Protein 8I90 (pdb70)

Solvent-accessible surface area: 38843 Å² total; per-residue (Å²): 117,47,6,0,0,0,3,0,2,39,21,87,39,17,9,24,0,0,39,17,0,0,77,3,0,0,52,86,17,4,9,0,0,0,0,0,2,39,50,57,0,111,93,25,73,148,98,74,130,80,4,40,118,121,66,51,145,35,72,166,11,20,3,64,27,40,34,2,55,2,99,170,107,87,57,42,73,28,8,30,116,15,0,77,116,18,0,24,112,7,11,127,146,13,103,145,121,69,140,70,16,26,0,1,0,1,0,0,51,4,6,8,0,0,46,12,0,99,95,78,64,24,47,4,0,0,0,1,8,19,4,0,0,0,0,0,0,2,30,3,50,77,60,122,96,37,71,14,5,57,140,110,71,59,138,57,65,1,85,8,40,38,25,44,99,0,96,49,6,8,0,0,18,13,3,10,39,96,26,78,163,90,49,86,22,71,39,74,16,1,31,76,0,8,101,0,21,96,57,22,79,4,10,0,0,3,0,0,35,64,11,14,62,118,6,6,106,87,0,56,194,65,15,84,14,33,3,0,0,0,0,26,79,32,50,62,6,45,85,44,0,92,84,32,71,94,59,24,0,0,1,1,6,14,20,38,122,14,54,13,120,71,111,11,4,37,24,4,0,75,0,1,33,84,50,111,49,8,0,0,1,8,22,79,36,37,143,210,131,66,214,87,142,100,28,104,51,20,158,14,2,98,148,137,12,36,140,85,9,32,44,12,145,112,13,58,35,80,104,0,3,72,33,153,2,15,4,0,1,6,0,20,0,12,10,29,14,1,3,10,1,1,0,16,1,11,15,0,0,0,2,2,31,95,5,13,7,5,0,2,3,26,16,0,26,79,67,7,18,0,7,16,74,10,8,64,8,79,59,48,115,109,45,1,30,77,103,29,4,31,90,49,3,85,61,0,42,80,30,168,120,3,96,77,21,69,93,34,0,71,131,52,66,116,12,0,64,89,0,28,53,190,116,17,27,0,13,99,34,2,64,91,0,8,84,71,1,83,129,112,134,4,0,0,0,6,0,3,37,20,79,40,17,9,32,0,0,30,13,0,0,61,1,0,0,36,95,32,15,34,0,0,0,0,0,4,45,28,74,0,89,101,47,108,128,119,170,87,102,105,48,72,148,9,18,3,64,79,32,46,4,53,1,143,105,147,188,114,88,44,46,81,37,8,27,143,20,0,101,90,27,0,34,160,31,10,119,130,13,93,126,119,54,103,58,14,19,0,1,0,1,0,0,46,8,8,12,1,0,51,19,3,95,98,85,66,32,68,3,0,0,0,1,9,17,4,0,0,0,0,0,0,1,39,3,50,75,58,127,94,38,68,13,6,59,140,113,70,58,137,51,68,0,81,9,45,38,24,42,86,0,100,47,8,10,0,0,16,13,6,18,38,106,25,86,165,99,56,64,22,73,46,84,16,1,36,72,1,7,130,4,19,100,64,19,84,10,6,0,0,2,0,0,35,67,10,10,63,120,6,5,107,74,0,52,190,78,13,81,12,55,3,0,0,0,0,10,49,37,18,63,134,54,133,79,0,46,122,37,0,94,84,42,68,95,59,25,0,0,1,1,4,15,19,46,122,21,50,8,113,61,113,10,5,37,21,3,0,70,0,2,41,86,38,96,33,9,0,0,1,8,32,83,29,24,119,189,101,84,204,65,124,127,32,102,51,18,153,35,5,98,162,125,16,29,138,92,10,37,46,15,139,97,9,38,32,62,101,0,0,73,33,152,4,10,4,0,0,4,0,16,0,13,8,25,13,0,2,10,0,1,0,14,9,19,7,0,0,0,2,2,30,83,6,16,6,6,0,1,6,30,16,0,25,78,69,6,18,0,5,11,74,6,8,62,9,74,53,51,116,108,46,1,33,77,102,39,2,35,87,50,2,87,61,0,38,89,25,170,131,2,84,106,11,61,96,36,0,90,127,51,64,108,10,0,66,90,1,26,55,191,105,13,37,0,19,119,26,2,79,78,0,6,54,69,23,105,150

B-factor: mean 41.45, std 15.18, range [15.25, 87.13]

Secondary structure (DSSP, 8-state):
--EEEEE--SSHHHHHHHHHHHHHHHHTT-EEEEE-BHHHHHHHHHS-SS--SS-EEETTEEEEE--B-----HHHHHHHHHHHHHHHHHHHHHHTTT--EEEEEE-TTSTTHHHHHHHTT--EEEEE-S-HHHHHHHHHHHHT-S---BTTBTT--B--TTS--B-GGGS-GGGSSS--TTHHHHHHHHHHHHHGGGG-SEEEES--TTTTHHHHHHHHTTS--EE---HHHH--HHHHHHTSPSS-EEEEE-TTT----HHHHHHHHHHHHHHT-EEEEE-----TT-SSPPP-PPTTHHHHHGGGEEEES---HHHHHT-TTEEEEEE---HHHHHHHHHHT--EEE---STTHHHHHHIIIIIS--EEE----TTT--PPPHHHHHHHHHHHHHSTTHHHHHHHHHHHHHHHHHHHSTTSHHHHHHHHHHHHHHH-/-EEEEE--SSHHHHHHHHHHHHHHHHTT-EEEEE-BHHHHHHHHTT--EEETTEEEEE--B-------HHHHHHHHHHHHHHHHHHHHHHHHT---SEEEE-TTSTTHHHHHHHTT--EEEEE-S-HHHHHHHHHHHTT-S---BTTBTT--B--TTS--B-TTSS-TTSSSS--TTHHHHHHHHHHHHHTTTTEEEEEES--TTTTHHHHHHHHHHS-EEE---HHHHHH--HHHHHHHHTSPTT-EEEEE-TTT----HHHHHHHHHHHHHHT-EEEEE-PPP-TT--S----PPTTHHHHHGGGEEEES---HHHHHT-TTEEEEEE---HHHHHHHHHTT--EEE---STTHHHHHHHIIIII--EEE----TTT-----HHHHHHHHHHHHTSTHHHHHHHHHHHHHHHHHHHHSTTSHHHHHHHHHHHHHH-

Structure (mmCIF, N/CA/C/O backbone):
data_8I90
#
_entry.id   8I90
#
_cell.length_a   55.654
_cell.length_b   74.928
_cell.length_c   112.404
_cell.angle_alpha   90.000
_cell.angle_beta   92.943
_cell.angle_gamma   90.000
#
_symmetry.space_group_name_H-M   'P 1 21 1'
#
loop_
_entity.id
_entity.type
_entity.pdbx_description
1 polymer Glycosyltransferase
2 non-polymer "URIDINE-5'-DIPHOSPHATE-GLUCOSE"
3 water water
#
loop_
_atom_site.group_PDB
_atom_site.id
_atom_site.type_symbol
_atom_site.label_atom_id
_atom_site.label_alt_id
_atom_site.label_comp_id
_atom_site.label_asym_id
_atom_site.label_entity_id
_atom_site.label_seq_id
_atom_site.pdbx_PDB_ins_code
_atom_site.Cartn_x
_atom_site.Cartn_y
_atom_site.Cartn_z
_atom_site.occupancy
_atom_site.B_iso_or_equiv
_atom_site.auth_seq_id
_atom_site.auth_comp_id
_atom_site.auth_asym_id
_atom_site.auth_atom_id
_atom_site.pdbx_PDB_model_num
ATOM 1 N N . SER A 1 14 ? -14.98524 7.94670 31.28417 1.000 61.64294 8 SER A N 1
ATOM 2 C CA . SER A 1 14 ? -15.91462 6.94365 31.79079 1.000 63.78299 8 SER A CA 1
ATOM 3 C C . SER A 1 14 ? -15.25038 5.57182 31.89337 1.000 59.58504 8 SER A C 1
ATOM 4 O O . SER A 1 14 ? -15.06352 5.03593 32.98627 1.000 56.38316 8 SER A O 1
ATOM 7 N N . LEU A 1 15 ? -14.89650 5.02001 30.73669 1.000 60.19145 9 LEU A N 1
ATOM 8 C CA . LEU A 1 15 ? -14.33334 3.68216 30.64124 1.000 57.73762 9 LEU A CA 1
ATOM 9 C C . LEU A 1 15 ? -12.85217 3.71045 30.99675 1.000 55.58802 9 LEU A C 1
ATOM 10 O O . LEU A 1 15 ? -12.09311 4.51750 30.45501 1.000 57.00097 9 LEU A O 1
ATOM 15 N N . HIS A 1 16 ? -12.43824 2.84552 31.92010 1.000 54.26776 10 HIS A N 1
ATOM 16 C CA . HIS A 1 16 ? -11.02199 2.73393 32.25291 1.000 57.31103 10 HIS A CA 1
ATOM 17 C C . HIS A 1 16 ? -10.37000 1.79716 31.24486 1.000 57.91802 10 HIS A C 1
ATOM 18 O O . HIS A 1 16 ? -10.66016 0.59537 31.21286 1.000 56.97880 10 HIS A O 1
ATOM 25 N N . VAL A 1 17 ? -9.51029 2.35599 30.40328 1.000 53.81973 11 VAL A N 1
ATOM 26 C CA . VAL A 1 17 ? -8.76683 1.60196 29.40845 1.000 52.04088 11 VAL A CA 1
ATOM 27 C C . VAL A 1 17 ? -7.28889 1.73596 29.75573 1.000 52.90618 11 VAL A C 1
ATOM 28 O O . VAL A 1 17 ? -6.75227 2.84907 29.82316 1.000 52.54982 11 VAL A O 1
ATOM 32 N N . PHE A 1 18 ? -6.65335 0.60149 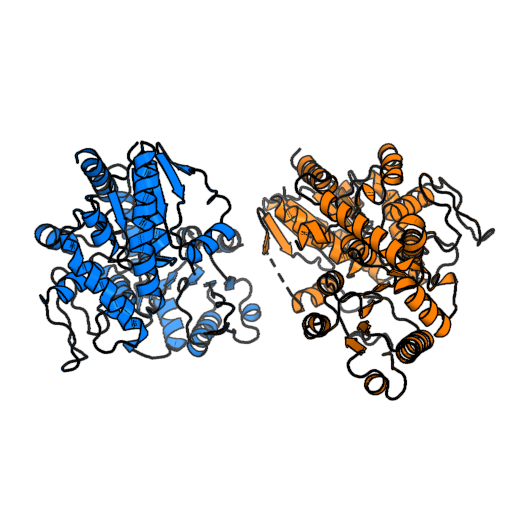30.02394 1.000 52.17673 12 PHE A N 1
ATOM 33 C CA . PHE A 1 18 ? -5.26320 0.52797 30.44492 1.000 51.72993 12 PHE A CA 1
ATOM 34 C C . PHE A 1 18 ? -4.38623 0.26192 29.23154 1.000 51.63818 12 PHE A C 1
ATOM 35 O O . PHE A 1 18 ? -4.60752 -0.70461 28.49024 1.000 45.27626 12 PHE A O 1
ATOM 43 N N . LEU A 1 19 ? -3.40837 1.13585 29.02569 1.000 49.75338 13 LEU A N 1
ATOM 44 C CA . LEU A 1 19 ? -2.43791 1.00778 27.95548 1.000 46.67228 13 LEU A CA 1
ATOM 45 C C . LEU A 1 19 ? -1.07877 0.71618 28.57130 1.000 45.55723 13 LEU A C 1
ATOM 46 O O . LEU A 1 19 ? -0.73216 1.26433 29.62064 1.000 48.09952 13 LE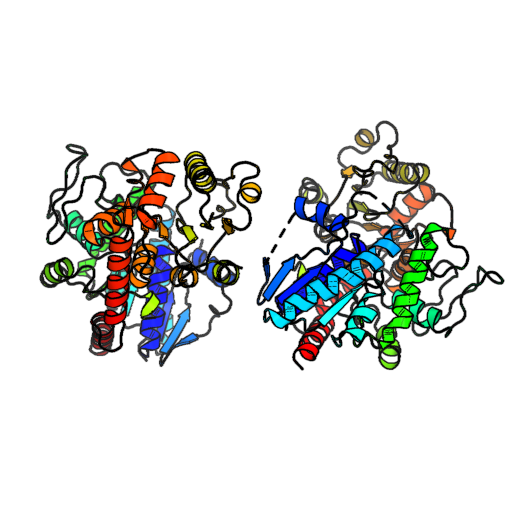U A O 1
ATOM 51 N N . VAL A 1 20 ? -0.31919 -0.16275 27.93589 1.000 39.61134 14 VAL A N 1
ATOM 52 C CA . VAL A 1 20 ? 0.97099 -0.57362 28.46945 1.000 40.95849 14 VAL A CA 1
ATOM 53 C C . VAL A 1 20 ? 1.92668 -0.73936 27.30085 1.000 42.36867 14 VAL A C 1
ATOM 54 O O . VAL A 1 20 ? 1.61902 -1.44122 26.33203 1.000 38.31534 14 VAL A O 1
ATOM 58 N N . SER A 1 21 ? 3.05782 -0.04538 27.36368 1.000 41.32722 15 SER A N 1
ATOM 59 C CA . SER A 1 21 ? 4.02573 -0.04748 26.28490 1.000 37.12343 15 SER A CA 1
ATOM 60 C C . SER A 1 21 ? 5.30906 -0.72157 26.73116 1.000 37.26979 15 SER A C 1
ATOM 61 O O . SER A 1 21 ? 5.68365 -0.67427 27.90432 1.000 38.44184 15 SER A O 1
ATOM 64 N N . ALA A 1 22 ? 5.97549 -1.35017 25.77351 1.000 39.65645 16 ALA A N 1
ATOM 65 C CA . ALA A 1 22 ? 7.34964 -1.75217 25.95720 1.000 38.53471 16 ALA A CA 1
ATOM 66 C C . ALA A 1 22 ? 8.20371 -0.50072 26.15293 1.000 41.98492 16 ALA A C 1
ATOM 67 O O . ALA A 1 22 ? 7.80007 0.59358 25.75652 1.000 44.11763 16 ALA A O 1
ATOM 69 N N . PRO A 1 23 ? 9.38613 -0.61738 26.75854 1.000 40.80479 17 PRO A N 1
ATOM 70 C CA . PRO A 1 23 ? 10.23399 0.57283 26.88377 1.000 46.34398 17 PRO A CA 1
ATOM 71 C C . PRO A 1 23 ? 10.76567 0.99579 25.52001 1.000 43.03735 17 PRO A C 1
ATOM 72 O O . PRO A 1 23 ? 10.90295 0.19391 24.59489 1.000 42.56075 17 PRO A O 1
ATOM 76 N N . GLY A 1 24 ? 11.02211 2.28377 25.37736 1.000 43.91912 18 GLY A N 1
ATOM 77 C CA . GLY A 1 24 ? 11.56422 2.72146 24.11142 1.000 42.85881 18 GLY A CA 1
ATOM 78 C C . GLY A 1 24 ? 10.68872 3.68224 23.33642 1.000 46.65154 18 GLY A C 1
ATOM 79 O O . GLY A 1 24 ? 9.45791 3.55586 23.29742 1.000 42.22085 18 GLY A O 1
ATOM 80 N N . GLN A 1 25 ? 11.35414 4.65605 22.71102 1.000 43.84751 19 GLN A N 1
ATOM 81 C CA . GLN A 1 25 ? 10.67927 5.65774 21.89519 1.000 45.25450 19 GLN A CA 1
ATOM 82 C C . GLN A 1 25 ? 9.76691 5.00641 20.85680 1.000 46.49262 19 GLN A C 1
ATOM 83 O O . GLN A 1 25 ? 8.58718 5.34944 20.74315 1.000 44.58291 19 GLN A O 1
ATOM 89 N N . GLY A 1 26 ? 10.29871 4.04011 20.10493 1.000 46.36367 20 GLY A N 1
ATOM 90 C CA . GLY A 1 26 ? 9.53229 3.42621 19.03299 1.000 43.87425 20 GLY A CA 1
ATOM 91 C C . GLY A 1 26 ? 8.19965 2.84630 19.46575 1.000 43.01408 20 GLY A C 1
ATOM 92 O O . GLY A 1 26 ? 7.26244 2.79972 18.67147 1.000 42.45675 20 GLY A O 1
ATOM 93 N N . ASN A 1 27 ? 8.09553 2.39600 20.71731 1.000 43.84104 21 ASN A N 1
ATOM 94 C CA . ASN A 1 27 ? 6.86205 1.81559 21.24357 1.000 42.82605 21 ASN A CA 1
ATOM 95 C C . ASN A 1 27 ? 6.04435 2.78585 22.08295 1.000 40.73786 21 ASN A C 1
ATOM 96 O O . ASN A 1 27 ? 4.81349 2.72497 22.05505 1.000 41.27709 21 ASN A O 1
ATOM 101 N N . VAL A 1 28 ? 6.69520 3.67717 22.82492 1.000 44.84752 22 VAL A N 1
ATOM 102 C CA . VAL A 1 28 ? 5.97425 4.59448 23.70139 1.000 46.14193 22 VAL A CA 1
ATOM 103 C C . VAL A 1 28 ? 5.26163 5.68100 22.90251 1.000 42.16043 22 VAL A C 1
ATOM 104 O O . VAL A 1 28 ? 4.11372 6.03656 23.20306 1.000 41.99647 22 VAL A O 1
ATOM 108 N N . THR A 1 29 ? 5.93390 6.23984 21.89651 1.000 39.97525 23 THR A N 1
ATOM 109 C CA . THR A 1 29 ? 5.32793 7.27980 21.06811 1.000 36.80590 23 THR A CA 1
ATOM 110 C C . THR A 1 29 ? 3.97357 6.86876 20.50327 1.000 37.43833 23 THR A C 1
ATOM 111 O O . THR A 1 29 ? 3.01987 7.64847 20.63813 1.000 37.51962 23 THR A O 1
ATOM 115 N N . PRO A 1 30 ? 3.79558 5.68210 19.90545 1.000 36.82254 24 PRO A N 1
ATOM 116 C CA . PRO A 1 30 ? 2.44550 5.34065 19.41516 1.000 42.55790 24 PRO A CA 1
ATOM 117 C C . PRO A 1 30 ? 1.45042 5.05949 20.53105 1.000 38.71004 24 PRO A C 1
ATOM 118 O O . PRO A 1 30 ? 0.29672 5.49648 20.44788 1.000 36.35486 24 PRO A O 1
ATOM 122 N N . MET A 1 31 ? 1.86082 4.34291 21.57786 1.000 39.23019 25 MET A N 1
ATOM 123 C CA . MET A 1 31 ? 0.94533 4.06344 22.67850 1.000 40.00461 25 MET A CA 1
ATOM 124 C C . MET A 1 31 ? 0.44626 5.35392 23.31031 1.000 38.41571 25 MET A C 1
ATOM 125 O O . MET A 1 31 ? -0.75022 5.50743 23.56848 1.000 36.76185 25 MET A O 1
ATOM 130 N N . LEU A 1 32 ? 1.35743 6.30768 23.54458 1.000 41.95390 26 LEU A N 1
ATOM 131 C CA . LEU A 1 32 ? 0.97328 7.60166 24.10227 1.000 40.34208 26 LEU A CA 1
ATOM 132 C C . LEU A 1 32 ? 0.11444 8.38738 23.11824 1.000 41.86573 26 LEU A C 1
ATOM 133 O O . LEU A 1 32 ? -0.86034 9.04083 23.51096 1.000 42.34572 26 LEU A O 1
ATOM 138 N N . ARG A 1 33 ? 0.48140 8.36075 21.83856 1.000 40.07045 27 ARG A N 1
ATOM 139 C CA . ARG A 1 33 ? -0.34598 9.00673 20.83473 1.000 42.61231 27 ARG A CA 1
ATOM 140 C C . ARG A 1 33 ? -1.74691 8.40188 20.82829 1.000 42.45325 27 ARG A C 1
ATOM 141 O O . ARG A 1 33 ? -2.74452 9.13051 20.78540 1.000 39.77681 27 ARG A O 1
ATOM 149 N N . LEU A 1 34 ? -1.83910 7.07138 20.90662 1.000 37.59953 28 LEU A N 1
ATOM 150 C CA . LEU A 1 34 ? -3.14384 6.41634 20.97363 1.000 39.10196 28 LEU A CA 1
ATOM 151 C C . LEU A 1 34 ? -3.85201 6.74264 22.27524 1.000 38.90996 28 LEU A C 1
ATOM 152 O O . LEU A 1 34 ? -5.07087 6.94039 22.28677 1.000 42.22851 28 LEU A O 1
ATOM 157 N N . ALA A 1 35 ? -3.10386 6.81405 23.38040 1.000 38.75809 29 ALA A N 1
ATOM 158 C CA . ALA A 1 35 ? -3.70106 7.21871 24.65106 1.000 43.78800 29 ALA A CA 1
ATOM 159 C C . ALA A 1 35 ? -4.38624 8.57163 24.53230 1.000 45.40762 29 ALA A C 1
ATOM 160 O O . ALA A 1 35 ? -5.50689 8.75472 25.02143 1.000 48.05853 29 ALA A O 1
ATOM 162 N N . LYS A 1 36 ? -3.73129 9.52950 23.87663 1.000 43.68263 30 LYS A N 1
ATOM 163 C CA . LYS A 1 36 ? -4.32080 10.85514 23.72778 1.000 46.64154 30 LYS A CA 1
ATOM 164 C C . LYS A 1 36 ? -5.54900 10.81274 22.82315 1.000 47.44721 30 LYS A C 1
ATOM 165 O O . LYS A 1 36 ? -6.53743 11.51240 23.07791 1.000 45.71650 30 LYS A O 1
ATOM 171 N N . SER A 1 37 ? -5.50683 9.98657 21.77148 1.000 47.34553 31 SER A N 1
ATOM 172 C CA . SER A 1 37 ? -6.68845 9.75137 20.94628 1.000 47.51926 31 SER A CA 1
ATOM 173 C C . SER A 1 37 ? -7.85816 9.26288 21.78851 1.000 47.10859 31 SER A C 1
ATOM 174 O O . SER A 1 37 ? -8.96361 9.80895 21.71371 1.000 52.64678 31 SER A O 1
ATOM 177 N N . LEU A 1 38 ? -7.63518 8.22258 22.59219 1.000 45.37176 32 LEU A N 1
ATOM 178 C CA . LEU A 1 38 ? -8.73561 7.63656 23.34934 1.000 50.25708 32 LEU A CA 1
ATOM 179 C C . LEU A 1 38 ? -9.27015 8.61791 24.38420 1.000 50.12522 32 LEU A C 1
ATOM 180 O O . LEU A 1 38 ? -10.48588 8.79448 24.51356 1.000 53.12257 32 LEU A O 1
ATOM 185 N N . ALA A 1 39 ? -8.37421 9.28251 25.11599 1.000 51.99540 33 ALA A N 1
ATOM 186 C CA . ALA A 1 39 ? -8.80810 10.28147 26.08745 1.000 53.20287 33 ALA A CA 1
ATOM 187 C C . ALA A 1 39 ? -9.63790 11.36912 25.41957 1.000 53.90812 33 ALA A C 1
ATOM 188 O O . ALA A 1 39 ? -10.69798 11.75707 25.92279 1.000 56.66252 33 ALA A O 1
ATOM 190 N N . SER A 1 40 ? -9.17361 11.86617 24.27400 1.000 53.76282 34 SER A N 1
ATOM 191 C CA . SER A 1 40 ? -9.96480 12.82519 23.51644 1.000 54.22580 34 SER A CA 1
ATOM 192 C C . SER A 1 40 ? -11.34872 12.27039 23.20904 1.000 57.20382 34 SER A C 1
ATOM 193 O O . SER A 1 40 ? -12.33515 13.01379 23.21618 1.000 61.07684 34 SER A O 1
ATOM 196 N N . LYS A 1 41 ? -11.44912 10.95418 22.96142 1.000 50.60875 35 LYS A N 1
ATOM 197 C CA . LYS A 1 41 ? -12.76668 10.37551 22.70848 1.000 55.39999 35 LYS A CA 1
ATOM 198 C C . LYS A 1 41 ? -13.60809 10.23447 23.98348 1.000 58.22830 35 LYS A C 1
ATOM 199 O O . LYS A 1 41 ? -14.68563 9.61600 23.95202 1.000 53.08208 35 LYS A O 1
ATOM 205 N N . GLY A 1 42 ? -13.13598 10.79469 25.09419 1.000 56.80710 36 GLY A N 1
ATOM 206 C CA . GLY A 1 42 ? -13.83969 10.70274 26.35762 1.000 58.39958 36 GLY A CA 1
ATOM 207 C C . GLY A 1 42 ? -13.72245 9.35335 27.04226 1.000 60.17801 36 GLY A C 1
ATOM 208 O O . GLY A 1 42 ? -14.72506 8.64900 27.21021 1.000 63.83985 36 GLY A O 1
ATOM 209 N N . LEU A 1 43 ? -12.50664 8.97770 27.44085 1.000 56.27053 37 LEU A N 1
ATOM 210 C CA . LEU A 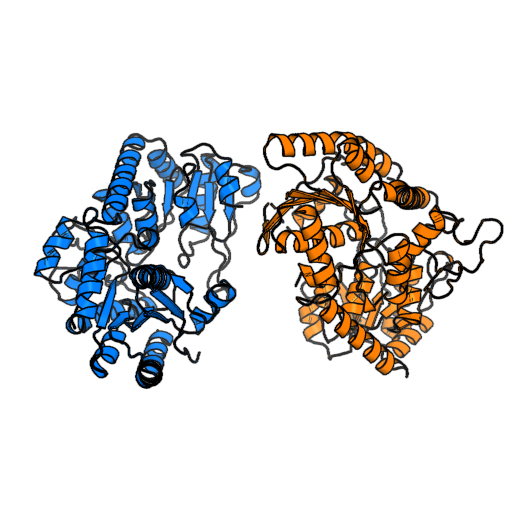1 43 ? -12.27902 7.74657 28.18514 1.000 54.10917 37 LEU A CA 1
ATOM 211 C C . LEU A 1 43 ? -11.22012 7.99077 29.24949 1.000 52.58429 37 LEU A C 1
ATOM 212 O O . LEU A 1 43 ? -10.38531 8.89030 29.12286 1.000 52.67021 37 LEU A O 1
ATOM 217 N N . LEU A 1 44 ? -11.26676 7.19104 30.30868 1.000 54.40606 38 LEU A N 1
ATOM 218 C CA . LEU A 1 44 ? -10.18563 7.17466 31.28524 1.000 53.63832 38 LEU A CA 1
ATOM 219 C C . LEU A 1 44 ? -9.10361 6.24492 30.75328 1.000 58.89245 38 LEU A C 1
ATOM 220 O O . LEU A 1 44 ? -9.32089 5.03602 30.61670 1.000 55.89748 38 LEU A O 1
ATOM 225 N N . VAL A 1 45 ? -7.94491 6.80982 30.43254 1.000 56.61098 39 VAL A N 1
ATOM 226 C CA . VAL A 1 45 ? -6.83930 6.06149 29.85671 1.000 55.94226 39 VAL A CA 1
ATOM 227 C C . VAL A 1 45 ? -5.68912 6.07925 30.84670 1.000 55.27152 39 VAL A C 1
ATOM 228 O O . VAL A 1 45 ? -5.20423 7.15081 31.22800 1.000 57.81876 39 VAL A O 1
ATOM 232 N N . THR A 1 46 ? -5.25255 4.90156 31.25944 1.000 57.65753 40 THR A N 1
ATOM 233 C CA . THR A 1 46 ? -4.05917 4.76008 32.08154 1.000 56.41682 40 THR A CA 1
ATOM 234 C C . THR A 1 46 ? -2.92032 4.27577 31.19090 1.000 51.81883 40 THR A C 1
ATOM 235 O O . THR A 1 46 ? -2.93167 3.13468 30.71915 1.000 51.72717 40 THR A O 1
ATOM 239 N N . PHE A 1 47 ? -1.95410 5.15016 30.93874 1.000 53.06355 41 PHE A N 1
ATOM 240 C CA . PHE A 1 47 ? -0.74667 4.73902 30.24651 1.000 49.72372 41 PHE A CA 1
ATOM 241 C C . PHE A 1 47 ? 0.21244 4.15158 31.26626 1.000 52.57919 41 PHE A C 1
ATOM 242 O O . PHE A 1 47 ? 0.27936 4.61463 32.40915 1.000 54.80926 41 PHE A O 1
ATOM 250 N N . SER A 1 48 ? 0.93915 3.11568 30.85270 1.000 49.85983 42 SER A N 1
ATOM 251 C CA . SER A 1 48 ? 1.84974 2.41380 31.73864 1.000 52.60046 42 SER A CA 1
ATOM 252 C C . SER A 1 48 ? 3.07888 1.98684 30.95511 1.000 49.75474 42 SER A C 1
ATOM 253 O O . SER A 1 48 ? 2.97029 1.52542 29.81706 1.000 51.31774 42 SER A O 1
ATOM 256 N N . THR A 1 49 ? 4.24397 2.15078 31.56425 1.000 49.66545 43 THR A N 1
ATOM 257 C CA . THR A 1 49 ? 5.49842 1.70741 30.97540 1.000 51.37793 43 THR A CA 1
ATOM 258 C C . THR A 1 49 ? 6.42317 1.31984 32.11861 1.000 52.15832 43 THR A C 1
ATOM 259 O O . THR A 1 49 ? 6.19371 1.72289 33.26600 1.000 54.24301 43 THR A O 1
ATOM 263 N N . PRO A 1 50 ? 7.44461 0.50590 31.85626 1.000 48.63562 44 PRO A N 1
ATOM 264 C CA . PRO A 1 50 ? 8.35512 0.11696 32.93868 1.000 49.91790 44 PRO A CA 1
ATOM 265 C C . PRO A 1 50 ? 9.02365 1.33180 33.56351 1.000 57.17793 44 PRO A C 1
ATOM 266 O O . PRO A 1 50 ? 9.39552 2.28969 32.87608 1.000 56.92471 44 PRO A O 1
ATOM 270 N N . GLU A 1 51 ? 9.16377 1.28234 34.89040 1.000 57.49249 45 GLU A N 1
ATOM 271 C CA . GLU A 1 51 ? 9.59739 2.45716 35.63929 1.000 56.41300 45 GLU A CA 1
ATOM 272 C C . GLU A 1 51 ? 10.97264 2.92854 35.18650 1.000 62.02755 45 GLU A C 1
ATOM 273 O O . GLU A 1 51 ? 11.17664 4.12234 34.93565 1.000 59.58655 45 GLU A O 1
ATOM 279 N N . SER A 1 52 ? 11.92493 1.99426 35.05626 1.000 58.04192 46 SER A N 1
ATOM 280 C CA . SER A 1 52 ? 13.26752 2.33854 34.60132 1.000 60.23714 46 SER A CA 1
ATOM 281 C C . SER A 1 52 ? 13.22831 3.20357 33.35498 1.000 61.72084 46 SER A C 1
ATOM 282 O O . SER A 1 52 ? 14.10785 4.05087 33.16010 1.000 61.54024 46 SER A O 1
ATOM 285 N N . TYR A 1 53 ? 12.21117 3.01976 32.50929 1.000 59.26206 47 TYR A N 1
ATOM 286 C CA . TYR A 1 53 ? 12.02663 3.91239 31.37488 1.000 57.04374 47 TYR A CA 1
ATOM 287 C C . TYR A 1 53 ? 11.12963 5.09737 31.71170 1.000 59.65255 47 TYR A C 1
ATOM 288 O O . TYR A 1 53 ? 11.40232 6.21817 31.26750 1.000 60.20209 47 TYR A O 1
ATOM 297 N N . GLY A 1 54 ? 10.05835 4.88185 32.48128 1.000 59.74670 48 GLY A N 1
ATOM 298 C CA . GLY A 1 54 ? 9.25362 6.00935 32.92801 1.000 61.38397 48 GLY A CA 1
ATOM 299 C C . GLY A 1 54 ? 10.06609 7.05171 33.67495 1.000 66.21387 48 GLY A C 1
ATOM 300 O O . GLY A 1 54 ? 9.74226 8.24481 33.63799 1.000 63.56830 48 GLY A O 1
ATOM 301 N N . LYS A 1 55 ? 11.13542 6.61900 34.35292 1.000 62.33516 49 LYS A N 1
ATOM 302 C CA . LYS A 1 55 ? 12.00531 7.55556 35.05388 1.000 63.28969 49 LYS A CA 1
ATOM 303 C C . LYS A 1 55 ? 12.59631 8.57786 34.09293 1.000 68.06779 49 LYS A C 1
ATOM 304 O O . LYS A 1 55 ? 12.71122 9.76387 34.42690 1.000 67.98937 49 LYS A O 1
ATOM 310 N N . GLU A 1 56 ? 12.95657 8.13964 32.88418 1.000 68.17004 50 GLU A N 1
ATOM 311 C CA . GLU A 1 56 ? 13.66447 8.99513 31.94169 1.000 64.38228 50 GLU A CA 1
ATOM 312 C C . GLU A 1 56 ? 12.74537 9.94727 31.18571 1.000 67.60968 50 GLU A C 1
ATOM 313 O O . GLU A 1 56 ? 13.22051 10.98476 30.71217 1.000 64.35003 50 GLU A O 1
ATOM 319 N N . MET A 1 57 ? 11.44912 9.63368 31.06691 1.000 68.08320 51 MET A N 1
ATOM 320 C CA . MET A 1 57 ? 10.49416 10.56717 30.48004 1.000 65.55496 51 MET A CA 1
ATOM 321 C C . MET A 1 57 ? 9.78913 11.43209 31.51918 1.000 67.10204 51 MET A C 1
ATOM 322 O O . MET A 1 57 ? 9.16827 12.43280 31.14807 1.000 66.74556 51 MET A O 1
ATOM 327 N N . ARG A 1 58 ? 9.87219 11.08364 32.80515 1.000 69.35668 52 ARG A N 1
ATOM 328 C CA . ARG A 1 58 ? 9.34393 11.96790 33.83919 1.000 68.48074 52 ARG A CA 1
ATOM 329 C C . ARG A 1 58 ? 10.33339 13.06154 34.21270 1.000 70.53264 52 ARG A C 1
ATOM 330 O O . ARG A 1 58 ? 9.91887 14.15503 34.61122 1.000 72.86684 52 ARG A O 1
ATOM 338 N N . LYS A 1 59 ? 11.63478 12.79219 34.09218 1.000 69.98005 53 LYS A N 1
ATOM 339 C CA . LYS A 1 59 ? 12.61769 13.84541 34.30754 1.000 70.15309 53 LYS A CA 1
ATOM 340 C C . LYS A 1 59 ? 12.54935 14.88404 33.19266 1.000 74.31355 53 LYS A C 1
ATOM 341 O O . LYS A 1 59 ? 12.58699 16.09187 33.45877 1.000 78.85391 53 LYS A O 1
ATOM 347 N N . THR A 1 60 ? 12.40524 14.43828 31.94425 1.000 72.31030 54 THR A N 1
ATOM 348 C CA . THR A 1 60 ? 12.35904 15.34545 30.80569 1.000 71.08153 54 THR A CA 1
ATOM 349 C C . THR A 1 60 ? 10.98556 15.95583 30.58202 1.000 71.16028 54 THR A C 1
ATOM 350 O O . THR A 1 60 ? 10.84594 16.79877 29.69120 1.000 74.62523 54 THR A O 1
ATOM 354 N N . ASN A 1 61 ? 9.97030 15.56233 31.34574 1.000 70.68118 55 ASN A N 1
ATOM 355 C CA . ASN A 1 61 ? 8.62811 16.10334 31.16634 1.000 72.79103 55 ASN A CA 1
ATOM 356 C C . ASN A 1 61 ? 8.04454 16.53370 32.50295 1.000 71.66377 55 ASN A C 1
ATOM 357 O O . ASN A 1 61 ? 8.04284 15.75843 33.46433 1.000 70.42176 55 ASN A O 1
ATOM 362 N N . ASP A 1 62 ? 7.53964 17.76827 32.55409 1.000 71.80268 56 ASP A N 1
ATOM 363 C CA . ASP A 1 62 ? 6.86340 18.28028 33.74269 1.000 72.04323 56 ASP A CA 1
ATOM 364 C C . ASP A 1 62 ? 5.36470 18.05015 33.71945 1.000 71.20489 56 ASP A C 1
ATOM 365 O O . ASP A 1 62 ? 4.72438 18.13393 34.78100 1.000 74.76417 56 ASP A O 1
ATOM 370 N N . ASP A 1 63 ? 4.77942 17.81593 32.53115 1.000 70.31602 57 ASP A N 1
ATOM 371 C CA . ASP A 1 63 ? 3.36595 17.46603 32.42888 1.000 68.98790 57 ASP A CA 1
ATOM 372 C C . ASP A 1 63 ? 3.13789 15.96147 32.33791 1.000 68.71480 57 ASP A C 1
ATOM 373 O O . ASP A 1 63 ? 2.12029 15.51563 31.79639 1.000 70.53027 57 ASP A O 1
ATOM 378 N N . ILE A 1 64 ? 4.06949 15.17756 32.85284 1.000 70.58841 58 ILE A N 1
ATOM 379 C CA . ILE A 1 64 ? 3.86206 13.76754 33.10346 1.000 64.87453 58 ILE A CA 1
ATOM 380 C C . ILE A 1 64 ? 3.77938 13.68165 34.62824 1.000 67.30825 58 ILE A C 1
ATOM 381 O O . ILE A 1 64 ? 4.57174 13.00714 35.30081 1.000 65.20121 58 ILE A O 1
ATOM 386 N N . SER A 1 65 ? 2.78966 14.39612 35.17366 1.000 70.95316 59 SER A N 1
ATOM 387 C CA . SER A 1 65 ? 2.81911 14.96514 36.51589 1.000 70.48361 59 SER A CA 1
ATOM 388 C C . SER A 1 65 ? 1.74878 14.38374 37.43768 1.000 68.37632 59 SER A C 1
ATOM 389 O O . SER A 1 65 ? 1.04854 15.11999 38.13658 1.000 66.28266 59 SER A O 1
ATOM 392 N N . ASP A 1 66 ? 1.61779 13.05354 37.45244 1.000 71.31660 60 ASP A N 1
ATOM 393 C CA . ASP A 1 66 ? 0.87569 12.31127 38.48423 1.000 69.97791 60 ASP A CA 1
ATOM 394 C C . ASP A 1 66 ? -0.49332 12.91828 38.79203 1.000 69.45471 60 ASP A C 1
ATOM 395 O O . ASP A 1 66 ? -1.02616 12.77178 39.89487 1.000 69.50072 60 ASP A O 1
ATOM 400 N N . GLN A 1 67 ? -1.05391 13.61952 37.82074 1.000 70.85037 61 GLN A N 1
ATOM 401 C CA . GLN A 1 67 ? -2.46742 13.93854 37.73156 1.000 66.49453 61 GLN A CA 1
ATOM 402 C C . GLN A 1 67 ? -2.89036 13.58895 36.31892 1.000 67.15103 61 GLN A C 1
ATOM 403 O O . GLN A 1 67 ? -2.05451 13.54134 35.40984 1.000 67.37313 61 GLN A O 1
ATOM 409 N N . PRO A 1 68 ? -4.17212 13.33191 36.09522 1.000 63.29253 62 PRO A N 1
ATOM 410 C CA . PRO A 1 68 ? -4.64837 13.24057 34.71505 1.000 62.96172 62 PRO A CA 1
ATOM 411 C C . PRO A 1 68 ? -4.46669 14.57139 33.99580 1.000 65.34642 62 PRO A C 1
ATOM 412 O O . PRO A 1 68 ? -4.73116 15.64407 34.54500 1.000 66.94460 62 PRO A O 1
ATOM 416 N N . ILE A 1 69 ? -3.96953 14.49228 32.76854 1.000 61.89430 63 ILE A N 1
ATOM 417 C CA . ILE A 1 69 ? -4.03136 15.60304 31.83123 1.000 63.54495 63 ILE A CA 1
ATOM 418 C C . ILE A 1 69 ? -5.37902 15.48547 31.14149 1.000 63.07967 63 ILE A C 1
ATOM 419 O O . ILE A 1 69 ? -5.61813 14.52997 30.39773 1.000 59.83655 63 ILE A O 1
ATOM 424 N N . LEU A 1 70 ? -6.26863 16.43667 31.41281 1.000 65.86023 64 LEU A N 1
ATOM 425 C CA . LEU A 1 70 ? -7.59438 16.42529 30.80872 1.000 57.66671 64 LEU A CA 1
ATOM 426 C C . LEU A 1 70 ? -7.45788 16.63458 29.30956 1.000 60.03611 64 LEU A C 1
ATOM 427 O O . LEU A 1 70 ? -6.99010 17.68820 28.86552 1.000 60.06347 64 LEU A O 1
ATOM 432 N N . ILE A 1 71 ? -7.85029 15.63409 28.52957 1.000 59.79211 65 ILE A N 1
ATOM 433 C CA . ILE A 1 71 ? -7.86833 15.73116 27.07624 1.000 59.50990 65 ILE A CA 1
ATOM 434 C C . ILE A 1 71 ? -9.31153 15.56370 26.62692 1.000 60.19909 65 ILE A C 1
ATOM 435 O O . ILE A 1 71 ? -10.00486 14.65075 27.09344 1.000 56.62507 65 ILE A O 1
ATOM 440 N N . GLY A 1 72 ? -9.76385 16.45709 25.74332 1.000 62.39235 66 GLY A N 1
ATOM 441 C CA . GLY A 1 72 ? -11.11772 16.42556 25.22286 1.000 59.17929 66 GLY A CA 1
ATOM 442 C C . GLY A 1 72 ? -12.15405 16.24399 26.30953 1.000 61.08097 66 GLY A C 1
ATOM 443 O O . GLY A 1 72 ? -12.30192 17.09611 27.18902 1.000 62.08306 66 GLY A O 1
ATOM 444 N N . GLU A 1 73 ? -12.86487 15.12146 26.26751 1.000 63.36877 67 GLU A N 1
ATOM 445 C CA . GLU A 1 73 ? -13.79424 14.74934 27.32076 1.000 58.66792 67 GLU A CA 1
ATOM 446 C C . GLU A 1 73 ? -13.21983 13.70647 28.27140 1.000 61.09182 67 GLU A C 1
ATOM 447 O O . GLU A 1 73 ? -13.91789 13.28759 29.20169 1.000 57.88420 67 GLU A O 1
ATOM 453 N N . GLY A 1 74 ? -11.96591 13.28906 28.06790 1.000 57.86690 68 GLY A N 1
ATOM 454 C CA . GLY A 1 74 ? -11.34614 12.25554 28.88205 1.000 57.42746 68 GLY A CA 1
ATOM 455 C C . GLY A 1 74 ? -10.07745 12.68128 29.59825 1.000 57.28281 68 GLY A C 1
ATOM 456 O O . GLY A 1 74 ? -9.82896 13.87928 29.77826 1.000 56.74230 68 GLY A O 1
ATOM 457 N N . SER A 1 75 ? -9.25706 11.70942 30.00282 1.000 55.27572 69 SER A N 1
ATOM 458 C CA . SER A 1 75 ? -8.10338 12.00681 30.84397 1.000 58.25728 69 SER A CA 1
ATOM 459 C C . SER A 1 75 ? -7.07201 10.88720 30.74456 1.000 54.94859 69 SER A C 1
ATOM 460 O O . SER A 1 75 ? -7.36977 9.77382 30.30739 1.000 52.61875 69 SER A O 1
ATOM 463 N N . ILE A 1 76 ? -5.85011 11.20200 31.16833 1.000 54.89553 70 ILE A N 1
ATOM 464 C CA . ILE A 1 76 ? -4.70708 10.30506 31.03878 1.000 58.17359 70 ILE A CA 1
ATOM 465 C C . ILE A 1 76 ? -3.94011 10.30137 32.35327 1.000 59.67424 70 ILE A C 1
ATOM 466 O O . ILE A 1 76 ? -3.25953 11.28239 32.67656 1.000 59.05640 70 ILE A O 1
ATOM 471 N N . ARG A 1 77 ? -4.02657 9.19603 33.09630 1.000 59.77499 71 ARG A N 1
ATOM 472 C CA . ARG A 1 77 ? -3.20310 8.95950 34.27556 1.000 57.73287 71 ARG A CA 1
ATOM 473 C C . ARG A 1 77 ? -2.00647 8.08101 33.91642 1.000 58.85899 71 ARG A C 1
ATOM 474 O O . ARG A 1 77 ? -2.08327 7.22580 33.02856 1.000 54.11638 71 ARG A O 1
ATOM 482 N N . PHE A 1 78 ? -0.89243 8.30305 34.62333 1.000 60.28985 72 PHE A N 1
ATOM 483 C CA . PHE A 1 78 ? 0.37726 7.62616 34.36785 1.000 59.22166 72 PHE A CA 1
ATOM 484 C C . PHE A 1 78 ? 0.69456 6.69002 35.52569 1.000 60.27077 72 PHE A C 1
ATOM 485 O O . PHE A 1 78 ? 1.11699 7.14031 36.59691 1.000 61.53649 72 PHE A O 1
ATOM 493 N N . GLU A 1 79 ? 0.52101 5.38964 35.30015 1.000 61.79059 73 GLU A N 1
ATOM 494 C CA . GLU A 1 79 ? 0.75478 4.36387 36.31855 1.000 61.49405 73 GLU A CA 1
ATOM 495 C C . GLU A 1 79 ? 1.85405 3.43225 35.81295 1.000 61.81556 73 GLU A C 1
ATOM 496 O O . GLU A 1 79 ? 1.58506 2.35128 35.27852 1.000 58.49429 73 GLU A O 1
ATOM 502 N N . PHE A 1 80 ? 3.10249 3.85645 35.99908 1.000 58.10853 74 PHE A N 1
ATOM 503 C CA . PHE A 1 80 ? 4.23739 3.08022 35.51587 1.000 60.52261 74 PHE A CA 1
ATOM 504 C C . PHE A 1 80 ? 4.32884 1.74049 36.23848 1.000 57.14211 74 PHE A C 1
ATOM 505 O O . PHE A 1 80 ? 4.26775 1.67665 37.46888 1.000 56.91015 74 PHE A O 1
ATOM 513 N N . LEU A 1 81 ? 4.47975 0.66995 35.46552 1.000 55.27591 75 LEU A N 1
ATOM 514 C CA . LEU A 1 81 ? 4.72637 -0.64368 36.04395 1.000 57.94731 75 LEU A CA 1
ATOM 515 C C . LEU A 1 81 ? 6.05876 -0.65134 36.78891 1.000 63.75191 75 LEU A C 1
ATOM 516 O O . LEU A 1 81 ? 7.03824 -0.03494 36.35462 1.000 62.93539 75 LEU A O 1
ATOM 521 N N . ASP A 1 82 ? 6.09461 -1.34130 37.92752 1.000 62.11419 76 ASP A N 1
ATOM 522 C CA . ASP A 1 82 ? 7.29305 -1.34630 38.75803 1.000 59.01170 76 ASP A CA 1
ATOM 523 C C . ASP A 1 82 ? 8.32541 -2.27268 38.12950 1.000 64.20340 76 ASP A C 1
ATOM 524 O O . ASP A 1 82 ? 8.13753 -3.49390 38.08760 1.000 64.76351 76 ASP A O 1
ATOM 529 N N . ASP A 1 83 ? 9.42004 -1.68796 37.64215 1.000 65.45711 77 ASP A N 1
ATOM 530 C CA . ASP A 1 83 ? 10.45781 -2.44889 36.96164 1.000 65.13454 77 ASP A CA 1
ATOM 531 C C . ASP A 1 83 ? 11.34568 -3.22874 37.92551 1.000 67.34526 77 ASP A C 1
ATOM 532 O O . ASP A 1 83 ? 11.95865 -4.22263 37.51191 1.000 63.72717 77 ASP A O 1
ATOM 537 N N . GLU A 1 84 ? 11.41031 -2.81063 39.19242 1.000 68.25380 78 GLU A N 1
ATOM 538 C CA . GLU A 1 84 ? 12.21051 -3.47122 40.22489 1.000 62.64667 78 GLU A CA 1
ATOM 539 C C . GLU A 1 84 ? 13.60720 -3.78003 39.68959 1.000 64.78015 78 GLU A C 1
ATOM 540 O O . GLU A 1 84 ? 14.03941 -4.92979 39.59107 1.000 63.97011 78 GLU A O 1
ATOM 546 N N . TRP A 1 85 ? 14.29925 -2.70413 39.33103 1.000 62.22567 79 TRP A N 1
ATOM 547 C CA . TRP A 1 85 ? 15.45284 -2.75965 38.44677 1.000 61.86488 79 TRP A CA 1
ATOM 548 C C . TRP A 1 85 ? 16.48507 -1.70350 38.84718 1.000 60.08077 79 TRP A C 1
ATOM 549 O O . TRP A 1 85 ? 17.64318 -1.76405 38.43472 1.000 62.01157 79 TRP A O 1
ATOM 560 N N . ASP A 1 96 ? 18.02086 -9.45478 26.78479 1.000 59.77927 90 ASP A N 1
ATOM 561 C CA . ASP A 1 96 ? 17.04448 -10.53086 26.90529 1.000 60.32881 90 ASP A CA 1
ATOM 562 C C . ASP A 1 96 ? 17.02293 -11.05444 28.34440 1.000 59.83921 90 ASP A C 1
ATOM 563 O O . ASP A 1 96 ? 16.01069 -11.59438 28.80153 1.000 59.87538 90 ASP A O 1
ATOM 568 N N . ALA A 1 97 ? 18.13353 -10.88411 29.06691 1.000 58.55928 91 ALA A N 1
ATOM 569 C CA . ALA A 1 97 ? 18.07997 -11.06398 30.51297 1.000 59.48629 91 ALA A CA 1
ATOM 570 C C . ALA A 1 97 ? 16.97823 -10.19731 31.10536 1.000 62.35313 91 ALA A C 1
ATOM 571 O O . ALA A 1 97 ? 16.24262 -10.62688 32.00269 1.000 62.25590 91 ALA A O 1
ATOM 573 N N . TYR A 1 98 ? 16.81786 -8.98612 30.56546 1.000 61.97589 92 TYR A N 1
ATOM 574 C CA . TYR A 1 98 ? 15.77800 -8.07821 31.02953 1.000 61.76762 92 TYR A CA 1
ATOM 575 C C . TYR A 1 98 ? 14.39499 -8.50830 30.54578 1.000 60.26466 92 TYR A C 1
ATOM 576 O O . TYR A 1 98 ? 13.39589 -8.29634 31.24341 1.000 55.93805 92 TYR A O 1
ATOM 585 N N . ALA A 1 99 ? 14.31380 -9.10178 29.35198 1.000 58.93806 93 ALA A N 1
ATOM 586 C CA . ALA A 1 99 ? 13.00995 -9.41949 28.77893 1.000 59.30484 93 ALA A CA 1
ATOM 587 C C . ALA A 1 99 ? 12.24277 -10.37516 29.67597 1.000 56.57114 93 ALA A C 1
ATOM 588 O O . ALA A 1 99 ? 11.06599 -10.15211 29.97751 1.000 55.60591 93 ALA A O 1
ATOM 590 N N . THR A 1 100 ? 12.90322 -11.44138 30.12626 1.000 56.14554 94 THR A N 1
ATOM 591 C CA . THR A 1 100 ? 12.25661 -12.38883 31.02858 1.000 55.14224 94 THR A CA 1
ATOM 592 C C . THR A 1 100 ? 12.03065 -11.77802 32.40941 1.000 52.87472 94 THR A C 1
ATOM 593 O O . THR A 1 100 ? 11.03362 -12.09254 33.06784 1.000 57.31950 94 THR A O 1
ATOM 597 N N . HIS A 1 101 ? 12.92411 -10.88885 32.85445 1.000 58.25554 95 HIS A N 1
ATOM 598 C CA . HIS A 1 101 ? 12.70137 -10.17224 34.11007 1.000 59.67416 95 HIS A CA 1
ATOM 599 C C . HIS A 1 101 ? 11.45361 -9.30038 34.02778 1.000 59.46529 95 HIS A C 1
ATOM 600 O O . HIS A 1 101 ? 10.61444 -9.31087 34.93562 1.000 59.36565 95 HIS A O 1
ATOM 607 N N . LEU A 1 102 ? 11.32515 -8.51597 32.95378 1.000 55.29324 96 LEU A N 1
ATOM 608 C CA . LEU A 1 102 ? 10.13746 -7.68229 32.80657 1.000 56.75868 96 LEU A CA 1
ATOM 609 C C . LEU A 1 102 ? 8.88184 -8.53520 32.70121 1.000 55.22616 96 LEU A C 1
ATOM 610 O O . LEU A 1 102 ? 7.82298 -8.17031 33.23009 1.000 57.55785 96 LEU A O 1
ATOM 615 N N . GLU A 1 103 ? 8.97343 -9.67542 32.02106 1.000 56.27808 97 GLU A N 1
ATOM 616 C CA . GLU A 1 103 ? 7.82553 -10.56926 31.97197 1.000 53.72698 97 GLU A CA 1
ATOM 617 C C . GLU A 1 103 ? 7.49226 -11.08454 33.36554 1.000 56.20436 97 GLU A C 1
ATOM 618 O O . GLU A 1 103 ? 6.36011 -10.93745 33.84134 1.000 55.01417 97 GLU A O 1
ATOM 624 N N . ARG A 1 104 ? 8.48818 -11.65532 34.05099 1.000 60.57183 98 ARG A N 1
ATOM 625 C CA . ARG A 1 104 ? 8.26466 -12.23494 35.37231 1.000 61.11140 98 ARG A CA 1
ATOM 626 C C . ARG A 1 104 ? 7.68633 -11.20416 36.33219 1.000 56.75672 98 ARG A C 1
ATOM 627 O O . ARG A 1 104 ? 6.57500 -11.37284 36.85038 1.000 58.58094 98 ARG A O 1
ATOM 635 N N . VAL A 1 105 ? 8.43648 -10.12333 36.57765 1.000 56.11632 99 VAL A N 1
ATOM 636 C CA . VAL A 1 105 ? 7.94881 -9.05376 37.44245 1.000 56.03414 99 VAL A CA 1
ATOM 637 C C . VAL A 1 105 ? 6.56316 -8.59954 37.00207 1.000 54.84202 99 VAL A C 1
ATOM 638 O O . VAL A 1 105 ? 5.66224 -8.41238 37.82737 1.000 55.17896 99 VAL A O 1
ATOM 642 N N . GLY A 1 106 ? 6.36307 -8.46849 35.68864 1.000 55.96608 100 GLY A N 1
ATOM 643 C CA . GLY A 1 106 ? 5.14188 -7.86639 35.17917 1.000 60.13549 100 GLY A CA 1
ATOM 644 C C . GLY A 1 106 ? 3.92033 -8.75394 35.32653 1.000 57.14423 100 GLY A C 1
ATOM 645 O O . GLY A 1 106 ? 2.82623 -8.26461 35.61538 1.000 54.20951 100 GLY A O 1
ATOM 646 N N . LYS A 1 107 ? 4.08371 -10.06787 35.12964 1.000 54.43972 101 LYS A N 1
ATOM 647 C CA . LYS A 1 107 ? 2.95382 -10.98660 35.26216 1.000 55.06301 101 LYS A CA 1
ATOM 648 C C . LYS A 1 107 ? 2.43574 -11.06704 36.69162 1.000 55.21972 101 LYS A C 1
ATOM 649 O O . LYS A 1 107 ? 1.32716 -11.56343 36.91105 1.000 57.72328 101 LYS A O 1
ATOM 655 N N . GLN A 1 108 ? 3.21966 -10.60958 37.66282 1.000 59.97308 102 GLN A N 1
ATOM 656 C CA . GLN A 1 108 ? 2.79462 -10.52417 39.05102 1.000 60.53482 102 GLN A CA 1
ATOM 657 C C . GLN A 1 108 ? 2.31682 -9.13222 39.43239 1.000 60.64199 102 GLN A C 1
ATOM 658 O O . GLN A 1 108 ? 1.26654 -8.99671 40.07227 1.000 61.08372 102 GLN A O 1
ATOM 664 N N . ASN A 1 109 ? 3.05777 -8.09428 39.03187 1.000 56.25182 103 ASN A N 1
ATOM 665 C CA . ASN A 1 109 ? 2.73304 -6.72387 39.40597 1.000 57.09479 103 ASN A CA 1
ATOM 666 C C . ASN A 1 109 ? 1.61431 -6.11541 38.56975 1.000 59.39837 103 ASN A C 1
ATOM 667 O O . ASN A 1 109 ? 1.00289 -5.13896 39.01072 1.000 60.89848 103 ASN A O 1
ATOM 672 N N . LEU A 1 110 ? 1.34283 -6.65109 37.37807 1.000 60.37365 104 LEU A N 1
ATOM 673 C CA . LEU A 1 110 ? 0.21311 -6.15928 36.58994 1.000 59.58026 104 LEU A CA 1
ATOM 674 C C . LEU A 1 110 ? -1.12749 -6.45021 37.25639 1.000 58.67769 104 LEU A C 1
ATOM 675 O O . LEU A 1 110 ? -1.92885 -5.51062 37.40819 1.000 58.93352 104 LEU A O 1
ATOM 680 N N . PRO A 1 111 ? -1.44558 -7.68416 37.67619 1.000 60.79126 105 PRO A N 1
ATOM 681 C CA . PRO A 1 111 ? -2.70282 -7.87645 38.41827 1.000 57.64157 105 PRO A CA 1
ATOM 682 C C . PRO A 1 111 ? -2.74428 -7.10748 39.73261 1.000 61.40037 105 PRO A C 1
ATOM 683 O O . PRO A 1 111 ? -3.82845 -6.68487 40.15177 1.000 59.67798 105 PRO A O 1
ATOM 687 N N . ARG A 1 112 ? -1.59289 -6.92746 40.39926 1.000 58.12464 106 ARG A N 1
ATOM 688 C CA . ARG A 1 112 ? -1.51820 -6.05008 41.56663 1.000 58.19393 106 ARG A CA 1
ATOM 689 C C . ARG A 1 112 ? -2.18404 -4.71555 41.27115 1.000 62.67330 106 ARG A C 1
ATOM 690 O O . ARG A 1 112 ? -2.89524 -4.16262 42.11855 1.000 63.05118 106 ARG A O 1
ATOM 698 N N . MET A 1 113 ? -2.00933 -4.21647 40.04422 1.000 62.35235 107 MET A N 1
ATOM 699 C CA . MET A 1 113 ? -2.58635 -2.94447 39.64400 1.000 60.97108 107 MET A CA 1
ATOM 700 C C . MET A 1 113 ? -4.04561 -3.07897 39.23599 1.000 62.14083 107 MET A C 1
ATOM 701 O O . MET A 1 113 ? -4.78964 -2.09690 39.31572 1.000 62.49068 107 MET A O 1
ATOM 706 N N . PHE A 1 114 ? -4.47892 -4.27155 38.81563 1.000 63.60280 108 PHE A N 1
ATOM 707 C CA . PHE A 1 114 ? -5.87074 -4.49951 38.43540 1.000 63.52003 108 PHE A CA 1
ATOM 708 C C . PHE A 1 114 ? -6.76418 -4.83976 39.61842 1.000 63.64832 108 PHE A C 1
ATOM 709 O O . PHE A 1 114 ? -7.98809 -4.89683 39.45528 1.000 63.19146 108 PHE A O 1
ATOM 717 N N . LYS A 1 115 ? -6.18269 -5.10144 40.78654 1.000 64.55987 109 LYS A N 1
ATOM 718 C CA . LYS A 1 115 ? -6.94940 -5.22982 42.01699 1.000 64.98401 109 LYS A CA 1
ATOM 719 C C . LYS A 1 115 ? -7.13568 -3.86784 42.67315 1.000 67.03395 109 LYS A C 1
ATOM 720 O O . LYS A 1 115 ? -8.26096 -3.48596 43.00475 1.000 70.26308 109 LYS A O 1
ATOM 726 N N . LYS A 1 116 ? -6.04128 -3.11856 42.84465 1.000 66.26308 110 LYS A N 1
ATOM 727 C CA . LYS A 1 116 ? -6.14145 -1.74880 43.34375 1.000 65.29663 110 LYS A CA 1
ATOM 728 C C . LYS A 1 116 ? -7.12873 -0.93570 42.51653 1.000 67.58148 110 LYS A C 1
ATOM 729 O O . LYS A 1 116 ? -7.91912 -0.15920 43.06201 1.000 67.20631 110 LYS A O 1
ATOM 735 N N . HIS A 1 117 ? -7.10477 -1.11525 41.19418 1.000 68.38126 111 HIS A N 1
ATOM 736 C CA . HIS A 1 117 ? -7.99345 -0.36027 40.31811 1.000 68.77747 111 HIS A CA 1
ATOM 737 C C . HIS A 1 117 ? -9.43278 -0.82546 40.45233 1.000 70.91973 111 HIS A C 1
ATOM 738 O O . HIS A 1 117 ? -10.34381 -0.00577 40.61312 1.000 73.05583 111 HIS A O 1
ATOM 745 N N . GLU A 1 118 ? -9.66138 -2.13934 40.36263 1.000 69.22111 112 GLU A N 1
ATOM 746 C CA . GLU A 1 118 ? -11.02413 -2.65151 40.45705 1.000 72.67225 112 GLU A CA 1
ATOM 747 C C . GLU A 1 118 ? -11.64720 -2.29832 41.79634 1.000 72.54568 112 GLU A C 1
ATOM 748 O O . GLU A 1 118 ? -12.81443 -1.89313 41.86281 1.000 71.15136 112 GLU A O 1
ATOM 754 N N . GLU A 1 119 ? -10.87798 -2.43121 42.87403 1.000 70.47900 113 GLU A N 1
ATOM 755 C CA . GLU A 1 119 ? -11.42294 -2.23054 44.20503 1.000 73.45482 113 GLU A CA 1
ATOM 756 C C . GLU A 1 119 ? -11.42061 -0.74522 44.54526 1.000 69.22069 113 GLU A C 1
ATOM 757 O O . GLU A 1 119 ? -11.34035 -0.35761 45.71679 1.000 65.18445 113 GLU A O 1
ATOM 763 N N . GLU A 1 120 ? -11.51226 0.08748 43.51210 1.000 68.45994 114 GLU A N 1
ATOM 764 C CA . GLU A 1 120 ? -11.78701 1.50901 43.65193 1.000 70.08442 114 GLU A CA 1
ATOM 765 C C . GLU A 1 120 ? -12.89879 1.93422 42.70138 1.000 67.81092 114 GLU A C 1
ATOM 766 O O . GLU A 1 120 ? -12.94771 3.08971 42.27206 1.000 61.82763 114 GLU A O 1
ATOM 772 N N . GLY A 1 121 ? -13.78219 1.00020 42.34004 1.000 65.84276 115 GLY A N 1
ATOM 773 C CA . GLY A 1 121 ? -14.93457 1.29769 41.51377 1.000 64.58099 115 GLY A CA 1
ATOM 774 C C . GLY A 1 121 ? -14.65016 1.58374 40.05632 1.000 69.24275 115 GLY A C 1
ATOM 775 O O . GLY A 1 121 ? -15.60219 1.67124 39.26804 1.000 71.28113 115 GLY A O 1
ATOM 776 N N . ARG A 1 122 ? -13.38148 1.73702 39.66394 1.000 70.54375 116 ARG A N 1
ATOM 777 C CA . ARG A 1 122 ? -12.98681 1.96933 38.27366 1.000 67.78876 116 ARG A CA 1
ATOM 778 C C . ARG A 1 122 ? -12.15433 0.78590 37.79254 1.000 68.20400 116 ARG A C 1
ATOM 779 O O . ARG A 1 122 ? -10.91324 0.81018 37.86335 1.000 67.93152 116 ARG A O 1
ATOM 787 N N . PRO A 1 123 ? -12.78946 -0.27004 37.29364 1.000 64.12909 117 PRO A N 1
ATOM 788 C CA . PRO A 1 123 ? -12.03714 -1.41457 36.78034 1.000 67.05150 117 PRO A CA 1
ATOM 789 C C . PRO A 1 123 ? -11.74588 -1.31964 35.29061 1.000 63.30922 117 PRO A C 1
ATOM 790 O O . PRO A 1 123 ? -12.50898 -0.76071 34.50031 1.000 61.68115 117 PRO A O 1
ATOM 794 N N . ILE A 1 124 ? -10.60726 -1.90031 34.91665 1.000 63.46941 118 ILE A N 1
ATOM 795 C CA . ILE A 1 124 ? -10.17805 -1.90282 33.52581 1.000 59.71114 118 ILE A CA 1
ATOM 796 C C . ILE A 1 124 ? -11.12190 -2.75624 32.69109 1.000 60.82010 118 ILE A C 1
ATOM 797 O O . ILE A 1 124 ? -11.57076 -3.82966 33.12109 1.000 64.07528 118 ILE A O 1
ATOM 802 N N . SER A 1 125 ? -11.42011 -2.28866 31.48158 1.000 55.59752 119 SER A N 1
ATOM 803 C CA . SER A 1 125 ? -12.23627 -3.04680 30.54597 1.000 55.80497 119 SER A CA 1
ATOM 804 C C . SER A 1 125 ? -11.47833 -3.42761 29.28544 1.000 54.71117 119 SER A C 1
ATOM 805 O O . SER A 1 125 ? -12.03079 -4.14913 28.44379 1.000 55.30377 119 SER A O 1
ATOM 808 N N . CYS A 1 126 ? -10.23432 -2.97016 29.13286 1.000 54.13852 120 CYS A N 1
ATOM 809 C CA . CYS A 1 126 ? -9.41414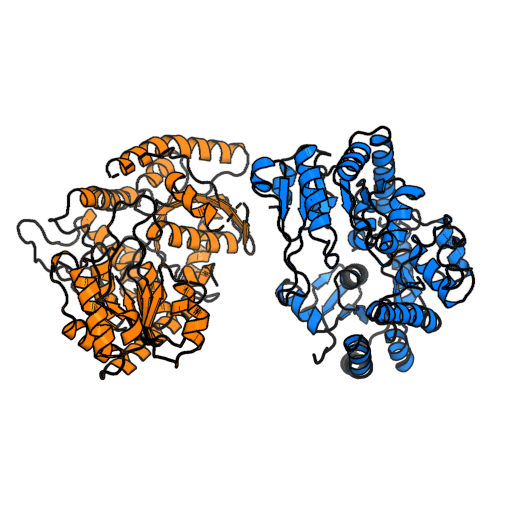 -3.34581 27.99141 1.000 52.02519 120 CYS A CA 1
ATOM 810 C C . CYS A 1 126 ? -7.95005 -3.04004 28.28969 1.000 52.41623 120 CYS A C 1
ATOM 811 O O . CYS A 1 126 ? -7.61738 -1.97944 28.83017 1.000 50.58962 120 CYS A O 1
ATOM 814 N N . ILE A 1 127 ? -7.08472 -3.97985 27.92920 1.000 51.96821 121 ILE A N 1
ATOM 815 C CA . ILE A 1 127 ? -5.64072 -3.80615 27.99146 1.000 45.76656 121 ILE A CA 1
ATOM 816 C C . ILE A 1 127 ? -5.13111 -3.73887 26.56551 1.000 46.53162 121 ILE A C 1
ATOM 817 O O . ILE A 1 127 ? -5.41892 -4.63430 25.76076 1.000 49.78106 121 ILE A O 1
ATOM 822 N N . ILE A 1 128 ? -4.38671 -2.68280 26.24630 1.000 45.41565 122 ILE A N 1
ATOM 823 C CA . ILE A 1 128 ? -3.72836 -2.55105 24.95141 1.000 40.69427 122 ILE A CA 1
ATOM 824 C C . ILE A 1 128 ? -2.22590 -2.61097 25.18037 1.000 42.81278 122 ILE A C 1
ATOM 825 O O . ILE A 1 128 ? -1.69420 -1.87532 26.01843 1.000 42.81612 122 ILE A O 1
ATOM 830 N N . ASN A 1 129 ? -1.55154 -3.51685 24.47305 1.000 37.89831 123 ASN A N 1
ATOM 831 C CA . ASN A 1 129 ? -0.10135 -3.62353 24.50569 1.000 39.37470 123 ASN A CA 1
ATOM 832 C C . ASN A 1 129 ? 0.44005 -3.51290 23.08662 1.000 37.76279 123 ASN A C 1
ATOM 833 O O . ASN A 1 129 ? -0.30751 -3.58432 22.10878 1.000 36.72229 123 ASN A O 1
ATOM 838 N N . ASN A 1 130 ? 1.75118 -3.31010 22.98257 1.000 36.84080 124 ASN A N 1
ATOM 839 C CA . ASN A 1 130 ? 2.48794 -3.39378 21.73173 1.000 35.47284 124 ASN A CA 1
ATOM 840 C C . ASN A 1 130 ? 3.29239 -4.69105 21.69245 1.000 38.37202 124 ASN A C 1
ATOM 841 O O . ASN A 1 130 ? 3.56658 -5.28375 22.74159 1.000 35.78557 124 ASN A O 1
ATOM 846 N N . PRO A 1 131 ? 3.70583 -5.15277 20.49890 1.000 38.82467 125 PRO A N 1
ATOM 847 C CA . PRO A 1 131 ? 4.25514 -6.52075 20.36750 1.000 38.15181 125 PRO A CA 1
ATOM 848 C C . PRO A 1 131 ? 5.40965 -6.87233 21.29449 1.000 35.23554 125 PRO A C 1
ATOM 849 O O . PRO A 1 131 ? 5.51034 -8.02363 21.72747 1.000 36.49848 125 PRO A O 1
ATOM 853 N N . PHE A 1 132 ? 6.28733 -5.93505 21.61934 1.000 40.78581 126 PHE A N 1
ATOM 854 C CA . PHE A 1 132 ? 7.49721 -6.28922 22.35564 1.000 34.91238 126 PHE A CA 1
ATOM 855 C C . PHE A 1 132 ? 7.25720 -6.54016 23.83119 1.000 42.28946 126 PHE A C 1
ATOM 856 O O . PHE A 1 132 ? 8.23099 -6.62468 24.58507 1.000 41.85997 126 PHE A O 1
ATOM 864 N N . ILE A 1 133 ? 6.00117 -6.66984 24.25407 1.000 40.73576 127 ILE A N 1
ATOM 865 C CA . ILE A 1 133 ? 5.65960 -7.29213 25.53109 1.000 37.30499 127 ILE A CA 1
ATOM 866 C C . ILE A 1 133 ? 4.54725 -8.28906 25.23257 1.000 38.17558 127 ILE A C 1
ATOM 867 O O . ILE A 1 133 ? 3.41673 -8.14222 25.72779 1.000 38.11566 127 ILE A O 1
ATOM 872 N N . PRO A 1 134 ? 4.83204 -9.32463 24.43644 1.000 38.13598 128 PRO A N 1
ATOM 873 C CA . PRO A 1 134 ? 3.75019 -10.14980 23.86508 1.000 39.77566 128 PRO A CA 1
ATOM 874 C C . PRO A 1 134 ? 3.04948 -11.03670 24.87573 1.000 40.52071 128 PRO A C 1
ATOM 875 O O . PRO A 1 134 ? 2.01931 -11.63955 24.54382 1.000 40.35965 128 PRO A O 1
ATOM 879 N N . TRP A 1 135 ? 3.56123 -11.12453 26.09476 1.000 40.80344 129 TRP A N 1
ATOM 880 C CA . TRP A 1 135 ? 2.88481 -11.87977 27.13378 1.000 43.49654 129 TRP A CA 1
ATOM 881 C C . TRP A 1 135 ? 1.68777 -11.14245 27.72366 1.000 42.88956 129 TRP A C 1
ATOM 882 O O . TRP A 1 135 ? 0.87915 -11.76904 28.41659 1.000 48.03880 129 TRP A O 1
ATOM 893 N N . VAL A 1 136 ? 1.55669 -9.83393 27.48365 1.000 41.29403 130 VAL A N 1
ATOM 894 C CA . VAL A 1 136 ? 0.47707 -9.07452 28.11878 1.000 40.60043 130 VAL A CA 1
ATOM 895 C C . VAL A 1 136 ? -0.88760 -9.67331 27.81685 1.000 45.53071 130 VAL A C 1
ATOM 896 O O . VAL A 1 136 ? -1.69809 -9.81119 28.75329 1.000 48.29548 130 VAL A O 1
ATOM 900 N N . PRO A 1 137 ? -1.23386 -10.03194 26.56723 1.000 45.22772 131 PRO A N 1
ATOM 901 C CA . PRO A 1 137 ? -2.54250 -10.66747 26.33031 1.000 42.38002 131 PRO A CA 1
ATOM 902 C C . PRO A 1 137 ? -2.80961 -11.88839 27.20342 1.000 44.78263 131 PRO A C 1
ATOM 903 O O . PRO A 1 137 ? -3.94686 -12.09142 27.63994 1.000 51.07174 131 PRO A O 1
ATOM 907 N N . GLU A 1 138 ? -1.79143 -12.70721 27.47273 1.000 49.49670 132 GLU A N 1
ATOM 908 C CA . GLU A 1 138 ? -1.96839 -13.85572 28.35710 1.000 49.56047 132 GLU A CA 1
ATOM 909 C C . GLU A 1 138 ? -2.47757 -13.41762 29.72701 1.000 49.13743 132 GLU A C 1
ATOM 910 O O . GLU A 1 138 ? -3.53727 -13.86603 30.18092 1.000 53.98751 132 GLU A O 1
ATOM 916 N N . VAL A 1 139 ? -1.74216 -12.51484 30.38919 1.000 51.97920 133 VAL A N 1
ATOM 917 C CA . VAL A 1 139 ? -2.17446 -11.97662 31.68177 1.000 53.07181 133 VAL A CA 1
ATOM 918 C C . VAL A 1 139 ? -3.58798 -11.41699 31.58972 1.000 52.05419 133 VAL A C 1
ATOM 919 O O . VAL A 1 139 ? -4.41962 -11.64952 32.47564 1.000 52.60121 133 VAL A O 1
ATOM 923 N N . ALA A 1 140 ? -3.88235 -10.67126 30.52117 1.000 47.06251 134 ALA A N 1
ATOM 924 C CA . ALA A 1 140 ? -5.22673 -10.13559 30.34415 1.000 50.56634 134 ALA A CA 1
ATOM 925 C C . ALA A 1 140 ? -6.26255 -11.25271 30.36266 1.000 50.56780 134 ALA A C 1
ATOM 926 O O . ALA A 1 140 ? -7.20611 -11.22965 31.16153 1.000 49.00556 134 ALA A O 1
ATOM 928 N N . GLU A 1 141 ? -6.09115 -12.25148 29.49703 1.000 49.60372 135 GLU A N 1
ATOM 929 C CA . GLU A 1 141 ? -7.04351 -13.35130 29.44956 1.000 49.77223 135 GLU A CA 1
ATOM 930 C C . GLU A 1 141 ? -7.04341 -14.17460 30.72892 1.000 49.60064 135 GLU A C 1
ATOM 931 O O . GLU A 1 141 ? -8.04094 -14.84083 31.02193 1.000 53.29567 135 GLU A O 1
ATOM 937 N N . SER A 1 142 ? -5.95177 -14.15213 31.49406 1.000 52.19600 136 SER A N 1
ATOM 938 C CA . SER A 1 142 ? -5.95686 -14.84186 32.77744 1.000 53.54183 136 SER A CA 1
ATOM 939 C C . SER A 1 142 ? -6.92567 -14.19070 33.75312 1.000 53.36358 136 SER A C 1
ATOM 940 O O . SER A 1 142 ? -7.54918 -14.88703 34.56311 1.000 56.22656 136 SER A O 1
ATOM 943 N N . LEU A 1 143 ? -7.08468 -12.87058 33.68025 1.000 55.20353 137 LEU A N 1
ATOM 944 C CA . LEU A 1 143 ? -8.02224 -12.14496 34.52751 1.000 49.73301 137 LEU A CA 1
ATOM 945 C C . LEU A 1 143 ? -9.35239 -11.87178 33.83361 1.000 50.39911 137 LEU A C 1
ATOM 946 O O . LEU A 1 143 ? -10.18489 -11.13762 34.37474 1.000 48.96817 137 LEU A O 1
ATOM 951 N N . GLY A 1 144 ? -9.57345 -12.43332 32.65119 1.000 48.20085 138 GLY A N 1
ATOM 952 C CA . GLY A 1 144 ? -10.80819 -12.16324 31.94019 1.000 48.23666 138 GLY A CA 1
ATOM 953 C C . GLY A 1 144 ? -10.99782 -10.72586 31.50282 1.000 50.89413 138 GLY A C 1
ATOM 954 O O . GLY A 1 144 ? -12.13713 -10.26640 31.39748 1.000 50.72502 138 GLY A O 1
ATOM 955 N N . ILE A 1 145 ? -9.91378 -9.99675 31.25017 1.000 50.94959 139 ILE A N 1
ATOM 956 C CA . ILE A 1 145 ? -10.01199 -8.65273 30.67941 1.000 52.88929 139 ILE A CA 1
ATOM 957 C C . ILE A 1 145 ? -9.77022 -8.75588 29.17613 1.000 49.70104 139 ILE A C 1
ATOM 958 O O . ILE A 1 145 ? -8.85996 -9.47918 28.74337 1.000 53.53722 139 ILE A O 1
ATOM 963 N N . PRO A 1 146 ? -10.56534 -8.08367 28.34785 1.000 50.16293 140 PRO A N 1
ATOM 964 C CA . PRO A 1 146 ? -10.30056 -8.09446 26.90123 1.000 52.32008 140 PRO A CA 1
ATOM 965 C C . PRO A 1 146 ? -8.97196 -7.42438 26.54566 1.000 52.46161 140 PRO A C 1
ATOM 966 O O . PRO A 1 146 ? -8.62803 -6.34950 27.05271 1.000 49.00913 140 PRO A O 1
ATOM 970 N N . SER A 1 147 ? -8.23475 -8.07228 25.64663 1.000 46.60531 141 SER A N 1
ATOM 971 C CA . SER A 1 147 ? -6.88860 -7.67024 25.27077 1.000 45.47036 141 SER A CA 1
ATOM 972 C C . SER A 1 147 ? -6.89963 -7.11521 23.85449 1.000 43.18322 141 SER A C 1
ATOM 973 O O . SER A 1 147 ? -7.49181 -7.72048 22.95663 1.000 47.47506 141 SER A O 1
ATOM 976 N N . ALA A 1 148 ? -6.24227 -5.97356 23.65504 1.000 46.36220 142 ALA A N 1
ATOM 977 C CA . ALA A 1 148 ? -6.10399 -5.36303 22.33626 1.000 44.58936 142 ALA A CA 1
ATOM 978 C C . ALA A 1 148 ? -4.63306 -5.11129 22.03362 1.000 38.74344 142 ALA A C 1
ATOM 979 O O . ALA A 1 148 ? -3.82632 -4.87752 22.93490 1.000 38.85091 142 ALA A O 1
ATOM 981 N N . LEU A 1 149 ? -4.29373 -5.15876 20.74854 1.000 41.85055 143 LEU A N 1
ATOM 982 C CA . LEU A 1 149 ? -2.91795 -5.04882 20.27956 1.000 31.38447 143 LEU A CA 1
ATOM 983 C C . LEU A 1 149 ? -2.76632 -3.79447 19.43292 1.000 35.33767 143 LEU A C 1
ATOM 984 O O . LEU A 1 149 ? -3.46515 -3.63548 18.42538 1.000 36.84911 143 LEU A O 1
ATOM 989 N N . LEU A 1 150 ? -1.86228 -2.90168 19.84127 1.000 35.33230 144 LEU A N 1
ATOM 990 C CA . LEU A 1 150 ? -1.43734 -1.78497 19.00375 1.000 28.91656 144 LEU A CA 1
ATOM 991 C C . LEU A 1 150 ? -0.16513 -2.21906 18.29353 1.000 32.43287 144 LEU A C 1
ATOM 992 O O . LEU A 1 150 ? 0.88091 -2.39636 18.92673 1.000 31.07656 144 LEU A O 1
ATOM 997 N N . TRP A 1 151 ? -0.27762 -2.43180 16.99039 1.000 33.51771 145 TRP A N 1
ATOM 998 C CA . TRP A 1 151 ? 0.86790 -2.71119 16.14573 1.000 31.37071 145 TRP A CA 1
ATOM 999 C C . TRP A 1 151 ? 1.54517 -1.39194 15.80438 1.000 31.44622 145 TRP A C 1
ATOM 1000 O O . TRP A 1 151 ? 0.87625 -0.42382 15.42289 1.000 30.09803 145 TRP A O 1
ATOM 1011 N N . VAL A 1 152 ? 2.86285 -1.33872 15.98842 1.000 28.86672 146 VAL A N 1
ATOM 1012 C CA . VAL A 1 152 ? 3.61720 -0.09175 15.90028 1.000 29.63520 146 VAL A CA 1
ATOM 1013 C C . VAL A 1 152 ? 4.49611 -0.05559 14.65019 1.000 30.58228 146 VAL A C 1
ATOM 1014 O O . VAL A 1 152 ? 5.43894 0.73001 14.57924 1.000 26.85385 146 VAL A O 1
ATOM 1018 N N . GLN A 1 153 ? 4.19345 -0.89736 13.65737 1.000 28.41632 147 GLN A N 1
ATOM 1019 C CA . GLN A 1 153 ? 4.91909 -0.89394 12.39285 1.000 23.21477 147 GLN A CA 1
ATOM 1020 C C . GLN A 1 153 ? 3.90997 -0.86100 11.26555 1.000 22.90613 147 GLN A C 1
ATOM 1021 O O . GLN A 1 153 ? 2.75052 -0.54876 11.51409 1.000 23.92109 147 GLN A O 1
ATOM 1027 N N . SER A 1 154 ? 4.30997 -1.14892 10.03868 1.000 27.36197 148 SER A N 1
ATOM 1028 C CA . SER A 1 154 ? 3.34690 -1.03638 8.95449 1.000 23.76346 148 SER A CA 1
ATOM 1029 C C . SER A 1 154 ? 2.43627 -2.26314 8.88449 1.000 25.34771 148 SER A C 1
ATOM 1030 O O . SER A 1 154 ? 2.66261 -3.28545 9.53963 1.000 22.61888 148 SER A O 1
ATOM 1033 N N . CYS A 1 155 ? 1.39766 -2.15639 8.04425 1.000 23.24418 149 CYS A N 1
ATOM 1034 C CA . CYS A 1 155 ? 0.55587 -3.31470 7.76777 1.000 23.58870 149 CYS A CA 1
ATOM 1035 C C . CYS A 1 155 ? 1.31864 -4.38950 6.99248 1.000 28.53642 149 CYS A C 1
ATOM 1036 O O . CYS A 1 155 ? 1.04136 -5.58617 7.15912 1.000 29.59132 149 CYS A O 1
ATOM 1039 N N . ALA A 1 156 ? 2.26272 -3.98685 6.13145 1.000 26.10818 150 ALA A N 1
ATOM 1040 C CA . ALA A 1 156 ? 3.14354 -4.94094 5.44824 1.000 29.44314 150 ALA A CA 1
ATOM 1041 C C . ALA A 1 156 ? 4.13508 -5.58671 6.40303 1.000 24.97671 150 ALA A C 1
ATOM 1042 O O . ALA A 1 156 ? 4.54602 -6.73280 6.19274 1.000 25.77690 150 ALA A O 1
ATOM 1044 N N . SER A 1 157 ? 4.53503 -4.87808 7.45256 1.000 24.35866 151 SER A N 1
ATOM 1045 C CA . SER A 1 157 ? 5.33780 -5.52575 8.47193 1.000 26.17240 151 SER A CA 1
ATOM 1046 C C . SER A 1 157 ? 4.50923 -6.53778 9.24084 1.000 24.53066 151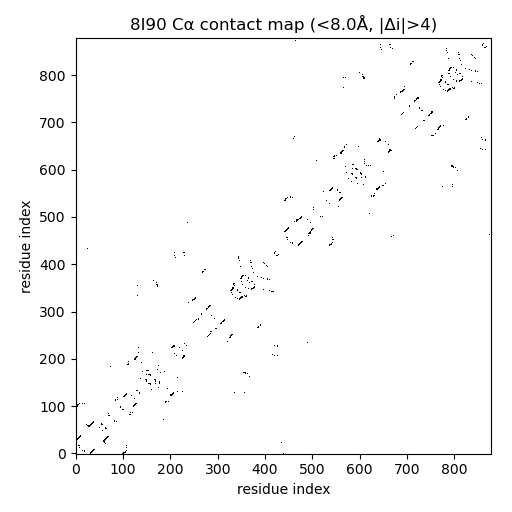 SER A C 1
ATOM 1047 O O . SER A 1 157 ? 4.95669 -7.66988 9.46329 1.000 25.08203 151 SER A O 1
ATOM 1050 N N . PHE A 1 158 ? 3.30197 -6.14731 9.67210 1.000 24.82294 152 PHE A N 1
ATOM 1051 C CA . PHE A 1 158 ? 2.37193 -7.13079 10.22751 1.000 24.61614 152 PHE A CA 1
ATOM 1052 C C . PHE A 1 158 ? 2.21947 -8.32368 9.30093 1.000 22.50449 152 PHE A C 1
ATOM 1053 O O . PHE A 1 158 ? 2.29663 -9.47648 9.74225 1.000 24.95347 152 PHE A O 1
ATOM 1061 N N . SER A 1 159 ? 1.97602 -8.07537 8.01108 1.000 23.48191 153 SER A N 1
ATOM 1062 C CA . SER A 1 159 ? 1.68411 -9.20532 7.12951 1.000 24.11909 153 SER A CA 1
ATOM 1063 C C . SER A 1 159 ? 2.88828 -10.12598 6.99756 1.000 28.02971 153 SER A C 1
ATOM 1064 O O . SER A 1 159 ? 2.72455 -11.34976 6.89916 1.000 23.15504 153 SER A O 1
ATOM 1067 N N . SER A 1 160 ? 4.10308 -9.55116 6.98503 1.000 22.93357 154 SER A N 1
ATOM 1068 C CA . SER A 1 160 ? 5.32026 -10.35422 6.99135 1.000 22.88033 154 SER A CA 1
ATOM 1069 C C . SER A 1 160 ? 5.34212 -11.29780 8.18656 1.000 23.22072 154 SER A C 1
ATOM 1070 O O . SER A 1 160 ? 5.56119 -12.50063 8.03710 1.000 27.35949 154 SER A O 1
ATOM 1073 N N . TYR A 1 161 ? 5.10477 -10.76413 9.38547 1.000 24.19976 155 TYR A N 1
ATOM 1074 C CA . TYR A 1 161 ? 5.17861 -11.57526 10.59196 1.000 23.44054 155 TYR A CA 1
ATOM 1075 C C . TYR A 1 161 ? 4.07131 -12.62542 10.62395 1.000 31.00332 155 TYR A C 1
ATOM 1076 O O . TYR A 1 161 ? 4.32699 -13.79555 10.94370 1.000 23.93665 155 TYR A O 1
ATOM 1085 N N . TYR A 1 162 ? 2.83706 -12.22396 10.29253 1.000 24.67890 156 TYR A N 1
ATOM 1086 C CA . TYR A 1 162 ? 1.70944 -13.16897 10.27151 1.000 27.39069 156 TYR A CA 1
ATOM 1087 C C . TYR A 1 162 ? 2.00357 -14.36186 9.36621 1.000 24.91550 156 TYR A C 1
ATOM 1088 O O . TYR A 1 162 ? 1.82893 -15.52343 9.76023 1.000 23.95975 156 TYR A O 1
ATOM 1097 N N . HIS A 1 163 ? 2.45554 -14.09557 8.14243 1.000 23.23797 157 HIS A N 1
ATOM 1098 C CA . HIS A 1 163 ? 2.73797 -15.18998 7.22881 1.000 24.11532 157 HIS A CA 1
ATOM 1099 C C . HIS A 1 163 ? 3.97599 -15.98034 7.63909 1.000 27.20303 157 HIS A C 1
ATOM 1100 O O . HIS A 1 163 ? 4.00868 -17.19793 7.41833 1.000 24.75421 157 HIS A O 1
ATOM 1107 N N . PHE A 1 164 ? 4.99120 -15.33008 8.24148 1.000 25.78250 158 PHE A N 1
ATOM 1108 C CA . PHE A 1 164 ? 6.14364 -16.07985 8.73832 1.000 26.44435 158 PHE A CA 1
ATOM 1109 C C . PHE A 1 164 ? 5.71922 -17.05499 9.82816 1.000 31.48453 158 PHE A C 1
ATOM 1110 O O . PHE A 1 164 ? 5.94098 -18.27079 9.72018 1.000 27.53945 158 PHE A O 1
ATOM 1118 N N . PHE A 1 165 ? 5.09706 -16.53070 10.88873 1.000 26.19193 159 PHE A N 1
ATOM 1119 C CA . PHE A 1 165 ? 4.70921 -17.36043 12.02384 1.000 31.44138 159 PHE A CA 1
ATOM 1120 C C . PHE A 1 165 ? 3.84332 -18.54426 11.59444 1.000 30.51229 159 PHE A C 1
ATOM 1121 O O . PHE A 1 165 ? 4.03536 -19.67346 12.05606 1.000 31.08133 159 PHE A O 1
ATOM 1129 N N . ASN A 1 166 ? 2.87144 -18.29585 10.73017 1.000 28.92710 160 ASN A N 1
ATOM 1130 C CA . ASN A 1 166 ? 1.90181 -19.30465 10.33374 1.000 26.83878 160 ASN A CA 1
ATOM 1131 C C . ASN A 1 166 ? 2.40700 -20.17488 9.19402 1.000 27.77165 160 ASN A C 1
ATOM 1132 O O . ASN A 1 166 ? 1.71755 -21.12897 8.80073 1.000 26.47645 160 ASN A O 1
ATOM 1137 N N . ASP A 1 167 ? 3.60349 -19.88147 8.68046 1.000 27.56772 161 ASP A N 1
ATOM 1138 C CA . ASP A 1 167 ? 4.28137 -20.74046 7.71442 1.000 28.23407 161 ASP A CA 1
ATOM 1139 C C . ASP A 1 167 ? 3.43702 -20.85618 6.44816 1.000 34.71064 161 ASP A C 1
ATOM 1140 O O . ASP A 1 167 ? 3.13066 -21.95544 5.96623 1.000 37.21063 161 ASP A O 1
ATOM 1145 N N . LEU A 1 168 ? 3.03724 -19.69608 5.92292 1.000 23.16095 162 LEU A N 1
ATOM 1146 C CA . LEU A 1 168 ? 2.10060 -19.61513 4.81251 1.000 22.62021 162 LEU A CA 1
ATOM 1147 C C . LEU A 1 168 ? 2.76778 -19.30767 3.49208 1.000 24.04856 162 LEU A C 1
ATOM 1148 O O . LEU A 1 168 ? 2.20193 -19.60698 2.43662 1.000 27.62687 162 LEU A O 1
ATOM 1153 N N . VAL A 1 169 ? 3.92296 -18.65449 3.53011 1.000 19.72567 163 VAL A N 1
ATOM 1154 C CA . VAL A 1 169 ? 4.67119 -18.29238 2.33759 1.000 26.11186 163 VAL A CA 1
ATOM 1155 C C . VAL A 1 169 ? 6.13456 -18.65684 2.60007 1.000 23.47568 163 VAL A C 1
ATOM 1156 O O . VAL A 1 169 ? 6.55016 -18.84170 3.74594 1.000 23.44879 163 VAL A O 1
ATOM 1160 N N . SER A 1 170 ? 6.91137 -18.78676 1.52557 1.000 22.59536 164 SER A N 1
ATOM 1161 C CA . SER A 1 170 ? 8.30845 -19.19334 1.64826 1.000 26.67158 164 SER A CA 1
ATOM 1162 C C . SER A 1 170 ? 9.21863 -17.99593 1.91184 1.000 26.95578 164 SER A C 1
ATOM 1163 O O . SER A 1 170 ? 9.08940 -16.94999 1.27366 1.000 26.22201 164 SER A O 1
ATOM 1166 N N . PHE A 1 171 ? 10.15231 -18.17786 2.84353 1.000 26.43297 165 PHE A N 1
ATOM 1167 C CA . PHE A 1 171 ? 11.09308 -17.19542 3.35548 1.000 25.76088 165 PHE A CA 1
ATOM 1168 C C . PHE A 1 171 ? 12.52639 -17.68639 3.20821 1.000 28.59025 165 PHE A C 1
ATOM 1169 O O . PHE A 1 171 ? 12.77122 -18.89539 3.09159 1.000 29.57472 165 PHE A O 1
ATOM 1177 N N . PRO A 1 172 ? 13.50588 -16.77963 3.21457 1.000 30.11751 166 PRO A N 1
ATOM 1178 C CA . PRO A 1 172 ? 14.90334 -17.22565 3.23220 1.000 27.92689 166 PRO A CA 1
ATOM 1179 C C . PRO A 1 172 ? 15.14307 -18.21596 4.36157 1.000 27.13868 166 PRO A C 1
ATOM 1180 O O . PRO A 1 172 ? 14.55204 -18.12063 5.43736 1.000 28.18769 166 PRO A O 1
ATOM 1184 N N . THR A 1 173 ? 16.00422 -19.18479 4.08675 1.000 31.06975 167 THR A N 1
ATOM 1185 C CA . THR A 1 173 ? 16.42641 -20.20832 5.02995 1.000 31.43453 167 THR A CA 1
ATOM 1186 C C . THR A 1 173 ? 17.94100 -20.30117 4.96835 1.000 30.43114 167 THR A C 1
ATOM 1187 O O . THR A 1 173 ? 18.56210 -19.84520 4.00626 1.000 31.56375 167 THR A O 1
ATOM 1191 N N . GLU A 1 174 ? 18.53927 -20.93822 5.97554 1.000 31.36296 168 GLU A N 1
ATOM 1192 C CA . GLU A 1 174 ? 19.96884 -21.21365 5.87332 1.000 33.11389 168 GLU A CA 1
ATOM 1193 C C . GLU A 1 174 ? 20.28399 -21.97746 4.60282 1.000 29.67801 168 GLU A C 1
ATOM 1194 O O . GLU A 1 174 ? 21.36355 -21.81312 4.04022 1.000 34.12092 168 GLU A O 1
ATOM 1200 N N . SER A 1 175 ? 19.33745 -22.77363 4.10081 1.000 29.75557 169 SER A N 1
ATOM 1201 C CA . SER A 1 175 ? 19.57432 -23.46248 2.84116 1.000 28.61557 169 SER A CA 1
ATOM 1202 C C . SER A 1 175 ? 19.55713 -22.50636 1.65502 1.000 29.41361 169 SER A C 1
ATOM 1203 O O . SER A 1 175 ? 20.23687 -22.75380 0.65496 1.000 32.17574 169 SER A O 1
ATOM 1206 N N . ASN A 1 176 ? 18.79236 -21.40279 1.73027 1.000 32.35560 170 ASN A N 1
ATOM 1207 C CA . ASN A 1 176 ? 18.67561 -20.49000 0.59668 1.000 27.03309 170 ASN A CA 1
ATOM 1208 C C . ASN A 1 176 ? 18.60646 -19.06853 1.17140 1.000 29.56872 170 ASN A C 1
ATOM 1209 O O . ASN A 1 176 ? 17.53331 -18.49482 1.32855 1.000 24.61301 170 ASN A O 1
ATOM 1214 N N . LEU A 1 177 ? 19.77177 -18.49041 1.49737 1.000 30.45774 171 LEU A N 1
ATOM 1215 C CA . LEU A 1 177 ? 19.75088 -17.22476 2.22545 1.000 28.53917 171 LEU A CA 1
ATOM 1216 C C . LEU A 1 177 ? 19.29179 -16.05034 1.36585 1.000 26.05605 171 LEU A C 1
ATOM 1217 O O . LEU A 1 177 ? 18.86738 -15.03553 1.91978 1.000 27.92189 171 LEU A O 1
ATOM 1222 N N . LYS A 1 178 ? 19.31021 -16.16875 0.03874 1.000 25.97419 172 LYS A N 1
ATOM 1223 C CA . LYS A 1 178 ? 18.97091 -15.05092 -0.83438 1.000 28.07389 172 LYS A CA 1
ATOM 1224 C C . LYS A 1 178 ? 17.56991 -15.15295 -1.46707 1.000 25.63037 172 LYS A C 1
ATOM 1225 O O . LYS A 1 178 ? 17.31855 -14.50306 -2.48319 1.000 22.26987 172 LYS A O 1
ATOM 1231 N N . LYS A 1 179 ? 16.67074 -15.97671 -0.92589 1.000 25.57725 173 LYS A N 1
ATOM 1232 C CA . LYS A 1 179 ? 15.38130 -16.18333 -1.58478 1.000 25.96145 173 LYS A CA 1
ATOM 1233 C C . LYS A 1 179 ? 14.55911 -14.88738 -1.61778 1.000 23.42007 173 LYS A C 1
ATOM 1234 O O . LYS A 1 179 ? 14.46503 -14.16680 -0.61883 1.000 24.28924 173 LYS A O 1
ATOM 1240 N N . ASP A 1 180 ? 13.99275 -14.57675 -2.78105 1.000 24.08666 174 ASP A N 1
ATOM 1241 C CA . ASP A 1 180 ? 12.89862 -13.60545 -2.83446 1.000 23.48698 174 ASP A CA 1
ATOM 1242 C C . ASP A 1 180 ? 11.70449 -14.07595 -2.00244 1.000 31.75747 174 ASP A C 1
ATOM 1243 O O . ASP A 1 180 ? 11.55955 -15.26679 -1.68981 1.000 33.14349 174 ASP A O 1
ATOM 1248 N N . VAL A 1 181 ? 10.78788 -13.14972 -1.69775 1.000 27.24912 175 VAL A N 1
ATOM 1249 C CA . VAL A 1 181 ? 9.59422 -13.52301 -0.94874 1.000 25.36349 175 VAL A CA 1
ATOM 1250 C C . VAL A 1 181 ? 8.37202 -12.84387 -1.55770 1.000 33.44974 175 VAL A C 1
ATOM 1251 O O . VAL A 1 181 ? 8.34591 -11.61625 -1.71824 1.000 27.39612 175 VAL A O 1
ATOM 1255 N N . CYS A 1 182 ? 7.34309 -13.64256 -1.86737 1.000 36.20773 176 CYS A N 1
ATOM 1256 C CA . CYS A 1 182 ? 6.12033 -13.15341 -2.50471 1.000 31.86431 176 CYS A CA 1
ATOM 1257 C C . CYS A 1 182 ? 4.96171 -13.26029 -1.51839 1.000 34.80838 176 CYS A C 1
ATOM 1258 O O . CYS A 1 182 ? 4.36431 -14.32392 -1.35903 1.000 29.23811 176 CYS A O 1
ATOM 1261 N N . LEU A 1 183 ? 4.64063 -12.15659 -0.87894 1.000 36.73393 177 LEU A N 1
ATOM 1262 C CA . LEU A 1 183 ? 3.51743 -12.02254 0.02607 1.000 29.91989 177 LEU A CA 1
ATOM 1263 C C . LEU A 1 183 ? 2.29424 -11.49763 -0.72357 1.000 28.91117 177 LEU A C 1
ATOM 1264 O O . LEU A 1 183 ? 2.43015 -10.85001 -1.75903 1.000 24.95066 177 LEU A O 1
ATOM 1269 N N . PRO A 1 184 ? 1.08462 -11.83372 -0.28104 1.000 29.06485 178 PRO A N 1
ATOM 1270 C CA . PRO A 1 184 ? -0.10978 -11.36447 -1.00183 1.000 27.89041 178 PRO A CA 1
ATOM 1271 C C . PRO A 1 184 ? -0.32330 -9.86421 -0.85289 1.000 24.30523 178 PRO A C 1
ATOM 1272 O O . PRO A 1 184 ? -0.12581 -9.29502 0.22255 1.000 27.85429 178 PRO A O 1
ATOM 1276 N N . SER A 1 185 ? -0.73162 -9.23046 -1.95337 1.000 27.75657 179 SER A N 1
ATOM 1277 C CA . SER A 1 185 ? -1.08465 -7.79739 -1.98952 1.000 28.39946 179 SER A CA 1
ATOM 1278 C C . SER A 1 185 ? 0.09462 -6.90564 -1.58509 1.000 30.90286 179 SER A C 1
ATOM 1279 O O . SER A 1 185 ? -0.10052 -5.80165 -1.04743 1.000 28.73411 179 SER A O 1
ATOM 1282 N N . MET A 1 186 ? 1.31192 -7.37213 -1.86308 1.000 23.15472 180 MET A N 1
ATOM 1283 C CA . MET A 1 186 ? 2.56275 -6.66682 -1.60105 1.000 24.38361 180 MET A CA 1
ATOM 1284 C C . MET A 1 186 ? 3.49285 -6.78675 -2.80411 1.000 24.77049 180 MET A C 1
ATOM 1285 O O . MET A 1 186 ? 3.37152 -7.73553 -3.58469 1.000 25.08892 180 MET A O 1
ATOM 1290 N N . PRO A 1 187 ? 4.41427 -5.83213 -2.99974 1.000 25.14170 181 PRO A N 1
ATOM 1291 C CA . PRO A 1 187 ? 5.46507 -6.05095 -3.99537 1.000 28.30618 181 PRO A CA 1
ATOM 1292 C C . PRO A 1 187 ? 6.32091 -7.22542 -3.55175 1.000 25.40775 181 PRO A C 1
ATOM 1293 O O . PRO A 1 187 ? 6.40894 -7.52654 -2.35702 1.000 22.93622 181 PRO A O 1
ATOM 1297 N N . MET A 1 188 ? 6.93895 -7.89468 -4.52460 1.000 30.16790 182 MET A N 1
ATOM 1298 C CA . MET A 1 188 ? 7.96019 -8.89827 -4.20933 1.000 25.77111 182 MET A CA 1
ATOM 1299 C C . MET A 1 188 ? 9.10668 -8.25959 -3.45419 1.000 25.80456 182 MET A C 1
ATOM 1300 O O . MET A 1 188 ? 9.62835 -7.22837 -3.86719 1.000 26.47324 182 MET A O 1
ATOM 1305 N N . LEU A 1 189 ? 9.51597 -8.87378 -2.35266 1.000 28.10680 183 LEU A N 1
ATOM 1306 C CA . LEU A 1 189 ? 10.60884 -8.34441 -1.55303 1.000 22.83737 183 LEU A CA 1
ATOM 1307 C C . LEU A 1 189 ? 11.87461 -9.17887 -1.76442 1.000 26.36478 183 LEU A C 1
ATOM 1308 O O . LEU A 1 189 ? 11.82135 -10.41029 -1.87964 1.000 21.69907 183 LEU A O 1
ATOM 1313 N N . LYS A 1 190 ? 13.02167 -8.51627 -1.79419 1.000 24.88273 184 LYS A N 1
ATOM 1314 C CA . LYS A 1 190 ? 14.21979 -9.34464 -1.83009 1.000 23.95485 184 LYS A CA 1
ATOM 1315 C C . LYS A 1 190 ? 14.51637 -9.87823 -0.44113 1.000 19.83493 184 LYS A C 1
ATOM 1316 O O . LYS A 1 190 ? 13.98819 -9.39018 0.55384 1.000 21.23708 184 LYS A O 1
ATOM 1322 N N . TYR A 1 191 ? 15.39479 -10.88711 -0.37578 1.000 23.89659 185 TYR A N 1
ATOM 1323 C CA . TYR A 1 191 ? 15.75673 -11.50201 0.89261 1.000 19.42494 185 TYR A CA 1
ATOM 1324 C C . TYR A 1 191 ? 16.00617 -10.46949 1.97680 1.000 22.91546 185 TYR A C 1
ATOM 1325 O O . TYR A 1 191 ? 15.66025 -10.69981 3.14309 1.000 19.83909 185 TYR A O 1
ATOM 1334 N N . ASP A 1 192 ? 16.62171 -9.33861 1.59586 1.000 22.51495 186 ASP A N 1
ATOM 1335 C CA . ASP A 1 192 ? 16.99124 -8.26764 2.51450 1.000 25.76904 186 ASP A CA 1
ATOM 1336 C C . ASP A 1 192 ? 15.97452 -7.11398 2.53810 1.000 25.28313 186 ASP A C 1
ATOM 1337 O O . ASP A 1 192 ? 16.31306 -5.99695 2.96162 1.000 21.02848 186 ASP A O 1
ATOM 1342 N N . GLU A 1 193 ? 14.73538 -7.37103 2.12735 1.000 24.34053 187 GLU A N 1
ATOM 1343 C CA . GLU A 1 193 ? 13.65038 -6.39492 2.24922 1.000 24.54967 187 GLU A CA 1
ATOM 1344 C C . GLU A 1 193 ? 12.53138 -6.83029 3.18057 1.000 23.65244 187 GLU A C 1
ATOM 1345 O O . GLU A 1 193 ? 11.59199 -6.05355 3.40609 1.000 22.52564 187 GLU A O 1
ATOM 1351 N N . VAL A 1 194 ? 12.58761 -8.05436 3.70567 1.000 26.45294 188 VAL A N 1
ATOM 1352 C CA . VAL A 1 194 ? 11.62764 -8.51635 4.70239 1.000 22.06867 188 VAL A CA 1
ATOM 1353 C C . VAL A 1 194 ? 12.19471 -8.11210 6.05400 1.000 20.93922 188 VAL A C 1
ATOM 1354 O O . VAL A 1 194 ? 13.43018 -8.05032 6.19802 1.000 24.67334 188 VAL A O 1
ATOM 1358 N N . PRO A 1 195 ? 11.35270 -7.75224 7.04448 1.000 22.42300 189 PRO A N 1
ATOM 1359 C CA . PRO A 1 195 ? 11.88661 -7.32865 8.34525 1.000 22.08279 189 PRO A CA 1
ATOM 1360 C C . PRO A 1 195 ? 13.01840 -8.22532 8.82496 1.000 27.14406 189 PRO A C 1
ATOM 1361 O O . PRO A 1 195 ? 12.86266 -9.44357 8.93211 1.000 26.03996 189 PRO A O 1
ATOM 1365 N N . LEU A 1 196 ? 14.17449 -7.62409 9.11380 1.000 26.40061 190 LEU A N 1
ATOM 1366 C CA . LEU A 1 196 ? 15.37161 -8.42916 9.35713 1.000 27.40020 190 LEU A CA 1
ATOM 1367 C C . LEU A 1 196 ? 15.24308 -9.31078 10.59880 1.000 29.80907 190 LEU A C 1
ATOM 1368 O O . LEU A 1 196 ? 16.01039 -10.26240 10.75224 1.000 25.00753 190 LEU A O 1
ATOM 1373 N N . LEU A 1 197 ? 14.27179 -9.06163 11.47867 1.000 29.76640 191 LEU A N 1
ATOM 1374 C CA . LEU A 1 197 ? 14.13316 -9.97992 12.60208 1.000 28.26390 191 LEU A CA 1
ATOM 1375 C C . LEU A 1 197 ? 13.70065 -11.37901 12.16107 1.000 31.15937 191 LEU A C 1
ATOM 1376 O O . LEU A 1 197 ? 13.83453 -12.33156 12.93452 1.000 33.87793 191 LEU A O 1
ATOM 1381 N N . LEU A 1 198 ? 13.21054 -11.52596 10.93385 1.000 30.63696 192 LEU A N 1
ATOM 1382 C CA . LEU A 1 198 ? 12.80780 -12.81124 10.38284 1.000 33.41627 192 LEU A CA 1
ATOM 1383 C C . LEU A 1 198 ? 13.92240 -13.47722 9.58589 1.000 34.91042 192 LEU A C 1
ATOM 1384 O O . LEU A 1 198 ? 13.71599 -14.57257 9.06397 1.000 38.06267 192 LEU A O 1
ATOM 1389 N N . TYR A 1 199 ? 15.08237 -12.83011 9.46103 1.000 37.23273 193 TYR A N 1
ATOM 1390 C CA . TYR A 1 199 ? 16.17338 -13.38432 8.67028 1.000 36.04484 193 TYR A CA 1
ATOM 1391 C C . TYR A 1 199 ? 16.80412 -14.55797 9.41651 1.000 37.47839 193 TYR A C 1
ATOM 1392 O O . TYR A 1 199 ? 16.89801 -14.52611 10.64695 1.000 36.65345 193 TYR A O 1
ATOM 1401 N N . PRO A 1 200 ? 17.20077 -15.62255 8.70734 1.000 34.12244 194 PRO A N 1
ATOM 1402 C CA . PRO A 1 200 ? 17.90918 -16.73238 9.37909 1.000 34.11619 194 PRO A CA 1
ATOM 1403 C C . PRO A 1 200 ? 19.11867 -16.27876 10.17223 1.000 36.09931 194 PRO A C 1
ATOM 1404 O O . PRO A 1 200 ? 19.23308 -16.59401 11.36242 1.000 36.42286 194 PRO A O 1
ATOM 1408 N N . ILE A 1 201 ? 20.01491 -15.51904 9.54131 1.000 35.75609 195 ILE A N 1
ATOM 1409 C CA . ILE A 1 201 ? 21.23549 -15.02100 10.17351 1.000 42.10276 195 ILE A CA 1
ATOM 1410 C C . ILE A 1 201 ? 20.88935 -13.88121 11.12087 1.000 41.35970 195 ILE A C 1
ATOM 1411 O O . ILE A 1 201 ? 20.79957 -12.71560 10.71146 1.000 40.75944 195 ILE A O 1
ATOM 1416 N N . VAL A 1 202 ? 20.71668 -14.21323 12.39585 1.000 40.99717 196 VAL A N 1
ATOM 1417 C CA . VAL A 1 202 ? 20.27288 -13.27532 13.41561 1.000 44.97295 196 VAL A CA 1
ATOM 1418 C C . VAL A 1 202 ? 21.30308 -13.28935 14.54179 1.000 51.70730 196 VAL A C 1
ATOM 1419 O O . VAL A 1 202 ? 21.62847 -14.36297 15.04937 1.000 52.16573 196 VAL A O 1
ATOM 1423 N N . PRO A 1 203 ? 21.85191 -12.13928 14.93791 1.000 53.96508 197 PRO A N 1
ATOM 1424 C CA . PRO A 1 203 ? 22.80065 -12.10604 16.05897 1.000 54.58831 197 PRO A CA 1
ATOM 1425 C C . PRO A 1 203 ? 22.16571 -12.60076 17.34906 1.000 53.63764 197 PRO A C 1
ATOM 1426 O O . PRO A 1 203 ? 20.95714 -12.81539 17.44269 1.000 55.41116 197 PRO A O 1
ATOM 1430 N N . LEU A 1 204 ? 23.01073 -12.75115 18.37267 1.000 54.82799 198 LEU A N 1
ATOM 1431 C CA . LEU A 1 204 ? 22.55571 -13.29027 19.65488 1.000 58.95636 198 LEU A CA 1
ATOM 1432 C C . LEU A 1 204 ? 21.40070 -12.49915 20.26978 1.000 57.66151 198 LEU A C 1
ATOM 1433 O O . LEU A 1 204 ? 20.31992 -13.07969 20.47773 1.000 58.95393 198 LEU A O 1
ATOM 1438 N N . PRO A 1 205 ? 21.53397 -11.20150 20.57197 1.000 57.15476 199 PRO A N 1
ATOM 1439 C CA . PRO A 1 205 ? 20.40593 -10.50754 21.22003 1.000 56.22708 199 PRO A CA 1
ATOM 1440 C C . PRO A 1 205 ? 19.19380 -10.36461 20.32000 1.000 56.29728 199 PRO A C 1
ATOM 1441 O O . PRO A 1 205 ? 18.05605 -10.37206 20.80977 1.000 59.84842 199 PRO A O 1
ATOM 1445 N N . ILE A 1 206 ? 19.40723 -10.26056 19.01053 1.000 52.76812 200 ILE A N 1
ATOM 1446 C CA . ILE A 1 206 ? 18.33280 -10.09981 18.04754 1.000 52.99829 200 ILE A CA 1
ATOM 1447 C C . ILE A 1 206 ? 17.36559 -11.28123 18.05174 1.000 53.38868 200 ILE A C 1
ATOM 1448 O O . ILE A 1 206 ? 16.23989 -11.16330 17.55264 1.000 51.17830 200 ILE A O 1
ATOM 1453 N N . ILE A 1 207 ? 17.75543 -12.40626 18.65252 1.000 51.85958 201 ILE A N 1
ATOM 1454 C CA . ILE A 1 207 ? 16.82946 -13.52516 18.78725 1.000 50.56774 201 ILE A CA 1
ATOM 1455 C C . ILE A 1 207 ? 15.73363 -13.20791 19.79226 1.000 45.00671 201 ILE A C 1
ATOM 1456 O O . ILE A 1 207 ? 14.60746 -13.69904 19.66336 1.000 45.12686 201 ILE A O 1
ATOM 1461 N N . SER A 1 208 ? 16.04567 -12.42389 20.82215 1.000 48.06995 202 SER A N 1
ATOM 1462 C CA . SER A 1 208 ? 15.04572 -12.07269 21.82709 1.000 49.97271 202 SER A CA 1
ATOM 1463 C C . SER A 1 208 ? 13.83574 -11.40240 21.18461 1.000 44.76823 202 SER A C 1
ATOM 1464 O O . SER A 1 208 ? 12.69801 -11.86300 21.33453 1.000 45.65676 202 SER A O 1
ATOM 1467 N N . LEU A 1 209 ? 14.06880 -10.31770 20.44276 1.000 43.47188 203 LEU A N 1
ATOM 1468 C CA . LEU A 1 209 ? 12.96480 -9.60394 19.81571 1.000 43.87258 203 LEU A CA 1
ATOM 1469 C C . LEU A 1 209 ? 12.27946 -10.45762 18.75831 1.000 42.18393 203 LEU A C 1
ATOM 1470 O O . LEU A 1 209 ? 11.06977 -10.32139 18.54670 1.000 33.85528 203 LEU A O 1
ATOM 1475 N N . LYS A 1 210 ? 13.03880 -11.33041 18.08612 1.000 40.46260 204 LYS A N 1
ATOM 1476 C CA . LYS A 1 210 ? 12.46250 -12.25124 17.11506 1.000 35.29054 204 LYS A CA 1
ATOM 1477 C C . LYS A 1 210 ? 11.34042 -13.06837 17.74281 1.000 40.98612 204 LYS A C 1
ATOM 1478 O O . LYS A 1 210 ? 10.22637 -13.13404 17.21025 1.000 40.15696 204 LYS A O 1
ATOM 1484 N N . ASN A 1 211 ? 11.61085 -13.68094 18.89635 1.000 43.95144 205 ASN A N 1
ATOM 1485 C CA . ASN A 1 211 ? 10.60873 -14.52921 19.53058 1.000 39.39816 205 ASN A CA 1
ATOM 1486 C C . ASN A 1 211 ? 9.42392 -13.71176 20.02488 1.000 41.63046 205 ASN A C 1
ATOM 1487 O O . ASN A 1 211 ? 8.27188 -14.15028 19.90452 1.000 45.67582 205 ASN A O 1
ATOM 1492 N N . ALA A 1 212 ? 9.68153 -12.51791 20.57214 1.000 42.22301 206 ALA A N 1
ATOM 1493 C CA . ALA A 1 212 ? 8.59291 -11.67393 21.06034 1.000 37.78850 206 ALA A CA 1
ATOM 1494 C C . ALA A 1 212 ? 7.61083 -11.34811 19.94573 1.000 37.57283 206 ALA A C 1
ATOM 1495 O O . ALA A 1 212 ? 6.38809 -11.40362 20.14266 1.000 38.24197 206 ALA A O 1
ATOM 1497 N N . MET A 1 213 ? 8.12763 -11.00730 18.76648 1.000 34.34147 207 MET A N 1
ATOM 1498 C CA . MET A 1 213 ? 7.26875 -10.84483 17.60043 1.000 31.89463 207 MET A CA 1
ATOM 1499 C C . MET A 1 213 ? 6.52408 -12.13751 17.28756 1.000 38.21935 207 MET A C 1
ATOM 1500 O O . MET A 1 213 ? 5.31271 -12.12404 17.04595 1.000 36.11750 207 MET A O 1
ATOM 1505 N N . LEU A 1 214 ? 7.22839 -13.27431 17.29719 1.000 35.61249 208 LEU A N 1
ATOM 1506 C CA . LEU A 1 214 ? 6.53835 -14.53046 17.01743 1.000 39.45121 208 LEU A CA 1
ATOM 1507 C C . LEU A 1 214 ? 5.63096 -14.93059 18.16508 1.000 33.24036 208 LEU A C 1
ATOM 1508 O O . LEU A 1 214 ? 4.59953 -15.56465 17.94333 1.000 35.97152 208 LEU A O 1
ATOM 1513 N N . ARG A 1 215 ? 6.00600 -14.58992 19.39395 1.000 36.15876 209 ARG A N 1
ATOM 1514 C CA . ARG A 1 215 ? 5.11135 -14.82028 20.51758 1.000 35.43006 209 ARG A CA 1
ATOM 1515 C C . ARG A 1 215 ? 3.86666 -13.94787 20.40507 1.000 35.40430 209 ARG A C 1
ATOM 1516 O O . ARG A 1 215 ? 2.76896 -14.36956 20.78046 1.000 33.71302 209 ARG A O 1
ATOM 1524 N N . GLN A 1 216 ? 4.01752 -12.72979 19.87567 1.000 34.87225 210 GLN A N 1
ATOM 1525 C CA . GLN A 1 216 ? 2.85671 -11.87917 19.63154 1.000 36.33763 210 GLN A CA 1
ATOM 1526 C C . GLN A 1 216 ? 1.95366 -12.47960 18.56644 1.000 37.39207 210 GLN A C 1
ATOM 1527 O O . GLN A 1 216 ? 0.72676 -12.36873 18.64919 1.000 35.26081 210 GLN A O 1
ATOM 1533 N N . GLN A 1 217 ? 2.54297 -13.10591 17.54690 1.000 36.79192 211 GLN A N 1
ATOM 1534 C CA . GLN A 1 217 ? 1.72145 -13.74631 16.52935 1.000 35.97493 211 GLN A CA 1
ATOM 1535 C C . GLN A 1 217 ? 0.94246 -14.91653 17.11461 1.000 35.05771 211 GLN A C 1
ATOM 1536 O O . GLN A 1 217 ? -0.19422 -15.16835 16.71061 1.000 37.94717 211 GLN A O 1
ATOM 1542 N N . LYS A 1 218 ? 1.53293 -15.61939 18.08008 1.000 39.89533 212 LYS A N 1
ATOM 1543 C CA . LYS A 1 218 ? 0.85118 -16.72535 18.74778 1.000 40.59201 212 LYS A CA 1
ATOM 1544 C C . LYS A 1 218 ? -0.38424 -16.22843 19.49350 1.000 41.35873 212 LYS A C 1
ATOM 1545 O O . LYS A 1 218 ? -1.50366 -16.68693 19.24397 1.000 40.43228 212 LYS A O 1
ATOM 1551 N N . ASN A 1 219 ? -0.20430 -15.24731 20.38080 1.000 40.38678 213 ASN A N 1
ATOM 1552 C CA . ASN A 1 219 ? -1.29303 -14.73910 21.20698 1.000 37.39195 213 ASN A CA 1
ATOM 1553 C C . ASN A 1 219 ? -2.30846 -13.90402 20.43173 1.000 42.40494 213 ASN A C 1
ATOM 1554 O O . ASN A 1 219 ? -3.24947 -13.39381 21.04927 1.000 40.87630 213 ASN A O 1
ATOM 1559 N N . LEU A 1 220 ? -2.14610 -13.71286 19.12043 1.000 42.00880 214 LEU A N 1
ATOM 1560 C CA . LEU A 1 220 ? -3.17932 -13.01445 18.36677 1.000 37.23148 214 LEU A CA 1
ATOM 1561 C C . LEU A 1 220 ? -4.53330 -13.67648 18.55816 1.000 42.76729 214 LEU A C 1
ATOM 1562 O O . LEU A 1 220 ? -5.57264 -13.00600 18.50993 1.000 43.62439 214 LEU A O 1
ATOM 1567 N N . SER A 1 221 ? -4.53776 -14.99292 18.78203 1.000 42.92797 215 SER A N 1
ATOM 1568 C CA . SER A 1 221 ? -5.77494 -15.69901 19.08819 1.000 41.77486 215 SER A CA 1
ATOM 1569 C C . SER A 1 221 ? -6.48471 -15.07005 20.27177 1.000 43.00582 215 SER A C 1
ATOM 1570 O O . SER A 1 221 ? -7.71780 -15.05005 20.32776 1.000 47.95485 215 SER A O 1
ATOM 1573 N N . LYS A 1 222 ? -5.72664 -14.55657 21.22863 1.000 36.32198 216 LYS A N 1
ATOM 1574 C CA . LYS A 1 222 ? -6.29604 -14.03354 22.45415 1.000 38.19755 216 LYS A CA 1
ATOM 1575 C C . LYS A 1 222 ? -6.67565 -12.56231 22.34755 1.000 44.18915 216 LYS A C 1
ATOM 1576 O O . LYS A 1 222 ? -6.95813 -11.93429 23.37299 1.000 40.23550 216 LYS A O 1
ATOM 1582 N N . THR A 1 223 ? -6.69244 -12.00397 21.13700 1.000 43.95419 217 THR A N 1
ATOM 1583 C CA . THR A 1 223 ? -6.92651 -10.58318 20.91986 1.000 41.40370 217 THR A CA 1
ATOM 1584 C C . THR A 1 223 ? -8.13639 -10.39266 20.01841 1.000 41.81632 217 THR A C 1
ATOM 1585 O O . THR A 1 223 ? -8.29312 -11.09420 19.01455 1.000 40.33004 217 THR A O 1
ATOM 1589 N N . PHE A 1 224 ? -8.98586 -9.43177 20.37508 1.000 42.25184 218 PHE A N 1
ATOM 1590 C CA . PHE A 1 224 ? -10.15849 -9.13626 19.56797 1.000 38.60662 218 PHE A CA 1
ATOM 1591 C C . PHE A 1 224 ? -9.91137 -8.05360 18.53311 1.000 40.26416 218 PHE A C 1
ATOM 1592 O O . PHE A 1 224 ? -10.62113 -8.00812 17.52407 1.000 37.45246 218 PHE A O 1
ATOM 1600 N N . CYS A 1 225 ? -8.92501 -7.18408 18.74723 1.000 43.32462 219 CYS A N 1
ATOM 1601 C CA . CYS A 1 225 ? -8.65818 -6.11629 17.79703 1.000 41.10330 219 CYS A CA 1
ATOM 1602 C C . CYS A 1 225 ? -7.17129 -5.85425 17.64998 1.000 39.33170 219 CYS A C 1
ATOM 1603 O O . CYS A 1 225 ? -6.45195 -5.72599 18.64587 1.000 40.17629 219 CYS A O 1
ATOM 1606 N N . VAL A 1 226 ? -6.73896 -5.71833 16.39901 1.000 40.20301 220 VAL A N 1
ATOM 1607 C CA . VAL A 1 226 ? -5.38506 -5.30789 16.05103 1.000 37.82791 220 VAL A CA 1
ATOM 1608 C C . VAL A 1 226 ? -5.46899 -3.92262 15.42785 1.000 36.46805 220 VAL A C 1
ATOM 1609 O O . VAL A 1 226 ? -6.06139 -3.75394 14.35260 1.000 33.09836 220 VAL A O 1
ATOM 1613 N N . LEU A 1 227 ? -4.87695 -2.93697 16.10175 1.000 36.57021 221 LEU A N 1
ATOM 1614 C CA . LEU A 1 227 ? -4.83012 -1.55990 15.62644 1.000 33.64285 221 LEU A CA 1
ATOM 1615 C C . LEU A 1 227 ? -3.45628 -1.29959 15.03295 1.000 33.66577 221 LEU A C 1
ATOM 1616 O O . LEU A 1 227 ? -2.44717 -1.77165 15.57053 1.000 32.33402 221 LEU A O 1
ATOM 1621 N N . VAL A 1 228 ? -3.41685 -0.53804 13.93529 1.000 33.03073 222 VAL A N 1
ATOM 1622 C CA . VAL A 1 228 ? -2.17874 -0.24593 13.20635 1.000 30.02071 222 VAL A CA 1
ATOM 1623 C C . VAL A 1 228 ? -2.14003 1.24029 12.86879 1.000 28.59345 222 VAL A C 1
ATOM 1624 O O . VAL A 1 228 ? -3.13780 1.79881 12.38805 1.000 30.24758 222 VAL A O 1
ATOM 1628 N N . ASP A 1 229 ? -0.99514 1.87847 13.12118 1.000 24.81131 223 ASP A N 1
ATOM 1629 C CA . ASP A 1 229 ? -0.79050 3.29287 12.78523 1.000 28.65588 223 ASP A CA 1
ATOM 1630 C C . ASP A 1 229 ? -0.47841 3.40378 11.29287 1.000 27.49557 223 ASP A C 1
ATOM 1631 O O . ASP A 1 229 ? 0.63576 3.74178 10.87310 1.000 26.82794 223 ASP A O 1
ATOM 1636 N N . THR A 1 230 ? -1.48787 3.08042 10.48213 1.000 23.88585 224 THR A N 1
ATOM 1637 C CA . THR A 1 230 ? -1.44870 3.31789 9.04370 1.000 23.04268 224 THR A CA 1
ATOM 1638 C C . THR A 1 230 ? -2.80042 3.85404 8.62556 1.000 26.36924 224 THR A C 1
ATOM 1639 O O . THR A 1 230 ? -3.74269 3.86454 9.41592 1.000 28.34487 224 THR A O 1
ATOM 1643 N N . PHE A 1 231 ? -2.89246 4.32802 7.38295 1.000 27.57033 225 PHE A N 1
ATOM 1644 C CA . PHE A 1 231 ? -4.16431 4.78888 6.84099 1.000 30.68052 225 PHE A CA 1
ATOM 1645 C C . PHE A 1 231 ? -4.51234 3.98226 5.59335 1.000 32.57496 225 PHE A C 1
ATOM 1646 O O . PHE A 1 231 ? -3.62148 3.50319 4.87536 1.000 30.84715 225 PHE A O 1
ATOM 1654 N N . GLN A 1 232 ? -5.82904 3.82007 5.37024 1.000 28.73398 226 GLN A N 1
ATOM 1655 C CA . GLN A 1 232 ? -6.34232 2.87184 4.37952 1.000 27.82998 226 GLN A CA 1
ATOM 1656 C C . GLN A 1 232 ? -5.78299 3.14752 2.98780 1.000 27.97258 226 GLN A C 1
ATOM 1657 O O . GLN A 1 232 ? -5.45641 2.21426 2.25306 1.000 29.51111 226 GLN A O 1
ATOM 1663 N N . GLN A 1 233 ? -5.65378 4.41756 2.60537 1.000 26.94878 227 GLN A N 1
ATOM 1664 C CA . GLN A 1 233 ? -5.13898 4.73599 1.27261 1.000 27.21539 227 GLN A CA 1
ATOM 1665 C C . GLN A 1 233 ? -3.67028 4.32669 1.10583 1.000 26.68637 227 GLN A C 1
ATOM 1666 O O . GLN A 1 233 ? -3.24793 3.97983 -0.00175 1.000 25.90892 227 GLN A O 1
ATOM 1672 N N . LEU A 1 234 ? -2.88797 4.34188 2.18444 1.000 26.61254 228 LEU A N 1
ATOM 1673 C CA . LEU A 1 234 ? -1.46042 4.00637 2.07795 1.000 27.00604 228 LEU A CA 1
ATOM 1674 C C . LEU A 1 234 ? -1.25016 2.52486 1.75910 1.000 26.60738 228 LEU A C 1
ATOM 1675 O O . LEU A 1 234 ? -0.45052 2.17724 0.88079 1.000 29.64653 228 LEU A O 1
ATOM 1680 N N . GLU A 1 235 ? -1.93930 1.63599 2.47447 1.000 26.20377 229 GLU A N 1
ATOM 1681 C CA . GLU A 1 235 ? -1.80312 0.18852 2.25202 1.000 24.31005 229 GLU A CA 1
ATOM 1682 C C . GLU A 1 235 ? -3.13628 -0.48921 1.91474 1.000 23.46004 229 GLU A C 1
ATOM 1683 O O . GLU A 1 235 ? -3.44076 -1.57601 2.42873 1.000 25.41717 229 GLU A O 1
ATOM 1689 N N . ASP A 1 236 ? -3.89430 0.12139 0.99705 1.000 21.96453 230 ASP A N 1
ATOM 1690 C CA . ASP A 1 236 ? -5.28976 -0.23403 0.74159 1.000 27.62520 230 ASP A CA 1
ATOM 1691 C C . ASP A 1 236 ? -5.47782 -1.71668 0.45455 1.000 25.91109 230 ASP A C 1
ATOM 1692 O O . ASP A 1 236 ? -6.19579 -2.39859 1.18408 1.000 25.26478 230 ASP A O 1
ATOM 1697 N N . GLU A 1 237 ? -4.81424 -2.23590 -0.59267 1.000 25.03121 231 GLU A N 1
ATOM 1698 C CA . GLU A 1 237 ? -5.06936 -3.60640 -1.04209 1.000 29.74281 231 GLU A CA 1
ATOM 1699 C C . GLU A 1 237 ? -4.62691 -4.64050 -0.00781 1.000 25.96004 231 GLU A C 1
ATOM 1700 O O . GLU A 1 237 ? -5.25019 -5.69658 0.12659 1.000 25.66533 231 GLU A O 1
ATOM 1706 N N . LEU A 1 238 ? -3.53392 -4.38700 0.70668 1.000 23.35823 232 LEU A N 1
ATOM 1707 C CA . LEU A 1 238 ? -3.13475 -5.32859 1.74557 1.000 28.96176 232 LEU A CA 1
ATOM 1708 C C . LEU A 1 238 ? -4.15501 -5.35997 2.88713 1.000 31.26353 232 LEU A C 1
ATOM 1709 O O . LEU A 1 238 ? -4.43872 -6.42930 3.44639 1.000 25.68310 232 LEU A O 1
ATOM 1714 N N . ILE A 1 239 ? -4.72300 -4.20526 3.23891 1.000 24.26395 233 ILE A N 1
ATOM 1715 C CA . ILE A 1 239 ? -5.63392 -4.15248 4.37642 1.000 24.83464 233 ILE A CA 1
ATOM 1716 C C . ILE A 1 239 ? -6.88816 -4.96587 4.08067 1.000 27.80882 233 ILE A C 1
ATOM 1717 O O . ILE A 1 239 ? -7.40962 -5.67406 4.95374 1.000 28.72496 233 ILE A O 1
ATOM 1722 N N . HIS A 1 240 ? -7.37579 -4.89379 2.83834 1.000 26.69407 234 HIS A N 1
ATOM 1723 C CA . HIS A 1 240 ? -8.54713 -5.67509 2.44721 1.000 31.65944 234 HIS A CA 1
ATOM 1724 C C . HIS A 1 240 ? -8.22939 -7.16648 2.43928 1.000 30.41260 234 HIS A C 1
ATOM 1725 O O . HIS A 1 240 ? -9.01308 -7.97725 2.94509 1.000 33.11804 234 HIS A O 1
ATOM 1732 N N . TYR A 1 241 ? -7.08829 -7.54892 1.86372 1.000 27.10698 235 TYR A N 1
ATOM 1733 C CA . TYR A 1 241 ? -6.68429 -8.95455 1.89139 1.000 28.95799 235 TYR A CA 1
ATOM 1734 C C . TYR A 1 241 ? -6.69154 -9.49042 3.31869 1.000 29.66812 235 TYR A C 1
ATOM 1735 O O . TYR A 1 241 ? -7.29776 -10.52735 3.60544 1.000 30.66553 235 TYR A O 1
ATOM 1744 N N . LEU A 1 242 ? -6.05355 -8.77233 4.23758 1.000 25.04929 236 LEU A N 1
ATOM 1745 C CA . LEU A 1 242 ? -6.05231 -9.18743 5.63517 1.000 29.95903 236 LEU A CA 1
ATOM 1746 C C . LEU A 1 242 ? -7.41525 -9.06947 6.30136 1.000 35.42514 236 LEU A C 1
ATOM 1747 O O . LEU A 1 242 ? -7.61254 -9.67814 7.35497 1.000 40.87441 236 LEU A O 1
ATOM 1752 N N . SER A 1 243 ? -8.35182 -8.29073 5.74515 1.000 30.20500 237 SER A N 1
ATOM 1753 C CA . SER A 1 243 ? -9.64456 -8.13707 6.41093 1.000 36.71843 237 SER A CA 1
ATOM 1754 C C . SER A 1 243 ? -10.42204 -9.45956 6.47901 1.000 39.08707 237 SER A C 1
ATOM 1755 O O . SER A 1 243 ? -11.30347 -9.60982 7.33323 1.000 34.80601 237 SER A O 1
ATOM 1758 N N . LYS A 1 244 ? -10.09363 -10.42736 5.62208 1.000 34.61358 238 LYS A N 1
ATOM 1759 C CA . LYS A 1 244 ? -10.70126 -11.75019 5.65021 1.000 34.95845 238 LYS A CA 1
ATOM 1760 C C . LYS A 1 244 ? -9.69709 -12.83304 6.01592 1.000 37.92667 238 LYS A C 1
ATOM 1761 O O . LYS A 1 244 ? -9.90564 -14.00884 5.69713 1.000 42.13215 238 LYS A O 1
ATOM 1767 N N . LEU A 1 245 ? -8.60649 -12.45582 6.67378 1.000 36.77937 239 LEU A N 1
ATOM 1768 C CA . LEU A 1 245 ? -7.61401 -13.41315 7.13941 1.000 37.28296 239 LEU A CA 1
ATOM 1769 C C . LEU A 1 245 ? -7.25644 -13.08745 8.58070 1.000 37.25993 239 LEU A C 1
ATOM 1770 O O . LEU A 1 245 ? -7.42187 -13.91170 9.48255 1.000 37.72642 239 LEU A O 1
ATOM 1775 N N . CYS A 1 246 ? -6.77864 -11.86896 8.80369 1.000 38.60775 240 CYS A N 1
ATOM 1776 C CA . CYS A 1 246 ? -6.41828 -11.40152 10.14066 1.000 36.85529 240 CYS A CA 1
ATOM 1777 C C . CYS A 1 246 ? -6.71280 -9.91572 10.18932 1.000 39.86838 240 CYS A C 1
ATOM 1778 O O . CYS A 1 246 ? -5.80620 -9.07826 10.09780 1.000 34.81822 240 CYS A O 1
ATOM 1781 N N . PRO A 1 247 ? -7.98663 -9.54848 10.31815 1.000 39.47505 241 PRO A N 1
ATOM 1782 C CA . PRO A 1 247 ? -8.39078 -8.15489 10.10280 1.000 38.59800 241 PRO A CA 1
ATOM 1783 C C . PRO A 1 247 ? -7.57417 -7.16782 10.92131 1.000 38.52632 241 PRO A C 1
ATOM 1784 O O . PRO A 1 247 ? -7.17564 -7.43905 12.05712 1.000 36.60884 241 PRO A O 1
ATOM 1788 N N . ILE A 1 248 ? -7.32018 -6.02116 10.29913 1.000 41.07851 242 ILE A N 1
ATOM 1789 C CA . ILE A 1 248 ? -6.52293 -4.91251 10.80567 1.000 35.72474 242 ILE A CA 1
ATOM 1790 C C . ILE A 1 248 ? -7.45903 -3.71294 10.93144 1.000 37.55764 242 ILE A C 1
ATOM 1791 O O . ILE A 1 248 ? -8.47027 -3.63520 10.22836 1.000 35.60663 242 ILE A O 1
ATOM 1796 N N . ARG A 1 249 ? -7.13228 -2.78266 11.83504 1.000 35.63728 243 ARG A N 1
ATOM 1797 C CA . ARG A 1 249 ? -7.84771 -1.51281 11.97445 1.000 32.65896 243 ARG A CA 1
ATOM 1798 C C . ARG A 1 249 ? -6.87958 -0.34803 11.81952 1.000 27.89894 243 ARG A C 1
ATOM 1799 O O . ARG A 1 249 ? -6.29238 0.11090 12.80657 1.000 26.75131 243 ARG A O 1
ATOM 1807 N N . PRO A 1 250 ? -6.71951 0.19160 10.61282 1.000 29.66282 244 PRO A N 1
ATOM 1808 C CA . PRO A 1 250 ? -5.88541 1.38679 10.42725 1.000 25.17186 244 PRO A CA 1
ATOM 1809 C C . PRO A 1 250 ? -6.49494 2.59164 11.13070 1.000 31.49703 244 PRO A C 1
ATOM 1810 O O . PRO A 1 250 ? -7.64395 2.95176 10.87313 1.000 29.25105 244 PRO A O 1
ATOM 1814 N N . ILE A 1 251 ? -5.71957 3.22825 12.01465 1.000 27.36623 245 ILE A N 1
ATOM 1815 C CA . ILE A 1 251 ? -6.23005 4.37837 12.76528 1.000 27.99950 245 ILE A CA 1
ATOM 1816 C C . ILE A 1 251 ? -5.24215 5.54086 12.71967 1.000 31.11195 245 ILE A C 1
ATOM 1817 O O . ILE A 1 251 ? -5.35293 6.49112 13.51060 1.000 30.56179 245 ILE A O 1
ATOM 1822 N N . GLY A 1 252 ? -4.28436 5.48056 11.78683 1.000 28.58310 246 GLY A N 1
ATOM 1823 C CA . GLY A 1 252 ? -3.25061 6.48100 11.67380 1.000 30.41084 246 GLY A CA 1
ATOM 1824 C C . GLY A 1 252 ? -3.51925 7.53482 10.61811 1.000 27.66883 246 GLY A C 1
ATOM 1825 O O . GLY A 1 252 ? -4.51590 7.47711 9.89219 1.000 25.18673 246 GLY A O 1
ATOM 1826 N N . PRO A 1 253 ? -2.61854 8.52393 10.49807 1.000 26.46677 247 PRO A N 1
ATOM 1827 C CA . PRO A 1 253 ? -1.41260 8.69309 11.31645 1.000 32.36554 247 PRO A CA 1
ATOM 1828 C C . PRO A 1 253 ? -1.76403 9.12954 12.73540 1.000 34.79541 247 PRO A C 1
ATOM 1829 O O . PRO A 1 253 ? -2.49005 10.11880 12.90870 1.000 32.56971 247 PRO A O 1
ATOM 1833 N N . LEU A 1 254 ? -1.25655 8.37716 13.71904 1.000 30.13529 248 LEU A N 1
ATOM 1834 C CA . LEU A 1 254 ? -1.61062 8.63183 15.11115 1.000 31.84385 248 LEU A CA 1
ATOM 1835 C C . LEU A 1 254 ? -1.19085 10.02611 15.55572 1.000 37.38922 248 LEU A C 1
ATOM 1836 O O . LEU A 1 254 ? -1.92913 10.69119 16.29963 1.000 37.37515 248 LEU A O 1
ATOM 1841 N N . PHE A 1 255 ? -0.01763 10.49006 15.11629 1.000 31.94380 249 PHE A N 1
ATOM 1842 C CA . PHE A 1 255 ? 0.46756 11.78112 15.58370 1.000 33.87039 249 PHE A CA 1
ATOM 1843 C C . PHE A 1 255 ? -0.43529 12.91710 15.11258 1.000 38.72708 249 PHE A C 1
ATOM 1844 O O . PHE A 1 255 ? -0.51625 13.95612 15.77501 1.000 37.25270 249 PHE A O 1
ATOM 1852 N N . LYS A 1 256 ? -1.15557 12.72271 14.01246 1.000 36.79737 250 LYS A N 1
ATOM 1853 C CA . LYS A 1 256 ? -2.12375 13.72704 13.61475 1.000 41.43483 250 LYS A CA 1
ATOM 1854 C C . LYS A 1 256 ? -3.45366 13.52497 14.34577 1.000 42.12957 250 LYS A C 1
ATOM 1855 O O . LYS A 1 256 ? -4.03785 14.49098 14.84682 1.000 46.09833 250 LYS A O 1
ATOM 1861 N N . ILE A 1 257 ? -3.92907 12.27677 14.45523 1.000 42.57974 251 ILE A N 1
ATOM 1862 C CA . ILE A 1 257 ? -5.22266 12.00772 15.08876 1.000 41.71782 251 ILE A CA 1
ATOM 1863 C C . ILE A 1 257 ? -5.23248 12.40051 16.55856 1.000 45.15401 251 ILE A C 1
ATOM 1864 O O . ILE A 1 257 ? -6.30887 12.62943 17.12537 1.000 49.28536 251 ILE A O 1
ATOM 1869 N N . SER A 1 258 ? -4.06756 12.47201 17.19833 1.000 43.56890 252 SER A N 1
ATOM 1870 C CA . SER A 1 258 ? -3.99905 12.61362 18.63721 1.000 43.28200 252 SER A CA 1
ATOM 1871 C C . SER A 1 258 ? -3.83752 14.07046 19.03906 1.000 49.74814 252 SER A C 1
ATOM 1872 O O . SER A 1 258 ? -3.58540 14.92953 18.19474 1.000 47.42755 252 SER A O 1
ATOM 1875 N N . ASP A 1 274 ? 16.00712 26.62457 19.09427 1.000 55.61692 268 ASP A N 1
ATOM 1876 C CA . ASP A 1 274 ? 16.84526 27.10604 18.00274 1.000 49.67653 268 ASP A CA 1
ATOM 1877 C C . ASP A 1 274 ? 16.42220 26.54273 16.64688 1.000 51.85301 268 ASP A C 1
ATOM 1878 O O . ASP A 1 274 ? 16.66778 27.16207 15.61133 1.000 48.53251 268 ASP A O 1
ATOM 1883 N N . CYS A 1 275 ? 15.80033 25.35449 16.67787 1.000 54.00461 269 CYS A N 1
ATOM 1884 C CA . CYS A 1 275 ? 15.48916 24.62383 15.45130 1.000 46.38151 269 CYS A CA 1
ATOM 1885 C C . CYS A 1 275 ? 14.58175 25.41762 14.52142 1.000 46.30331 269 CYS A C 1
ATOM 1886 O O . CYS A 1 275 ? 14.89812 25.59675 13.33979 1.000 50.21360 269 CYS A O 1
ATOM 1889 N N . ILE A 1 276 ? 13.42842 25.86872 15.02226 1.000 46.59228 270 ILE A N 1
ATOM 1890 C CA . ILE A 1 276 ? 12.41501 26.42418 14.13221 1.000 43.13681 270 ILE A CA 1
ATOM 1891 C C . ILE A 1 276 ? 12.85214 27.77798 13.59449 1.000 43.43418 270 ILE A C 1
ATOM 1892 O O . ILE A 1 276 ? 12.73889 28.04764 12.39235 1.000 42.46331 270 ILE A O 1
ATOM 1897 N N . GLU A 1 277 ? 13.36686 28.64847 14.46881 1.000 48.01476 271 GLU A N 1
ATOM 1898 C CA . GLU A 1 277 ? 13.77233 29.98030 14.02524 1.000 44.80740 271 GLU A CA 1
ATOM 1899 C C . GLU A 1 277 ? 14.86965 29.89802 12.97371 1.000 40.52015 271 GLU A C 1
ATOM 1900 O O . GLU A 1 277 ? 14.78552 30.54156 11.92224 1.000 41.99423 271 GLU A O 1
ATOM 1906 N N . TRP A 1 278 ? 15.90975 29.10123 13.24186 1.000 45.16549 272 TRP A N 1
ATOM 1907 C CA . TRP A 1 278 ? 16.91610 28.80444 12.22567 1.000 39.96792 272 TRP A CA 1
ATOM 1908 C C . TRP A 1 278 ? 16.26816 28.33006 10.92841 1.000 41.44065 272 TRP A C 1
ATOM 1909 O O . TRP A 1 278 ? 16.60983 28.80881 9.84040 1.000 40.08397 272 TRP A O 1
ATOM 1920 N N . LEU A 1 279 ? 15.32918 27.37778 11.02516 1.000 35.15388 273 LEU A N 1
ATOM 1921 C CA . LEU A 1 279 ? 14.61927 26.93834 9.83152 1.000 35.76404 273 LEU A CA 1
ATOM 1922 C C . LEU A 1 279 ? 13.76736 28.07197 9.26505 1.000 34.58345 273 LEU A C 1
ATOM 1923 O O . LEU A 1 279 ? 13.69975 28.26086 8.04544 1.000 29.57287 273 LEU A O 1
ATOM 1928 N N . ASP A 1 280 ? 13.14288 28.86467 10.14014 1.000 36.72063 274 ASP A N 1
ATOM 1929 C CA . ASP A 1 280 ? 12.37671 30.02461 9.68407 1.000 40.25571 274 ASP A CA 1
ATOM 1930 C C . ASP A 1 280 ? 13.21651 31.01351 8.89292 1.000 37.83371 274 ASP A C 1
ATOM 1931 O O . ASP A 1 280 ? 12.64942 31.86869 8.20673 1.000 36.37537 274 ASP A O 1
ATOM 1936 N N . SER A 1 281 ? 14.54840 30.92983 8.97090 1.000 34.55758 275 SER A N 1
ATOM 1937 C CA . SER A 1 281 ? 15.39784 31.85140 8.23254 1.000 35.32224 275 SER A CA 1
ATOM 1938 C C . SER A 1 281 ? 15.92520 31.27118 6.92867 1.000 37.28783 275 SER A C 1
ATOM 1939 O O . SER A 1 281 ? 16.72949 31.93102 6.26375 1.000 34.77601 275 SER A O 1
ATOM 1942 N N . LYS A 1 282 ? 15.50810 30.06219 6.54328 1.000 33.35345 276 LYS A N 1
ATOM 1943 C CA . LYS A 1 282 ? 15.89261 29.51937 5.24793 1.000 29.06660 276 LYS A CA 1
ATOM 1944 C C . LYS A 1 282 ? 14.74259 29.66324 4.26042 1.000 28.08131 276 LYS A C 1
ATOM 1945 O O . LYS A 1 282 ? 13.59097 29.85005 4.64591 1.000 31.54003 276 LYS A O 1
ATOM 1951 N N . SER A 1 283 ? 15.07750 29.58402 2.96843 1.000 26.31601 277 SER A N 1
ATOM 1952 C CA . SER A 1 283 ? 14.14023 29.59410 1.85802 1.000 28.87612 277 SER A CA 1
ATOM 1953 C C . SER A 1 283 ? 13.42787 28.24442 1.73559 1.000 32.43545 277 SER A C 1
ATOM 1954 O O . SER A 1 283 ? 14.02695 27.20343 2.00430 1.000 29.17153 277 SER A O 1
ATOM 1957 N N . PRO A 1 284 ? 12.16879 28.23078 1.27626 1.000 32.51240 278 PRO A N 1
ATOM 1958 C CA . PRO A 1 284 ? 11.40082 26.97572 1.27103 1.000 28.85669 278 PRO A CA 1
ATOM 1959 C C . PRO A 1 284 ? 12.05066 25.89476 0.41933 1.000 33.05485 278 PRO A C 1
ATOM 1960 O O . PRO A 1 284 ? 12.66388 26.16365 -0.61677 1.000 33.44318 278 PRO A O 1
ATOM 1964 N N . SER A 1 285 ? 11.88740 24.65025 0.87158 1.000 32.46322 279 SER A N 1
ATOM 1965 C CA . SER A 1 285 ? 12.32554 23.47957 0.12144 1.000 36.51471 279 SER A CA 1
ATOM 1966 C C . SER A 1 285 ? 13.82089 23.58643 -0.17158 1.000 31.80121 279 SER A C 1
ATOM 1967 O O . SER A 1 285 ? 14.27039 23.45766 -1.30978 1.000 32.57264 279 SER A O 1
ATOM 1970 N N . SER A 1 286 ? 14.59370 23.85004 0.88373 1.000 30.57313 280 SER A N 1
ATOM 1971 C CA . SER A 1 286 ? 16.02728 24.03839 0.73362 1.000 31.45813 280 SER A CA 1
ATOM 1972 C C . SER A 1 286 ? 16.89953 23.33614 1.76995 1.000 23.98417 280 SER A C 1
ATOM 1973 O O . SER A 1 286 ? 18.11846 23.28786 1.57588 1.000 28.49557 280 SER A O 1
ATOM 1976 N N . VAL A 1 287 ? 16.35387 22.83563 2.86559 1.000 25.53418 281 VAL A N 1
ATOM 1977 C CA . VAL A 1 287 ? 17.16073 22.22180 3.92132 1.000 28.54479 281 VAL A CA 1
ATOM 1978 C C . VAL A 1 287 ? 17.11321 20.69895 3.79929 1.000 28.93469 281 VAL A C 1
ATOM 1979 O O . VAL A 1 287 ? 16.02799 20.10721 3.72137 1.000 27.89941 281 VAL A O 1
ATOM 1983 N N . VAL A 1 288 ? 18.28341 20.06237 3.81642 1.000 28.40249 282 VAL A N 1
ATOM 1984 C CA . VAL A 1 288 ? 18.37115 18.61794 4.00800 1.000 23.84935 282 VAL A CA 1
ATOM 1985 C C . VAL A 1 288 ? 18.29792 18.31927 5.50171 1.000 23.40100 282 VAL A C 1
ATOM 1986 O O . VAL A 1 288 ? 19.21993 18.63112 6.25071 1.000 26.04350 282 VAL A O 1
ATOM 1990 N N . TYR A 1 289 ? 17.21745 17.67690 5.93618 1.000 24.13838 283 TYR A N 1
ATOM 1991 C CA . TYR A 1 289 ? 17.06712 17.25120 7.32448 1.000 27.87291 283 TYR A CA 1
ATOM 1992 C C . TYR A 1 289 ? 17.51890 15.79983 7.46036 1.000 22.61093 283 TYR A C 1
ATOM 1993 O O . TYR A 1 289 ? 17.12497 14.94349 6.66070 1.000 26.35140 283 TYR A O 1
ATOM 2002 N N . ILE A 1 290 ? 18.32758 15.51962 8.47832 1.000 26.49274 284 ILE A N 1
ATOM 2003 C CA . ILE A 1 290 ? 18.96804 14.21325 8.62814 1.000 24.06882 284 ILE A CA 1
ATOM 2004 C C . ILE A 1 290 ? 18.77466 13.74760 10.05781 1.000 26.28759 284 ILE A C 1
ATOM 2005 O O . ILE A 1 290 ? 19.12959 14.46460 10.99391 1.000 25.67673 284 ILE A O 1
ATOM 2010 N N . SER A 1 291 ? 18.23139 12.54369 10.23159 1.000 23.81650 285 SER A N 1
ATOM 2011 C CA . SER A 1 291 ? 18.03355 12.04196 11.58324 1.000 26.84151 285 SER A CA 1
ATOM 2012 C C . SER A 1 291 ? 17.74005 10.55536 11.51282 1.000 31.54230 285 SER A C 1
ATOM 2013 O O . SER A 1 291 ? 16.95948 10.12116 10.65543 1.000 25.97716 285 SER A O 1
ATOM 2016 N N . PHE A 1 292 ? 18.34801 9.79078 12.42958 1.000 31.38095 286 PHE A N 1
ATOM 2017 C CA . PHE A 1 292 ? 18.28179 8.33172 12.42380 1.000 32.02797 286 PHE A CA 1
ATOM 2018 C C . PHE A 1 292 ? 17.69945 7.78205 13.72278 1.000 34.71535 286 PHE A C 1
ATOM 2019 O O . PHE A 1 292 ? 18.03169 6.67358 14.13157 1.000 37.34200 286 PHE A O 1
ATOM 2027 N N . GLY A 1 293 ? 16.82368 8.55524 14.37942 1.000 36.68214 287 GLY A N 1
ATOM 2028 C CA . GLY A 1 293 ? 16.10970 8.10245 15.55685 1.000 36.99991 287 GLY A CA 1
ATOM 2029 C C . GLY A 1 293 ? 16.94642 7.96490 16.82199 1.000 39.96412 287 GLY A C 1
ATOM 2030 O O . GLY A 1 293 ? 18.10867 8.37002 16.90696 1.000 42.87516 287 GLY A O 1
ATOM 2031 N N . SER A 1 294 ? 16.32099 7.33962 17.82001 1.000 42.47183 288 SER A N 1
ATOM 2032 C CA . SER A 1 294 ? 16.88541 7.28201 19.16272 1.000 45.55963 288 SER A CA 1
ATOM 2033 C C . SER A 1 294 ? 17.70097 6.02524 19.43711 1.000 46.37085 288 SER A C 1
ATOM 2034 O O . SER A 1 294 ? 18.12846 5.83240 20.57866 1.000 51.83281 288 SER A O 1
ATOM 2037 N N . ILE A 1 295 ? 17.91984 5.16113 18.44552 1.000 42.78336 289 ILE A N 1
ATOM 2038 C CA . ILE A 1 295 ? 18.66490 3.92241 18.63187 1.000 42.81532 289 ILE A CA 1
ATOM 2039 C C . ILE A 1 295 ? 19.85132 3.83589 17.68383 1.000 40.28518 289 ILE A C 1
ATOM 2040 O O . ILE A 1 295 ? 20.97014 3.53795 18.10454 1.000 42.03041 289 ILE A O 1
ATOM 2045 N N . VAL A 1 296 ? 19.61492 4.06264 16.39102 1.000 40.09574 290 VAL A N 1
ATOM 2046 C CA . VAL A 1 296 ? 20.65657 3.89293 15.38738 1.000 33.62947 290 VAL A CA 1
ATOM 2047 C C . VAL A 1 296 ? 21.84077 4.77503 15.75573 1.000 41.80621 290 VAL A C 1
ATOM 2048 O O . VAL A 1 296 ? 21.68647 5.97012 16.01841 1.000 37.62075 290 VAL A O 1
ATOM 2052 N N . HIS A 1 297 ? 23.01914 4.16526 15.86253 1.000 44.76388 291 HIS A N 1
ATOM 2053 C CA . HIS A 1 297 ? 24.27485 4.88071 16.06287 1.000 45.41919 291 HIS A CA 1
ATOM 2054 C C . HIS A 1 297 ? 25.16977 4.39188 14.93770 1.000 41.79991 291 HIS A C 1
ATOM 2055 O O . HIS A 1 297 ? 25.66050 3.25903 14.97942 1.000 47.81295 291 HIS A O 1
ATOM 2062 N N . LEU A 1 298 ? 25.35806 5.22885 13.92459 1.000 40.66592 292 LEU A N 1
ATOM 2063 C CA . LEU A 1 298 ? 26.11803 4.79698 12.76741 1.000 38.53268 292 LEU A CA 1
ATOM 2064 C C . LEU A 1 298 ? 27.58815 4.59672 13.13166 1.000 38.52263 292 LEU A C 1
ATOM 2065 O O . LEU A 1 298 ? 28.05567 4.96649 14.21486 1.000 40.57956 292 LEU A O 1
ATOM 2070 N N . LYS A 1 299 ? 28.32075 3.99813 12.20617 1.000 37.19030 293 LYS A N 1
ATOM 2071 C CA . LYS A 1 299 ? 29.75940 3.88252 12.36210 1.000 41.43985 293 LYS A CA 1
ATOM 2072 C C . LYS A 1 299 ? 30.43427 5.21487 12.02971 1.000 38.48659 293 LYS A C 1
ATOM 2073 O O . LYS A 1 299 ? 29.96323 5.97473 11.17815 1.000 34.23804 293 LYS A O 1
ATOM 2079 N N . GLN A 1 300 ? 31.54188 5.49775 12.72551 1.000 40.07700 294 GLN A N 1
ATOM 2080 C CA . GLN A 1 300 ? 32.26760 6.74796 12.50313 1.000 37.86228 294 GLN A CA 1
ATOM 2081 C C . GLN A 1 300 ? 32.57090 6.94693 11.02315 1.000 38.01499 294 GLN A C 1
ATOM 2082 O O . GLN A 1 300 ? 32.31796 8.02066 10.45766 1.000 37.47382 294 GLN A O 1
ATOM 2088 N N . GLU A 1 301 ? 33.08321 5.89908 10.37515 1.000 30.97368 295 GLU A N 1
ATOM 2089 C CA . GLU A 1 301 ? 33.37922 5.94833 8.94870 1.000 32.22148 295 GLU A CA 1
ATOM 2090 C C . GLU A 1 301 ? 32.16474 6.38309 8.13391 1.000 35.16046 295 GLU A C 1
ATOM 2091 O O . GLU A 1 301 ? 32.28044 7.20358 7.21640 1.000 34.51188 295 GLU A O 1
ATOM 2097 N N . GLN A 1 302 ? 30.98327 5.84107 8.45582 1.000 38.18131 296 GLN A N 1
ATOM 2098 C CA . GLN A 1 302 ? 29.76378 6.25404 7.76355 1.000 31.59545 296 GLN A CA 1
ATOM 2099 C C . GLN A 1 302 ? 29.43952 7.72933 8.02043 1.000 26.12442 296 GLN A C 1
ATOM 2100 O O . GLN A 1 302 ? 29.09863 8.46067 7.08385 1.000 24.77710 296 GLN A O 1
ATOM 2106 N N . ILE A 1 303 ? 29.55554 8.17660 9.27752 1.000 28.54083 297 ILE A N 1
ATOM 2107 C CA . ILE A 1 303 ? 29.32187 9.58005 9.64122 1.000 33.68253 297 ILE A CA 1
ATOM 2108 C C . ILE A 1 303 ? 30.24280 10.50387 8.85245 1.000 31.20983 297 ILE A C 1
ATOM 2109 O O . ILE A 1 303 ? 29.84737 11.60710 8.43899 1.000 29.73975 297 ILE A O 1
ATOM 2114 N N . THR A 1 304 ? 31.48765 10.07756 8.64603 1.000 31.16825 298 THR A N 1
ATOM 2115 C CA . THR A 1 304 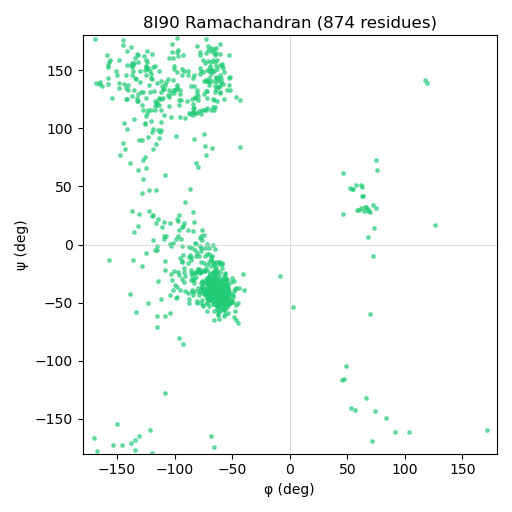? 32.46008 10.93324 7.97470 1.000 32.47267 298 THR A CA 1
ATOM 2116 C C . THR A 1 304 ? 32.07716 11.13369 6.51252 1.000 30.10692 298 THR A C 1
ATOM 2117 O O . THR A 1 304 ? 32.22901 12.23448 5.96840 1.000 26.17550 298 THR A O 1
ATOM 2121 N N . GLU A 1 305 ? 31.53928 10.09319 5.87478 1.000 24.90334 299 GLU A N 1
ATOM 2122 C CA . GLU A 1 305 ? 31.17296 10.20569 4.46786 1.000 26.79911 299 GLU A CA 1
ATOM 2123 C C . GLU A 1 305 ? 29.95492 11.10158 4.26986 1.000 24.51762 299 GLU A C 1
ATOM 2124 O O . GLU A 1 305 ? 29.81020 11.71381 3.20509 1.000 25.74260 299 GLU A O 1
ATOM 2130 N N . ILE A 1 306 ? 29.07533 11.17197 5.27278 1.000 23.36342 300 ILE A N 1
ATOM 2131 C CA . ILE A 1 306 ? 27.91927 12.06941 5.21345 1.000 28.64414 300 ILE A CA 1
ATOM 2132 C C . ILE A 1 306 ? 28.37386 13.52062 5.32220 1.000 29.63881 300 ILE A C 1
ATOM 2133 O O . ILE A 1 306 ? 27.90225 14.38527 4.58049 1.000 31.15331 300 ILE A O 1
ATOM 2138 N N . ALA A 1 307 ? 29.29742 13.80515 6.25097 1.000 29.65264 301 ALA A N 1
ATOM 2139 C CA . ALA A 1 307 ? 29.75968 15.17908 6.47794 1.000 28.45594 301 ALA A CA 1
ATOM 2140 C C . ALA A 1 307 ? 30.48271 15.72942 5.25569 1.000 26.06379 301 ALA A C 1
ATOM 2141 O O . ALA A 1 307 ? 30.23402 16.85774 4.82475 1.000 33.79893 301 ALA A O 1
ATOM 2143 N N . TYR A 1 308 ? 31.42068 14.95783 4.70956 1.000 33.16823 302 TYR A N 1
ATOM 2144 C CA . TYR A 1 308 ? 32.08403 15.37346 3.48141 1.000 28.33979 302 TYR A CA 1
ATOM 2145 C C . TYR A 1 308 ? 31.07882 15.54885 2.34735 1.000 28.84319 302 TYR A C 1
ATOM 2146 O O . TYR A 1 308 ? 31.21951 16.46089 1.52027 1.000 29.57802 302 TYR A O 1
ATOM 2155 N N . ALA A 1 309 ? 30.07906 14.66287 2.27584 1.000 24.28595 303 ALA A N 1
ATOM 2156 C CA . ALA A 1 309 ? 29.02477 14.78594 1.27526 1.000 31.07198 303 ALA A CA 1
ATOM 2157 C C . ALA A 1 309 ? 28.30674 16.11724 1.39384 1.000 23.87409 303 ALA A C 1
ATOM 2158 O O . ALA A 1 309 ? 28.07505 16.78879 0.38919 1.000 24.26043 303 ALA A O 1
ATOM 2160 N N . LEU A 1 310 ? 27.93298 16.49602 2.62153 1.000 24.87650 304 LEU A N 1
ATOM 2161 C CA . LEU A 1 310 ? 27.21556 17.74918 2.86562 1.000 28.67049 304 LEU A CA 1
ATOM 2162 C C . LEU A 1 310 ? 28.11926 18.95348 2.64946 1.000 31.04075 304 LEU A C 1
ATOM 2163 O O . LEU A 1 310 ? 27.67411 19.98821 2.13556 1.000 30.12319 304 LEU A O 1
ATOM 2168 N N . MET A 1 311 ? 29.38488 18.84769 3.05567 1.000 26.70281 305 MET A N 1
ATOM 2169 C CA . MET A 1 311 ? 30.32382 19.92290 2.76198 1.000 28.09238 305 MET A CA 1
ATOM 2170 C C . MET A 1 311 ? 30.46857 20.10116 1.25710 1.000 27.21278 305 MET A C 1
ATOM 2171 O O . MET A 1 311 ? 30.44334 21.22412 0.74869 1.000 32.36968 305 MET A O 1
ATOM 2176 N N . ASN A 1 312 ? 30.57496 18.99262 0.52319 1.000 25.99903 306 ASN A N 1
ATOM 2177 C CA . ASN A 1 312 ? 30.91753 19.04775 -0.89539 1.000 25.73130 306 ASN A CA 1
ATOM 2178 C C . ASN A 1 312 ? 29.86114 19.79641 -1.70228 1.000 32.61248 306 ASN A C 1
ATOM 2179 O O . ASN A 1 312 ? 30.15741 20.81021 -2.33910 1.000 36.65097 306 ASN A O 1
ATOM 2184 N N . ILE A 1 313 ? 28.61087 19.31506 -1.68623 1.000 27.86508 307 ILE A N 1
ATOM 2185 C CA . ILE A 1 313 ? 27.59073 19.92481 -2.53869 1.000 36.18444 307 ILE A CA 1
ATOM 2186 C C . ILE A 1 313 ? 27.06116 21.23325 -1.98834 1.000 31.67339 307 ILE A C 1
ATOM 2187 O O . ILE A 1 313 ? 26.25373 21.88354 -2.66118 1.000 39.71781 307 ILE A O 1
ATOM 2192 N N . ASN A 1 314 ? 27.46810 21.63115 -0.78474 1.000 29.06166 308 ASN A N 1
ATOM 2193 C CA . ASN A 1 314 ? 27.19411 22.97781 -0.28551 1.000 33.29953 308 ASN A CA 1
ATOM 2194 C C . ASN A 1 314 ? 25.69861 23.21175 -0.13055 1.000 36.31337 308 ASN A C 1
ATOM 2195 O O . ASN A 1 314 ? 25.18037 24.26542 -0.48593 1.000 39.08004 308 ASN A O 1
ATOM 2200 N N . ILE A 1 315 ? 24.99814 22.21420 0.38606 1.000 33.30780 309 ILE A N 1
ATOM 2201 C CA . ILE A 1 315 ? 23.56521 22.31305 0.59271 1.000 34.88576 309 ILE A CA 1
ATOM 2202 C C . ILE A 1 315 ? 23.31722 22.60842 2.06106 1.000 35.23847 309 ILE A C 1
ATOM 2203 O O . ILE A 1 315 ? 24.12912 22.26142 2.92652 1.000 33.54938 309 ILE A O 1
ATOM 2208 N N . SER A 1 316 ? 22.20867 23.30696 2.33241 1.000 31.27453 310 SER A N 1
ATOM 2209 C CA . SER A 1 316 ? 21.79452 23.61296 3.69591 1.000 32.36015 310 SER A CA 1
ATOM 2210 C C . SER A 1 316 ? 21.30043 22.34315 4.37977 1.000 29.19930 310 SER A C 1
ATOM 2211 O O . SER A 1 316 ? 20.64780 21.50265 3.75095 1.000 26.02026 310 SER A O 1
ATOM 2214 N N . PHE A 1 317 ? 21.62505 22.17711 5.66603 1.000 26.79734 311 PHE A N 1
ATOM 2215 C CA . PHE A 1 317 ? 21.19144 20.95106 6.33056 1.000 30.32549 311 PHE A CA 1
ATOM 2216 C C . PHE A 1 317 ? 20.98299 21.17161 7.82107 1.000 29.91918 311 PHE A C 1
ATOM 2217 O O . PHE A 1 317 ? 21.65519 21.99714 8.44580 1.000 27.23617 311 PHE A O 1
ATOM 2225 N N . LEU A 1 318 ? 20.04085 20.40196 8.37497 1.000 23.88031 312 LEU A N 1
ATOM 2226 C CA . LEU A 1 318 ? 19.87275 20.19717 9.81101 1.000 26.49030 312 LEU A CA 1
ATOM 2227 C C . LEU A 1 318 ? 20.10463 18.71850 10.09932 1.000 30.71940 312 LEU A C 1
ATOM 2228 O O . LEU A 1 318 ? 19.43388 17.85676 9.52204 1.000 27.75225 312 LEU A O 1
ATOM 2233 N N . TRP A 1 319 ? 21.04516 18.42186 10.99112 1.000 29.42572 313 TRP A N 1
ATOM 2234 C CA . TRP A 1 319 ? 21.51821 17.05801 11.19704 1.000 31.29273 313 TRP A CA 1
ATOM 2235 C C . TRP A 1 319 ? 21.43474 16.70969 12.67373 1.000 27.71416 313 TRP A C 1
ATOM 2236 O O . TRP A 1 319 ? 22.11614 17.32604 13.49393 1.000 34.62609 313 TRP A O 1
ATOM 2247 N N . VAL A 1 320 ? 20.60046 15.73892 13.01856 1.000 27.59010 314 VAL A N 1
ATOM 2248 C CA . VAL A 1 320 ? 20.54706 15.26804 14.39817 1.000 31.36941 314 VAL A CA 1
ATOM 2249 C C . VAL A 1 320 ? 21.65305 14.23690 14.57969 1.000 33.40832 314 VAL A C 1
ATOM 2250 O O . VAL A 1 320 ? 21.71378 13.24602 13.84785 1.000 29.40102 314 VAL A O 1
ATOM 2254 N N . MET A 1 321 ? 22.56111 14.49952 15.51898 1.000 36.93164 315 MET A N 1
ATOM 2255 C CA . MET A 1 321 ? 23.62877 13.56888 15.87550 1.000 37.19673 315 MET A CA 1
ATOM 2256 C C . MET A 1 321 ? 23.44410 13.21773 17.34590 1.000 40.26278 315 MET A C 1
ATOM 2257 O O . MET A 1 321 ? 23.87950 13.96064 18.23137 1.000 32.82693 315 MET A O 1
ATOM 2262 N N . LYS A 1 322 ? 22.78735 12.08577 17.58384 1.000 45.72484 316 LYS A N 1
ATOM 2263 C CA . LYS A 1 322 ? 22.40736 11.64728 18.91978 1.000 50.64882 316 LYS A CA 1
ATOM 2264 C C . LYS A 1 322 ? 23.63902 11.34468 19.76359 1.000 52.89917 316 LYS A C 1
ATOM 2265 O O . LYS A 1 322 ? 24.42112 10.45398 19.40009 1.000 58.84993 316 LYS A O 1
ATOM 2271 N N . PRO A 1 323 ? 23.85886 12.05206 20.87020 1.000 57.61183 317 PRO A N 1
ATOM 2272 C CA . PRO A 1 323 ? 24.90579 11.65250 21.81178 1.000 59.88227 317 PRO A CA 1
ATOM 2273 C C . PRO A 1 323 ? 24.60844 10.28284 22.39300 1.000 65.32932 317 PRO A C 1
ATOM 2274 O O . PRO A 1 323 ? 23.44013 9.93630 22.63218 1.000 64.92886 317 PRO A O 1
ATOM 2278 N N . PRO A 1 324 ? 25.63703 9.46552 22.61537 1.000 65.44059 318 PRO A N 1
ATOM 2279 C CA . PRO A 1 324 ? 25.40628 8.10688 23.12949 1.000 68.31618 318 PRO A CA 1
ATOM 2280 C C . PRO A 1 324 ? 24.99965 8.05326 24.59892 1.000 74.31745 318 PRO A C 1
ATOM 2281 O O . PRO A 1 324 ? 24.92146 9.08264 25.28070 1.000 70.92188 318 PRO A O 1
ATOM 2285 N N . GLN A 1 325 ? 24.71751 6.84502 25.08823 1.000 75.74808 319 GLN A N 1
ATOM 2286 C CA . GLN A 1 325 ? 24.53080 6.64152 26.51830 1.000 77.97654 319 GLN A CA 1
ATOM 2287 C C . GLN A 1 325 ? 25.86758 6.78609 27.23585 1.000 80.18444 319 GLN A C 1
ATOM 2288 O O . GLN A 1 325 ? 26.89545 6.28809 26.76907 1.000 79.06826 319 GLN A O 1
ATOM 2294 N N . LYS A 1 326 ? 25.85127 7.47109 28.38291 1.000 83.21583 320 LYS A N 1
ATOM 2295 C CA . LYS A 1 326 ? 27.08583 7.79842 29.09207 1.000 79.59208 320 LYS A CA 1
ATOM 2296 C C . LYS A 1 326 ? 27.82450 6.57157 29.60359 1.000 81.60251 320 LYS A C 1
ATOM 2297 O O . LYS A 1 326 ? 28.91859 6.72326 30.16471 1.000 78.72519 320 LYS A O 1
ATOM 2303 N N . ASP A 1 327 ? 27.25949 5.37592 29.42849 1.000 82.60205 321 ASP A N 1
ATOM 2304 C CA . ASP A 1 327 ? 27.94383 4.11275 29.70800 1.000 84.69239 321 ASP A CA 1
ATOM 2305 C C . ASP A 1 327 ? 28.67817 3.57659 28.48411 1.000 84.26828 321 ASP A C 1
ATOM 2306 O O . ASP A 1 327 ? 28.72738 2.36254 28.26282 1.000 84.23743 321 ASP A O 1
ATOM 2311 N N . SER A 1 328 ? 29.25800 4.48025 27.68556 1.000 87.12900 322 SER A N 1
ATOM 2312 C CA . SER A 1 328 ? 29.97907 4.18250 26.44798 1.000 85.12996 322 SER A CA 1
ATOM 2313 C C . SER A 1 328 ? 29.19829 3.24697 25.53116 1.000 82.68065 322 SER A C 1
ATOM 2314 O O . SER A 1 328 ? 28.25199 3.69126 24.87126 1.000 80.67228 322 SER A O 1
ATOM 2317 N N . TYR A 1 329 ? 29.60115 1.96804 25.46591 1.000 84.33340 323 TYR A N 1
ATOM 2318 C CA . TYR A 1 329 ? 28.97813 0.96736 24.59668 1.000 82.42127 323 TYR A CA 1
ATOM 2319 C C . TYR A 1 329 ? 29.29574 1.28600 23.13999 1.000 80.94622 323 TYR A C 1
ATOM 2320 O O . TYR A 1 329 ? 29.89456 0.47045 22.42768 1.000 83.05763 323 TYR A O 1
ATOM 2329 N N . ASP A 1 330 ? 28.88661 2.46799 22.68721 1.000 76.30670 324 ASP A N 1
ATOM 2330 C CA . ASP A 1 330 ? 29.43713 3.06533 21.47913 1.000 74.49545 324 ASP A CA 1
ATOM 2331 C C . ASP A 1 330 ? 29.54513 4.56871 21.71108 1.000 72.16683 324 ASP A C 1
ATOM 2332 O O . ASP A 1 330 ? 28.71020 5.16178 22.40165 1.000 71.04077 324 ASP A O 1
ATOM 2337 N N . LYS A 1 331 ? 30.57839 5.17828 21.12820 1.000 66.11973 325 LYS A N 1
ATOM 2338 C CA . LYS A 1 331 ? 31.06560 6.47806 21.57251 1.000 66.72520 325 LYS A CA 1
ATOM 2339 C C . LYS A 1 331 ? 30.60622 7.60749 20.65067 1.000 63.66475 325 LYS A C 1
ATOM 2340 O O . LYS A 1 331 ? 30.11468 7.38350 19.53977 1.000 58.91959 325 LYS A O 1
ATOM 2346 N N . GLN A 1 332 ? 30.75609 8.83502 21.15186 1.000 61.39955 326 GLN A N 1
ATOM 2347 C CA . GLN A 1 332 ? 30.35416 10.02806 20.41856 1.000 61.18015 326 GLN A CA 1
ATOM 2348 C C . GLN A 1 332 ? 31.09218 10.13676 19.08994 1.000 57.93533 326 GLN A C 1
ATOM 2349 O O . GLN A 1 332 ? 32.29674 9.88000 19.00279 1.000 57.61506 326 GLN A O 1
ATOM 2355 N N . HIS A 1 333 ? 30.35935 10.53200 18.05108 1.000 56.16115 327 HIS A N 1
ATOM 2356 C CA . HIS A 1 333 ? 30.96706 10.76520 16.74957 1.000 54.48089 327 HIS A CA 1
ATOM 2357 C C . HIS A 1 333 ? 31.74159 12.08355 16.73638 1.000 48.88475 327 HIS A C 1
ATOM 2358 O O . HIS A 1 333 ? 31.49922 12.99346 17.53580 1.000 52.87763 327 HIS A O 1
ATOM 2365 N N . VAL A 1 334 ? 32.67173 12.18716 15.79552 1.000 45.53854 328 VAL A N 1
ATOM 2366 C CA . VAL A 1 334 ? 33.36096 13.44316 15.53612 1.000 45.09765 328 VAL A CA 1
ATOM 2367 C C . VAL A 1 334 ? 33.19853 13.77898 14.06385 1.000 40.51516 328 VAL A C 1
ATOM 2368 O O . VAL A 1 334 ? 33.02339 12.90353 13.21160 1.000 47.85350 328 VAL A O 1
ATOM 2372 N N . LEU A 1 335 ? 33.25767 15.05340 13.77667 1.000 43.27277 329 LEU A N 1
ATOM 2373 C CA . LEU A 1 335 ? 33.13374 15.59817 12.44152 1.000 38.72314 329 LEU A CA 1
ATOM 2374 C C . LEU A 1 335 ? 34.50823 15.86756 11.86658 1.000 38.78550 329 LEU A C 1
ATOM 2375 O O . LEU A 1 335 ? 35.50261 15.86314 12.59241 1.000 37.83345 329 LEU A O 1
ATOM 2380 N N . PRO A 1 336 ? 34.61717 16.09271 10.55612 1.000 35.66653 330 PRO A N 1
ATOM 2381 C CA . PRO A 1 336 ? 35.88984 16.59149 10.01281 1.000 39.02754 330 PRO A CA 1
ATOM 2382 C C . PRO A 1 336 ? 36.26087 17.91158 10.67884 1.000 38.06248 330 PRO A C 1
ATOM 2383 O O . PRO A 1 336 ? 35.39066 18.66316 11.13017 1.000 33.90702 330 PRO A O 1
ATOM 2387 N N . GLN A 1 337 ? 37.56604 18.19057 10.76385 1.000 34.76986 331 GLN A N 1
ATOM 2388 C CA . GLN A 1 337 ? 37.98458 19.45270 11.38441 1.000 41.12780 331 GLN A CA 1
ATOM 2389 C C . GLN A 1 337 ? 37.49443 20.64202 10.57109 1.000 34.41438 331 GLN A C 1
ATOM 2390 O O . GLN A 1 337 ? 37.56471 20.64516 9.33879 1.000 38.02686 331 GLN A O 1
ATOM 2396 N N . GLY A 1 338 ? 37.04304 21.68017 11.27307 1.000 36.65072 332 GLY A N 1
ATOM 2397 C CA . GLY A 1 338 ? 36.57584 22.86788 10.60332 1.000 36.40258 332 GLY A CA 1
ATOM 2398 C C . GLY A 1 338 ? 35.31066 22.64888 9.82235 1.000 36.80419 332 GLY A C 1
ATOM 2399 O O . GLY A 1 338 ? 34.88599 23.55017 9.09243 1.000 36.90176 332 GLY A O 1
ATOM 2400 N N . PHE A 1 339 ? 34.71711 21.45721 9.93956 1.000 36.62547 333 PHE A N 1
ATOM 2401 C CA . PHE A 1 339 ? 33.42130 21.14624 9.34425 1.000 37.33915 333 PHE A CA 1
ATOM 2402 C C . PHE A 1 339 ? 32.44777 22.27938 9.59891 1.000 29.94840 333 PHE A C 1
ATOM 2403 O O . PHE A 1 339 ? 32.08790 22.98851 8.65944 1.000 35.51951 333 PHE A O 1
ATOM 2411 N N . LEU A 1 340 ? 32.05972 22.48896 10.86332 1.000 32.12757 334 LEU A N 1
ATOM 2412 C CA . LEU A 1 340 ? 31.03161 23.49386 11.15784 1.000 39.78615 334 LEU A CA 1
ATOM 2413 C C . LEU A 1 340 ? 31.40693 24.86790 10.61826 1.000 36.51228 334 LEU A C 1
ATOM 2414 O O . LEU A 1 340 ? 30.52412 25.60885 10.16646 1.000 44.29307 334 LEU A O 1
ATOM 2419 N N . GLU A 1 341 ? 32.70198 25.21799 10.61939 1.000 39.38160 335 GLU A N 1
ATOM 2420 C CA . GLU A 1 341 ? 33.10312 26.54603 10.16410 1.000 39.65127 335 GLU A CA 1
ATOM 2421 C C . GLU A 1 341 ? 33.31415 26.63554 8.65140 1.000 39.08068 335 GLU A C 1
ATOM 2422 O O . GLU A 1 341 ? 33.15364 27.72346 8.08971 1.000 35.81602 335 GLU A O 1
ATOM 2428 N N . LYS A 1 342 ? 33.60914 25.52633 7.96230 1.000 33.52890 336 LYS A N 1
ATOM 2429 C CA . LYS A 1 342 ? 33.55716 25.56100 6.50024 1.000 34.43328 336 LYS A CA 1
ATOM 2430 C C . LYS A 1 342 ? 32.11847 25.70083 6.00482 1.000 40.41287 336 LYS A C 1
ATOM 2431 O O . LYS A 1 342 ? 31.84657 26.37914 5.00093 1.000 37.53862 336 LYS A O 1
ATOM 2437 N N . VAL A 1 343 ? 31.18248 25.07503 6.70717 1.000 34.08257 337 VAL A N 1
ATOM 2438 C CA . VAL A 1 343 ? 29.81212 25.02413 6.22986 1.000 36.50785 337 VAL A CA 1
ATOM 2439 C C . VAL A 1 343 ? 29.02867 26.27354 6.63121 1.000 40.71351 337 VAL A C 1
ATOM 2440 O O . VAL A 1 343 ? 28.22408 26.79108 5.84764 1.000 42.80678 337 VAL A O 1
ATOM 2444 N N . GLY A 1 344 ? 29.24664 26.78050 7.84440 1.000 41.92308 338 GLY A N 1
ATOM 2445 C CA . GLY A 1 344 ? 28.68300 28.06473 8.22602 1.000 41.19076 338 GLY A CA 1
ATOM 2446 C C . GLY A 1 344 ? 27.18429 28.03656 8.49448 1.000 41.55454 338 GLY A C 1
ATOM 2447 O O . GLY A 1 344 ? 26.62951 27.07146 9.03417 1.000 42.14614 338 GLY A O 1
ATOM 2448 N N . GLU A 1 345 ? 26.51757 29.12852 8.10829 1.000 44.81971 339 GLU A N 1
ATOM 2449 C CA . GLU A 1 345 ? 25.08070 29.23014 8.32427 1.000 44.82003 339 GLU A CA 1
ATOM 2450 C C . GLU A 1 345 ? 24.29656 28.14707 7.59001 1.000 41.66870 339 GLU A C 1
ATOM 2451 O O . GLU A 1 345 ? 23.12233 27.92530 7.89506 1.000 37.66167 339 GLU A O 1
ATOM 2457 N N . LYS A 1 346 ? 24.90177 27.48934 6.60890 1.000 45.01804 340 LYS A N 1
ATOM 2458 C CA . LYS A 1 346 ? 24.15088 26.52045 5.82686 1.000 42.63001 340 LYS A CA 1
ATOM 2459 C C . LYS A 1 346 ? 23.83148 25.26700 6.63253 1.000 41.14568 340 LYS A C 1
ATOM 2460 O O . LYS A 1 346 ? 22.79761 24.63219 6.40912 1.000 35.34709 340 LYS A O 1
ATOM 2466 N N . GLY A 1 347 ? 24.69511 24.91354 7.57725 1.000 41.42474 341 GLY A N 1
ATOM 2467 C CA . GLY A 1 347 ? 24.57364 23.67357 8.30763 1.000 36.57277 341 GLY A CA 1
ATOM 2468 C C . GLY A 1 347 ? 24.39718 23.90144 9.79278 1.000 34.25254 341 GLY A C 1
ATOM 2469 O O . GLY A 1 347 ? 24.83463 24.91254 10.34137 1.000 32.61520 341 GLY A O 1
ATOM 2470 N N . LYS A 1 348 ? 23.74395 22.93986 10.44106 1.000 33.91701 342 LYS A N 1
ATOM 2471 C CA . LYS A 1 348 ? 23.43055 23.05846 11.85622 1.000 31.17683 342 LYS A CA 1
ATOM 2472 C C . LYS A 1 348 ? 23.30673 21.65720 12.41807 1.000 33.12377 342 LYS A C 1
ATOM 2473 O O . LYS A 1 348 ? 22.56664 20.83528 11.86878 1.000 31.82182 342 LYS A O 1
ATOM 2479 N N . VAL A 1 349 ? 24.05097 21.38145 13.48237 1.000 33.37692 343 VAL A N 1
ATOM 2480 C CA . VAL A 1 349 ? 24.03317 20.08805 14.14543 1.000 36.80858 343 VAL A CA 1
ATOM 2481 C C . VAL A 1 349 ? 23.39137 20.29040 15.50487 1.000 38.54388 343 VAL A C 1
ATOM 2482 O O . VAL A 1 349 ? 23.72424 21.24228 16.21722 1.000 39.79465 343 VAL A O 1
ATOM 2486 N N . VAL A 1 350 ? 22.42616 19.43389 15.83012 1.000 38.27596 344 VAL A N 1
ATOM 2487 C CA . VAL A 1 350 ? 21.73583 19.44205 17.11036 1.000 36.47043 344 VAL A CA 1
ATOM 2488 C C . VAL A 1 350 ? 21.81983 18.03921 17.69684 1.000 41.41834 344 VAL A C 1
ATOM 2489 O O . VAL A 1 350 ? 22.09959 17.06153 16.99633 1.000 38.07342 344 VAL A O 1
ATOM 2493 N N . LYS A 1 351 ? 21.56791 17.94674 19.00264 1.000 44.09379 345 LYS A N 1
ATOM 2494 C CA . LYS A 1 351 ? 21.56154 16.65313 19.67870 1.000 42.72111 345 LYS A CA 1
ATOM 2495 C C . LYS A 1 351 ? 20.21407 15.94919 19.57627 1.000 42.54195 345 LYS A C 1
ATOM 2496 O O . LYS A 1 351 ? 20.16788 14.71165 19.53280 1.000 43.27215 345 LYS A O 1
ATOM 2502 N N . TRP A 1 352 ? 19.12631 16.71354 19.50144 1.000 43.38994 346 TRP A N 1
ATOM 2503 C CA . TRP A 1 352 ? 17.77881 16.17438 19.38656 1.000 39.10283 346 TRP A CA 1
ATOM 2504 C C . TRP A 1 352 ? 16.88978 17.22423 18.73807 1.000 39.85986 346 TRP A C 1
ATOM 2505 O O . TRP A 1 352 ? 17.19322 18.41895 18.76493 1.000 39.98544 346 TRP A O 1
ATOM 2516 N N . SER A 1 353 ? 15.77908 16.77832 18.15675 1.000 36.98289 347 SER A N 1
ATOM 2517 C CA . SER A 1 353 ? 14.98759 17.69648 17.35663 1.000 37.43217 347 SER A CA 1
ATOM 2518 C C . SER A 1 353 ? 13.50353 17.52564 17.62519 1.000 35.72812 347 SER A C 1
ATOM 2519 O O . SER A 1 353 ? 13.03318 16.40917 17.88773 1.000 35.23900 347 SER A O 1
ATOM 2522 N N . PRO A 1 354 ? 12.74314 18.62632 17.56408 1.000 29.72684 348 PRO A N 1
ATOM 2523 C CA . PRO A 1 354 ? 11.28151 18.53757 17.54686 1.000 38.96372 348 PRO A CA 1
ATOM 2524 C C . PRO A 1 354 ? 10.83638 18.02981 16.18859 1.000 34.87415 348 PRO A C 1
ATOM 2525 O O . PRO A 1 354 ? 10.41138 18.81811 15.33304 1.000 35.93999 348 PRO A O 1
ATOM 2529 N N . GLN A 1 355 ? 10.97325 16.71425 15.97103 1.000 37.12105 349 GLN A N 1
ATOM 2530 C CA . GLN A 1 355 ? 10.90394 16.18826 14.61254 1.000 31.67962 349 GLN A CA 1
ATOM 2531 C C . GLN A 1 355 ? 9.52235 16.39398 14.00290 1.000 26.06780 349 GLN A C 1
ATOM 2532 O O . GLN A 1 355 ? 9.40377 16.59087 12.78939 1.000 26.67495 349 GLN A O 1
ATOM 2538 N N . GLU A 1 356 ? 8.47254 16.36308 14.82149 1.000 32.17963 350 GLU A N 1
ATOM 2539 C CA . GLU A 1 356 ? 7.14199 16.70025 14.31593 1.000 36.54573 350 GLU A CA 1
ATOM 2540 C C . GLU A 1 356 ? 7.09126 18.13383 13.82215 1.000 30.47821 350 GLU A C 1
ATOM 2541 O O . GLU A 1 356 ? 6.58276 18.40243 12.73024 1.000 36.43666 350 GLU A O 1
ATOM 2547 N N . GLN A 1 357 ? 7.62090 19.06858 14.61019 1.000 34.58183 351 GLN A N 1
ATOM 2548 C CA . GLN A 1 357 ? 7.66949 20.46377 14.18177 1.000 35.71072 351 GLN A CA 1
ATOM 2549 C C . GLN A 1 357 ? 8.59432 20.65088 12.98306 1.000 37.39065 351 GLN A C 1
ATOM 2550 O O . GLN A 1 357 ? 8.29229 21.43779 12.07730 1.000 34.77882 351 GLN A O 1
ATOM 2556 N N . VAL A 1 358 ? 9.72853 19.93907 12.95426 1.000 29.26890 352 VAL A N 1
ATOM 2557 C CA . VAL A 1 358 ? 10.66399 20.11119 11.85179 1.000 26.03806 352 VAL A CA 1
ATOM 2558 C C . VAL A 1 358 ? 10.04683 19.65373 10.53665 1.000 24.04120 352 VAL A C 1
ATOM 2559 O O . VAL A 1 358 ? 10.23023 20.28875 9.49310 1.000 23.76992 352 VAL A O 1
ATOM 2563 N N . LEU A 1 359 ? 9.36312 18.51422 10.54408 1.000 24.75412 353 LEU A N 1
ATOM 2564 C CA . LEU A 1 359 ? 8.98890 17.88857 9.27987 1.000 25.53813 353 LEU A CA 1
ATOM 2565 C C . LEU A 1 359 ? 7.79891 18.57028 8.60668 1.000 30.04839 353 LEU A C 1
ATOM 2566 O O . LEU A 1 359 ? 7.64987 18.48229 7.37897 1.000 28.92481 353 LEU A O 1
ATOM 2571 N N . SER A 1 360 ? 6.97498 19.27125 9.37418 1.000 25.60431 354 SER A N 1
ATOM 2572 C CA . SER A 1 360 ? 5.96855 20.16250 8.82810 1.000 29.29081 354 SER A CA 1
ATOM 2573 C C . SER A 1 360 ? 6.54275 21.48335 8.31764 1.000 32.68298 354 SER A C 1
ATOM 2574 O O . SER A 1 360 ? 5.77310 22.36194 7.91519 1.000 33.55972 354 SER A O 1
ATOM 2577 N N . HIS A 1 361 ? 7.85768 21.66878 8.33011 1.000 29.50786 355 HIS A N 1
ATOM 2578 C CA . HIS A 1 361 ? 8.43362 22.97366 8.02114 1.000 31.40795 355 HIS A CA 1
ATOM 2579 C C . HIS A 1 361 ? 8.70263 23.11957 6.52350 1.000 32.07130 355 HIS A C 1
ATOM 2580 O O . HIS A 1 361 ? 9.45528 22.33405 5.93781 1.000 27.45446 355 HIS A O 1
ATOM 2587 N N . GLN A 1 362 ? 8.11926 24.16984 5.92594 1.000 31.23884 356 GLN A N 1
ATOM 2588 C CA . GLN A 1 362 ? 8.20061 24.43029 4.48990 1.000 27.60943 356 GLN A CA 1
ATOM 2589 C C . GLN A 1 362 ? 9.62019 24.58305 3.99298 1.000 29.16475 356 GLN A C 1
ATOM 2590 O O . GLN A 1 362 ? 9.85372 24.52130 2.78068 1.000 27.94992 356 GLN A O 1
ATOM 2596 N N . SER A 1 363 ? 10.55881 24.81555 4.89646 1.000 26.17697 357 SER A N 1
ATOM 2597 C CA . SER A 1 363 ? 11.93782 25.03544 4.52017 1.000 30.70542 357 SER A CA 1
ATOM 2598 C C . SER A 1 363 ? 12.69401 23.72235 4.25229 1.000 33.52258 357 SER A C 1
ATOM 2599 O O . SER A 1 363 ? 13.79502 23.75319 3.68607 1.000 30.78835 357 SER A O 1
ATOM 2602 N N . LEU A 1 364 ? 12.10863 22.56652 4.58421 1.000 33.69276 358 LEU A N 1
ATOM 2603 C CA . LEU A 1 364 ? 12.78194 21.28856 4.36368 1.000 31.04556 358 LEU A CA 1
ATOM 2604 C C . LEU A 1 364 ? 12.77432 20.91225 2.89139 1.000 30.13719 358 LEU A C 1
ATOM 2605 O O . LEU A 1 364 ? 11.78106 21.10288 2.18927 1.000 28.15977 358 LEU A O 1
ATOM 2610 N N . ALA A 1 365 ? 13.88357 20.35137 2.41992 1.000 26.54403 359 ALA A N 1
ATOM 2611 C CA . ALA A 1 365 ? 13.90398 19.83954 1.05730 1.000 26.24847 359 ALA A CA 1
ATOM 2612 C C . ALA A 1 365 ? 13.77071 18.32406 0.98679 1.000 32.79324 359 ALA A C 1
ATOM 2613 O O . ALA A 1 365 ? 13.23912 17.80291 0.00009 1.000 26.23920 359 ALA A O 1
ATOM 2615 N N . CYS A 1 366 ? 14.25101 17.61053 1.99664 1.000 33.60802 360 CYS A N 1
ATOM 2616 C CA . CYS A 1 366 ? 14.23167 16.15195 2.00965 1.000 28.74447 360 CYS A CA 1
ATOM 2617 C C . CYS A 1 366 ? 14.59639 15.72254 3.41840 1.000 25.03874 360 CYS A C 1
ATOM 2618 O O . CYS A 1 366 ? 14.90861 16.55346 4.28001 1.000 27.50211 360 CYS A O 1
ATOM 2621 N N . PHE A 1 367 ? 14.57222 14.40802 3.63872 1.000 26.19586 361 PHE A N 1
ATOM 2622 C CA . PHE A 1 367 ? 14.67787 13.80807 4.96954 1.000 22.12693 361 PHE A CA 1
ATOM 2623 C C . PHE A 1 367 ? 15.54835 12.56413 4.78959 1.000 22.87453 361 PHE A C 1
ATOM 2624 O O . PHE A 1 367 ? 15.07613 11.53408 4.29797 1.000 20.49682 361 PHE A O 1
ATOM 2632 N N . VAL A 1 368 ? 16.83341 12.66763 5.12755 1.000 24.23753 362 VAL A N 1
ATOM 2633 C CA . VAL A 1 368 ? 17.63512 11.44599 5.20709 1.000 17.33051 362 VAL A CA 1
ATOM 2634 C C . VAL A 1 368 ? 17.17938 10.71736 6.46265 1.000 20.40353 362 VAL A C 1
ATOM 2635 O O . VAL A 1 368 ? 17.32364 11.23274 7.57317 1.000 24.37884 362 VAL A O 1
ATOM 2639 N N . THR A 1 369 ? 16.59982 9.53248 6.29521 1.000 25.29692 363 THR A N 1
ATOM 2640 C CA . THR A 1 369 ? 15.90976 8.85657 7.38499 1.000 23.28448 363 THR A CA 1
ATOM 2641 C C . THR A 1 369 ? 16.39442 7.42097 7.48344 1.000 19.46001 363 THR A C 1
ATOM 2642 O O . THR A 1 369 ? 16.76570 6.80584 6.48361 1.000 24.31287 363 THR A O 1
ATOM 2646 N N . HIS A 1 370 ? 16.37804 6.88553 8.69676 1.000 19.39556 364 HIS A N 1
ATOM 2647 C CA . HIS A 1 370 ? 16.61134 5.45003 8.84017 1.000 24.75502 364 HIS A CA 1
ATOM 2648 C C . HIS A 1 370 ? 15.36060 4.62690 8.56959 1.000 27.94279 364 HIS A C 1
ATOM 2649 O O . HIS A 1 370 ? 15.42508 3.38460 8.64434 1.000 24.45240 364 HIS A O 1
ATOM 2656 N N . CYS A 1 371 ? 14.24358 5.29097 8.23864 1.000 21.19273 365 CYS A N 1
ATOM 2657 C CA . CYS A 1 371 ? 13.02240 4.61834 7.81757 1.000 24.60115 365 CYS A CA 1
ATOM 2658 C C . CYS A 1 371 ? 12.40043 3.79111 8.93016 1.000 23.45848 365 CYS A C 1
ATOM 2659 O O . CYS A 1 371 ? 11.78864 2.75242 8.66238 1.000 27.93135 365 CYS A O 1
ATOM 2662 N N . GLY A 1 372 ? 12.53503 4.21892 10.18272 1.000 23.98591 366 GLY A N 1
ATOM 2663 C CA . GLY A 1 372 ? 11.63387 3.71540 11.19782 1.000 26.79739 366 GLY A CA 1
ATOM 2664 C C . GLY A 1 372 ? 10.19927 4.03228 10.82312 1.000 28.03515 366 GLY A C 1
ATOM 2665 O O . GLY A 1 372 ? 9.93282 4.95902 10.05932 1.000 30.04026 366 GLY A O 1
ATOM 2666 N N . TRP A 1 373 ? 9.25739 3.23607 11.33142 1.000 29.11901 367 TRP A N 1
ATOM 2667 C CA . TRP A 1 373 ? 7.88459 3.44260 10.89254 1.000 27.83476 367 TRP A CA 1
ATOM 2668 C C . TRP A 1 373 ? 7.30729 4.74763 11.42770 1.000 24.38753 367 TRP A C 1
ATOM 2669 O O . TRP A 1 373 ? 6.46842 5.37072 10.76880 1.000 27.85842 367 TRP A O 1
ATOM 2680 N N . ASN A 1 374 ? 7.70913 5.17033 12.62092 1.000 27.68751 368 ASN A N 1
ATOM 2681 C CA . ASN A 1 374 ? 7.12470 6.39356 13.15101 1.000 28.71264 368 ASN A CA 1
ATOM 2682 C C . ASN A 1 374 ? 7.60105 7.59543 12.34047 1.000 30.32949 368 ASN A C 1
ATOM 2683 O O . ASN A 1 374 ? 6.81438 8.51249 12.06576 1.000 30.44214 368 ASN A O 1
ATOM 2688 N N . SER A 1 375 ? 8.87842 7.57469 11.91474 1.000 26.46974 369 SER A N 1
ATOM 2689 C CA . SER A 1 375 ? 9.46055 8.61095 11.05376 1.000 29.44706 369 SER A CA 1
ATOM 2690 C C . SER A 1 375 ? 8.95512 8.50740 9.62731 1.000 24.78895 369 SER A C 1
ATOM 2691 O O . SER A 1 375 ? 8.95099 9.50730 8.90733 1.000 26.24695 369 SER A O 1
ATOM 2694 N N . SER A 1 376 ? 8.67031 7.28958 9.15991 1.000 24.01519 370 SER A N 1
ATOM 2695 C CA . SER A 1 376 ? 8.17766 7.11960 7.79555 1.000 26.38496 370 SER A CA 1
ATOM 2696 C C . SER A 1 376 ? 6.78244 7.72022 7.66323 1.000 27.82904 370 SER A C 1
ATOM 2697 O O . SER A 1 376 ? 6.47724 8.41477 6.67965 1.000 24.95160 370 SER A O 1
ATOM 2700 N N . MET A 1 377 ? 5.94786 7.48355 8.67356 1.000 25.27808 371 MET A N 1
ATOM 2701 C CA . MET A 1 377 ? 4.58628 8.01091 8.69994 1.000 26.47262 371 MET A CA 1
ATOM 2702 C C . MET A 1 377 ? 4.59786 9.52620 8.83571 1.000 27.10339 371 MET A C 1
ATOM 2703 O O . MET A 1 377 ? 3.85466 10.22380 8.13738 1.000 26.00536 371 MET A O 1
ATOM 2708 N N . GLU A 1 378 ? 5.46268 10.04771 9.70507 1.000 30.28978 372 GLU A N 1
ATOM 2709 C CA . GLU A 1 378 ? 5.62512 11.49717 9.83007 1.000 28.59735 372 GLU A CA 1
ATOM 2710 C C . GLU A 1 378 ? 6.01834 12.13529 8.50318 1.000 25.42216 372 GLU A C 1
ATOM 2711 O O . GLU A 1 378 ? 5.51901 13.20863 8.15574 1.000 28.10299 372 GLU A O 1
ATOM 2717 N N . ALA A 1 379 ? 6.91535 11.49612 7.74903 1.000 28.24630 373 ALA A N 1
ATOM 2718 C CA . ALA A 1 379 ? 7.33994 12.06130 6.46910 1.000 27.70986 373 ALA A CA 1
ATOM 2719 C C . ALA A 1 379 ? 6.20889 12.01630 5.46083 1.000 26.98579 373 ALA A C 1
ATOM 2720 O O . ALA A 1 379 ? 5.98639 12.97352 4.70813 1.000 25.36998 373 ALA A O 1
ATOM 2722 N N . LEU A 1 380 ? 5.49950 10.88838 5.43351 1.000 28.49230 374 LEU A N 1
ATOM 2723 C CA . LEU A 1 380 ? 4.40515 10.67146 4.49386 1.000 26.47768 374 LEU A CA 1
ATOM 2724 C C . LEU A 1 380 ? 3.28291 11.67569 4.69611 1.000 24.68404 374 LEU A C 1
ATOM 2725 O O . LEU A 1 380 ? 2.80511 12.30505 3.73485 1.000 18.29298 374 LEU A O 1
ATOM 2730 N N . ALA A 1 381 ? 2.81809 11.79441 5.93887 1.000 24.04356 375 ALA A N 1
ATOM 2731 C CA . ALA A 1 381 ? 1.72933 12.69657 6.28234 1.000 24.16286 375 ALA A CA 1
ATOM 2732 C C . ALA A 1 381 ? 2.15009 14.16169 6.27739 1.000 24.88872 375 ALA A C 1
ATOM 2733 O O . ALA A 1 381 ? 1.27804 15.02707 6.35640 1.000 28.29907 375 ALA A O 1
ATOM 2735 N N . ASN A 1 382 ? 3.44914 14.47035 6.17377 1.000 26.95269 376 ASN A N 1
ATOM 2736 C CA . ASN A 1 382 ? 3.88355 15.85271 6.00465 1.000 24.65292 376 ASN A CA 1
ATOM 2737 C C . ASN A 1 382 ? 4.29152 16.19161 4.57452 1.000 23.21302 376 ASN A C 1
ATOM 2738 O O . ASN A 1 382 ? 4.68036 17.33141 4.31875 1.000 23.92051 376 ASN A O 1
ATOM 2743 N N . GLY A 1 383 ? 4.24592 15.24562 3.64292 1.000 21.50526 377 GLY A N 1
ATOM 2744 C CA . GLY A 1 383 ? 4.62763 15.56688 2.27277 1.000 28.28507 377 GLY A CA 1
ATOM 2745 C C . GLY A 1 383 ? 6.12825 15.71827 2.00278 1.000 28.17863 377 GLY A C 1
ATOM 2746 O O . GLY A 1 383 ? 6.51951 16.46994 1.10387 1.000 22.12700 377 GLY A O 1
ATOM 2747 N N . ILE A 1 384 ? 6.97760 14.99313 2.71864 1.000 27.62366 378 ILE A N 1
ATOM 2748 C CA . ILE A 1 384 ? 8.43024 15.17778 2.62473 1.000 31.70767 378 ILE A CA 1
ATOM 2749 C C . ILE A 1 384 ? 9.04659 14.06741 1.79848 1.000 26.65928 378 ILE A C 1
ATOM 2750 O O . ILE A 1 384 ? 8.83737 12.89242 2.09540 1.000 28.74454 378 ILE A O 1
ATOM 2755 N N . ARG A 1 385 ? 9.87306 14.43492 0.82852 1.000 28.98697 379 ARG A N 1
ATOM 2756 C CA . ARG A 1 385 ? 10.68191 13.46125 0.09551 1.000 27.41464 379 ARG A CA 1
ATOM 2757 C C . ARG A 1 385 ? 11.76036 12.83240 0.99121 1.000 27.64761 379 ARG A C 1
ATOM 2758 O O . ARG A 1 385 ? 12.25772 13.45156 1.93129 1.000 24.34542 379 ARG A O 1
ATOM 2766 N N . VAL A 1 386 ? 12.13526 11.57623 0.70568 1.000 30.38314 380 VAL A N 1
ATOM 2767 C CA . VAL A 1 386 ? 13.07401 10.92485 1.60899 1.000 21.27662 380 VAL A CA 1
ATOM 2768 C C . VAL A 1 386 ? 14.31047 10.43988 0.86483 1.000 21.05263 380 VAL A C 1
ATOM 2769 O O . VAL A 1 386 ? 14.32324 10.25783 -0.35451 1.000 19.19239 380 VAL A O 1
ATOM 2773 N N . VAL A 1 387 ? 15.37969 10.28126 1.64446 1.000 25.10492 381 VAL A N 1
ATOM 2774 C CA . VAL A 1 387 ? 16.61342 9.59594 1.26366 1.000 15.38722 381 VAL A CA 1
ATOM 2775 C C . VAL A 1 387 ? 16.75003 8.46439 2.27294 1.000 20.81075 381 VAL A C 1
ATOM 2776 O O . VAL A 1 387 ? 16.89021 8.72695 3.47734 1.000 20.06865 381 VAL A O 1
ATOM 2780 N N . THR A 1 388 ? 16.68660 7.21237 1.80393 1.000 15.55242 382 THR A N 1
ATOM 2781 C CA . THR A 1 388 ? 16.58120 6.07977 2.71806 1.000 21.17676 382 THR A CA 1
ATOM 2782 C C . THR A 1 388 ? 17.95781 5.49243 3.02856 1.000 20.39471 382 THR A C 1
ATOM 2783 O O . THR A 1 388 ? 18.67599 5.07558 2.12045 1.000 15.25238 382 THR A O 1
ATOM 2787 N N . LEU A 1 389 ? 18.28212 5.42447 4.32204 1.000 18.90682 383 LEU A N 1
ATOM 2788 C CA . LEU A 1 389 ? 19.40411 4.66201 4.86167 1.000 21.43539 383 LEU A CA 1
ATOM 2789 C C . LEU A 1 389 ? 18.87105 3.75784 5.96439 1.000 20.59306 383 LEU A C 1
ATOM 2790 O O . LEU A 1 389 ? 19.10359 4.00461 7.15715 1.000 25.38409 383 LEU A O 1
ATOM 2795 N N . PRO A 1 390 ? 18.14429 2.70369 5.60928 1.000 21.17849 384 PRO A N 1
ATOM 2796 C CA . PRO A 1 390 ? 17.64334 1.79655 6.64007 1.000 22.34883 384 PRO A CA 1
ATOM 2797 C C . PRO A 1 390 ? 18.79329 1.02957 7.26124 1.000 27.91149 384 PRO A C 1
ATOM 2798 O O . PRO A 1 390 ? 19.84171 0.82603 6.63734 1.000 26.05459 384 PRO A O 1
ATOM 2802 N N . GLN A 1 391 ? 18.60283 0.61457 8.51292 1.000 23.02604 385 GLN A N 1
ATOM 2803 C CA . GLN A 1 391 ? 19.63410 -0.13816 9.21756 1.000 32.96264 385 GLN A CA 1
ATOM 2804 C C . GLN A 1 391 ? 19.15129 -1.55467 9.52395 1.000 27.84053 385 GLN A C 1
ATOM 2805 O O . GLN A 1 391 ? 19.60401 -2.49731 8.88042 1.000 28.98371 385 GLN A O 1
ATOM 2811 N N . TRP A 1 392 ? 18.21823 -1.74768 10.44886 1.000 29.52952 386 TRP A N 1
ATOM 2812 C CA . TRP A 1 392 ? 17.82279 -3.11796 10.76831 1.000 31.85587 386 TRP A CA 1
ATOM 2813 C C . TRP A 1 392 ? 16.30757 -3.21978 10.92522 1.000 28.86869 386 TRP A C 1
ATOM 2814 O O . TRP A 1 392 ? 15.55236 -2.28398 10.62289 1.000 27.20933 386 TRP A O 1
ATOM 2825 N N . GLY A 1 393 ? 15.86810 -4.38672 11.40047 1.000 28.98354 387 GLY A N 1
ATOM 2826 C CA . GLY A 1 393 ? 14.44923 -4.61748 11.63092 1.000 21.12893 387 GLY A CA 1
ATOM 2827 C C . GLY A 1 393 ? 13.63299 -4.32082 10.40048 1.000 20.47117 387 GLY A C 1
ATOM 2828 O O . GLY A 1 393 ? 14.02902 -4.61579 9.26655 1.000 23.31469 387 GLY A O 1
ATOM 2829 N N . ASP A 1 394 ? 12.47516 -3.71025 10.61846 1.000 25.24199 388 ASP A N 1
ATOM 2830 C CA . ASP A 1 394 ? 11.54733 -3.38697 9.54568 1.000 25.96238 388 ASP A CA 1
ATOM 2831 C C . ASP A 1 394 ? 11.95778 -2.14866 8.73012 1.000 24.82547 388 ASP A C 1
ATOM 2832 O O . ASP A 1 394 ? 11.16392 -1.69124 7.89084 1.000 22.53547 388 ASP A O 1
ATOM 2837 N N . GLN A 1 395 ? 13.13714 -1.57328 8.98477 1.000 23.82634 389 GLN A N 1
ATOM 2838 C CA . GLN A 1 395 ? 13.54759 -0.38044 8.25151 1.000 20.01836 389 GLN A CA 1
ATOM 2839 C C . GLN A 1 395 ? 13.78161 -0.70358 6.78734 1.000 19.33343 389 GLN A C 1
ATOM 2840 O O . GLN A 1 395 ? 13.41758 0.07426 5.90573 1.000 20.39413 389 GLN A O 1
ATOM 2846 N N . VAL A 1 396 ? 14.35903 -1.86748 6.50313 1.000 25.78109 390 VAL A N 1
ATOM 2847 C CA . VAL A 1 396 ? 14.57152 -2.27551 5.11833 1.000 25.91621 390 VAL A CA 1
ATOM 2848 C C . VAL A 1 396 ? 13.24824 -2.40255 4.37223 1.000 23.62814 390 VAL A C 1
ATOM 2849 O O . VAL A 1 396 ? 13.16490 -2.08508 3.17760 1.000 22.88161 390 VAL A O 1
ATOM 2853 N N . THR A 1 397 ? 12.20945 -2.91634 5.03706 1.000 25.60337 391 THR A N 1
ATOM 2854 C CA . THR A 1 397 ? 10.90973 -3.00019 4.37360 1.000 28.21800 391 THR A CA 1
ATOM 2855 C C . THR A 1 397 ? 10.35535 -1.60639 4.13630 1.000 21.26879 391 THR A C 1
ATOM 2856 O O . THR A 1 397 ? 9.97336 -1.26520 3.01516 1.000 22.25824 391 THR A O 1
ATOM 2860 N N . ASN A 1 398 ? 10.36410 -0.76733 5.16941 1.000 23.86966 392 ASN A N 1
ATOM 2861 C CA . ASN A 1 398 ? 9.79595 0.57306 5.01670 1.000 26.14483 392 ASN A CA 1
ATOM 2862 C C . ASN A 1 398 ? 10.53339 1.36525 3.94136 1.000 25.67979 392 ASN A C 1
ATOM 2863 O O . ASN A 1 398 ? 9.91944 2.16783 3.22252 1.000 22.63819 392 ASN A O 1
ATOM 2868 N N . ALA A 1 399 ? 11.85481 1.15222 3.80928 1.000 23.53826 393 ALA A N 1
ATOM 2869 C CA . ALA A 1 399 ? 12.61176 1.86797 2.78380 1.000 24.75149 393 ALA A CA 1
ATOM 2870 C C . ALA A 1 399 ? 12.28728 1.34233 1.39354 1.000 24.82161 393 ALA A C 1
ATOM 2871 O O . ALA A 1 399 ? 12.30067 2.10952 0.42076 1.000 23.46975 393 ALA A O 1
ATOM 2873 N N . LYS A 1 400 ? 12.02237 0.03786 1.28086 1.000 23.09555 394 LYS A N 1
ATOM 2874 C CA . LYS A 1 400 ? 11.52513 -0.52389 0.02833 1.000 21.10979 394 LYS A CA 1
ATOM 2875 C C . LYS A 1 400 ? 10.23378 0.17486 -0.39263 1.000 23.36431 394 LYS A C 1
ATOM 2876 O O . LYS A 1 400 ? 10.07515 0.59333 -1.54814 1.000 22.62372 394 LYS A O 1
ATOM 2882 N N . PHE A 1 401 ? 9.29820 0.30054 0.54003 1.000 21.70521 395 PHE A N 1
ATOM 2883 C CA . PHE A 1 401 ? 8.00091 0.89851 0.22542 1.000 24.77379 395 PHE A CA 1
ATOM 2884 C C . PHE A 1 401 ? 8.11661 2.39042 -0.09732 1.000 24.39318 395 PHE A C 1
ATOM 2885 O O . PHE A 1 401 ? 7.57160 2.85186 -1.10373 1.000 28.28025 395 PHE A O 1
ATOM 2893 N N . LEU A 1 402 ? 8.84040 3.16035 0.72298 1.000 23.41574 396 LEU A N 1
ATOM 2894 C CA . LEU A 1 402 ? 8.96211 4.59070 0.45679 1.000 22.36979 396 LEU A CA 1
ATOM 2895 C C . LEU A 1 402 ? 9.52279 4.85312 -0.93113 1.000 26.54079 396 LEU A C 1
ATOM 2896 O O . LEU A 1 402 ? 9.08607 5.77389 -1.62438 1.000 21.29204 396 LEU A O 1
ATOM 2901 N N . VAL A 1 403 ? 10.48429 4.04494 -1.36933 1.000 24.53917 397 VAL A N 1
ATOM 2902 C CA . VAL A 1 403 ? 11.12952 4.34007 -2.63997 1.000 24.39529 397 VAL A CA 1
ATOM 2903 C C . VAL A 1 403 ? 10.36893 3.71241 -3.80317 1.000 22.03795 397 VAL A C 1
ATOM 2904 O O . VAL A 1 403 ? 10.11737 4.36095 -4.82189 1.000 26.71370 397 VAL A O 1
ATOM 2908 N N . ASP A 1 404 ? 10.00394 2.44556 -3.68606 1.000 28.87449 398 ASP A N 1
ATOM 2909 C CA . ASP A 1 404 ? 9.48180 1.71839 -4.83352 1.000 27.57814 398 ASP A CA 1
ATOM 2910 C C . ASP A 1 404 ? 7.95994 1.66924 -4.89984 1.000 25.66817 398 ASP A C 1
ATOM 2911 O O . ASP A 1 404 ? 7.41815 1.52030 -5.99658 1.000 29.23166 398 ASP A O 1
ATOM 2916 N N . VAL A 1 405 ? 7.26508 1.81457 -3.77247 1.000 22.84205 399 VAL A N 1
ATOM 2917 C CA . VAL A 1 405 ? 5.80693 1.79514 -3.72624 1.000 25.47317 399 VAL A CA 1
ATOM 2918 C C . VAL A 1 405 ? 5.23535 3.20177 -3.55262 1.000 24.78537 399 VAL A C 1
ATOM 2919 O O . VAL A 1 405 ? 4.45117 3.67348 -4.37735 1.000 27.75642 399 VAL A O 1
ATOM 2923 N N . PHE A 1 406 ? 5.60074 3.87869 -2.47288 1.000 23.66956 400 PHE A N 1
ATOM 2924 C CA . PHE A 1 406 ? 4.99851 5.17104 -2.19455 1.000 25.65742 400 PHE A CA 1
ATOM 2925 C C . PHE A 1 406 ? 5.52338 6.25547 -3.12111 1.000 26.72342 400 PHE A C 1
ATOM 2926 O O . PHE A 1 406 ? 4.84673 7.27843 -3.30470 1.000 26.46549 400 PHE A O 1
ATOM 2934 N N . GLY A 1 407 ? 6.69028 6.03808 -3.72095 1.000 27.60013 401 GLY A N 1
ATOM 2935 C CA . GLY A 1 407 ? 7.27632 6.95631 -4.68540 1.000 25.77332 401 GLY A CA 1
ATOM 2936 C C . GLY A 1 407 ? 7.76045 8.27172 -4.11710 1.000 27.45009 401 GLY A C 1
ATOM 2937 O O . GLY A 1 407 ? 7.78001 9.28339 -4.83507 1.000 28.41645 401 GLY A O 1
ATOM 2938 N N . VAL A 1 408 ? 8.15149 8.30517 -2.84814 1.000 20.51799 402 VAL A N 1
ATOM 2939 C CA . VAL A 1 408 ? 8.42600 9.58399 -2.21151 1.000 23.27469 402 VAL A CA 1
ATOM 2940 C C . VAL A 1 408 ? 9.92198 9.81757 -1.99389 1.000 25.21654 402 VAL A C 1
ATOM 2941 O O . VAL A 1 408 ? 10.30379 10.82318 -1.37190 1.000 23.00010 402 VAL A O 1
ATOM 2945 N N . GLY A 1 409 ? 10.78962 8.95565 -2.51365 1.000 27.01882 403 GLY A N 1
ATOM 2946 C CA . GLY A 1 409 ? 12.20432 9.21137 -2.26860 1.000 23.50876 403 GLY A CA 1
ATOM 2947 C C . GLY A 1 409 ? 13.16795 8.35465 -3.07332 1.000 23.38212 403 GLY A C 1
ATOM 2948 O O . GLY A 1 409 ? 12.80005 7.71060 -4.06288 1.000 22.27574 403 GLY A O 1
ATOM 2949 N N . VAL A 1 410 ? 14.43749 8.40323 -2.63325 1.000 23.04026 404 VAL A N 1
ATOM 2950 C CA . VAL A 1 410 ? 15.56973 7.72941 -3.26190 1.000 25.07597 404 VAL A CA 1
ATOM 2951 C C . VAL A 1 410 ? 16.20396 6.76517 -2.26660 1.000 18.40220 404 VAL A C 1
ATOM 2952 O O . VAL A 1 410 ? 16.31723 7.05903 -1.07078 1.000 16.45836 404 VAL A O 1
ATOM 2956 N N . ARG A 1 411 ? 16.65085 5.62231 -2.76750 1.000 21.70338 405 ARG A N 1
ATOM 2957 C CA . ARG A 1 411 ? 17.33851 4.66540 -1.91931 1.000 22.90056 405 ARG A CA 1
ATOM 2958 C C . ARG A 1 411 ? 18.80737 5.05169 -1.77330 1.000 21.48060 405 ARG A C 1
ATOM 2959 O O . ARG A 1 411 ? 19.50490 5.21991 -2.77818 1.000 23.71334 405 ARG A O 1
ATOM 2967 N N . LEU A 1 412 ? 19.28376 5.16756 -0.52783 1.000 22.65056 406 LEU A N 1
ATOM 2968 C CA . LEU A 1 412 ? 20.71283 5.36888 -0.25126 1.000 23.23068 406 LEU A CA 1
ATOM 2969 C C . LEU A 1 412 ? 21.43297 4.09485 0.18890 1.000 28.01907 406 LEU A C 1
ATOM 2970 O O . LEU A 1 412 ? 22.58319 3.88234 -0.20137 1.000 30.19495 406 LEU A O 1
ATOM 2975 N N . SER A 1 413 ? 20.81166 3.23754 0.99699 1.000 24.99985 407 SER A N 1
ATOM 2976 C CA . SER A 1 413 ? 21.47241 2.01195 1.42868 1.000 25.22629 407 SER A CA 1
ATOM 2977 C C . SER A 1 413 ? 20.44157 0.89756 1.54408 1.000 28.42918 407 SER A C 1
ATOM 2978 O O . SER A 1 413 ? 19.23823 1.11947 1.40766 1.000 24.39385 407 SER A O 1
ATOM 2981 N N . ARG A 1 414 ? 20.93552 -0.30192 1.84537 1.000 27.76089 408 ARG A N 1
ATOM 2982 C CA . ARG A 1 414 ? 20.12318 -1.49929 1.96827 1.000 28.69536 408 ARG A CA 1
ATOM 2983 C C . ARG A 1 414 ? 20.17002 -2.11284 3.35519 1.000 31.48807 408 ARG A C 1
ATOM 2984 O O . ARG A 1 414 ? 19.57364 -3.17842 3.55734 1.000 29.47042 408 ARG A O 1
ATOM 2992 N N . GLY A 1 415 ? 20.85144 -1.48735 4.30827 1.000 22.73136 409 GLY A N 1
ATOM 2993 C CA . GLY A 1 415 ? 20.79840 -1.95724 5.67761 1.000 25.53110 409 GLY A CA 1
ATOM 2994 C C . GLY A 1 415 ? 21.90040 -2.95112 6.00831 1.000 32.62124 409 GLY A C 1
ATOM 2995 O O . GLY A 1 415 ? 22.90782 -3.08568 5.30488 1.000 27.01974 409 GLY A O 1
ATOM 2996 N N . ASP A 1 416 ? 21.66988 -3.69377 7.09773 1.000 32.59411 410 ASP A N 1
ATOM 2997 C CA . ASP A 1 416 ? 22.77546 -4.37683 7.76603 1.000 34.19899 410 ASP A CA 1
ATOM 2998 C C . ASP A 1 416 ? 23.29565 -5.56570 6.96579 1.000 33.32981 410 ASP A C 1
ATOM 2999 O O . ASP A 1 416 ? 24.50914 -5.81213 6.93882 1.000 33.41791 410 ASP A O 1
ATOM 3004 N N . LEU A 1 417 ? 22.40962 -6.31216 6.30082 1.000 34.10948 411 LEU A N 1
ATOM 3005 C CA . LEU A 1 417 ? 22.86746 -7.41692 5.45185 1.000 35.96293 411 LEU A CA 1
ATOM 3006 C C . LEU A 1 417 ? 23.75466 -6.95341 4.30674 1.000 33.93118 411 LEU A C 1
ATOM 3007 O O . LEU A 1 417 ? 24.39548 -7.78531 3.66731 1.000 30.99417 411 LEU A O 1
ATOM 3012 N N . GLU A 1 418 ? 23.76554 -5.65295 4.00212 1.000 34.71490 412 GLU A N 1
ATOM 3013 C CA . GLU A 1 418 ? 24.58968 -5.12705 2.92057 1.000 28.36828 412 GLU A CA 1
ATOM 3014 C C . GLU A 1 418 ? 25.99921 -4.83409 3.40607 1.000 37.05284 412 GLU A C 1
ATOM 3015 O O . GLU A 1 418 ? 26.97190 -5.12433 2.69504 1.000 29.78377 412 GLU A O 1
ATOM 3021 N N . ASP A 1 419 ? 26.12753 -4.27051 4.61329 1.000 32.72821 413 ASP A N 1
ATOM 3022 C CA . ASP A 1 419 ? 27.41055 -4.24589 5.30076 1.000 37.54803 413 ASP A CA 1
ATOM 3023 C C . ASP A 1 419 ? 28.42538 -3.43350 4.49189 1.000 39.87935 413 ASP A C 1
ATOM 3024 O O . ASP A 1 419 ? 29.53531 -3.88050 4.18229 1.000 40.64265 413 ASP A O 1
ATOM 3029 N N . ARG A 1 420 ? 28.00948 -2.23576 4.10004 1.000 33.68498 414 ARG A N 1
ATOM 3030 C CA . ARG A 1 420 ? 28.79229 -1.43547 3.17239 1.000 36.73955 414 ARG A CA 1
ATOM 3031 C C . ARG A 1 420 ? 28.71657 0.02125 3.58959 1.000 30.28924 414 ARG A C 1
ATOM 3032 O O . ARG A 1 420 ? 27.62058 0.56476 3.74899 1.000 24.27282 414 ARG A O 1
ATOM 3040 N N . ILE A 1 421 ? 29.88369 0.64324 3.77733 1.000 31.07400 415 ILE A N 1
ATOM 3041 C CA . ILE A 1 421 ? 29.92380 2.08597 3.98027 1.000 25.29902 415 ILE A CA 1
ATOM 3042 C C . ILE A 1 421 ? 29.48193 2.74084 2.68395 1.000 28.18936 415 ILE A C 1
ATOM 3043 O O . ILE A 1 421 ? 30.10573 2.54419 1.63182 1.000 30.23154 415 ILE A O 1
ATOM 3048 N N . ILE A 1 422 ? 28.37995 3.48328 2.74384 1.000 27.35616 416 ILE A N 1
ATOM 3049 C CA . ILE A 1 422 ? 27.90477 4.24975 1.59347 1.000 26.67287 416 ILE A CA 1
ATOM 3050 C C . ILE A 1 422 ? 28.87710 5.41219 1.41051 1.000 24.50776 416 ILE A C 1
ATOM 3051 O O . ILE A 1 422 ? 29.00544 6.25022 2.31229 1.000 25.66194 416 ILE A O 1
ATOM 3056 N N . PRO A 1 423 ? 29.58410 5.51236 0.29289 1.000 22.45745 417 PRO A N 1
ATOM 3057 C CA . PRO A 1 423 ? 30.56831 6.58625 0.14516 1.000 28.20530 417 PRO A CA 1
ATOM 3058 C C . PRO A 1 423 ? 29.89975 7.91824 -0.18115 1.000 30.19431 417 PRO A C 1
ATOM 3059 O O . PRO A 1 423 ? 28.73419 7.99098 -0.58154 1.000 28.25466 417 PRO A O 1
ATOM 3063 N N . ARG A 1 424 ? 30.68036 8.98794 0.01666 1.000 29.04045 418 ARG A N 1
ATOM 3064 C CA . ARG A 1 424 ? 30.17238 10.35054 -0.09339 1.000 25.38690 418 ARG A CA 1
ATOM 3065 C C . ARG A 1 424 ? 29.62407 10.65210 -1.48123 1.000 29.35211 418 ARG A C 1
ATOM 3066 O O . ARG A 1 424 ? 28.70197 11.47205 -1.61866 1.000 28.99539 418 ARG A O 1
ATOM 3074 N N . GLU A 1 425 ? 30.18196 10.03023 -2.52375 1.000 24.23002 419 GLU A N 1
ATOM 3075 C CA . GLU A 1 425 ? 29.76032 10.38562 -3.87141 1.000 26.27207 419 GLU A CA 1
ATOM 3076 C C . GLU A 1 425 ? 28.34124 9.89717 -4.16259 1.000 31.74011 419 GLU A C 1
ATOM 3077 O O . GLU A 1 425 ? 27.54763 10.63293 -4.76811 1.000 27.13333 419 GLU A O 1
ATOM 3083 N N . GLU A 1 426 ? 27.97846 8.67269 -3.73777 1.000 28.70919 420 GLU A N 1
ATOM 3084 C CA . GLU A 1 426 ? 26.58109 8.30693 -3.95032 1.000 29.77278 420 GLU A CA 1
ATOM 3085 C C . GLU A 1 426 ? 25.66508 9.07934 -3.01136 1.000 29.11026 420 GLU A C 1
ATOM 3086 O O . GLU A 1 426 ? 24.53463 9.38854 -3.39014 1.000 32.42651 420 GLU A O 1
ATOM 3092 N N . ILE A 1 427 ? 26.14718 9.46241 -1.82282 1.000 26.56760 421 ILE A N 1
ATOM 3093 C CA . ILE A 1 427 ? 25.35307 10.30773 -0.93100 1.000 25.29107 421 ILE A CA 1
ATOM 3094 C C . ILE A 1 427 ? 25.03287 11.64356 -1.59600 1.000 28.34878 421 ILE A C 1
ATOM 3095 O O . ILE A 1 427 ? 23.88415 12.10671 -1.58342 1.000 26.58839 421 ILE A O 1
ATOM 3100 N N . GLU A 1 428 ? 26.05868 12.31727 -2.12301 1.000 29.84134 422 GLU A N 1
ATOM 3101 C CA . GLU A 1 428 ? 25.84860 13.52011 -2.91952 1.000 25.72663 422 GLU A CA 1
ATOM 3102 C C . GLU A 1 428 ? 24.91897 13.23532 -4.09545 1.000 27.41125 422 GLU A C 1
ATOM 3103 O O . GLU A 1 428 ? 24.07447 14.06478 -4.44499 1.000 25.18465 422 GLU A O 1
ATOM 3109 N N . LEU A 1 429 ? 25.05140 12.05182 -4.70305 1.000 33.50603 423 LEU A N 1
ATOM 3110 C CA . LEU A 1 429 ? 24.22084 11.67942 -5.85005 1.000 32.67206 423 LEU A CA 1
ATOM 3111 C C . LEU A 1 429 ? 22.73893 11.61247 -5.48957 1.000 33.47595 423 LEU A C 1
ATOM 3112 O O . LEU A 1 429 ? 21.89482 12.15083 -6.21298 1.000 34.41874 423 LEU A O 1
ATOM 3117 N N . ARG A 1 430 ? 22.38990 10.91863 -4.40006 1.000 31.70305 424 ARG A N 1
ATOM 3118 C CA . ARG A 1 430 ? 20.97260 10.83616 -4.04063 1.000 33.89025 424 ARG A CA 1
ATOM 3119 C C . ARG A 1 430 ? 20.42934 12.17447 -3.55126 1.000 31.64432 424 ARG A C 1
ATOM 3120 O O . ARG A 1 430 ? 19.23184 12.43401 -3.68294 1.000 26.76698 424 ARG A O 1
ATOM 3128 N N . LEU A 1 431 ? 21.27663 13.03381 -2.98042 1.000 31.67110 425 LEU A N 1
ATOM 3129 C CA . LEU A 1 431 ? 20.78282 14.33659 -2.54918 1.000 25.04917 425 LEU A CA 1
ATOM 3130 C C . LEU A 1 431 ? 20.42294 15.20887 -3.73672 1.000 27.48047 425 LEU A C 1
ATOM 3131 O O . LEU A 1 431 ? 19.51424 16.05257 -3.63733 1.000 29.58939 425 LEU A O 1
ATOM 3136 N N . LEU A 1 432 ? 21.09327 15.00964 -4.86811 1.000 25.68086 426 LEU A N 1
ATOM 3137 C CA . LEU A 1 432 ? 20.75320 15.78012 -6.05487 1.000 31.15516 426 LEU A CA 1
ATOM 3138 C C . LEU A 1 432 ? 19.57800 15.17383 -6.80259 1.000 30.84345 426 LEU A C 1
ATOM 3139 O O . LEU A 1 432 ? 18.81604 15.90293 -7.44032 1.000 31.90350 426 LEU A O 1
ATOM 3144 N N . GLU A 1 433 ? 19.45682 13.84888 -6.78705 1.000 30.57310 427 GLU A N 1
ATOM 3145 C CA . GLU A 1 433 ? 18.28571 13.21289 -7.37780 1.000 33.09175 427 GLU A CA 1
ATOM 3146 C C . GLU A 1 433 ? 17.01472 13.67079 -6.68499 1.000 30.28698 427 GLU A C 1
ATOM 3147 O O . GLU A 1 433 ? 16.02706 14.02774 -7.33906 1.000 36.84536 427 GLU A O 1
ATOM 3153 N N . VAL A 1 434 ? 17.02487 13.68249 -5.35230 1.000 28.94146 428 VAL A N 1
ATOM 3154 C CA . VAL A 1 434 ? 15.79755 13.95858 -4.62370 1.000 29.69709 428 VAL A CA 1
ATOM 3155 C C . VAL A 1 434 ? 15.44446 15.44842 -4.59346 1.000 32.36366 428 VAL A C 1
ATOM 3156 O O . VAL A 1 434 ? 14.25794 15.78186 -4.43421 1.000 28.32170 428 VAL A O 1
ATOM 3160 N N . THR A 1 435 ? 16.43056 16.34287 -4.76238 1.000 29.94403 429 THR A N 1
ATOM 3161 C CA . THR A 1 435 ? 16.23410 17.79517 -4.76668 1.000 34.25729 429 THR A CA 1
ATOM 3162 C C . THR A 1 435 ? 16.16094 18.39147 -6.16282 1.000 34.69873 429 THR A C 1
ATOM 3163 O O . THR A 1 435 ? 15.30438 19.23840 -6.41749 1.000 32.29292 429 THR A O 1
ATOM 3167 N N . SER A 1 436 ? 17.06805 18.01286 -7.05893 1.000 32.91868 430 SER A N 1
ATOM 3168 C CA . SER A 1 436 ? 17.08173 18.64968 -8.37128 1.000 39.96285 430 SER A CA 1
ATOM 3169 C C . SER A 1 436 ? 17.23920 17.66612 -9.52156 1.000 42.10599 430 SER A C 1
ATOM 3170 O O . SER A 1 436 ? 17.43317 18.10370 -10.66053 1.000 44.06902 430 SER A O 1
ATOM 3173 N N . GLY A 1 437 ? 17.13142 16.36614 -9.28050 1.000 38.22412 431 GLY A N 1
ATOM 3174 C CA . GLY A 1 437 ? 17.25711 15.41090 -10.35456 1.000 43.49614 431 GLY A CA 1
ATOM 3175 C C . GLY A 1 437 ? 16.07978 15.50667 -11.30877 1.000 45.25467 431 GLY A C 1
ATOM 3176 O O . GLY A 1 437 ? 15.29804 16.45817 -11.30345 1.000 48.26206 431 GLY A O 1
ATOM 3177 N N . GLU A 1 438 ? 15.94261 14.46927 -12.13415 1.000 49.86807 432 GLU A N 1
ATOM 3178 C CA . GLU A 1 438 ? 14.88611 14.49436 -13.13749 1.000 49.95769 432 GLU A CA 1
ATOM 3179 C C . GLU A 1 438 ? 13.50720 14.28115 -12.52429 1.000 48.27564 432 GLU A C 1
ATOM 3180 O O . GLU A 1 438 ? 12.56672 14.99474 -12.87697 1.000 48.59629 432 GLU A O 1
ATOM 3186 N N . LYS A 1 439 ? 13.36275 13.33171 -11.59697 1.000 45.31846 433 LYS A N 1
ATOM 3187 C CA . LYS A 1 439 ? 12.07239 13.04467 -10.98327 1.000 40.71130 433 LYS A CA 1
ATOM 3188 C C . LYS A 1 439 ? 11.88887 13.74299 -9.64036 1.000 38.64681 433 LYS A C 1
ATOM 3189 O O . LYS A 1 439 ? 11.02941 13.33547 -8.84715 1.000 33.64152 433 LYS A O 1
ATOM 3195 N N . ALA A 1 440 ? 12.65890 14.79923 -9.37783 1.000 33.99034 434 ALA A N 1
ATOM 3196 C CA . ALA A 1 440 ? 12.53200 15.49881 -8.10348 1.000 35.96060 434 ALA A CA 1
ATOM 3197 C C . ALA A 1 440 ? 11.11682 16.05043 -7.89309 1.000 33.97125 434 ALA A C 1
ATOM 3198 O O . ALA A 1 440 ? 10.52086 15.86843 -6.82173 1.000 31.37265 434 ALA A O 1
ATOM 3200 N N . THR A 1 441 ? 10.56338 16.74500 -8.89098 1.000 33.15159 435 THR A N 1
ATOM 3201 C CA . THR A 1 441 ? 9.25984 17.37169 -8.67331 1.000 32.43282 435 THR A CA 1
ATOM 3202 C C . THR A 1 441 ? 8.16145 16.31533 -8.61837 1.000 34.10788 435 THR A C 1
ATOM 3203 O O . THR A 1 441 ? 7.24889 16.39834 -7.78746 1.000 32.13443 435 THR A O 1
ATOM 3207 N N . GLU A 1 442 ? 8.26342 15.29873 -9.47666 1.000 36.04674 436 GLU A N 1
ATOM 3208 C CA . GLU A 1 442 ? 7.37814 14.14299 -9.42249 1.000 33.78533 436 GLU A CA 1
ATOM 3209 C C . GLU A 1 442 ? 7.34500 13.52166 -8.02871 1.000 32.42047 436 GLU A C 1
ATOM 3210 O O . GLU A 1 442 ? 6.26845 13.30148 -7.46512 1.000 25.94694 436 GLU A O 1
ATOM 3216 N N . MET A 1 443 ? 8.52269 13.24223 -7.45037 1.000 31.67962 437 MET A N 1
ATOM 3217 C CA . MET A 1 443 ? 8.57437 12.69116 -6.09765 1.000 26.55116 437 MET A CA 1
ATOM 3218 C C . MET A 1 443 ? 7.97610 13.66195 -5.09320 1.000 29.04734 437 MET A C 1
ATOM 3219 O O . MET A 1 443 ? 7.29657 13.24762 -4.14389 1.000 31.38475 437 MET A O 1
ATOM 3224 N N . LYS A 1 444 ? 8.17738 14.96063 -5.30687 1.000 29.01020 438 LYS A N 1
ATOM 3225 C CA . LYS A 1 444 ? 7.50319 15.96037 -4.48160 1.000 27.66428 438 LYS A CA 1
ATOM 3226 C C . LYS A 1 444 ? 5.98049 15.84208 -4.59861 1.000 27.54850 438 LYS A C 1
ATOM 3227 O O . LYS A 1 444 ? 5.26342 15.84607 -3.58509 1.000 22.61711 438 LYS A O 1
ATOM 3233 N N . HIS A 1 445 ? 5.46846 15.76213 -5.83087 1.000 25.53387 439 HIS A N 1
ATOM 3234 C CA . HIS A 1 445 ? 4.02120 15.68873 -6.01507 1.000 30.90846 439 HIS A CA 1
ATOM 3235 C C . HIS A 1 445 ? 3.45719 14.48859 -5.27308 1.000 28.23452 439 HIS A C 1
ATOM 3236 O O . HIS A 1 445 ? 2.54205 14.63053 -4.45120 1.000 27.99837 439 HIS A O 1
ATOM 3243 N N . ASN A 1 446 ? 4.04004 13.30564 -5.52660 1.000 24.94107 440 ASN A N 1
ATOM 3244 C CA . ASN A 1 446 ? 3.71648 12.06653 -4.82075 1.000 25.33029 440 ASN A CA 1
ATOM 3245 C C . ASN A 1 446 ? 3.61318 12.27508 -3.32711 1.000 22.68055 440 ASN A C 1
ATOM 3246 O O . ASN A 1 446 ? 2.63586 11.86934 -2.69980 1.000 24.81962 440 ASN A O 1
ATOM 3251 N N . ALA A 1 447 ? 4.62918 12.90684 -2.73693 1.000 22.23461 441 ALA A N 1
ATOM 3252 C CA . ALA A 1 447 ? 4.59485 13.18393 -1.31003 1.000 24.34449 441 ALA A CA 1
ATOM 3253 C C . ALA A 1 447 ? 3.39657 14.06212 -0.95141 1.000 24.48299 441 ALA A C 1
ATOM 3254 O O . ALA A 1 447 ? 2.69259 13.80141 0.03334 1.000 22.01460 441 ALA A O 1
ATOM 3256 N N . LEU A 1 448 ? 3.14515 15.11510 -1.73266 1.000 25.53746 442 LEU A N 1
ATOM 3257 C CA . LEU A 1 448 ? 2.03475 15.99660 -1.38226 1.000 26.14122 442 LEU A CA 1
ATOM 3258 C C . LEU A 1 448 ? 0.72632 15.21126 -1.34105 1.000 22.77373 442 LEU A C 1
ATOM 3259 O O . LEU A 1 448 ? -0.01989 15.28104 -0.35986 1.000 22.35752 442 LEU A O 1
ATOM 3264 N N . ARG A 1 449 ? 0.50038 14.37024 -2.34739 1.000 24.28472 443 ARG A N 1
ATOM 3265 C CA . ARG A 1 449 ? -0.72792 13.59186 -2.40892 1.000 23.19671 443 ARG A CA 1
ATOM 3266 C C . ARG A 1 449 ? -0.85662 12.64030 -1.22317 1.000 23.29281 443 ARG A C 1
ATOM 3267 O O . ARG A 1 449 ? -1.97356 12.41567 -0.74824 1.000 22.12032 443 ARG A O 1
ATOM 3275 N N . TRP A 1 450 ? 0.26228 12.09659 -0.70054 1.000 23.07746 444 TRP A N 1
ATOM 3276 C CA . TRP A 1 450 ? 0.16777 11.25201 0.49007 1.000 18.19630 444 TRP A CA 1
ATOM 3277 C C . TRP A 1 450 ? -0.09363 12.05655 1.73848 1.000 20.82683 444 TRP A C 1
ATOM 3278 O O . TRP A 1 450 ? -0.69974 11.53226 2.67983 1.000 27.29282 444 TRP A O 1
ATOM 3289 N N . LYS A 1 451 ? 0.38901 13.30131 1.79249 1.000 21.17972 445 LYS A N 1
ATOM 3290 C CA . LYS A 1 451 ? -0.02090 14.20728 2.86144 1.000 22.60409 445 LYS A CA 1
ATOM 3291 C C . LYS A 1 451 ? -1.48695 14.58347 2.72240 1.000 25.49866 445 LYS A C 1
ATOM 3292 O O . LYS A 1 451 ? -2.19858 14.70214 3.72307 1.000 27.64399 445 LYS A O 1
ATOM 3298 N N . LYS A 1 452 ? -1.95251 14.78700 1.49370 1.000 24.96645 446 LYS A N 1
ATOM 3299 C CA . LYS A 1 452 ? -3.38513 14.97469 1.26821 1.000 24.94329 446 LYS A CA 1
ATOM 3300 C C . LYS A 1 452 ? -4.18213 13.76107 1.75195 1.000 26.31427 446 LYS A C 1
ATOM 3301 O O . LYS A 1 452 ? -5.13389 13.89244 2.53151 1.000 28.28536 446 LYS A O 1
ATOM 3307 N N . ALA A 1 453 ? -3.78024 12.55793 1.33274 1.000 30.49062 447 ALA A N 1
ATOM 3308 C CA . ALA A 1 453 ? -4.51879 11.35371 1.72291 1.000 29.45980 447 ALA A CA 1
ATOM 3309 C C . ALA A 1 453 ? -4.39636 11.05771 3.21692 1.000 27.02789 447 ALA A C 1
ATOM 3310 O O . ALA A 1 453 ? -5.34667 10.55172 3.81953 1.000 26.54586 447 ALA A O 1
ATOM 3312 N N . ALA A 1 454 ? -3.25192 11.36303 3.83709 1.000 25.57494 448 ALA A N 1
ATOM 3313 C CA . ALA A 1 454 ? -3.13964 11.17020 5.28058 1.000 22.47211 448 ALA A CA 1
ATOM 3314 C C . ALA A 1 454 ? -4.08843 12.08887 6.03248 1.000 25.67570 448 ALA A C 1
ATOM 3315 O O . ALA A 1 454 ? -4.62788 11.71640 7.08130 1.000 23.80571 448 ALA A O 1
ATOM 3317 N N . GLU A 1 455 ? -4.26811 13.31423 5.53295 1.000 25.76427 449 GLU A N 1
ATOM 3318 C CA . GLU A 1 455 ? -5.11775 14.28214 6.21989 1.000 27.77520 449 GLU A CA 1
ATOM 3319 C C . GLU A 1 455 ? -6.59827 13.97813 6.02406 1.000 25.29932 449 GLU A C 1
ATOM 3320 O O . GLU A 1 455 ? -7.40122 14.25747 6.91714 1.000 26.88033 449 GLU A O 1
ATOM 3326 N N . GLU A 1 456 ? -6.98233 13.41637 4.87847 1.000 25.53742 450 GLU A N 1
ATOM 3327 C CA . GLU A 1 456 ? -8.35128 12.92393 4.73392 1.000 27.26336 450 GLU A CA 1
ATOM 3328 C C . GLU A 1 456 ? -8.66809 11.87684 5.80351 1.000 28.02873 450 GLU A C 1
ATOM 3329 O O . GLU A 1 456 ? -9.65903 11.99301 6.53420 1.000 29.48529 450 GLU A O 1
ATOM 3335 N N . ALA A 1 457 ? -7.79608 10.87632 5.94741 1.000 20.04493 451 ALA A N 1
ATOM 3336 C CA . ALA A 1 457 ? -8.05314 9.76120 6.84705 1.000 24.00436 451 ALA A CA 1
ATOM 3337 C C . ALA A 1 457 ? -8.23482 10.20912 8.29629 1.000 23.06904 451 ALA A C 1
ATOM 3338 O O . ALA A 1 457 ? -8.98872 9.58772 9.05100 1.000 29.64002 451 ALA A O 1
ATOM 3340 N N . VAL A 1 458 ? -7.51487 11.24324 8.73038 1.000 25.86355 452 VAL A N 1
ATOM 3341 C CA . VAL A 1 458 ? -7.62488 11.69631 10.11998 1.000 27.36338 452 VAL A CA 1
ATOM 3342 C C . VAL A 1 458 ? -8.75563 12.70647 10.31495 1.000 24.53557 452 VAL A C 1
ATOM 3343 O O . VAL A 1 458 ? -9.10883 13.03446 11.45813 1.000 25.39969 452 VAL A O 1
ATOM 3347 N N . ALA A 1 459 ? -9.34078 13.20853 9.24306 1.000 25.60967 453 ALA A N 1
ATOM 3348 C CA . ALA A 1 459 ? -10.42385 14.16752 9.40334 1.000 26.80243 453 ALA A CA 1
ATOM 3349 C C . ALA A 1 459 ? -11.63620 13.48431 10.05975 1.000 36.45220 453 ALA A C 1
ATOM 3350 O O . ALA A 1 459 ? -11.69874 12.24981 10.18934 1.000 35.09246 453 ALA A O 1
ATOM 3352 N N . LYS A 1 460 ? -12.61564 14.29945 10.48360 1.000 36.47217 454 LYS A N 1
ATOM 3353 C CA . LYS A 1 460 ? -13.63738 13.80523 11.41376 1.000 37.59788 454 LYS A CA 1
ATOM 3354 C C . LYS A 1 460 ? -14.40724 12.61468 10.85564 1.000 35.28696 454 LYS A C 1
ATOM 3355 O O . LYS A 1 460 ? -14.83314 11.74007 11.62066 1.000 35.74951 454 LYS A O 1
ATOM 3361 N N . ASP A 1 461 ? -14.57079 12.54076 9.53853 1.000 32.81792 455 ASP A N 1
ATOM 3362 C CA . ASP A 1 461 ? -15.31540 11.45595 8.91956 1.000 34.83854 455 ASP A CA 1
ATOM 3363 C C . ASP A 1 461 ? -14.44156 10.48315 8.13890 1.000 35.90839 455 ASP A C 1
ATOM 3364 O O . ASP A 1 461 ? -14.97638 9.56629 7.50623 1.000 38.06726 455 ASP A O 1
ATOM 3369 N N . GLY A 1 462 ? -13.12009 10.64787 8.17559 1.000 31.03018 456 GLY A N 1
ATOM 3370 C CA . GLY A 1 462 ? -12.22989 9.80998 7.39161 1.000 34.18102 456 GLY A CA 1
ATOM 3371 C C . GLY A 1 462 ? -12.11415 8.39688 7.94085 1.000 31.24359 456 GLY A C 1
ATOM 3372 O O . GLY A 1 462 ? -12.48630 8.10646 9.07723 1.000 35.95994 456 GLY A O 1
ATOM 3373 N N . SER A 1 463 ? -11.57233 7.50496 7.10191 1.000 29.10190 457 SER A N 1
ATOM 3374 C CA . SER A 1 463 ? -11.48398 6.08244 7.44831 1.000 32.41927 457 SER A CA 1
ATOM 3375 C C . SER A 1 463 ? -10.88946 5.85481 8.83621 1.000 32.84795 457 SER A C 1
ATOM 3376 O O . SER A 1 463 ? -11.41153 5.04688 9.61833 1.000 28.77403 457 SER A O 1
ATOM 3379 N N . SER A 1 464 ? -9.79966 6.55981 9.16248 1.000 30.12335 458 SER A N 1
ATOM 3380 C CA . SER A 1 464 ? -9.08004 6.27045 10.40497 1.000 31.93769 458 SER A CA 1
ATOM 3381 C C . SER A 1 464 ? -9.84669 6.77686 11.61784 1.000 34.25123 458 SER A C 1
ATOM 3382 O O . SER A 1 464 ? -9.88204 6.11514 12.66172 1.000 34.69363 458 SER A O 1
ATOM 3385 N N . SER A 1 465 ? -10.43273 7.97018 11.51054 1.000 37.08980 459 SER A N 1
ATOM 3386 C CA . SER A 1 465 ? -11.31043 8.45794 12.56698 1.000 35.25429 459 SER A CA 1
ATOM 3387 C C . SER A 1 465 ? -12.48973 7.51247 12.77762 1.000 34.82628 459 SER A C 1
ATOM 3388 O O . SER A 1 465 ? -12.84680 7.20402 13.92095 1.000 35.89398 459 SER A O 1
ATOM 3391 N N . LYS A 1 466 ? -13.09288 7.02329 11.68810 1.000 33.89139 460 LYS A N 1
ATOM 3392 C CA . LYS A 1 466 ? -14.19480 6.06891 11.82447 1.000 36.13563 460 LYS A CA 1
ATOM 3393 C C . LYS A 1 466 ? -13.71987 4.78434 12.48930 1.000 41.06015 460 LYS A C 1
ATOM 3394 O O . LYS A 1 466 ? -14.30127 4.34945 13.49137 1.000 39.86490 460 LYS A O 1
ATOM 3400 N N . ASN A 1 467 ? -12.64681 4.17273 11.95291 1.000 35.32227 461 ASN A N 1
ATOM 3401 C CA . ASN A 1 467 ? -12.05948 2.99154 12.57854 1.000 36.84469 461 ASN A CA 1
ATOM 3402 C C . ASN A 1 467 ? -11.89335 3.19644 14.07762 1.000 36.12144 461 ASN A C 1
ATOM 3403 O O . ASN A 1 467 ? -12.34911 2.38090 14.88603 1.000 40.26904 461 ASN A O 1
ATOM 3408 N N . LEU A 1 468 ? -11.25720 4.29921 14.46633 1.000 37.29769 462 LEU A N 1
ATOM 3409 C CA . LEU A 1 468 ? -10.98276 4.52930 15.88022 1.000 37.55738 462 LEU A CA 1
ATOM 3410 C C . LEU A 1 468 ? -12.26936 4.62719 16.68690 1.000 41.64187 462 LEU A C 1
ATOM 3411 O O . LEU A 1 468 ? -12.33748 4.14338 17.82268 1.000 43.21499 462 LEU A O 1
ATOM 3416 N N . GLN A 1 469 ? -13.29722 5.26174 16.12265 1.000 41.96384 463 GLN A N 1
ATOM 3417 C CA . GLN A 1 469 ? -14.55712 5.38801 16.84333 1.000 43.65009 463 GLN A CA 1
ATOM 3418 C C . GLN A 1 469 ? -15.24650 4.03722 16.97932 1.000 43.78245 463 GLN A C 1
ATOM 3419 O O . GLN A 1 469 ? -15.81468 3.73030 18.03373 1.000 47.69889 463 GLN A O 1
ATOM 3425 N N . GLU A 1 470 ? -15.20184 3.21557 15.92618 1.000 42.86041 464 GLU A N 1
ATOM 3426 C CA . GLU A 1 470 ? -15.78753 1.87737 15.98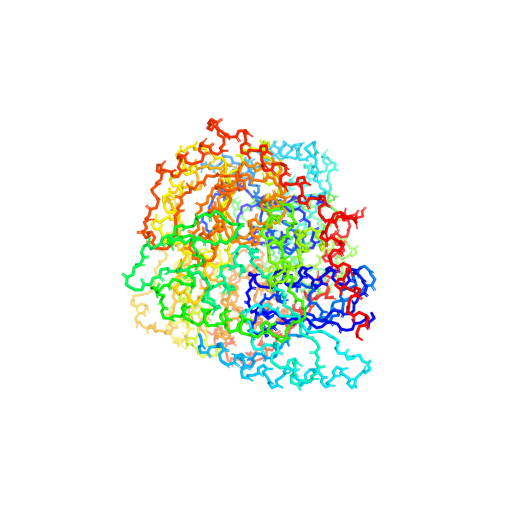845 1.000 42.10329 464 GLU A CA 1
ATOM 3427 C C . GLU A 1 470 ? -15.06561 0.98335 16.98763 1.000 46.02122 464 GLU A C 1
ATOM 3428 O O . GLU A 1 470 ? -15.66194 0.03488 17.51257 1.000 50.01384 464 GLU A O 1
ATOM 3434 N N . PHE A 1 471 ? -13.78899 1.25654 17.25566 1.000 47.01702 465 PHE A N 1
ATOM 3435 C CA . PHE A 1 471 ? -13.10696 0.57812 18.35245 1.000 46.05323 465 PHE A CA 1
ATOM 3436 C C . PHE A 1 471 ? -13.66181 1.04689 19.69088 1.000 46.56954 465 PHE A C 1
ATOM 3437 O O . PHE A 1 471 ? -13.97622 0.23486 20.56593 1.000 45.70119 465 PHE A O 1
ATOM 3445 N N . VAL A 1 472 ? -13.79248 2.36213 19.86436 1.000 47.09471 466 VAL A N 1
ATOM 3446 C CA . VAL A 1 472 ? -14.50249 2.89005 21.02578 1.000 51.69130 466 VAL A CA 1
ATOM 3447 C C . VAL A 1 472 ? -15.93418 2.36296 21.05166 1.000 46.80778 466 VAL A C 1
ATOM 3448 O O . VAL A 1 472 ? -16.48089 2.07238 22.11966 1.000 54.23725 466 VAL A O 1
ATOM 3452 N N . ASP A 1 473 ? -16.55298 2.20108 19.87672 1.000 45.61833 467 ASP A N 1
ATOM 3453 C CA . ASP A 1 473 ? -17.90234 1.63750 19.81984 1.000 50.21739 467 ASP A CA 1
ATOM 3454 C C . ASP A 1 473 ? -17.93173 0.19484 20.30219 1.000 52.72301 467 ASP A C 1
ATOM 3455 O O . ASP A 1 473 ? -18.94469 -0.25763 20.85332 1.000 56.40153 467 ASP A O 1
ATOM 3460 N N . GLU A 1 474 ? -16.84839 -0.54677 20.08924 1.000 47.18071 468 GLU A N 1
ATOM 3461 C CA . GLU A 1 474 ? -16.81943 -1.93293 20.52378 1.000 49.45729 468 GLU A CA 1
ATOM 3462 C C . GLU A 1 474 ? -16.40728 -2.05897 21.97887 1.000 53.62445 468 GLU A C 1
ATOM 3463 O O . GLU A 1 474 ? -16.79971 -3.02166 22.64595 1.000 58.07012 468 GLU A O 1
ATOM 3469 N N . LEU A 1 475 ? -15.62817 -1.10709 22.48881 1.000 50.53274 469 LEU A N 1
ATOM 3470 C CA . LEU A 1 475 ? -15.21691 -1.17242 23.88506 1.000 54.04874 469 LEU A CA 1
ATOM 3471 C C . LEU A 1 475 ? -16.42712 -1.08408 24.80488 1.000 58.84338 469 LEU A C 1
ATOM 3472 O O . LEU A 1 475 ? -16.58304 -1.89021 25.73067 1.000 61.57289 469 LEU A O 1
ATOM 3477 N N . ASN A 1 476 ? -17.30449 -0.11192 24.54785 1.000 62.04974 470 ASN A N 1
ATOM 3478 C CA . ASN A 1 476 ? -18.51823 0.05168 25.34149 1.000 63.42421 470 ASN A CA 1
ATOM 3479 C C . ASN A 1 476 ? -19.39449 -1.18961 25.25622 1.000 62.25074 470 ASN A C 1
ATOM 3480 O O . ASN A 1 476 ? -19.68671 -1.82966 26.27122 1.000 67.66587 470 ASN A O 1
ATOM 3485 N N . ASN A 1 477 ? -19.77633 -1.57385 24.03594 1.000 62.80239 471 ASN A N 1
ATOM 3486 C CA . ASN A 1 477 ? -20.76739 -2.63034 23.83935 1.000 64.46335 471 ASN A CA 1
ATOM 3487 C C . ASN A 1 477 ? -20.44564 -3.91314 24.61150 1.000 65.89346 471 ASN A C 1
ATOM 3488 O O . ASN A 1 477 ? -21.36684 -4.61164 25.05196 1.000 68.07879 471 ASN A O 1
ATOM 3493 N N . PHE A 1 478 ? -19.16896 -4.23947 24.81434 1.000 64.39275 472 PHE A N 1
ATOM 3494 C CA . PHE A 1 478 ? -18.87868 -5.42628 25.62877 1.000 61.59879 472 PHE A CA 1
ATOM 3495 C C . PHE A 1 478 ? -18.46330 -5.02591 27.04556 1.000 61.78480 472 PHE A C 1
ATOM 3496 O O . PHE A 1 478 ? -19.30689 -4.89947 27.93900 1.000 67.22073 472 PHE A O 1
ATOM 3504 N N . LEU B 1 15 ? 10.48354 41.38013 27.10294 1.000 54.72949 9 LEU B N 1
ATOM 3505 C CA . LEU B 1 15 ? 10.18085 40.69332 25.85240 1.000 57.52107 9 LEU B CA 1
ATOM 3506 C C . LEU B 1 15 ? 11.45701 40.11927 25.25170 1.000 58.87635 9 LEU B C 1
ATOM 3507 O O . LEU B 1 15 ? 11.65141 38.91064 25.18593 1.000 57.55278 9 LEU B O 1
ATOM 3512 N N . HIS B 1 16 ? 12.35014 41.00969 24.83179 1.000 65.78358 10 HIS B N 1
ATOM 3513 C CA . HIS B 1 16 ? 13.66448 40.65339 24.30580 1.000 61.32321 10 HIS B CA 1
ATOM 3514 C C . HIS B 1 16 ? 14.69644 41.41510 25.12915 1.000 63.11455 10 HIS B C 1
ATOM 3515 O O . HIS B 1 16 ? 14.77286 42.64761 25.04926 1.000 61.16988 10 HIS B O 1
ATOM 3522 N N . VAL B 1 17 ? 15.46863 40.69362 25.94068 1.000 61.69806 11 VAL B N 1
ATOM 3523 C CA . VAL B 1 17 ? 16.44239 41.31189 26.82917 1.000 57.73430 11 VAL B CA 1
ATOM 3524 C C . VAL B 1 17 ? 17.81587 41.24203 26.17942 1.000 56.73343 11 VAL B C 1
ATOM 3525 O O . VAL B 1 17 ? 18.20897 40.20759 25.62327 1.000 57.01902 11 VAL B O 1
ATOM 3529 N N . PHE B 1 18 ? 18.52878 42.36265 26.21821 1.000 56.59535 12 PHE B N 1
ATOM 3530 C CA . PHE B 1 18 ? 19.87878 42.48001 25.68859 1.000 54.28815 12 PHE B CA 1
ATOM 3531 C C . PHE B 1 18 ? 20.78944 42.79626 26.86581 1.000 55.51169 12 PHE B C 1
ATOM 3532 O O . PHE B 1 18 ? 20.64779 43.84734 27.49764 1.000 52.58011 12 PHE B O 1
ATOM 3540 N N . LEU B 1 19 ? 21.70656 41.88908 27.17457 1.000 52.91131 13 LEU B N 1
ATOM 3541 C CA . LEU B 1 19 ? 22.58873 42.04047 28.32220 1.000 49.46080 13 LEU B CA 1
ATOM 3542 C C . LEU B 1 19 ? 24.00841 42.25885 27.82123 1.000 51.49280 13 LEU B C 1
ATOM 3543 O O . LEU B 1 19 ? 24.52273 41.44893 27.04209 1.000 52.45303 13 LEU B O 1
ATOM 3548 N N . VAL B 1 20 ? 24.63777 43.34906 28.26297 1.000 49.23194 14 VAL B N 1
ATOM 3549 C CA . VAL B 1 20 ? 25.95300 43.74451 27.78050 1.000 46.04277 14 VAL B CA 1
ATOM 3550 C C . VAL B 1 20 ? 26.91375 43.81121 28.96147 1.000 47.40373 14 VAL B C 1
ATOM 3551 O O . VAL B 1 20 ? 26.59451 44.39309 30.00744 1.000 44.55539 14 VAL B O 1
ATOM 3555 N N . SER B 1 21 ? 28.08315 43.18859 28.79586 1.000 46.26947 15 SER B N 1
ATOM 3556 C CA . SER B 1 21 ? 29.05200 43.03541 29.86767 1.000 42.91388 15 SER B CA 1
ATOM 3557 C C . SER B 1 21 ? 30.44813 43.39283 29.38025 1.000 48.15442 15 SER B C 1
ATOM 3558 O O . SER B 1 21 ? 30.83450 43.08127 28.24823 1.000 47.23695 15 SER B O 1
ATOM 3561 N N . ALA B 1 22 ? 31.20288 44.03565 30.26953 1.000 45.93814 16 ALA B N 1
ATOM 3562 C CA . ALA B 1 22 ? 32.57889 44.42998 30.02243 1.000 48.84724 16 ALA B CA 1
ATOM 3563 C C . ALA B 1 22 ? 33.47006 43.20132 29.81590 1.000 52.20662 16 ALA B C 1
ATOM 3564 O O . ALA B 1 22 ? 33.08727 42.07666 30.13863 1.000 50.79190 16 ALA B O 1
ATOM 3566 N N . PRO B 1 23 ? 34.67363 43.38005 29.27720 1.000 53.25244 17 PRO B N 1
ATOM 3567 C CA . PRO B 1 23 ? 35.61687 42.25410 29.23519 1.000 55.18120 17 PRO B CA 1
ATOM 3568 C C . PRO B 1 23 ? 36.00303 41.81139 30.64274 1.000 50.58663 17 PRO B C 1
ATOM 3569 O O . PRO B 1 23 ? 36.14092 42.62510 31.55639 1.000 51.78449 17 PRO B O 1
ATOM 3573 N N . GLY B 1 24 ? 36.17326 40.50976 30.82157 1.000 49.90638 18 GLY B N 1
ATOM 3574 C CA . GLY B 1 24 ? 36.67348 40.05159 32.10016 1.000 51.75775 18 GLY B CA 1
ATOM 3575 C C . GLY B 1 24 ? 35.74382 39.12084 32.84973 1.000 52.97022 18 GLY B C 1
ATOM 3576 O O . GLY B 1 24 ? 34.52781 39.33476 32.90326 1.000 51.27615 18 GLY B O 1
ATOM 3577 N N . GLN B 1 25 ? 36.32998 38.08855 33.45814 1.000 51.30032 19 GLN B N 1
ATOM 3578 C CA . GLN B 1 25 ? 35.54752 37.02859 34.08155 1.000 49.63429 19 GLN B CA 1
ATOM 3579 C C . GLN B 1 25 ? 34.67995 37.55547 35.21513 1.000 46.69454 19 GLN B C 1
ATOM 3580 O O . GLN B 1 25 ? 33.58379 37.03946 35.44595 1.000 46.59796 19 GLN B O 1
ATOM 3586 N N . GLY B 1 26 ? 35.15375 38.56471 35.94235 1.000 44.55089 20 GLY B N 1
ATOM 3587 C CA . GLY B 1 26 ? 34.37269 39.14015 37.02090 1.000 42.44690 20 GLY B CA 1
ATOM 3588 C C . GLY B 1 26 ? 33.21880 40.01191 36.57992 1.000 45.25964 20 GLY B C 1
ATOM 3589 O O . GLY B 1 26 ? 32.34283 40.31810 37.39592 1.000 44.18756 20 GLY B O 1
ATOM 3590 N N . ASN B 1 27 ? 33.20944 40.43373 35.31348 1.000 43.91289 21 ASN B N 1
ATOM 3591 C CA . ASN B 1 27 ? 32.07721 41.11877 34.70637 1.000 43.20116 21 ASN B CA 1
ATOM 3592 C C . ASN B 1 27 ? 31.19326 40.17344 33.89707 1.000 45.95783 21 ASN B C 1
ATOM 3593 O O . ASN B 1 27 ? 29.96522 40.30918 33.90932 1.000 42.75092 21 ASN B O 1
ATOM 3598 N N . VAL B 1 28 ? 31.78857 39.19366 33.21592 1.000 42.75211 22 VAL B N 1
ATOM 3599 C CA . VAL B 1 28 ? 31.01963 38.33725 32.32395 1.000 45.59789 22 VAL B CA 1
ATOM 3600 C C . VAL B 1 28 ? 30.25789 37.26815 33.10201 1.000 43.93976 22 VAL B C 1
ATOM 3601 O O . VAL B 1 28 ? 29.08034 37.00919 32.82584 1.000 43.34470 22 VAL B O 1
ATOM 3605 N N . THR B 1 29 ? 30.90917 36.64146 34.07884 1.000 39.67240 23 THR B N 1
ATOM 3606 C CA . THR B 1 29 ? 30.27360 35.57420 34.84792 1.000 42.35864 23 THR B CA 1
ATOM 3607 C C . THR B 1 29 ? 28.96003 35.98348 35.50516 1.000 42.68028 23 THR B C 1
ATOM 3608 O O . THR B 1 29 ? 28.00234 35.19326 35.43758 1.000 40.01590 23 THR B O 1
ATOM 3612 N N . PRO B 1 30 ? 28.82285 37.17104 36.14010 1.000 39.06523 24 PRO B N 1
ATOM 3613 C CA . PRO B 1 30 ? 27.53549 37.49456 36.77462 1.000 45.04987 24 PRO B CA 1
ATOM 3614 C C . PRO B 1 30 ? 26.46994 37.90193 35.76859 1.000 40.64190 24 PRO B C 1
ATOM 3615 O O . PRO B 1 30 ? 25.28993 37.59548 35.95681 1.000 41.72937 24 PRO B O 1
ATOM 3619 N N . MET B 1 31 ? 26.86819 38.60417 34.70621 1.000 39.21879 25 MET B N 1
ATOM 3620 C CA . MET B 1 31 ? 25.91055 38.96058 33.66491 1.000 40.87690 25 MET B CA 1
ATOM 3621 C C . MET B 1 31 ? 25.39506 37.72538 32.95122 1.000 43.75613 25 MET B C 1
ATOM 3622 O O . MET B 1 31 ? 24.19834 37.62939 32.64249 1.000 45.07003 25 MET B O 1
ATOM 3627 N N . LEU B 1 32 ? 26.29617 36.78652 32.65367 1.000 45.20699 26 LEU B N 1
ATOM 3628 C CA . LEU B 1 32 ? 25.90735 35.53459 32.02576 1.000 41.25832 26 LEU B CA 1
ATOM 3629 C C . LEU B 1 32 ? 25.10646 34.66812 32.98797 1.000 44.03264 26 LEU B C 1
ATOM 3630 O O . LEU B 1 32 ? 24.18721 33.95796 32.56727 1.000 48.48314 26 LEU B O 1
ATOM 3635 N N . ARG B 1 33 ? 25.42519 34.71285 34.27917 1.000 41.90446 27 ARG B N 1
ATOM 3636 C CA . ARG B 1 33 ? 24.57413 34.03059 35.24054 1.000 45.17290 27 ARG B CA 1
ATOM 3637 C C . ARG B 1 33 ? 23.19381 34.67649 35.28033 1.000 44.77252 27 ARG B C 1
ATOM 3638 O O . ARG B 1 33 ? 22.17749 33.97861 35.23077 1.000 44.56433 27 ARG B O 1
ATOM 3646 N N . LEU B 1 34 ? 23.13419 36.01657 35.32959 1.000 43.92570 28 LEU B N 1
ATOM 3647 C CA . LEU B 1 34 ? 21.84687 36.69935 35.16362 1.000 40.78233 28 LEU B CA 1
ATOM 3648 C C . LEU B 1 34 ? 21.20031 36.35055 33.83445 1.000 43.39800 28 LEU B C 1
ATOM 3649 O O . LEU B 1 34 ? 19.97192 36.28541 33.74294 1.000 47.04509 28 LEU B O 1
ATOM 3654 N N . ALA B 1 35 ? 22.00912 36.11837 32.79937 1.000 45.76531 29 ALA B N 1
ATOM 3655 C CA . ALA B 1 35 ? 21.46738 35.71018 31.51055 1.000 47.94606 29 ALA B CA 1
ATOM 3656 C C . ALA B 1 35 ? 20.75519 34.36777 31.62101 1.000 48.81158 29 ALA B C 1
ATOM 3657 O O . ALA B 1 35 ? 19.61778 34.21783 31.16099 1.000 41.65932 29 ALA B O 1
ATOM 3659 N N . LYS B 1 36 ? 21.40136 33.37972 32.24530 1.000 47.24690 30 LYS B N 1
ATOM 3660 C CA . LYS B 1 36 ? 20.75079 32.08093 32.39417 1.000 48.64154 30 LYS B CA 1
ATOM 3661 C C . LYS B 1 36 ? 19.43661 32.19264 33.17304 1.000 48.53777 30 LYS B C 1
ATOM 3662 O O . LYS B 1 36 ? 18.43981 31.55195 32.81477 1.000 50.10756 30 LYS B O 1
ATOM 3668 N N . SER B 1 37 ? 19.40362 33.01184 34.22935 1.000 48.44974 31 SER B N 1
ATOM 3669 C CA . SER B 1 37 ? 18.20931 33.08624 35.06865 1.000 48.61714 31 SER B CA 1
ATOM 3670 C C . SER B 1 37 ? 17.07509 33.85225 34.40324 1.000 49.21116 31 SER B C 1
ATOM 3671 O O . SER B 1 37 ? 15.91231 33.66724 34.77965 1.000 52.36632 31 SER B O 1
ATOM 3674 N N . LEU B 1 38 ? 17.38256 34.71949 33.44042 1.000 48.68948 32 LEU B N 1
ATOM 3675 C CA . LEU B 1 38 ? 16.32563 35.44815 32.74921 1.000 53.14382 32 LEU B CA 1
ATOM 3676 C C . LEU B 1 38 ? 15.71775 34.60221 31.64173 1.000 52.97033 32 LEU B C 1
ATOM 3677 O O . LEU B 1 38 ? 14.49798 34.61602 31.44415 1.000 54.31150 32 LEU B O 1
ATOM 3682 N N . ALA B 1 39 ? 16.55059 33.85926 30.91428 1.000 48.91764 33 ALA B N 1
ATOM 3683 C CA . ALA B 1 39 ? 16.01913 32.91028 29.94746 1.000 55.92924 33 ALA B CA 1
ATOM 3684 C C . ALA B 1 39 ? 15.15230 31.85813 30.62977 1.000 54.95185 33 ALA B C 1
ATOM 3685 O O . ALA B 1 39 ? 14.08098 31.50551 30.12540 1.000 56.29556 33 ALA B O 1
ATOM 3687 N N . SER B 1 40 ? 15.59092 31.36409 31.79012 1.000 53.19431 34 SER B N 1
ATOM 3688 C CA . SER B 1 40 ? 14.85491 30.31004 32.48207 1.000 57.42954 34 SER B CA 1
ATOM 3689 C C . SER B 1 40 ? 13.41721 30.72256 32.76851 1.000 55.21148 34 SER B C 1
ATOM 3690 O O . SER B 1 40 ? 12.50690 29.89114 32.70852 1.000 60.36177 34 SER B O 1
ATOM 3693 N N . LYS B 1 41 ? 13.19141 31.99969 33.07680 1.000 58.08859 35 LYS B N 1
ATOM 3694 C CA . LYS B 1 41 ? 11.85450 32.51996 33.33843 1.000 52.76012 35 LYS B CA 1
ATOM 3695 C C . LYS B 1 41 ? 11.09288 32.87705 32.06366 1.000 55.66080 35 LYS B C 1
ATOM 3696 O O . LYS B 1 41 ? 10.12891 33.65393 32.12401 1.000 49.48342 35 LYS B O 1
ATOM 3702 N N . GLY B 1 42 ? 11.50425 32.33716 30.91819 1.000 56.77544 36 GLY B N 1
ATOM 3703 C CA . GLY B 1 42 ? 10.82013 32.60128 29.66811 1.000 58.78984 36 GLY B CA 1
ATOM 3704 C C . GLY B 1 42 ? 11.08635 33.97723 29.09666 1.000 63.07470 36 GLY B C 1
ATOM 3705 O O . GLY B 1 42 ? 10.20878 34.84877 29.12768 1.000 66.82223 36 GLY B O 1
ATOM 3706 N N . LEU B 1 43 ? 12.29728 34.18282 28.57585 1.000 58.90700 37 LEU B N 1
ATOM 3707 C CA . LEU B 1 43 ? 12.68364 35.44362 27.95945 1.000 57.26421 37 LEU B CA 1
ATOM 3708 C C . LEU B 1 43 ? 13.71466 35.17131 26.87442 1.000 54.82346 37 LEU B C 1
ATOM 3709 O O . LEU B 1 43 ? 14.53782 34.26372 26.99623 1.000 57.30678 37 LEU B O 1
ATOM 3714 N N . LEU B 1 44 ? 13.67008 35.96916 25.81474 1.000 58.02984 38 LEU B N 1
ATOM 3715 C CA . LEU B 1 44 ? 14.68964 35.92218 24.77236 1.000 58.49775 38 LEU B CA 1
ATOM 3716 C C . LEU B 1 44 ? 15.85193 36.79393 25.22295 1.000 59.44801 38 LEU B C 1
ATOM 3717 O O . LEU B 1 44 ? 15.70662 38.01443 25.34729 1.000 57.88621 38 LEU B O 1
ATOM 3722 N N . VAL B 1 45 ? 16.99922 36.16938 25.47998 1.000 58.28762 39 VAL B N 1
ATOM 3723 C CA . VAL B 1 45 ? 18.15783 36.85205 26.04004 1.000 58.97644 39 VAL B CA 1
ATOM 3724 C C . VAL B 1 45 ? 19.22257 36.98079 24.96463 1.000 61.44309 39 VAL B C 1
ATOM 3725 O O . VAL B 1 45 ? 19.47553 36.03453 24.20752 1.000 60.91151 39 VAL B O 1
ATOM 3729 N N . THR B 1 46 ? 19.84758 38.15507 24.90414 1.000 59.08993 40 THR B N 1
ATOM 3730 C CA . THR B 1 46 ? 21.01820 38.39606 24.06872 1.000 58.43014 40 THR B CA 1
ATOM 3731 C C . THR B 1 46 ? 22.16614 38.81711 24.97904 1.000 57.04950 40 THR B C 1
ATOM 3732 O O . THR B 1 46 ? 22.17213 39.93592 25.50110 1.000 56.66819 40 THR B O 1
ATOM 3736 N N . PHE B 1 47 ? 23.11815 37.91393 25.18865 1.000 61.71851 41 PHE B N 1
ATOM 3737 C CA . PHE B 1 47 ? 24.35020 38.24510 25.88963 1.000 57.63571 41 PHE B CA 1
ATOM 3738 C C . PHE B 1 47 ? 25.28065 39.01036 24.96037 1.000 58.60933 41 PHE B C 1
ATOM 3739 O O . PHE B 1 47 ? 25.27348 38.80998 23.74295 1.000 61.45936 41 PHE B O 1
ATOM 3747 N N . SER B 1 48 ? 26.08717 39.89362 25.54425 1.000 58.30331 42 SER B N 1
ATOM 3748 C CA . SER B 1 48 ? 27.01633 40.69611 24.76150 1.000 60.41237 42 SER B CA 1
ATOM 3749 C C . SER B 1 48 ? 28.27299 40.98571 25.57419 1.000 56.43048 42 SER B C 1
ATOM 3750 O O . SER B 1 48 ? 28.20410 41.27272 26.77401 1.000 52.62673 42 SER B O 1
ATOM 3753 N N . THR B 1 49 ? 29.41839 40.89900 24.90083 1.000 58.38479 43 THR B N 1
ATOM 3754 C CA . THR B 1 49 ? 30.72034 41.24044 25.45562 1.000 58.14805 43 THR B CA 1
ATOM 3755 C C . THR B 1 49 ? 31.64263 41.54772 24.28614 1.000 60.39535 43 THR B C 1
ATOM 3756 O O . THR B 1 49 ? 31.38962 41.07527 23.17088 1.000 58.43232 43 THR B O 1
ATOM 3760 N N . PRO B 1 50 ? 32.68021 42.36087 24.48666 1.000 61.09232 44 PRO B N 1
ATOM 3761 C CA . PRO B 1 50 ? 33.54537 42.73479 23.36184 1.000 65.13762 44 PRO B CA 1
ATOM 3762 C C . PRO B 1 50 ? 34.10287 41.52177 22.63195 1.000 65.09525 44 PRO B C 1
ATOM 3763 O O . PRO B 1 50 ? 34.58730 40.56520 23.24720 1.000 64.56092 44 PRO B O 1
ATOM 3767 N N . GLU B 1 51 ? 34.00336 41.56226 21.29854 1.000 64.50190 45 GLU B N 1
ATOM 3768 C CA . GLU B 1 51 ? 34.48630 40.46217 20.47200 1.000 66.14816 45 GLU B CA 1
ATOM 3769 C C . GLU B 1 51 ? 35.95756 40.16743 20.74615 1.000 68.29446 45 GLU B C 1
ATOM 3770 O O . GLU B 1 51 ? 36.41250 39.03485 20.54986 1.000 66.17879 45 GLU B O 1
ATOM 3776 N N . SER B 1 52 ? 36.70734 41.16509 21.22388 1.000 66.88102 46 SER B N 1
ATOM 3777 C CA . SER B 1 52 ? 38.05965 40.91120 21.70577 1.000 66.70821 46 SER B CA 1
ATOM 3778 C C . SER B 1 52 ? 38.05952 39.85463 22.80315 1.000 67.51006 46 SER B C 1
ATOM 3779 O O . SER B 1 52 ? 38.91709 38.96315 22.81547 1.000 67.59808 46 SER B O 1
ATOM 3782 N N . TYR B 1 53 ? 37.09947 39.93390 23.72911 1.000 64.53754 47 TYR B N 1
ATOM 3783 C CA . TYR B 1 53 ? 36.97462 38.95425 24.80211 1.000 62.46404 47 TYR B CA 1
ATOM 3784 C C . TYR B 1 53 ? 36.01686 37.82302 24.45761 1.000 64.26715 47 TYR B C 1
ATOM 3785 O O . TYR B 1 53 ? 36.18753 36.70872 24.96262 1.000 64.51380 47 TYR B O 1
ATOM 3794 N N . GLY B 1 54 ? 35.00443 38.07937 23.62066 1.000 66.96088 48 GLY B N 1
ATOM 3795 C CA . GLY B 1 54 ? 34.14506 36.99430 23.16649 1.000 69.67627 48 GLY B CA 1
ATOM 3796 C C . GLY B 1 54 ? 34.89679 35.94884 22.36417 1.000 70.28206 48 GLY B C 1
ATOM 3797 O O . GLY B 1 54 ? 34.52233 34.77239 22.35633 1.000 69.00027 48 GLY B O 1
ATOM 3798 N N . LYS B 1 55 ? 35.95492 36.36703 21.67499 1.000 69.48537 49 LYS B N 1
ATOM 3799 C CA . LYS B 1 55 ? 36.87011 35.49378 20.95540 1.000 68.08150 49 LYS B CA 1
ATOM 3800 C C . LYS B 1 55 ? 37.30086 34.30257 21.79767 1.000 65.93172 49 LYS B C 1
ATOM 3801 O O . LYS B 1 55 ? 36.97851 33.15708 21.47294 1.000 66.76134 49 LYS B O 1
ATOM 3807 N N . GLU B 1 56 ? 38.02411 34.56580 22.88433 1.000 65.31140 50 GLU B N 1
ATOM 3808 C CA . GLU B 1 56 ? 38.60486 33.50353 23.69486 1.000 67.63662 50 GLU B CA 1
ATOM 3809 C C . GLU B 1 56 ? 37.58787 32.80721 24.59187 1.000 69.96955 50 GLU B C 1
ATOM 3810 O O . GLU B 1 56 ? 37.95204 31.85222 25.29035 1.000 71.68039 50 GLU B O 1
ATOM 3816 N N . MET B 1 57 ? 36.33168 33.25610 24.59013 1.000 70.09208 51 MET B N 1
ATOM 3817 C CA . MET B 1 57 ? 35.26329 32.51299 25.25051 1.000 72.87665 51 MET B CA 1
ATOM 3818 C C . MET B 1 57 ? 34.82074 31.31968 24.41211 1.000 73.91130 51 MET B C 1
ATOM 3819 O O . MET B 1 57 ? 34.72871 30.19481 24.91620 1.000 77.29016 51 MET B O 1
ATOM 3824 N N . ARG B 1 58 ? 34.53604 31.55844 23.12772 1.000 72.47624 52 ARG B N 1
ATOM 3825 C CA . ARG B 1 58 ? 33.90325 30.55767 22.27577 1.000 73.16923 52 ARG B CA 1
ATOM 3826 C C . ARG B 1 58 ? 34.76164 29.31478 22.08884 1.000 75.51770 52 ARG B C 1
ATOM 3827 O O . ARG B 1 58 ? 34.22640 28.23846 21.79916 1.000 76.05423 52 ARG B O 1
ATOM 3835 N N . LYS B 1 59 ? 36.07844 29.43031 22.23328 1.000 73.67834 53 LYS B N 1
ATOM 3836 C CA . LYS B 1 59 ? 36.91038 28.24437 22.09512 1.000 75.73411 53 LYS B CA 1
ATOM 3837 C C . LYS B 1 59 ? 36.79936 27.31004 23.27967 1.000 78.19864 53 LYS B C 1
ATOM 3838 O O . LYS B 1 59 ? 37.11190 26.12323 23.13994 1.000 78.40376 53 LYS B O 1
ATOM 3844 N N . THR B 1 60 ? 36.39912 27.82299 24.44257 1.000 79.04842 54 THR B N 1
ATOM 3845 C CA . THR B 1 60 ? 36.24956 26.97991 25.62076 1.000 79.19806 54 THR B CA 1
ATOM 3846 C C . THR B 1 60 ? 34.92113 26.23165 25.59100 1.000 79.41604 54 THR B C 1
ATOM 3847 O O . THR B 1 60 ? 34.88350 25.00765 25.76779 1.000 78.21224 54 THR B O 1
ATOM 3851 N N . ASN B 1 61 ? 33.82716 26.95175 25.35486 1.000 79.91658 55 ASN B N 1
ATOM 3852 C CA . ASN B 1 61 ? 32.49619 26.35779 25.30284 1.000 78.04983 55 ASN B CA 1
ATOM 3853 C C . ASN B 1 61 ? 31.98072 26.33776 23.86864 1.000 78.26543 55 ASN B C 1
ATOM 3854 O O . ASN B 1 61 ? 32.05411 27.34278 23.16215 1.000 73.58065 55 ASN B O 1
ATOM 3859 N N . PRO B 1 68 ? 21.86360 30.35340 19.62812 1.000 71.94361 62 PRO B N 1
ATOM 3860 C CA . PRO B 1 68 ? 20.64722 30.33542 20.44420 1.000 70.97115 62 PRO B CA 1
ATOM 3861 C C . PRO B 1 68 ? 20.42500 29.03771 21.23706 1.000 70.08056 62 PRO B C 1
ATOM 3862 O O . PRO B 1 68 ? 19.70065 28.14366 20.79614 1.000 68.66302 62 PRO B O 1
ATOM 3866 N N . ILE B 1 69 ? 21.06489 28.95994 22.40839 1.000 67.70381 63 ILE B N 1
ATOM 3867 C CA . ILE B 1 69 ? 20.81470 27.87904 23.35305 1.000 63.95507 63 ILE B CA 1
ATOM 3868 C C . ILE B 1 69 ? 19.42450 28.04261 23.95761 1.000 68.36746 63 ILE B C 1
ATOM 3869 O O . ILE B 1 69 ? 18.91989 29.16034 24.11490 1.000 62.57337 63 ILE B O 1
ATOM 3874 N N . LEU B 1 70 ? 18.79836 26.91780 24.30378 1.000 66.08054 64 LEU B N 1
ATOM 3875 C CA . LEU B 1 70 ? 17.50542 26.90066 24.97629 1.000 64.96500 64 LEU B CA 1
ATOM 3876 C C . LEU B 1 70 ? 17.71270 26.55421 26.44532 1.000 63.92155 64 LEU B C 1
ATOM 3877 O O . LEU B 1 70 ? 18.44083 25.60930 26.76594 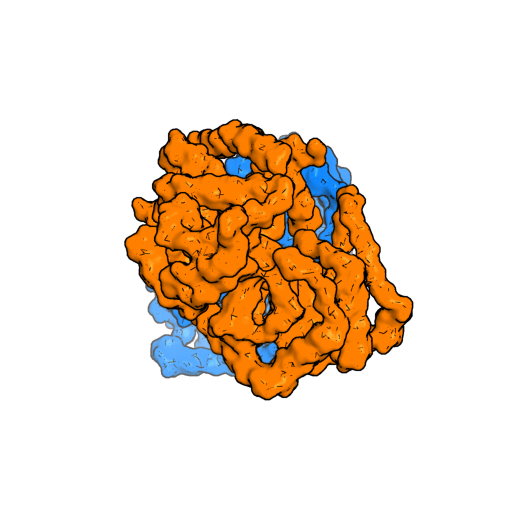1.000 61.52626 64 LEU B O 1
ATOM 3882 N N . ILE B 1 71 ? 17.08621 27.32064 27.33528 1.000 61.99995 65 ILE B N 1
ATOM 3883 C CA . ILE B 1 71 ? 17.14734 27.06159 28.77062 1.000 62.54716 65 ILE B CA 1
ATOM 3884 C C . ILE B 1 71 ? 15.73328 27.13781 29.32557 1.000 61.76021 65 ILE B C 1
ATOM 3885 O O . ILE B 1 71 ? 15.05883 28.16321 29.16645 1.000 62.21040 65 ILE B O 1
ATOM 3890 N N . GLY B 1 72 ? 15.28862 26.06319 29.97893 1.000 61.19974 66 GLY B N 1
ATOM 3891 C CA . GLY B 1 72 ? 13.95869 26.01742 30.56306 1.000 62.82662 66 GLY B CA 1
ATOM 3892 C C . GLY B 1 72 ? 12.87508 26.53596 29.63819 1.000 61.66862 66 GLY B C 1
ATOM 3893 O O . GLY B 1 72 ? 12.65672 25.98001 28.55961 1.000 59.10422 66 GLY B O 1
ATOM 3894 N N . GLU B 1 73 ? 12.21282 27.62339 30.02570 1.000 59.23186 67 GLU B N 1
ATOM 3895 C CA . GLU B 1 73 ? 11.14751 28.20336 29.22040 1.000 60.23502 67 GLU B CA 1
ATOM 3896 C C . GLU B 1 73 ? 11.63383 29.30528 28.27951 1.000 65.28940 67 GLU B C 1
ATOM 3897 O O . GLU B 1 73 ? 10.80876 30.07179 27.76380 1.000 61.03432 67 GLU B O 1
ATOM 3903 N N . GLY B 1 74 ? 12.93359 29.41056 28.04561 1.000 61.20606 68 GLY B N 1
ATOM 3904 C CA . GLY B 1 74 ? 13.48155 30.49225 27.24342 1.000 64.98738 68 GLY B CA 1
ATOM 3905 C C . GLY B 1 74 ? 14.75666 30.11996 26.49879 1.000 61.86872 68 GLY B C 1
ATOM 3906 O O . GLY B 1 74 ? 15.00272 28.94816 26.19584 1.000 59.87773 68 GLY B O 1
ATOM 3907 N N . SER B 1 75 ? 15.56646 31.13472 26.19848 1.000 61.26228 69 SER B N 1
ATOM 3908 C CA . SER B 1 75 ? 16.73046 30.96200 25.34113 1.000 60.63402 69 SER B CA 1
ATOM 3909 C C . SER B 1 75 ? 17.74284 32.06955 25.61188 1.000 60.72690 69 SER B C 1
ATOM 3910 O O . SER B 1 75 ? 17.39940 33.14640 26.10660 1.000 60.72412 69 SER B O 1
ATOM 3913 N N . ILE B 1 76 ? 18.99998 31.78375 25.26789 1.000 61.44354 70 ILE B N 1
ATOM 3914 C CA . ILE B 1 76 ? 20.11426 32.72217 25.37004 1.000 65.53801 70 ILE B CA 1
ATOM 3915 C C . ILE B 1 76 ? 20.80481 32.77441 24.01340 1.000 63.83125 70 ILE B C 1
ATOM 3916 O O . ILE B 1 76 ? 21.11862 31.72656 23.43928 1.000 65.69436 70 ILE B O 1
ATOM 3921 N N . ARG B 1 77 ? 21.06045 33.98302 23.51146 1.000 60.92125 71 ARG B N 1
ATOM 3922 C CA . ARG B 1 77 ? 21.59385 34.18425 22.16549 1.000 62.62170 71 ARG B CA 1
ATOM 3923 C C . ARG B 1 77 ? 22.87842 35.00164 22.25587 1.000 64.19341 71 ARG B C 1
ATOM 3924 O O . ARG B 1 77 ? 22.83852 36.18315 22.61041 1.000 65.24903 71 ARG B O 1
ATOM 3932 N N . PHE B 1 78 ? 24.01258 34.38594 21.91295 1.000 67.17751 72 PHE B N 1
ATOM 3933 C CA . PHE B 1 78 ? 25.31507 35.04246 22.01788 1.000 66.01794 72 PHE B CA 1
ATOM 3934 C C . PHE B 1 78 ? 25.52666 35.98402 20.83526 1.000 62.56258 72 PHE B C 1
ATOM 3935 O O . PHE B 1 78 ? 25.60722 35.53698 19.68822 1.000 64.21990 72 PHE B O 1
ATOM 3943 N N . GLU B 1 79 ? 25.60674 37.28697 21.10935 1.000 62.70728 73 GLU B N 1
ATOM 3944 C CA . GLU B 1 79 ? 25.85531 38.30611 20.08353 1.000 63.59447 73 GLU B CA 1
ATOM 3945 C C . GLU B 1 79 ? 26.97854 39.20745 20.59637 1.000 64.92965 73 GLU B C 1
ATOM 3946 O O . GLU B 1 79 ? 26.73441 40.21219 21.27383 1.000 66.57494 73 GLU B O 1
ATOM 3952 N N . PHE B 1 80 ? 28.21462 38.84274 20.27322 1.000 63.16939 74 PHE B N 1
ATOM 3953 C CA . PHE B 1 80 ? 29.36051 39.62073 20.71669 1.000 65.22210 74 PHE B CA 1
ATOM 3954 C C . PHE B 1 80 ? 29.46428 40.91382 19.91727 1.000 67.27205 74 PHE B C 1
ATOM 3955 O O . PHE B 1 80 ? 29.43286 40.90170 18.68296 1.000 66.63649 74 PHE B O 1
ATOM 3963 N N . LEU B 1 81 ? 29.58504 42.03233 20.62772 1.000 69.50586 75 LEU B N 1
ATOM 3964 C CA . LEU B 1 81 ? 29.68868 43.32982 19.97626 1.000 69.51280 75 LEU B CA 1
ATOM 3965 C C . LEU B 1 81 ? 31.06105 43.50122 19.33250 1.000 69.47134 75 LEU B C 1
ATOM 3966 O O . LEU B 1 81 ? 32.08870 43.10386 19.89368 1.000 64.55709 75 LEU B O 1
ATOM 3971 N N . ASP B 1 82 ? 31.06725 44.10913 18.14604 1.000 71.26134 76 ASP B N 1
ATOM 3972 C CA . ASP B 1 82 ? 32.26723 44.23600 17.32553 1.000 69.95411 76 ASP B CA 1
ATOM 3973 C C . ASP B 1 82 ? 33.07593 45.43845 17.79321 1.000 71.18388 76 ASP B C 1
ATOM 3974 O O . ASP B 1 82 ? 32.87793 46.56627 17.34016 1.000 71.85162 76 ASP B O 1
ATOM 3979 N N . ASP B 1 83 ? 33.98663 45.18951 18.73273 1.000 73.98728 77 ASP B N 1
ATOM 3980 C CA . ASP B 1 83 ? 35.15178 46.04413 18.94322 1.000 72.03926 77 ASP B CA 1
ATOM 3981 C C . ASP B 1 83 ? 36.28748 45.33220 18.21181 1.000 76.24777 77 ASP B C 1
ATOM 3982 O O . ASP B 1 83 ? 36.91488 44.40361 18.72528 1.000 76.72748 77 ASP B O 1
ATOM 3987 N N . GLU B 1 84 ? 36.50913 45.71805 16.95998 1.000 76.52809 78 GLU B N 1
ATOM 3988 C CA . GLU B 1 84 ? 37.59695 45.10587 16.20708 1.000 75.89629 78 GLU B CA 1
ATOM 3989 C C . GLU B 1 84 ? 38.88694 45.57131 16.87432 1.000 77.82027 78 GLU B C 1
ATOM 3990 O O . GLU B 1 84 ? 39.53276 46.54693 16.47887 1.000 77.25025 78 GLU B O 1
ATOM 3996 N N . TRP B 1 85 ? 39.24236 44.85637 17.94887 1.000 78.77559 79 TRP B N 1
ATOM 3997 C CA . TRP B 1 85 ? 40.37575 45.18410 18.80669 1.000 77.99227 79 TRP B CA 1
ATOM 3998 C C . TRP B 1 85 ? 41.27003 43.94825 18.88611 1.000 76.71451 79 TRP B C 1
ATOM 3999 O O . TRP B 1 85 ? 41.26340 43.20707 19.87111 1.000 75.19622 79 TRP B O 1
ATOM 4010 N N . ASP B 1 86 ? 42.01230 43.70373 17.80985 1.000 76.20487 80 ASP B N 1
ATOM 4011 C CA . ASP B 1 86 ? 43.12080 42.76615 17.89513 1.000 76.85337 80 ASP B CA 1
ATOM 4012 C C . ASP B 1 86 ? 44.25257 43.37530 18.70750 1.000 75.26075 80 ASP B C 1
ATOM 4013 O O . ASP B 1 86 ? 44.73974 42.77020 19.66948 1.000 73.35802 80 ASP B O 1
ATOM 4018 N N . GLU B 1 87 ? 44.64144 44.59908 18.36040 1.000 73.94606 81 GLU B N 1
ATOM 4019 C CA . GLU B 1 87 ? 45.76242 45.28717 18.97955 1.000 71.11369 81 GLU B CA 1
ATOM 4020 C C . GLU B 1 87 ? 45.33990 46.58025 19.65833 1.000 73.82551 81 GLU B C 1
ATOM 4021 O O . GLU B 1 87 ? 46.03446 47.59431 19.55972 1.000 74.12967 81 GLU B O 1
ATOM 4027 N N . ASP B 1 96 ? 42.54547 52.12518 29.71484 1.000 76.27306 90 ASP B N 1
ATOM 4028 C CA . ASP B 1 96 ? 42.09825 53.48889 29.46736 1.000 74.62060 90 ASP B CA 1
ATOM 4029 C C . ASP B 1 96 ? 42.06839 53.75362 27.97246 1.000 73.87564 90 ASP B C 1
ATOM 4030 O O . ASP B 1 96 ? 41.05402 54.20292 27.43465 1.000 72.20559 90 ASP B O 1
ATOM 4035 N N . ALA B 1 97 ? 43.19504 53.49567 27.30508 1.000 72.97726 91 ALA B N 1
ATOM 4036 C CA . ALA B 1 97 ? 43.20339 53.56865 25.85051 1.000 74.02919 91 ALA B CA 1
ATOM 4037 C C . ALA B 1 97 ? 42.11188 52.68173 25.27915 1.000 71.24283 91 ALA B C 1
ATOM 4038 O O . ALA B 1 97 ? 41.34694 53.10086 24.40559 1.000 72.45247 91 ALA B O 1
ATOM 4040 N N . TYR B 1 98 ? 42.00040 51.45781 25.79795 1.000 72.22732 92 TYR B N 1
ATOM 4041 C CA . TYR B 1 98 ? 40.93898 50.56200 25.35528 1.000 73.60409 92 TYR B CA 1
ATOM 4042 C C . TYR B 1 98 ? 39.56243 51.10964 25.71035 1.000 70.42108 92 TYR B C 1
ATOM 4043 O O . TYR B 1 98 ? 38.64800 51.09488 24.88052 1.000 67.70591 92 TYR B O 1
ATOM 4052 N N . ALA B 1 99 ? 39.39162 51.56822 26.95405 1.000 70.58246 93 ALA B N 1
ATOM 4053 C CA . ALA B 1 99 ? 38.08595 52.02622 27.41793 1.000 69.29701 93 ALA B CA 1
ATOM 4054 C C . ALA B 1 99 ? 37.50882 53.07674 26.48194 1.000 69.02845 93 ALA B C 1
ATOM 4055 O O . ALA B 1 99 ? 36.32516 53.03160 26.12601 1.000 67.77732 93 ALA B O 1
ATOM 4057 N N . THR B 1 100 ? 38.34211 54.03128 26.06752 1.000 68.94433 94 THR B N 1
ATOM 4058 C CA . THR B 1 100 ? 37.89515 55.03931 25.11420 1.000 68.97601 94 THR B CA 1
ATOM 4059 C C . THR B 1 100 ? 37.53955 54.40933 23.76920 1.000 68.75346 94 THR B C 1
ATOM 4060 O O . THR B 1 100 ? 36.53934 54.78508 23.14496 1.000 66.91703 94 THR B O 1
ATOM 4064 N N . HIS B 1 101 ? 38.34595 53.44624 23.30752 1.000 70.94191 95 HIS B N 1
ATOM 4065 C CA . HIS B 1 101 ? 38.04496 52.76526 22.05014 1.000 69.39212 95 HIS B CA 1
ATOM 4066 C C . HIS B 1 101 ? 36.73146 52.00135 22.14785 1.000 69.77538 95 HIS B C 1
ATOM 4067 O O . HIS B 1 101 ? 35.90298 52.04718 21.22765 1.000 70.49102 95 HIS B O 1
ATOM 4074 N N . LEU B 1 102 ? 36.51666 51.30945 23.27066 1.000 69.71340 96 LEU B N 1
ATOM 4075 C CA . LEU B 1 102 ? 35.28170 50.55552 23.45856 1.000 66.08669 96 LEU B CA 1
ATOM 4076 C C . LEU B 1 102 ? 34.07039 51.46983 23.40289 1.000 65.58684 96 LEU B C 1
ATOM 4077 O O . LEU B 1 102 ? 33.09415 51.17183 22.70998 1.000 64.66898 96 LEU B O 1
ATOM 4082 N N . GLU B 1 103 ? 34.11111 52.59100 24.13128 1.000 66.63994 97 GLU B N 1
ATOM 4083 C CA . GLU B 1 103 ? 32.96755 53.50088 24.12472 1.000 65.54503 97 GLU B CA 1
ATOM 4084 C C . GLU B 1 103 ? 32.74390 54.09733 22.74045 1.000 64.57999 97 GLU B C 1
ATOM 4085 O O . GLU B 1 103 ? 31.59801 54.29082 22.32135 1.000 65.22722 97 GLU B O 1
ATOM 4091 N N . ARG B 1 104 ? 33.82710 54.38893 22.01536 1.000 68.96366 98 ARG B N 1
ATOM 4092 C CA . ARG B 1 104 ? 33.70771 54.93710 20.66740 1.000 67.15765 98 ARG B CA 1
ATOM 4093 C C . ARG B 1 104 ? 33.07925 53.91687 19.72807 1.000 68.59746 98 ARG B C 1
ATOM 4094 O O . ARG B 1 104 ? 31.96199 54.11139 19.23255 1.000 70.86745 98 ARG B O 1
ATOM 4102 N N . VAL B 1 105 ? 33.77451 52.80169 19.50012 1.000 67.08853 99 VAL B N 1
ATOM 4103 C CA . VAL B 1 105 ? 33.23405 51.73815 18.66264 1.000 66.11958 99 VAL B CA 1
ATOM 4104 C C . VAL B 1 105 ? 31.89195 51.25636 19.20421 1.000 67.46108 99 VAL B C 1
ATOM 4105 O O . VAL B 1 105 ? 31.03471 50.79466 18.43796 1.000 65.28629 99 VAL B O 1
ATOM 4109 N N . GLY B 1 106 ? 31.67782 51.38710 20.52056 1.000 67.71629 100 GLY B N 1
ATOM 4110 C CA . GLY B 1 106 ? 30.45960 50.87902 21.13542 1.000 67.43790 100 GLY B CA 1
ATOM 4111 C C . GLY B 1 106 ? 29.25685 51.78260 20.94513 1.000 62.44118 100 GLY B C 1
ATOM 4112 O O . GLY B 1 106 ? 28.13752 51.30075 20.76101 1.000 68.26487 100 GLY B O 1
ATOM 4113 N N . LYS B 1 107 ? 29.46164 53.09871 20.99345 1.000 63.16006 101 LYS B N 1
ATOM 4114 C CA . LYS B 1 107 ? 28.35223 54.02156 20.78755 1.000 65.52177 101 LYS B CA 1
ATOM 4115 C C . LYS B 1 107 ? 27.83542 54.00890 19.35464 1.000 70.22447 101 LYS B C 1
ATOM 4116 O O . LYS B 1 107 ? 26.74129 54.53002 19.10715 1.000 69.66685 101 LYS B O 1
ATOM 4122 N N . GLN B 1 108 ? 28.57696 53.41696 18.41528 1.000 68.14477 102 GLN B N 1
ATOM 4123 C CA . GLN B 1 108 ? 28.12820 53.31368 17.03145 1.000 68.32192 102 GLN B CA 1
ATOM 4124 C C . GLN B 1 108 ? 27.45010 51.98836 16.71716 1.000 67.58206 102 GLN B C 1
ATOM 4125 O O . GLN B 1 108 ? 26.44523 51.97902 16.00496 1.000 70.91334 102 GLN B O 1
ATOM 4131 N N . ASN B 1 109 ? 27.94774 50.87275 17.25286 1.000 66.63159 103 ASN B N 1
ATOM 4132 C CA . ASN B 1 109 ? 27.53793 49.55554 16.78402 1.000 68.41729 103 ASN B CA 1
ATOM 4133 C C . ASN B 1 109 ? 26.41438 48.93555 17.59936 1.000 68.18400 103 ASN B C 1
ATOM 4134 O O . ASN B 1 109 ? 25.85650 47.92330 17.16680 1.000 65.71684 103 ASN B O 1
ATOM 4139 N N . LEU B 1 110 ? 26.07536 49.50043 18.75886 1.000 71.05993 104 LEU B N 1
ATOM 4140 C CA . LEU B 1 110 ? 24.91786 49.03480 19.51901 1.000 68.62571 104 LEU B CA 1
ATOM 4141 C C . LEU B 1 110 ? 23.62754 49.61001 18.94320 1.000 66.71812 104 LEU B C 1
ATOM 4142 O O . LEU B 1 110 ? 22.67269 48.85202 18.72846 1.000 68.41227 104 LEU B O 1
ATOM 4147 N N . PRO B 1 111 ? 23.53926 50.92598 18.68877 1.000 67.97889 105 PRO B N 1
ATOM 4148 C CA . PRO B 1 111 ? 22.33137 51.44065 18.01969 1.000 69.48575 105 PRO B CA 1
ATOM 4149 C C . PRO B 1 111 ? 22.03695 50.74085 16.70540 1.000 71.32142 105 PRO B C 1
ATOM 4150 O O . PRO B 1 111 ? 20.88784 50.35605 16.45376 1.000 74.51159 105 PRO B O 1
ATOM 4154 N N . ARG B 1 112 ? 23.05123 50.55960 15.85881 1.000 71.38373 106 ARG B N 1
ATOM 4155 C CA . ARG B 1 112 ? 22.87444 49.74778 14.65935 1.000 73.83335 106 ARG B CA 1
ATOM 4156 C C . ARG B 1 112 ? 22.40894 48.33909 15.02051 1.000 72.58522 106 ARG B C 1
ATOM 4157 O O . ARG B 1 112 ? 21.40185 47.85285 14.49096 1.000 72.24715 106 ARG B O 1
ATOM 4165 N N . MET B 1 113 ? 23.12537 47.67373 15.93643 1.000 70.50543 107 MET B N 1
ATOM 4166 C CA . MET B 1 113 ? 22.70184 46.35477 16.40123 1.000 70.81770 107 MET B CA 1
ATOM 4167 C C . MET B 1 113 ? 21.26550 46.38971 16.89242 1.000 68.73944 107 MET B C 1
ATOM 4168 O O . MET B 1 113 ? 20.48717 45.46817 16.62482 1.000 72.31164 107 MET B O 1
ATOM 4173 N N . PHE B 1 114 ? 20.89279 47.45600 17.60362 1.000 68.47869 108 PHE B N 1
ATOM 4174 C CA . PHE B 1 114 ? 19.53671 47.55791 18.13099 1.000 71.73919 108 PHE B CA 1
ATOM 4175 C C . PHE B 1 114 ? 18.54606 47.96914 17.04921 1.000 71.70002 108 PHE B C 1
ATOM 4176 O O . PHE B 1 114 ? 17.42703 47.44543 17.00289 1.000 72.11241 108 PHE B O 1
ATOM 4184 N N . LYS B 1 115 ? 18.94781 48.89323 16.16933 1.000 72.64006 109 LYS B N 1
ATOM 4185 C CA . LYS B 1 115 ? 18.05115 49.37383 15.12141 1.000 74.91309 109 LYS B CA 1
ATOM 4186 C C . LYS B 1 115 ? 17.52346 48.22488 14.27223 1.000 75.21457 109 LYS B C 1
ATOM 4187 O O . LYS B 1 115 ? 16.35305 48.22296 13.87451 1.000 76.50465 109 LYS B O 1
ATOM 4193 N N . LYS B 1 116 ? 18.36946 47.23588 13.98713 1.000 73.03850 110 LYS B N 1
ATOM 4194 C CA . LYS B 1 116 ? 17.89959 46.05301 13.27937 1.000 73.72093 110 LYS B CA 1
ATOM 4195 C C . LYS B 1 116 ? 16.85673 45.30772 14.10092 1.000 76.47585 110 LYS B C 1
ATOM 4196 O O . LYS B 1 116 ? 15.81756 44.88776 13.57762 1.000 78.54683 110 LYS B O 1
ATOM 4202 N N . HIS B 1 117 ? 17.11135 45.15602 15.40160 1.000 73.46844 111 HIS B N 1
ATOM 4203 C CA . HIS B 1 117 ? 16.28950 44.27590 16.22255 1.000 74.06594 111 HIS B CA 1
ATOM 4204 C C . HIS B 1 117 ? 14.83290 44.73023 16.26861 1.000 75.27807 111 HIS B C 1
ATOM 4205 O O . HIS B 1 117 ? 13.92336 43.89401 16.30349 1.000 75.81312 111 HIS B O 1
ATOM 4212 N N . GLU B 1 118 ? 14.58136 46.04105 16.26653 1.000 72.94787 112 GLU B N 1
ATOM 4213 C CA . GLU B 1 118 ? 13.19739 46.50109 16.34258 1.000 74.06590 112 GLU B CA 1
ATOM 4214 C C . GLU B 1 118 ? 12.46213 46.24236 15.02972 1.000 77.53273 112 GLU B C 1
ATOM 4215 O O . GLU B 1 118 ? 11.42800 45.55784 15.00811 1.000 77.68529 112 GLU B O 1
ATOM 4221 N N . GLU B 1 119 ? 12.98416 46.77714 13.91461 1.000 77.38432 113 GLU B N 1
ATOM 4222 C CA . GLU B 1 119 ? 12.25098 46.68758 12.65419 1.000 80.84861 113 GLU B CA 1
ATOM 4223 C C . GLU B 1 119 ? 12.20298 45.25901 12.12752 1.000 84.07440 113 GLU B C 1
ATOM 4224 O O . GLU B 1 119 ? 11.27925 44.91191 11.38374 1.000 86.18601 113 GLU B O 1
ATOM 4230 N N . GLU B 1 120 ? 13.17073 44.41645 12.51001 1.000 82.40641 114 GLU B N 1
ATOM 4231 C CA . GLU B 1 120 ? 13.09608 42.99821 12.17161 1.000 78.97819 114 GLU B CA 1
ATOM 4232 C C . GLU B 1 120 ? 11.84942 42.35437 12.76944 1.000 75.95748 114 GLU B C 1
ATOM 4233 O O . GLU B 1 120 ? 11.19599 41.52548 12.12384 1.000 77.99716 114 GLU B O 1
ATOM 4239 N N . GLY B 1 121 ? 11.50673 42.71846 14.00176 1.000 71.72010 115 GLY B N 1
ATOM 4240 C CA . GLY B 1 121 ? 10.32061 42.18232 14.63808 1.000 74.46445 115 GLY B CA 1
ATOM 4241 C C . GLY B 1 121 ? 10.56971 41.55042 15.99245 1.000 74.99930 115 GLY B C 1
ATOM 4242 O O . GLY B 1 121 ? 9.73791 40.78190 16.49112 1.000 71.09181 115 GLY B O 1
ATOM 4243 N N . ARG B 1 122 ? 11.72080 41.85879 16.59076 1.000 74.71884 116 ARG B N 1
ATOM 4244 C CA . ARG B 1 122 ? 12.06012 41.41649 17.94461 1.000 71.56292 116 ARG B CA 1
ATOM 4245 C C . ARG B 1 122 ? 12.72678 42.57843 18.66458 1.000 68.93949 116 ARG B C 1
ATOM 4246 O O . ARG B 1 122 ? 13.93418 42.56285 18.92597 1.000 69.93165 116 ARG B O 1
ATOM 4254 N N . PRO B 1 123 ? 11.96177 43.61543 18.99503 1.000 66.33078 117 PRO B N 1
ATOM 4255 C CA . PRO B 1 123 ? 12.56221 44.82710 19.55825 1.000 67.02999 117 PRO B CA 1
ATOM 4256 C C . PRO B 1 123 ? 13.06829 44.60115 20.97410 1.000 66.99139 117 PRO B C 1
ATOM 4257 O O . PRO B 1 123 ? 12.63901 43.69158 21.68791 1.000 62.67340 117 PRO B O 1
ATOM 4261 N N . ILE B 1 124 ? 14.00368 45.45950 21.37194 1.000 64.24401 118 ILE B N 1
ATOM 4262 C CA . ILE B 1 124 ? 14.68361 45.32678 22.65679 1.000 61.69131 118 ILE B CA 1
ATOM 4263 C C . ILE B 1 124 ? 13.81318 45.95355 23.73743 1.000 61.37058 118 ILE B C 1
ATOM 4264 O O . ILE B 1 124 ? 13.53648 47.15755 23.70704 1.000 57.60345 118 ILE B O 1
ATOM 4269 N N . SER B 1 125 ? 13.37330 45.13258 24.69142 1.000 60.63452 119 SER B N 1
ATOM 4270 C CA . SER B 1 125 ? 12.55200 45.62600 25.78897 1.000 58.64292 119 SER B CA 1
ATOM 4271 C C . SER B 1 125 ? 13.39091 46.24976 26.89818 1.000 54.70688 119 SER B C 1
ATOM 4272 O O . SER B 1 125 ? 12.89024 47.08876 27.65687 1.000 48.03487 119 SER B O 1
ATOM 4275 N N . CYS B 1 126 ? 14.65509 45.84830 27.00903 1.000 58.11925 120 CYS B N 1
ATOM 4276 C CA . CYS B 1 126 ? 15.52333 46.27571 28.09611 1.000 57.09503 120 CYS B CA 1
ATOM 4277 C C . CYS B 1 126 ? 16.94948 45.87727 27.76320 1.000 49.45462 120 CYS B C 1
ATOM 4278 O O . CYS B 1 126 ? 17.19084 44.78098 27.25776 1.000 55.91856 120 CYS B O 1
ATOM 4281 N N . ILE B 1 127 ? 17.88655 46.76525 28.04692 1.000 53.72519 121 ILE B N 1
ATOM 4282 C CA . ILE B 1 127 ? 19.29405 46.40569 28.06462 1.000 49.21483 121 ILE B CA 1
ATOM 4283 C C . ILE B 1 127 ? 19.79126 46.55881 29.49205 1.000 47.57993 121 ILE B C 1
ATOM 4284 O O . ILE B 1 127 ? 19.40624 47.49535 30.20045 1.000 49.96025 121 ILE B O 1
ATOM 4289 N N . ILE B 1 128 ? 20.61537 45.61648 29.92257 1.000 45.37651 122 ILE B N 1
ATOM 4290 C CA . ILE B 1 128 ? 21.22719 45.64417 31.24066 1.000 44.54979 122 ILE B CA 1
ATOM 4291 C C . ILE B 1 128 ? 22.73345 45.68249 31.03498 1.000 45.33713 122 ILE B C 1
ATOM 4292 O O . ILE B 1 128 ? 23.25650 45.06842 30.09899 1.000 50.03854 122 ILE B O 1
ATOM 4297 N N . ASN B 1 129 ? 23.42279 46.43822 31.88586 1.000 44.07794 123 ASN B N 1
ATOM 4298 C CA . ASN B 1 129 ? 24.86158 46.59582 31.80707 1.000 40.17042 123 ASN B CA 1
ATOM 4299 C C . ASN B 1 129 ? 25.42867 46.51932 33.21067 1.000 39.15363 123 ASN B C 1
ATOM 4300 O O . ASN B 1 129 ? 24.72936 46.76705 34.18928 1.000 39.72901 123 ASN B O 1
ATOM 4305 N N . ASN B 1 130 ? 26.71097 46.15621 33.29700 1.000 40.75132 124 ASN B N 1
ATOM 4306 C CA . ASN B 1 130 ? 27.48628 46.23322 34.52290 1.000 40.21692 124 ASN B CA 1
ATOM 4307 C C . ASN B 1 130 ? 28.22147 47.57043 34.57733 1.000 42.78449 124 ASN B C 1
ATOM 4308 O O . ASN B 1 130 ? 28.35236 48.25856 33.55668 1.000 41.07697 124 ASN B O 1
ATOM 4313 N N . PRO B 1 131 ? 28.70786 47.98392 35.75426 1.000 38.53443 125 PRO B N 1
ATOM 4314 C CA . PRO B 1 131 ? 29.21251 49.36248 35.88614 1.000 39.70343 125 PRO B CA 1
ATOM 4315 C C . PRO B 1 131 ? 30.45523 49.67383 35.06424 1.000 41.45256 125 PRO B C 1
ATOM 4316 O O . PRO B 1 131 ? 30.68711 50.85191 34.77544 1.000 45.11031 125 PRO B O 1
ATOM 4320 N N . PHE B 1 132 ? 31.26294 48.68733 34.67029 1.000 41.06940 126 PHE B N 1
ATOM 4321 C CA . PHE B 1 132 ? 32.49797 49.02079 33.96329 1.000 45.20967 126 PHE B CA 1
ATOM 4322 C C . PHE B 1 132 ? 32.26451 49.39656 32.50488 1.000 46.45221 126 PHE B C 1
ATOM 4323 O O . PHE B 1 132 ? 33.23803 49.57424 31.75745 1.000 32.82824 126 PHE B O 1
ATOM 4331 N N . ILE B 1 133 ? 31.00112 49.53140 32.10393 1.000 44.87900 127 ILE B N 1
ATOM 4332 C CA . ILE B 1 133 ? 30.62031 50.12084 30.82264 1.000 47.26508 127 ILE B CA 1
ATOM 4333 C C . ILE B 1 133 ? 29.59549 51.21571 31.09316 1.000 46.90492 127 ILE B C 1
ATOM 4334 O O . ILE B 1 133 ? 28.50468 51.19725 30.51100 1.000 47.61893 127 ILE B O 1
ATOM 4339 N N . PRO B 1 134 ? 29.91483 52.20755 31.93013 1.000 45.13861 128 PRO B N 1
ATOM 4340 C CA . PRO B 1 134 ? 28.86892 53.07587 32.49454 1.000 45.84991 128 PRO B CA 1
ATOM 4341 C C . PRO B 1 134 ? 28.16192 53.94819 31.47915 1.000 46.65881 128 PRO B C 1
ATOM 4342 O O . PRO B 1 134 ? 27.26482 54.70637 31.86466 1.000 49.56284 128 PRO B O 1
ATOM 4346 N N . TRP B 1 135 ? 28.52882 53.86756 30.20420 1.000 49.45528 129 TRP B N 1
ATOM 4347 C CA . TRP B 1 135 ? 27.93728 54.71031 29.17977 1.000 49.25812 129 TRP B CA 1
ATOM 4348 C C . TRP B 1 135 ? 26.75052 54.06363 28.49294 1.000 48.15429 129 TRP B C 1
ATOM 4349 O O . TRP B 1 135 ? 26.06564 54.73956 27.72066 1.000 51.14113 129 TRP B O 1
ATOM 4360 N N . VAL B 1 136 ? 26.49903 52.77643 28.74287 1.000 49.76829 130 VAL B N 1
ATOM 4361 C CA . VAL B 1 136 ? 25.35855 52.11354 28.10992 1.000 46.83301 130 VAL B CA 1
ATOM 4362 C C . VAL B 1 136 ? 24.03554 52.79323 28.44694 1.000 45.94091 130 VAL B C 1
ATOM 4363 O O . VAL B 1 136 ? 23.25109 53.04936 27.52248 1.000 46.20775 130 VAL B O 1
ATOM 4367 N N . PRO B 1 137 ? 23.72667 53.11533 29.71037 1.000 46.15455 131 PRO B N 1
ATOM 4368 C CA . PRO B 1 137 ? 22.47355 53.83740 29.98802 1.000 45.82513 131 PRO B CA 1
ATOM 4369 C C . PRO B 1 137 ? 22.32073 55.14473 29.23616 1.000 53.03596 131 PRO B C 1
ATOM 4370 O O . PRO B 1 137 ? 21.18337 55.59642 29.05701 1.000 55.01110 131 PRO B O 1
ATOM 4374 N N . GLU B 1 138 ? 23.41419 55.78704 28.81085 1.000 53.84793 132 GLU B N 1
ATOM 4375 C CA . GLU B 1 138 ? 23.26865 57.00743 28.02171 1.000 55.62394 132 GLU B CA 1
ATOM 4376 C C . GLU B 1 138 ? 22.72445 56.69784 26.63367 1.000 54.64508 132 GLU B C 1
ATOM 4377 O O . GLU B 1 138 ? 21.83695 57.40070 26.13619 1.000 54.93297 132 GLU B O 1
ATOM 4383 N N . VAL B 1 139 ? 23.25124 55.65124 25.99580 1.000 55.60412 133 VAL B N 1
ATOM 4384 C CA . VAL B 1 139 ? 22.68281 55.16901 24.74180 1.000 56.89378 133 VAL B CA 1
ATOM 4385 C C . VAL B 1 139 ? 21.27975 54.63129 24.97416 1.000 56.57166 133 VAL B C 1
ATOM 4386 O O . VAL B 1 139 ? 20.39093 54.78523 24.12775 1.000 58.62625 133 VAL B O 1
ATOM 4390 N N . ALA B 1 140 ? 21.05829 53.99557 26.12589 1.000 54.33985 134 ALA B N 1
ATOM 4391 C CA . ALA B 1 140 ? 19.73819 53.46301 26.43592 1.000 57.15915 134 ALA B CA 1
ATOM 4392 C C . ALA B 1 140 ? 18.71279 54.58230 26.55695 1.000 58.89258 134 ALA B C 1
ATOM 4393 O O . ALA B 1 140 ? 17.62294 54.50297 25.98180 1.000 61.97702 134 ALA B O 1
ATOM 4395 N N . GLU B 1 141 ? 19.04352 55.63743 27.30252 1.000 55.85570 135 GLU B N 1
ATOM 4396 C CA . GLU B 1 141 ? 18.08712 56.72354 27.50009 1.000 61.29324 135 GLU B CA 1
ATOM 4397 C C . GLU B 1 141 ? 17.81154 57.45857 26.19320 1.000 61.98782 135 GLU B C 1
ATOM 4398 O O . GLU B 1 141 ? 16.65231 57.63043 25.79927 1.000 67.29169 135 GLU B O 1
ATOM 4404 N N . SER B 1 142 ? 18.86954 57.88394 25.49863 1.000 61.87838 136 SER B N 1
ATOM 4405 C CA . SER B 1 142 ? 18.70074 58.64168 24.26268 1.000 61.30316 136 SER B CA 1
ATOM 4406 C C . SER B 1 142 ? 17.88329 57.87765 23.22767 1.000 62.67322 136 SER B C 1
ATOM 4407 O O . SER B 1 142 ? 17.18588 58.49393 22.41346 1.000 64.31606 136 SER B O 1
ATOM 4410 N N . LEU B 1 143 ? 17.94294 56.54969 23.24652 1.000 58.12463 137 LEU B N 1
ATOM 4411 C CA . LEU B 1 143 ? 17.14688 55.72586 22.34989 1.000 57.86095 137 LEU B CA 1
ATOM 4412 C C . LEU B 1 143 ? 15.76290 55.41262 22.89841 1.000 55.68550 137 LEU B C 1
ATOM 4413 O O . LEU B 1 143 ? 14.98310 54.74430 22.21340 1.000 57.55948 137 LEU B O 1
ATOM 4418 N N . GLY B 1 144 ? 15.44189 55.85979 24.11105 1.000 56.86506 138 GLY B N 1
ATOM 4419 C CA . GLY B 1 144 ? 14.13266 55.59518 24.68091 1.000 58.02241 138 GLY B CA 1
ATOM 4420 C C . GLY B 1 144 ? 13.89518 54.17449 25.13990 1.000 57.08579 138 GLY B C 1
ATOM 4421 O O . GLY B 1 144 ? 12.74218 53.80304 25.38133 1.000 52.56279 138 GLY B O 1
ATOM 4422 N N . ILE B 1 145 ? 14.94582 53.37469 25.26856 1.000 56.42031 139 ILE B N 1
ATOM 4423 C CA . ILE B 1 145 ? 14.85423 51.98681 25.72433 1.000 55.05623 139 ILE B CA 1
ATOM 4424 C C . ILE B 1 145 ? 15.24424 51.93746 27.19878 1.000 56.40403 139 ILE B C 1
ATOM 4425 O O . ILE B 1 145 ? 16.25871 52.54516 27.57751 1.000 59.18862 139 ILE B O 1
ATOM 4430 N N . PRO B 1 146 ? 14.48008 51.25337 28.04941 1.000 50.41000 140 PRO B N 1
ATOM 4431 C CA . PRO B 1 146 ? 14.78109 51.27100 29.48635 1.000 49.77197 140 PRO B CA 1
ATOM 4432 C C . PRO B 1 146 ? 16.13109 50.64445 29.81726 1.000 51.72014 140 PRO B C 1
ATOM 4433 O O . PRO B 1 146 ? 16.57767 49.68104 29.18288 1.000 51.21001 140 PRO B O 1
ATOM 4437 N N . SER B 1 147 ? 16.78557 51.22251 30.82035 1.000 46.62794 141 SER B N 1
ATOM 4438 C CA . SER B 1 147 ? 18.08196 50.76740 31.29058 1.000 47.67319 141 SER B CA 1
ATOM 4439 C C . SER B 1 147 ? 17.94992 50.13677 32.66706 1.000 46.01512 141 SER B C 1
ATOM 4440 O O . SER B 1 147 ? 17.32246 50.71593 33.56415 1.000 40.73293 141 SER B O 1
ATOM 4443 N N . ALA B 1 148 ? 18.57592 48.97068 32.83863 1.000 42.22968 142 ALA B N 1
ATOM 4444 C CA . ALA B 1 148 ? 18.77236 48.37610 34.15186 1.000 43.49629 142 ALA B CA 1
ATOM 4445 C C . ALA B 1 148 ? 20.25671 48.13914 34.38460 1.000 41.67008 142 ALA B C 1
ATOM 4446 O O . ALA B 1 148 ? 21.03838 47.94420 33.44276 1.000 44.53779 142 ALA B O 1
ATOM 4448 N N . LEU B 1 149 ? 20.64374 48.17228 35.65165 1.000 38.72193 143 LEU B N 1
ATOM 4449 C CA . LEU B 1 149 ? 22.02435 47.95790 36.04838 1.000 38.59837 143 LEU B CA 1
ATOM 4450 C C . LEU B 1 149 ? 22.13904 46.66615 36.84193 1.000 32.84831 143 LEU B C 1
ATOM 4451 O O . LEU B 1 149 ? 21.44739 46.48709 37.84746 1.000 33.29412 143 LEU B O 1
ATOM 4456 N N . LEU B 1 150 ? 23.02255 45.77914 36.39873 1.000 35.55929 144 LEU B N 1
ATOM 4457 C CA . LEU B 1 150 ? 23.48624 44.67506 37.23220 1.000 35.19379 144 LEU B CA 1
ATOM 4458 C C . LEU B 1 150 ? 24.72623 45.13974 37.98653 1.000 28.07289 144 LEU B C 1
ATOM 4459 O O . LEU B 1 150 ? 25.78018 45.33624 37.38708 1.000 30.40030 144 LEU B O 1
ATOM 4464 N N . TRP B 1 151 ? 24.58686 45.34371 39.29078 1.000 26.25397 145 TRP B N 1
ATOM 4465 C CA . TRP B 1 151 ? 25.72907 45.57872 40.16129 1.000 28.45532 145 TRP B CA 1
ATOM 4466 C C . TRP B 1 151 ? 26.36307 44.22990 40.50361 1.000 30.22884 145 TRP B C 1
ATOM 4467 O O . TRP B 1 151 ? 25.64998 43.28125 40.85175 1.000 22.29231 145 TRP B O 1
ATOM 4478 N N . VAL B 1 152 ? 27.69439 44.14006 40.39149 1.000 26.40534 146 VAL B N 1
ATOM 4479 C CA . VAL B 1 152 ? 28.41090 42.86454 40.39994 1.000 29.60078 146 VAL B CA 1
ATOM 4480 C C . VAL B 1 152 ? 29.34255 42.73807 41.60575 1.000 29.15350 146 VAL B C 1
ATOM 4481 O O . VAL B 1 152 ? 30.24835 41.90743 41.61859 1.000 31.16824 146 VAL B O 1
ATOM 4485 N N . GLN B 1 153 ? 29.11642 43.54427 42.62957 1.000 29.67887 147 GLN B N 1
ATOM 4486 C CA . GLN B 1 153 ? 29.89157 43.47924 43.85611 1.000 25.17637 147 GLN B CA 1
ATOM 4487 C C . GLN B 1 153 ? 28.90428 43.52781 44.99811 1.000 25.63970 147 GLN B C 1
ATOM 4488 O O . GLN B 1 153 ? 27.69306 43.42617 44.76598 1.000 26.73441 147 GLN B O 1
ATOM 4494 N N . SER B 1 154 ? 29.37853 43.72660 46.21652 1.000 24.03176 148 SER B N 1
ATOM 4495 C CA . SER B 1 154 ? 28.45586 43.64945 47.33646 1.000 27.04451 148 SER B CA 1
ATOM 4496 C C . SER B 1 154 ? 27.49798 44.84770 47.35229 1.000 24.80949 148 SER B C 1
ATOM 4497 O O . SER B 1 154 ? 27.63186 45.81773 46.59600 1.000 22.72244 148 SER B O 1
ATOM 4500 N N . CYS B 1 155 ? 26.49579 44.76023 48.22697 1.000 27.18774 149 CYS B N 1
ATOM 4501 C CA . CYS B 1 155 ? 25.68587 45.93966 48.48221 1.000 27.97659 149 CYS B CA 1
ATOM 4502 C C . CYS B 1 155 ? 26.48475 47.00870 49.22405 1.000 29.74144 149 CYS B C 1
ATOM 4503 O O . CYS B 1 155 ? 26.23988 48.20030 49.02994 1.000 26.63135 149 CYS B O 1
ATOM 4506 N N . ALA B 1 156 ? 27.43850 46.59528 50.06701 1.000 27.00601 150 ALA B N 1
ATOM 4507 C CA . ALA B 1 156 ? 28.31358 47.52999 50.76579 1.000 27.16844 150 ALA B CA 1
ATOM 4508 C C . ALA B 1 156 ? 29.23182 48.26294 49.80098 1.000 27.46350 150 ALA B C 1
ATOM 4509 O O . ALA B 1 156 ? 29.58071 49.42731 50.02773 1.000 30.87625 150 ALA B O 1
ATOM 4511 N N . SER B 1 157 ? 29.65294 47.58517 48.73600 1.000 26.30805 151 SER B N 1
ATOM 4512 C CA . SER B 1 157 ? 30.43336 48.22842 47.69028 1.000 26.09325 151 SER B CA 1
ATOM 4513 C C . SER B 1 157 ? 29.60005 49.28726 46.96587 1.000 23.48997 151 SER B C 1
ATOM 4514 O O . SER B 1 157 ? 30.04057 50.42990 46.80102 1.000 24.69020 151 SER B O 1
ATOM 4517 N N . PHE B 1 158 ? 28.38386 48.93649 46.55156 1.000 26.77257 152 PHE B N 1
ATOM 4518 C CA . PHE B 1 158 ? 27.50991 49.91604 45.90820 1.000 26.45130 152 PHE B CA 1
ATOM 4519 C C . PHE B 1 158 ? 27.25814 51.10777 46.82215 1.000 25.14388 152 PHE B C 1
ATOM 4520 O O . PHE B 1 158 ? 27.32926 52.25992 46.39350 1.000 26.33321 152 PHE B O 1
ATOM 4528 N N . SER B 1 159 ? 26.94971 50.84152 48.08643 1.000 25.02917 153 SER B N 1
ATOM 4529 C CA . SER B 1 159 ? 26.66961 51.91951 49.01433 1.000 25.00121 153 SER B CA 1
ATOM 4530 C C . SER B 1 159 ? 27.89289 52.81048 49.20826 1.000 25.63155 153 SER B C 1
ATOM 4531 O O . SER B 1 159 ? 27.75587 54.03182 49.33051 1.000 22.32231 153 SER B O 1
ATOM 4534 N N . SER B 1 160 ? 29.09811 52.22231 49.20204 1.000 22.56477 154 SER B N 1
ATOM 4535 C CA . SER B 1 160 ? 30.32281 53.02060 49.27462 1.000 25.26607 154 SER B CA 1
ATOM 4536 C C . SER B 1 160 ? 30.43867 53.98151 48.08975 1.000 23.26573 154 SER B C 1
ATOM 4537 O O . SER B 1 160 ? 30.68743 55.17966 48.27229 1.000 25.10425 154 SER B O 1
ATOM 4540 N N . TYR B 1 161 ? 30.25705 53.47219 46.86697 1.000 20.49267 155 TYR B N 1
ATOM 4541 C CA . TYR B 1 161 ? 30.30341 54.32241 45.68158 1.000 23.24190 155 TYR B CA 1
ATOM 4542 C C . TYR B 1 161 ? 29.14382 55.31859 45.64165 1.000 26.96900 155 TYR B C 1
ATOM 4543 O O . TYR B 1 161 ? 29.33191 56.46541 45.21127 1.000 25.36599 155 TYR B O 1
ATOM 4552 N N . TYR B 1 162 ? 27.93634 54.89984 46.04300 1.000 24.15553 156 TYR B N 1
ATOM 4553 C CA . TYR B 1 162 ? 26.79799 55.83298 46.04573 1.000 27.81014 156 TYR B CA 1
ATOM 4554 C C . TYR B 1 162 ? 27.08103 57.02382 46.94613 1.000 24.71311 156 TYR B C 1
ATOM 4555 O O . TYR B 1 162 ? 26.92794 58.18345 46.53699 1.000 27.93966 156 TYR B O 1
ATOM 4564 N N . HIS B 1 163 ? 27.51097 56.75110 48.17731 1.000 22.53224 157 HIS B N 1
ATOM 4565 C CA . HIS B 1 163 ? 27.76803 57.81209 49.13852 1.000 25.91131 157 HIS B CA 1
ATOM 4566 C C . HIS B 1 163 ? 29.00371 58.63311 48.78399 1.000 29.63657 157 HIS B C 1
ATOM 4567 O O . HIS B 1 163 ? 29.04500 59.82912 49.09523 1.000 27.03576 157 HIS B O 1
ATOM 4574 N N . PHE B 1 164 ? 29.99850 58.02017 48.12475 1.000 26.24352 158 PHE B N 1
ATOM 4575 C CA . PHE B 1 164 ? 31.16151 58.76391 47.65145 1.000 29.26114 158 PHE B CA 1
ATOM 4576 C C . PHE B 1 164 ? 30.76470 59.75237 46.56858 1.000 29.14994 158 PHE B C 1
ATOM 4577 O O . PHE B 1 164 ? 31.01854 60.95152 46.69299 1.000 25.69573 158 PHE B O 1
ATOM 4585 N N . PHE B 1 165 ? 30.15818 59.25652 45.48233 1.000 22.42876 159 PHE B N 1
ATOM 4586 C CA . PHE B 1 165 ? 29.87697 60.11266 44.34041 1.000 26.24791 159 PHE B CA 1
ATOM 4587 C C . PHE B 1 165 ? 28.96159 61.27400 44.73482 1.000 31.09749 159 PHE B C 1
ATOM 4588 O O . PHE B 1 165 ? 29.16288 62.41473 44.29211 1.000 29.81254 159 PHE B O 1
ATOM 4596 N N . ASN B 1 166 ? 27.96814 61.00881 45.58531 1.000 24.67724 160 ASN B N 1
ATOM 4597 C CA . ASN B 1 166 ? 27.05242 62.04673 46.04293 1.000 29.06034 160 ASN B CA 1
ATOM 4598 C C . ASN B 1 166 ? 27.60315 62.87197 47.20073 1.000 31.15879 160 ASN B C 1
ATOM 4599 O O . ASN B 1 166 ? 26.90208 63.76711 47.67684 1.000 28.67803 160 ASN B O 1
ATOM 4604 N N . ASP B 1 167 ? 28.82837 62.59595 47.65347 1.000 28.11624 161 ASP B N 1
ATOM 4605 C CA . ASP B 1 167 ? 29.47853 63.31566 48.75720 1.000 31.96892 161 ASP B CA 1
ATOM 4606 C C . ASP B 1 167 ? 28.62193 63.32646 50.02482 1.000 34.75164 161 ASP B C 1
ATOM 4607 O O . ASP B 1 167 ? 28.44459 64.36149 50.67318 1.000 33.66521 161 ASP B O 1
ATOM 4612 N N . LEU B 1 168 ? 28.10257 62.15241 50.39662 1.000 26.24056 162 LEU B N 1
ATOM 4613 C CA . LEU B 1 168 ? 27.17787 62.06911 51.52302 1.000 30.54688 162 LEU B CA 1
ATOM 4614 C C . LEU B 1 168 ? 27.87858 61.80649 52.84478 1.000 29.06416 162 LEU B C 1
ATOM 4615 O O . LEU B 1 168 ? 27.35237 62.14934 53.91428 1.000 24.02195 162 LEU B O 1
ATOM 4620 N N . VAL B 1 169 ? 29.03620 61.16533 52.80310 1.000 24.74558 163 VAL B N 1
ATOM 4621 C CA . VAL B 1 169 ? 29.78827 60.87958 54.01058 1.000 27.00337 163 VAL B CA 1
ATOM 4622 C C . VAL B 1 169 ? 31.24546 61.15834 53.68393 1.000 26.53707 163 VAL B C 1
ATOM 4623 O O . VAL B 1 169 ? 31.64931 61.15748 52.52002 1.000 24.73433 163 VAL B O 1
ATOM 4627 N N . SER B 1 170 ? 32.01893 61.47375 54.71473 1.000 22.72861 164 SER B N 1
ATOM 4628 C CA . SER B 1 170 ? 33.39585 61.87684 54.49598 1.000 29.67260 164 SER B CA 1
ATOM 4629 C C . SER B 1 170 ? 34.27375 60.64038 54.35566 1.000 29.82048 164 SER B C 1
ATOM 4630 O O . SER B 1 170 ? 34.10763 59.65802 55.08560 1.000 28.46801 164 SER B O 1
ATOM 4633 N N . PHE B 1 171 ? 35.17092 60.69480 53.37993 1.000 28.54559 165 PHE B N 1
ATOM 4634 C CA . PHE B 1 171 ? 36.09425 59.65583 52.96543 1.000 29.07822 165 PHE B CA 1
ATOM 4635 C C . PHE B 1 171 ? 37.53047 60.15379 53.12112 1.000 32.77226 165 PHE B C 1
ATOM 4636 O O . PHE B 1 171 ? 37.76541 61.36075 53.26977 1.000 30.97986 165 PHE B O 1
ATOM 4644 N N . PRO B 1 172 ? 38.51631 59.25457 53.10500 1.000 30.78907 166 PRO B N 1
ATOM 4645 C CA . PRO B 1 172 ? 39.90918 59.71279 53.08283 1.000 28.16692 166 PRO B CA 1
ATOM 4646 C C . PRO B 1 172 ? 40.17078 60.62254 51.89304 1.000 30.03372 166 PRO B C 1
ATOM 4647 O O . PRO B 1 172 ? 39.58849 60.46448 50.81870 1.000 33.77404 166 PRO B O 1
ATOM 4651 N N . THR B 1 173 ? 41.08042 61.56488 52.10556 1.000 26.58395 167 THR B N 1
ATOM 4652 C CA . THR B 1 173 ? 41.45282 62.60861 51.16362 1.000 32.45353 167 THR B CA 1
ATOM 4653 C C . THR B 1 173 ? 42.95783 62.80145 51.27168 1.000 28.17855 167 THR B C 1
ATOM 4654 O O . THR B 1 173 ? 43.57317 62.37928 52.24874 1.000 31.83158 167 THR B O 1
ATOM 4658 N N . GLU B 1 174 ? 43.53552 63.50864 50.29553 1.000 29.36577 168 GLU B N 1
ATOM 4659 C CA . GLU B 1 174 ? 44.96969 63.78431 50.31955 1.000 36.42414 168 GLU B CA 1
ATOM 4660 C C . GLU B 1 174 ? 45.39939 64.46251 51.61397 1.000 31.93028 168 GLU B C 1
ATOM 4661 O O . GLU B 1 174 ? 46.50579 64.21030 52.10096 1.000 33.82224 168 GLU B O 1
ATOM 4667 N N . SER B 1 175 ? 44.53286 65.29342 52.20816 1.000 31.75240 169 SER B N 1
ATOM 4668 C CA . SER B 1 175 ? 44.84635 65.90546 53.49599 1.000 25.80762 169 SER B CA 1
ATOM 4669 C C . SER B 1 175 ? 44.64331 64.96337 54.68091 1.000 32.05978 169 SER B C 1
ATOM 4670 O O . SER B 1 175 ? 45.22819 65.19454 55.74429 1.000 33.63374 169 SER B O 1
ATOM 4673 N N . ASN B 1 176 ? 43.84011 63.90286 54.54315 1.000 32.98230 170 ASN B N 1
ATOM 4674 C CA . ASN B 1 176 ? 43.69305 62.97211 55.66521 1.000 32.77386 170 ASN B CA 1
ATOM 4675 C C . ASN B 1 176 ? 43.53411 61.56014 55.08665 1.000 32.16090 170 ASN B C 1
ATOM 4676 O O . ASN B 1 176 ? 42.42029 61.08312 54.89129 1.000 29.80067 170 ASN B O 1
ATOM 4681 N N . LEU B 1 177 ? 44.66921 60.89028 54.84378 1.000 32.15907 171 LEU B N 1
ATOM 4682 C CA . LEU B 1 177 ? 44.66097 59.62592 54.11062 1.000 30.33666 171 LEU B CA 1
ATOM 4683 C C . LEU B 1 177 ? 44.24835 58.41952 54.95318 1.000 31.19545 171 LEU B C 1
ATOM 4684 O O . LEU B 1 177 ? 43.77876 57.42810 54.39137 1.000 30.25748 171 LEU B O 1
ATOM 4689 N N . LYS B 1 178 ? 44.39312 58.46768 56.27378 1.000 30.20778 172 LYS B N 1
ATOM 4690 C CA . LYS B 1 178 ? 44.00618 57.35086 57.12575 1.000 31.69907 172 LYS B CA 1
ATOM 4691 C C . LYS B 1 178 ? 42.60306 57.48708 57.73184 1.000 31.70660 172 LYS B C 1
ATOM 4692 O O . LYS B 1 178 ? 42.26694 56.72850 58.63792 1.000 30.18143 172 LYS B O 1
ATOM 4698 N N . LYS B 1 179 ? 41.77545 58.42310 57.25835 1.000 35.63397 173 LYS B N 1
ATOM 4699 C CA . LYS B 1 179 ? 40.48096 58.68279 57.89226 1.000 28.06561 173 LYS B CA 1
ATOM 4700 C C . LYS B 1 179 ? 39.59424 57.42996 57.92623 1.000 29.92799 173 LYS B C 1
ATOM 4701 O O . LYS B 1 179 ? 39.53646 56.65829 56.96326 1.000 26.36512 173 LYS B O 1
ATOM 4707 N N . ASP B 1 180 ? 38.92080 57.22106 59.06014 1.000 28.80458 174 ASP B N 1
ATOM 4708 C CA . ASP B 1 180 ? 37.85465 56.22196 59.16004 1.000 29.73624 174 ASP B CA 1
ATOM 4709 C C . ASP B 1 180 ? 36.65674 56.62825 58.30348 1.000 29.75484 174 ASP B C 1
ATOM 4710 O O . ASP B 1 180 ? 36.46087 57.80906 58.00013 1.000 32.47544 174 ASP B O 1
ATOM 4715 N N . VAL B 1 181 ? 35.81144 55.64663 57.94971 1.000 30.54186 175 VAL B N 1
ATOM 4716 C CA . VAL B 1 181 ? 34.61975 55.90928 57.13708 1.000 29.19436 175 VAL B CA 1
ATOM 4717 C C . VAL B 1 181 ? 33.39684 55.23772 57.76506 1.000 35.81882 175 VAL B C 1
ATOM 4718 O O . VAL B 1 181 ? 33.36706 54.01198 57.95158 1.000 27.80008 175 VAL B O 1
ATOM 4722 N N . CYS B 1 182 ? 32.37737 56.04138 58.05123 1.000 30.12515 176 CYS B N 1
ATOM 4723 C CA . CYS B 1 182 ? 31.19406 55.63505 58.79606 1.000 32.76230 176 CYS B CA 1
ATOM 4724 C C . CYS B 1 182 ? 29.98521 55.68810 57.85549 1.000 34.57130 176 CYS B C 1
ATOM 4725 O O . CYS B 1 182 ? 29.31829 56.72425 57.70090 1.000 25.91113 176 CYS B O 1
ATOM 4728 N N . LEU B 1 183 ? 29.72547 54.58700 57.23627 1.000 30.59366 177 LEU B N 1
ATOM 4729 C CA . LEU B 1 183 ? 28.60769 54.47284 56.31714 1.000 27.70611 177 LEU B CA 1
ATOM 4730 C C . LEU B 1 183 ? 27.36891 53.93371 57.03509 1.000 28.33313 177 LEU B C 1
ATOM 4731 O O . LEU B 1 183 ? 27.48960 53.16193 57.99211 1.000 26.06967 177 LEU B O 1
ATOM 4736 N N . PRO B 1 184 ? 26.17234 54.38789 56.62402 1.000 25.60347 178 PRO B N 1
ATOM 4737 C CA . PRO B 1 184 ? 24.93040 53.89205 57.23384 1.000 27.07724 178 PRO B CA 1
ATOM 4738 C C . PRO B 1 184 ? 24.74510 52.39072 57.06618 1.000 25.64623 178 PRO B C 1
ATOM 4739 O O . PRO B 1 184 ? 24.96743 51.83459 55.98202 1.000 24.65900 178 PRO B O 1
ATOM 4743 N N . SER B 1 185 ? 24.32195 51.74969 58.16568 1.000 25.11448 179 SER B N 1
ATOM 4744 C CA . SER B 1 185 ? 23.99130 50.31470 58.22869 1.000 29.61419 179 SER B CA 1
ATOM 4745 C C . SER B 1 185 ? 25.17133 49.41719 57.83726 1.000 28.49239 179 SER B C 1
ATOM 4746 O O . SER B 1 185 ? 24.99061 48.29155 57.34209 1.000 22.97827 179 SER B O 1
ATOM 4749 N N . MET B 1 186 ? 26.38159 49.89208 58.08399 1.000 28.73493 180 MET B N 1
ATOM 4750 C CA . MET B 1 186 ? 27.61261 49.17133 57.79605 1.000 24.29377 180 MET B CA 1
ATOM 4751 C C . MET B 1 186 ? 28.55116 49.28817 58.98307 1.000 26.32939 180 MET B C 1
ATOM 4752 O O . MET B 1 186 ? 28.43729 50.22440 59.77591 1.000 27.31230 180 MET B O 1
ATOM 4757 N N . PRO B 1 187 ? 29.48771 48.34859 59.15136 1.000 27.01890 181 PRO B N 1
ATOM 4758 C CA . PRO B 1 187 ? 30.52056 48.55804 60.16646 1.000 27.92051 181 PRO B CA 1
ATOM 4759 C C . PRO B 1 187 ? 31.42517 49.70354 59.74740 1.000 28.10150 181 PRO B C 1
ATOM 4760 O O . PRO B 1 187 ? 31.61750 49.97362 58.55297 1.000 23.29499 181 PRO B O 1
ATOM 4764 N N . MET B 1 188 ? 31.95387 50.40563 60.74888 1.000 33.08212 182 MET B N 1
ATOM 4765 C CA . MET B 1 188 ? 32.97464 51.41527 60.47764 1.000 32.85911 182 MET B CA 1
ATOM 4766 C C . MET B 1 188 ? 34.08633 50.80611 59.64817 1.000 27.18396 182 MET B C 1
ATOM 4767 O O . MET B 1 188 ? 34.55843 49.70730 59.93985 1.000 32.58090 182 MET B O 1
ATOM 4772 N N . LEU B 1 189 ? 34.48425 51.50813 58.59509 1.000 27.79583 183 LEU B N 1
ATOM 4773 C CA . LEU B 1 189 ? 35.51384 51.03478 57.68703 1.000 30.53543 183 LEU B CA 1
ATOM 4774 C C . LEU B 1 189 ? 36.79657 51.81604 57.93367 1.000 32.65159 183 LEU B C 1
ATOM 4775 O O . LEU B 1 189 ? 36.78896 53.05324 57.96099 1.000 27.43646 183 LEU B O 1
ATOM 4780 N N . LYS B 1 190 ? 37.89412 51.09586 58.11880 1.000 29.78717 184 LYS B N 1
ATOM 4781 C CA . LYS B 1 190 ? 39.16418 51.78534 58.11776 1.000 27.53323 184 LYS B CA 1
ATOM 4782 C C . LYS B 1 190 ? 39.44981 52.29733 56.71063 1.000 27.07348 184 LYS B C 1
ATOM 4783 O O . LYS B 1 190 ? 38.80619 51.89532 55.73750 1.000 23.11707 184 LYS B O 1
ATOM 4789 N N . TYR B 1 191 ? 40.44931 53.18508 56.61485 1.000 25.77010 185 TYR B N 1
ATOM 4790 C CA . TYR B 1 191 ? 40.79317 53.82695 55.35027 1.000 22.66815 185 TYR B CA 1
ATOM 4791 C C . TYR B 1 191 ? 41.11241 52.82250 54.24820 1.000 23.78297 185 TYR B C 1
ATOM 4792 O O . TYR B 1 191 ? 40.85276 53.10252 53.06999 1.000 22.62129 185 TYR B O 1
ATOM 4801 N N . ASP B 1 192 ? 41.70884 51.67855 54.59087 1.000 22.80484 186 ASP B N 1
ATOM 4802 C CA . ASP B 1 192 ? 42.04499 50.65059 53.60689 1.000 26.19292 186 ASP B CA 1
ATOM 4803 C C . ASP B 1 192 ? 40.95771 49.58227 53.45829 1.000 25.22140 186 ASP B C 1
ATOM 4804 O O . ASP B 1 192 ? 41.22710 48.50868 52.89487 1.000 21.06776 186 ASP B O 1
ATOM 4809 N N . GLU B 1 193 ? 39.76285 49.84105 53.96786 1.000 23.25991 187 GLU B N 1
ATOM 4810 C CA . GLU B 1 193 ? 38.65187 48.89219 53.86814 1.000 25.00234 187 GLU B CA 1
ATOM 4811 C C . GLU B 1 193 ? 37.48816 49.41840 53.03231 1.000 23.95438 187 GLU B C 1
ATOM 4812 O O . GLU B 1 193 ? 36.48841 48.69924 52.84179 1.000 21.53559 187 GLU B O 1
ATOM 4818 N N . VAL B 1 194 ? 37.58996 50.64087 52.51974 1.000 22.81047 188 VAL B N 1
ATOM 4819 C CA . VAL B 1 194 ? 36.63595 51.14168 51.53699 1.000 22.43372 188 VAL B CA 1
ATOM 4820 C C . VAL B 1 194 ? 37.18545 50.72605 50.18334 1.000 21.75089 188 VAL B C 1
ATOM 4821 O O . VAL B 1 194 ? 38.40501 50.54761 50.05530 1.000 22.79063 188 VAL B O 1
ATOM 4825 N N . PRO B 1 195 ? 36.34534 50.46810 49.18556 1.000 24.97885 189 PRO B N 1
ATOM 4826 C CA . PRO B 1 195 ? 36.87563 50.03433 47.88824 1.000 28.94520 189 PRO B CA 1
ATOM 4827 C C . PRO B 1 195 ? 38.03717 50.91843 47.44412 1.000 29.32302 189 PRO B C 1
ATOM 4828 O O . PRO B 1 195 ? 37.92787 52.14230 47.40585 1.000 27.77208 189 PRO B O 1
ATOM 4832 N N . LEU B 1 196 ? 39.16472 50.27383 47.12446 1.000 29.40451 190 LEU B N 1
ATOM 4833 C CA . LEU B 1 196 ? 40.42779 50.97025 46.86596 1.000 33.12774 190 LEU B CA 1
ATOM 4834 C C . LEU B 1 196 ? 40.39173 51.81569 45.60186 1.000 28.77101 190 LEU B C 1
ATOM 4835 O O . LEU B 1 196 ? 41.31386 52.59181 45.36700 1.000 28.81649 190 LEU B O 1
ATOM 4840 N N . LEU B 1 197 ? 39.35055 51.69430 44.78670 1.000 33.73621 191 LEU B N 1
ATOM 4841 C CA . LEU B 1 197 ? 39.20869 52.59763 43.66133 1.000 30.61743 191 LEU B CA 1
ATOM 4842 C C . LEU B 1 197 ? 38.89723 54.02066 44.11510 1.000 37.60334 191 LEU B C 1
ATOM 4843 O O . LEU B 1 197 ? 39.00801 54.95787 43.31409 1.000 34.22850 191 LEU B O 1
ATOM 4848 N N . LEU B 1 198 ? 38.53090 54.19720 45.38225 1.000 33.93214 192 LEU B N 1
ATOM 4849 C CA . LEU B 1 198 ? 38.12303 55.48660 45.92336 1.000 36.54863 192 LEU B CA 1
ATOM 4850 C C . LEU B 1 198 ? 39.23211 56.17545 46.70765 1.000 42.25244 192 LEU B C 1
ATOM 4851 O O . LEU B 1 198 ? 39.19510 57.40434 46.85680 1.000 43.45825 192 LEU B O 1
ATOM 4856 N N . TYR B 1 199 ? 40.20425 55.40564 47.19959 1.000 34.77769 193 TYR B N 1
ATOM 4857 C CA . TYR B 1 199 ? 41.34690 55.95645 47.91013 1.000 33.88344 193 TYR B CA 1
ATOM 4858 C C . TYR B 1 199 ? 42.00996 57.03834 47.05785 1.000 35.94699 193 TYR B C 1
ATOM 4859 O O . TYR B 1 199 ? 42.16969 56.86104 45.84341 1.000 37.93974 193 TYR B O 1
ATOM 4868 N N . PRO B 1 200 ? 42.39544 58.16718 47.64618 1.000 33.22884 194 PRO B N 1
ATOM 4869 C CA . PRO B 1 200 ? 42.93878 59.26213 46.82134 1.000 36.70501 194 PRO B CA 1
ATOM 4870 C C . PRO B 1 200 ? 44.21501 58.87962 46.10032 1.000 32.69636 194 PRO B C 1
ATOM 4871 O O . PRO B 1 200 ? 44.42210 59.27199 44.94798 1.000 35.79396 194 PRO B O 1
ATOM 4875 N N . ILE B 1 201 ? 45.06741 58.09283 46.73739 1.000 34.61398 195 ILE B N 1
ATOM 4876 C CA . ILE B 1 201 ? 46.30648 57.64110 46.11562 1.000 40.24108 195 ILE B CA 1
ATOM 4877 C C . ILE B 1 201 ? 46.01227 56.36037 45.33801 1.000 46.26511 195 ILE B C 1
ATOM 4878 O O . ILE B 1 201 ? 45.68622 55.31582 45.91797 1.000 41.29796 195 ILE B O 1
ATOM 4883 N N . VAL B 1 202 ? 46.12693 56.44581 44.01746 1.000 46.69266 196 VAL B N 1
ATOM 4884 C CA . VAL B 1 202 ? 45.68777 55.37580 43.13295 1.000 51.11678 196 VAL B CA 1
ATOM 4885 C C . VAL B 1 202 ? 46.59797 55.36469 41.91022 1.000 53.71335 196 VAL B C 1
ATOM 4886 O O . VAL B 1 202 ? 46.88405 56.42879 41.33907 1.000 51.14535 196 VAL B O 1
ATOM 4890 N N . PRO B 1 203 ? 47.07154 54.19306 41.48154 1.000 52.69828 197 PRO B N 1
ATOM 4891 C CA . PRO B 1 203 ? 47.99711 54.13519 40.34661 1.000 53.55351 197 PRO B CA 1
ATOM 4892 C C . PRO B 1 203 ? 47.36868 54.70186 39.08697 1.000 55.93483 197 PRO B C 1
ATOM 4893 O O . PRO B 1 203 ? 46.14958 54.69243 38.91589 1.000 57.43025 197 PRO B O 1
ATOM 4897 N N . LEU B 1 204 ? 48.22958 55.18350 38.19696 1.000 57.20837 198 LEU B N 1
ATOM 4898 C CA . LEU B 1 204 ? 47.78643 55.83261 36.96511 1.000 59.49386 198 LEU B CA 1
ATOM 4899 C C . LEU B 1 204 ? 46.80595 55.00032 36.15064 1.000 59.23713 198 LEU B C 1
ATOM 4900 O O . LEU B 1 204 ? 45.77504 55.54936 35.72950 1.000 63.54353 198 LEU B O 1
ATOM 4905 N N . PRO B 1 205 ? 47.03825 53.71052 35.88960 1.000 64.58240 199 PRO B N 1
ATOM 4906 C CA . PRO B 1 205 ? 46.01963 52.95237 35.14387 1.000 62.35772 199 PRO B CA 1
ATOM 4907 C C . PRO B 1 205 ? 44.67774 52.94500 35.84882 1.000 62.75014 199 PRO B C 1
ATOM 4908 O O . PRO B 1 205 ? 43.63468 53.19016 35.22617 1.000 63.13915 199 PRO B O 1
ATOM 4912 N N . ILE B 1 206 ? 44.69457 52.71801 37.16330 1.000 61.76292 200 ILE B N 1
ATOM 4913 C CA . ILE B 1 206 ? 43.48986 52.42666 37.93000 1.000 58.15389 200 ILE B CA 1
ATOM 4914 C C . ILE B 1 206 ? 42.55114 53.62018 38.03111 1.000 53.63362 200 ILE B C 1
ATOM 4915 O O . ILE B 1 206 ? 41.38902 53.44498 38.40550 1.000 50.85823 200 ILE B O 1
ATOM 4920 N N . ILE B 1 207 ? 42.99770 54.81524 37.63362 1.000 52.48230 201 ILE B N 1
ATOM 4921 C CA . ILE B 1 207 ? 42.12672 55.99230 37.63263 1.000 50.03726 201 ILE B CA 1
ATOM 4922 C C . ILE B 1 207 ? 40.92968 55.78960 36.71078 1.000 44.93380 201 ILE B C 1
ATOM 4923 O O . ILE B 1 207 ? 39.80013 56.16266 37.04735 1.000 46.42991 201 ILE B O 1
ATOM 4928 N N . SER B 1 208 ? 41.15708 55.21474 35.52946 1.000 44.57039 202 SER B N 1
ATOM 4929 C CA . SER B 1 208 ? 40.06717 55.02852 34.57739 1.000 46.71123 202 SER B CA 1
ATOM 4930 C C . SER B 1 208 ? 38.96331 54.15514 35.16656 1.000 45.68914 202 SER B C 1
ATOM 4931 O O . SER B 1 208 ? 37.77266 54.45495 35.01570 1.000 46.95475 202 SER B O 1
ATOM 4934 N N . LEU B 1 209 ? 39.34320 53.08348 35.86142 1.000 46.00506 203 LEU B N 1
ATOM 4935 C CA . LEU B 1 209 ? 38.36334 52.23436 36.52372 1.000 44.97655 203 LEU B CA 1
ATOM 4936 C C . LEU B 1 209 ? 37.54942 53.02444 37.54345 1.000 43.83792 203 LEU B C 1
ATOM 4937 O O . LEU B 1 209 ? 36.32058 52.88315 37.60979 1.000 41.83528 203 LEU B O 1
ATOM 4942 N N . LYS B 1 210 ? 38.21505 53.86406 38.34450 1.000 42.85302 204 LYS B N 1
ATOM 4943 C CA . LYS B 1 210 ? 37.49689 54.73433 39.27137 1.000 40.39218 204 LYS B CA 1
ATOM 4944 C C . LYS B 1 210 ? 36.56410 55.67597 38.52227 1.000 43.08269 204 LYS B C 1
ATOM 4945 O O . LYS B 1 210 ? 35.42507 55.90649 38.94655 1.000 40.15447 204 LYS B O 1
ATOM 4951 N N . ASN B 1 211 ? 37.03141 56.22728 37.40010 1.000 43.99512 205 ASN B N 1
ATOM 4952 C CA . ASN B 1 211 ? 36.20036 57.13532 36.61831 1.000 39.22524 205 ASN B CA 1
ATOM 4953 C C . ASN B 1 211 ? 34.96951 56.42950 36.07552 1.000 37.73784 205 ASN B C 1
ATOM 4954 O O . ASN B 1 211 ? 33.94028 57.06702 35.85321 1.000 35.43221 205 ASN B O 1
ATOM 4959 N N . ALA B 1 212 ? 35.06203 55.11806 35.84437 1.000 40.21911 206 ALA B N 1
ATOM 4960 C CA . ALA B 1 212 ? 33.92382 54.36883 35.32220 1.000 38.98080 206 ALA B CA 1
ATOM 4961 C C . ALA B 1 212 ? 32.87752 54.14130 36.40742 1.000 34.46087 206 ALA B C 1
ATOM 4962 O O . ALA B 1 212 ? 31.69675 54.46164 36.22387 1.000 42.51589 206 ALA B O 1
ATOM 4964 N N . MET B 1 213 ? 33.29555 53.59299 37.55172 1.000 36.31326 207 MET B N 1
ATOM 4965 C CA . MET B 1 213 ? 32.41430 53.51224 38.71073 1.000 30.58413 207 MET B CA 1
ATOM 4966 C C . MET B 1 213 ? 31.74578 54.85258 38.99418 1.000 33.79256 207 MET B C 1
ATOM 4967 O O . MET B 1 213 ? 30.57316 54.90421 39.35943 1.000 27.01046 207 MET B O 1
ATOM 4972 N N . LEU B 1 214 ? 32.48103 55.95024 38.84979 1.000 33.31592 208 LEU B N 1
ATOM 4973 C CA . LEU B 1 214 ? 31.88682 57.24081 39.16448 1.000 37.24309 208 LEU B CA 1
ATOM 4974 C C . LEU B 1 214 ? 30.83425 57.61131 38.13474 1.000 33.20021 208 LEU B C 1
ATOM 4975 O O . LEU B 1 214 ? 29.78013 58.13535 38.48434 1.000 35.23396 208 LEU B O 1
ATOM 4980 N N . ARG B 1 215 ? 31.08277 57.31872 36.86222 1.000 38.45172 209 ARG B N 1
ATOM 4981 C CA . ARG B 1 215 ? 30.10448 57.69553 35.85274 1.000 33.41553 209 ARG B CA 1
ATOM 4982 C C . ARG B 1 215 ? 28.85365 56.84020 35.95789 1.000 38.12735 209 ARG B C 1
ATOM 4983 O O . ARG B 1 215 ? 27.75180 57.31771 35.66970 1.000 38.66423 209 ARG B O 1
ATOM 4991 N N . GLN B 1 216 ? 28.99925 55.57984 36.37700 1.000 39.36123 210 GLN B N 1
ATOM 4992 C CA . GLN B 1 216 ? 27.81802 54.74937 36.60362 1.000 39.18039 210 GLN B CA 1
ATOM 4993 C C . GLN B 1 216 ? 26.94335 55.34193 37.70009 1.000 34.67731 210 GLN B C 1
ATOM 4994 O O . GLN B 1 216 ? 25.71460 55.31769 37.60176 1.000 37.59883 210 GLN B O 1
ATOM 5000 N N . GLN B 1 217 ? 27.55978 55.87142 38.76009 1.000 32.97852 211 GLN B N 1
ATOM 5001 C CA . GLN B 1 217 ? 26.78134 56.50408 39.82107 1.000 33.79651 211 GLN B CA 1
ATOM 5002 C C . GLN B 1 217 ? 26.05385 57.73989 39.29864 1.000 34.16699 211 GLN B C 1
ATOM 5003 O O . GLN B 1 217 ? 24.91663 58.01379 39.69676 1.000 34.78027 211 GLN B O 1
ATOM 5009 N N . LYS B 1 218 ? 26.70611 58.49648 38.40721 1.000 37.25512 212 LYS B N 1
ATOM 5010 C CA . LYS B 1 218 ? 26.08374 59.67099 37.79661 1.000 41.61531 212 LYS B CA 1
ATOM 5011 C C . LYS B 1 218 ? 24.89746 59.27594 36.92301 1.000 42.08996 212 LYS B C 1
ATOM 5012 O O . LYS B 1 218 ? 23.87668 59.97195 36.89655 1.000 42.57015 212 LYS B O 1
ATOM 5018 N N . ASN B 1 219 ? 25.01086 58.15501 36.20846 1.000 43.01991 213 ASN B N 1
ATOM 5019 C CA . ASN B 1 219 ? 23.96412 57.68549 35.31694 1.000 41.60120 213 ASN B CA 1
ATOM 5020 C C . ASN B 1 219 ? 23.01017 56.72640 36.00369 1.000 45.58905 213 ASN B C 1
ATOM 5021 O O . ASN B 1 219 ? 22.28563 55.98136 35.32814 1.000 47.46683 213 ASN B O 1
ATOM 5026 N N . LEU B 1 220 ? 22.99299 56.72592 37.33584 1.000 42.36107 214 LEU B N 1
ATOM 5027 C CA . LEU B 1 220 ? 21.99251 55.94075 38.04043 1.000 45.01369 214 LEU B CA 1
ATOM 5028 C C . LEU B 1 220 ? 20.60067 56.48180 37.77650 1.000 46.11848 214 LEU B C 1
ATOM 5029 O O . LEU B 1 220 ? 19.63742 55.71035 37.71677 1.000 45.69080 214 LEU B O 1
ATOM 5034 N N . SER B 1 221 ? 20.49347 57.80442 37.61391 1.000 45.11486 215 SER B N 1
ATOM 5035 C CA . SER B 1 221 ? 19.22342 58.43909 37.27790 1.000 49.18838 215 SER B CA 1
ATOM 5036 C C . SER B 1 221 ? 18.64938 57.87363 35.98307 1.000 49.78016 215 SER B C 1
ATOM 5037 O O . SER B 1 221 ? 17.43078 57.71771 35.84684 1.000 43.42627 215 SER B O 1
ATOM 5040 N N . LYS B 1 222 ? 19.51134 57.54308 35.02457 1.000 45.48197 216 LYS B N 1
ATOM 5041 C CA . LYS B 1 222 ? 19.02838 56.91267 33.80628 1.000 45.83816 216 LYS B CA 1
ATOM 5042 C C . LYS B 1 222 ? 18.54705 55.48329 34.04608 1.000 53.12069 216 LYS B C 1
ATOM 5043 O O . LYS B 1 222 ? 17.83689 54.93341 33.20048 1.000 52.76326 216 LYS B O 1
ATOM 5049 N N . THR B 1 223 ? 18.88022 54.88129 35.18596 1.000 50.75465 217 THR B N 1
ATOM 5050 C CA . THR B 1 223 ? 18.55008 53.48574 35.44556 1.000 48.74306 217 THR B CA 1
ATOM 5051 C C . THR B 1 223 ? 17.28367 53.36978 36.28752 1.000 45.71337 217 THR B C 1
ATOM 5052 O O . THR B 1 223 ? 17.13104 54.07982 37.28312 1.000 45.81964 217 THR B O 1
ATOM 5056 N N . PHE B 1 224 ? 16.39751 52.43125 35.91784 1.000 42.23110 218 PHE B N 1
ATOM 5057 C CA . PHE B 1 224 ? 15.17055 52.22160 36.68328 1.000 41.30568 218 PHE B CA 1
ATOM 5058 C C . PHE B 1 224 ? 15.27094 51.13203 37.75291 1.000 39.32568 218 PHE B C 1
ATOM 5059 O O . PHE B 1 224 ? 14.41801 51.08797 38.64496 1.000 32.73884 218 PHE B O 1
ATOM 5067 N N . CYS B 1 225 ? 16.29033 50.27582 37.72224 1.000 39.50519 219 CYS B N 1
ATOM 5068 C CA . CYS B 1 225 ? 16.41848 49.23653 38.73816 1.000 34.30437 219 CYS B CA 1
ATOM 5069 C C . CYS B 1 225 ? 17.87066 48.78358 38.79865 1.000 36.38379 219 CYS B C 1
ATOM 5070 O O . CYS B 1 225 ? 18.50681 48.60624 37.75595 1.000 33.94165 219 CYS B O 1
ATOM 5073 N N . VAL B 1 226 ? 18.38198 48.59060 40.01827 1.000 35.88749 220 VAL B N 1
ATOM 5074 C CA . VAL B 1 226 ? 19.73131 48.08139 40.24758 1.000 30.75552 220 VAL B CA 1
ATOM 5075 C C . VAL B 1 226 ? 19.60356 46.67192 40.80089 1.000 33.93896 220 VAL B C 1
ATOM 5076 O O . VAL B 1 226 ? 19.14811 46.47381 41.93462 1.000 30.03788 220 VAL B O 1
ATOM 5080 N N . LEU B 1 227 ? 20.00923 45.69628 39.99612 1.000 35.21442 221 LEU B N 1
ATOM 5081 C CA . LEU B 1 227 ? 20.12863 44.31983 40.43616 1.000 31.52019 221 LEU B CA 1
ATOM 5082 C C . LEU B 1 227 ? 21.46155 44.12852 41.14046 1.000 32.65203 221 LEU B C 1
ATOM 5083 O O . LEU B 1 227 ? 22.46480 44.76304 40.79486 1.000 31.81336 221 LEU B O 1
ATOM 5088 N N . VAL B 1 228 ? 21.47204 43.26981 42.15156 1.000 29.68505 222 VAL B N 1
ATOM 5089 C CA . VAL B 1 228 ? 22.69347 43.00236 42.90717 1.000 27.76317 222 VAL B CA 1
ATOM 5090 C C . VAL B 1 228 ? 22.74521 41.51702 43.21636 1.000 29.98920 222 VAL B C 1
ATOM 5091 O O . VAL B 1 228 ? 21.73734 40.92894 43.62948 1.000 27.22547 222 VAL B O 1
ATOM 5095 N N . ASP B 1 229 ? 23.91242 40.91178 42.98168 1.000 27.41262 223 ASP B N 1
ATOM 5096 C CA . ASP B 1 229 ? 24.18579 39.50624 43.27679 1.000 26.99358 223 ASP B CA 1
ATOM 5097 C C . ASP B 1 229 ? 24.52139 39.35603 44.75856 1.000 27.03167 223 ASP B C 1
ATOM 5098 O O . ASP B 1 229 ? 25.65661 39.07998 45.15418 1.000 27.02186 223 ASP B O 1
ATOM 5103 N N . THR B 1 230 ? 23.49018 39.54849 45.58289 1.000 27.54695 224 THR B N 1
ATOM 5104 C CA . THR B 1 230 ? 23.55009 39.34249 47.02463 1.000 25.86069 224 THR B CA 1
ATOM 5105 C C . THR B 1 230 ? 22.19822 38.80245 47.46659 1.000 22.57020 224 THR B C 1
ATOM 5106 O O . THR B 1 230 ? 21.26080 38.73174 46.67612 1.000 25.30988 224 THR B O 1
ATOM 5110 N N . PHE B 1 231 ? 22.09092 38.38326 48.72468 1.000 23.43981 225 PHE B N 1
ATOM 5111 C CA . PHE B 1 231 ? 20.78996 37.97849 49.23733 1.000 30.14804 225 PHE B CA 1
ATOM 5112 C C . PHE B 1 231 ? 20.44939 38.76577 50.49344 1.000 29.98190 225 PHE B C 1
ATOM 5113 O O . PHE B 1 231 ? 21.33316 39.21486 51.23192 1.000 26.46620 225 PHE B O 1
ATOM 5121 N N . GLN B 1 232 ? 19.14020 38.90668 50.70906 1.000 22.81928 226 GLN B N 1
ATOM 5122 C CA . GLN B 1 232 ? 18.59417 39.83645 51.69323 1.000 28.55945 226 GLN B CA 1
ATOM 5123 C C . GLN B 1 232 ? 19.16133 39.58415 53.08099 1.000 27.20413 226 GLN B C 1
ATOM 5124 O O . GLN B 1 232 ? 19.55366 40.52061 53.77997 1.000 28.80541 226 GLN B O 1
ATOM 5130 N N . GLN B 1 233 ? 19.20361 38.32469 53.50854 1.000 26.37547 227 GLN B N 1
ATOM 5131 C CA . GLN B 1 233 ? 19.72485 38.03102 54.84680 1.000 28.58381 227 GLN B CA 1
ATOM 5132 C C . GLN B 1 233 ? 21.19335 38.44614 54.99695 1.000 24.81444 227 GLN B C 1
ATOM 5133 O O . GLN B 1 233 ? 21.65221 38.75036 56.10719 1.000 21.17780 227 GLN B O 1
ATOM 5139 N N . LEU B 1 234 ? 21.94117 38.47152 53.90378 1.000 22.23746 228 LEU B N 1
ATOM 5140 C CA . LEU B 1 234 ? 23.37779 38.74785 54.01772 1.000 23.95549 228 LEU B CA 1
ATOM 5141 C C . LEU B 1 234 ? 23.66315 40.22939 54.25515 1.000 24.14346 228 LEU B C 1
ATOM 5142 O O . LEU B 1 234 ? 24.56873 40.57562 55.01529 1.000 24.65142 228 LEU B O 1
ATOM 5147 N N . GLU B 1 235 ? 22.88525 41.11595 53.63752 1.000 31.17460 229 GLU B N 1
ATOM 5148 C CA . GLU B 1 235 ? 23.03978 42.56822 53.74963 1.000 24.69874 229 GLU B CA 1
ATOM 5149 C C . GLU B 1 235 ? 21.70280 43.20620 54.11813 1.000 27.89905 229 GLU B C 1
ATOM 5150 O O . GLU B 1 235 ? 21.31189 44.25860 53.59729 1.000 27.47654 229 GLU B O 1
ATOM 5156 N N . ASP B 1 236 ? 21.02238 42.58399 55.08603 1.000 24.73533 230 ASP B N 1
ATOM 5157 C CA . ASP B 1 236 ? 19.62794 42.90215 55.38810 1.000 28.33027 230 ASP B CA 1
ATOM 5158 C C . ASP B 1 236 ? 19.45504 44.34465 55.84152 1.000 32.88436 230 ASP B C 1
ATOM 5159 O O . ASP B 1 236 ? 18.73851 45.12559 55.20959 1.000 27.84751 230 ASP B O 1
ATOM 5164 N N . GLU B 1 237 ? 20.10592 44.71714 56.94517 1.000 35.75576 231 GLU B N 1
ATOM 5165 C CA . GLU B 1 237 ? 19.97070 46.07817 57.44640 1.000 31.54877 231 GLU B CA 1
ATOM 5166 C C . GLU B 1 237 ? 20.40891 47.09740 56.40078 1.000 29.64161 231 GLU B C 1
ATOM 5167 O O . GLU B 1 237 ? 19.83021 48.18959 56.30952 1.000 30.03136 231 GLU B O 1
ATOM 5173 N N . LEU B 1 238 ? 21.38368 46.74894 55.56915 1.000 27.62960 232 LEU B N 1
ATOM 5174 C CA . LEU B 1 238 ? 21.87158 47.70925 54.58347 1.000 30.31647 232 LEU B CA 1
ATOM 5175 C C . LEU B 1 238 ? 20.90495 47.85649 53.41286 1.000 32.00621 232 LEU B C 1
ATOM 5176 O O . LEU B 1 238 ? 20.59951 48.97751 52.99017 1.000 25.37642 232 LEU B O 1
ATOM 5181 N N . ILE B 1 239 ? 20.44652 46.73010 52.85461 1.000 29.52758 233 ILE B N 1
ATOM 5182 C CA . ILE B 1 239 ? 19.51356 46.77222 51.73333 1.000 27.45828 233 ILE B CA 1
ATOM 5183 C C . ILE B 1 239 ? 18.28318 47.57725 52.12131 1.000 26.98466 233 ILE B C 1
ATOM 5184 O O . ILE B 1 239 ? 17.71634 48.29470 51.29248 1.000 28.02856 233 ILE B O 1
ATOM 5189 N N . HIS B 1 240 ? 17.89439 47.52661 53.39721 1.000 24.95715 234 HIS B N 1
ATOM 5190 C CA . HIS B 1 240 ? 16.67968 48.20697 53.84267 1.000 34.81681 234 HIS B CA 1
ATOM 5191 C C . HIS B 1 240 ? 16.85261 49.72085 53.82257 1.000 33.28123 234 HIS B C 1
ATOM 5192 O O . HIS B 1 240 ? 16.03226 50.44547 53.24834 1.000 34.96788 234 HIS B O 1
ATOM 5199 N N . TYR B 1 241 ? 17.90529 50.21572 54.46081 1.000 27.54589 235 TYR B N 1
ATOM 5200 C CA . TYR B 1 241 ? 18.22524 51.62891 54.36531 1.000 33.38557 235 TYR B CA 1
ATOM 5201 C C . TYR B 1 241 ? 18.34536 52.05476 52.90714 1.000 35.15463 235 TYR B C 1
ATOM 5202 O O . TYR B 1 241 ? 17.77181 53.06511 52.48792 1.000 32.27183 235 TYR B O 1
ATOM 5211 N N . LEU B 1 242 ? 19.08724 51.28115 52.11618 1.000 34.26721 236 LEU B N 1
ATOM 5212 C CA . LEU B 1 242 ? 19.32665 51.63965 50.72724 1.000 37.18022 236 LEU B CA 1
ATOM 5213 C C . LEU B 1 242 ? 18.05075 51.60633 49.91487 1.000 38.14167 236 LEU B C 1
ATOM 5214 O O . LEU B 1 242 ? 17.96768 52.30699 48.90208 1.000 42.45324 236 LEU B O 1
ATOM 5219 N N . SER B 1 243 ? 17.04847 50.82989 50.35789 1.000 40.36160 237 SER B N 1
ATOM 5220 C CA . SER B 1 243 ? 15.80283 50.69504 49.61485 1.000 35.88903 237 SER B CA 1
ATOM 5221 C C . SER B 1 243 ? 15.03652 52.01028 49.56287 1.000 46.53679 237 SER B C 1
ATOM 5222 O O . SER B 1 243 ? 14.35050 52.29191 48.57262 1.000 47.40852 237 SER B O 1
ATOM 5225 N N . LYS B 1 244 ? 15.13289 52.81795 50.61399 1.000 42.50823 238 LYS B N 1
ATOM 5226 C CA . LYS B 1 244 ? 14.41906 54.07801 50.67381 1.000 40.27353 238 LYS B CA 1
ATOM 5227 C C . LYS B 1 244 ? 15.20837 55.22045 50.05599 1.000 45.21126 238 LYS B C 1
ATOM 5228 O O . LYS B 1 244 ? 14.61352 56.26377 49.75655 1.000 43.75122 238 LYS B O 1
ATOM 5234 N N . LEU B 1 245 ? 16.52108 55.03508 49.84968 1.000 37.81480 239 LEU B N 1
ATOM 5235 C CA . LEU B 1 245 ? 17.38335 55.96676 49.12980 1.000 37.66249 239 LEU B CA 1
ATOM 5236 C C . LEU B 1 245 ? 17.48417 55.59920 47.65865 1.000 40.85013 239 LEU B C 1
ATOM 5237 O O . LEU B 1 245 ? 16.77137 56.13150 46.80293 1.000 43.04271 239 LEU B O 1
ATOM 5242 N N . CYS B 1 246 ? 18.41097 54.69561 47.36910 1.000 44.22994 240 CYS B N 1
ATOM 5243 C CA . CYS B 1 246 ? 18.66175 54.18785 46.02942 1.000 43.68279 240 CYS B CA 1
ATOM 5244 C C . CYS B 1 246 ? 18.26330 52.72134 46.01473 1.000 41.69673 240 CYS B C 1
ATOM 5245 O O . CYS B 1 246 ? 19.05275 51.86450 46.44118 1.000 38.33278 240 CYS B O 1
ATOM 5248 N N . PRO B 1 247 ? 17.05516 52.38125 45.55639 1.000 38.06261 241 PRO B N 1
ATOM 5249 C CA . PRO B 1 247 ? 16.56284 51.00833 45.70651 1.000 40.18075 241 PRO B CA 1
ATOM 5250 C C . PRO B 1 247 ? 17.45405 49.99131 45.01500 1.000 35.37580 241 PRO B C 1
ATOM 5251 O O . PRO B 1 247 ? 17.98660 50.22542 43.93050 1.000 34.53801 241 PRO B O 1
ATOM 5255 N N . ILE B 1 248 ? 17.56948 48.83943 45.65542 1.000 38.08427 242 ILE B N 1
ATOM 5256 C CA . ILE B 1 248 ? 18.42816 47.74022 45.24990 1.000 34.76822 242 ILE B CA 1
ATOM 5257 C C . ILE B 1 248 ? 17.56220 46.48190 45.25295 1.000 35.60326 242 ILE B C 1
ATOM 5258 O O . ILE B 1 248 ? 16.71045 46.31879 46.13219 1.000 35.70165 242 ILE B O 1
ATOM 5263 N N . ARG B 1 249 ? 17.74331 45.61178 44.25692 1.000 33.87258 243 ARG B N 1
ATOM 5264 C CA . ARG B 1 249 ? 17.01589 44.34110 44.21180 1.000 33.97680 243 ARG B CA 1
ATOM 5265 C C . ARG B 1 249 ? 17.99407 43.18324 44.37228 1.000 30.63755 243 ARG B C 1
ATOM 5266 O O . ARG B 1 249 ? 18.62700 42.76473 43.39372 1.000 30.50919 243 ARG B O 1
ATOM 5274 N N . PRO B 1 250 ? 18.14522 42.62517 45.56764 1.000 26.10393 244 PRO B N 1
ATOM 5275 C CA . PRO B 1 250 ? 18.99055 41.43244 45.74235 1.000 30.02930 244 PRO B CA 1
ATOM 5276 C C . PRO B 1 250 ? 18.39969 40.22214 45.02743 1.000 33.39046 244 PRO B C 1
ATOM 5277 O O . PRO B 1 250 ? 17.24468 39.85357 45.25920 1.000 32.92149 244 PRO B O 1
ATOM 5281 N N . ILE B 1 251 ? 19.19009 39.59474 44.15126 1.000 26.32064 245 ILE B N 1
ATOM 5282 C CA . ILE B 1 251 ? 18.65243 38.47798 43.37776 1.000 27.98393 245 ILE B CA 1
ATOM 5283 C C . ILE B 1 251 ? 19.64876 37.31948 43.29536 1.000 29.63140 245 ILE B C 1
ATOM 5284 O O . ILE B 1 251 ? 19.63045 36.54065 42.33463 1.000 29.85789 245 ILE B O 1
ATOM 5289 N N . GLY B 1 252 ? 20.49822 37.17281 44.30987 1.000 26.12207 246 GLY B N 1
ATOM 5290 C CA . GLY B 1 252 ? 21.47327 36.11436 44.32017 1.000 28.87170 246 GLY B CA 1
ATOM 5291 C C . GLY B 1 252 ? 21.28686 35.19858 45.50505 1.000 28.07295 246 GLY B C 1
ATOM 5292 O O . GLY B 1 252 ? 20.42459 35.42804 46.35605 1.000 26.95465 246 GLY B O 1
ATOM 5293 N N . PRO B 1 253 ? 22.14544 34.17832 45.63173 1.000 27.88257 247 PRO B N 1
ATOM 5294 C CA . PRO B 1 253 ? 23.31484 33.89772 44.79124 1.000 33.36658 247 PRO B CA 1
ATOM 5295 C C . PRO B 1 253 ? 22.99663 33.47868 43.35589 1.000 33.00331 247 PRO B C 1
ATOM 5296 O O . PRO B 1 253 ? 22.42654 32.41674 43.14260 1.000 39.47275 247 PRO B O 1
ATOM 5300 N N . LEU B 1 254 ? 23.40685 34.31410 42.39696 1.000 32.96644 248 LEU B N 1
ATOM 5301 C CA . LEU B 1 254 ? 23.09793 34.06774 40.99302 1.000 33.76408 248 LEU B CA 1
ATOM 5302 C C . LEU B 1 254 ? 23.63061 32.72244 40.51372 1.000 39.42843 248 LEU B C 1
ATOM 5303 O O . LEU B 1 254 ? 22.97192 32.04311 39.71442 1.000 39.48049 248 LEU B O 1
ATOM 5308 N N . PHE B 1 255 ? 24.81227 32.30356 40.98800 1.000 36.85562 249 PHE B N 1
ATOM 5309 C CA . PHE B 1 255 ? 25.31865 31.01700 40.51585 1.000 40.87499 249 PHE B CA 1
ATOM 5310 C C . PHE B 1 255 ? 24.44414 29.85625 40.97728 1.000 42.87515 249 PHE B C 1
ATOM 5311 O O . PHE B 1 255 ? 24.41295 28.82223 40.30959 1.000 44.38855 249 PHE B O 1
ATOM 5319 N N . LYS B 1 256 ? 23.69163 30.02735 42.06629 1.000 43.77856 250 LYS B N 1
ATOM 5320 C CA . LYS B 1 256 ? 22.71450 29.01971 42.47224 1.000 45.27259 250 LYS B CA 1
ATOM 5321 C C . LYS B 1 256 ? 21.51565 28.99192 41.51793 1.000 54.60950 250 LYS B C 1
ATOM 5322 O O . LYS B 1 256 ? 21.09045 27.91981 41.07564 1.000 60.06856 250 LYS B O 1
ATOM 5328 N N . ILE B 1 257 ? 20.95586 30.16467 41.18817 1.000 49.99789 251 ILE B N 1
ATOM 5329 C CA . ILE B 1 257 ? 19.72970 30.22796 40.38904 1.000 52.18837 251 ILE B CA 1
ATOM 5330 C C . ILE B 1 257 ? 19.94683 29.70374 38.96782 1.000 57.99640 251 ILE B C 1
ATOM 5331 O O . ILE B 1 257 ? 19.01077 29.19509 38.33677 1.000 58.64151 251 ILE B O 1
ATOM 5336 N N . SER B 1 258 ? 21.16622 29.80566 38.43977 1.000 59.20572 252 SER B N 1
ATOM 5337 C CA . SER B 1 258 ? 21.42176 29.62277 37.01354 1.000 58.96731 252 SER B CA 1
ATOM 5338 C C . SER B 1 258 ? 22.22676 28.37091 36.68167 1.000 61.85944 252 SER B C 1
ATOM 5339 O O . SER B 1 258 ? 21.87731 27.63321 35.75114 1.000 62.56463 252 SER B O 1
ATOM 5342 N N . ASP B 1 259 ? 23.32714 28.11638 37.39390 1.000 63.39888 253 ASP B N 1
ATOM 5343 C CA . ASP B 1 259 ? 24.03488 26.85440 37.20967 1.000 57.56124 253 ASP B CA 1
ATOM 5344 C C . ASP B 1 259 ? 23.20471 25.69711 37.75145 1.000 60.07965 253 ASP B C 1
ATOM 5345 O O . ASP B 1 259 ? 23.06517 24.65988 37.09379 1.000 67.16727 253 ASP B O 1
ATOM 5350 N N . THR B 1 260 ? 22.62473 25.86465 38.93897 1.000 59.73321 254 THR B N 1
ATOM 5351 C CA . THR B 1 260 ? 21.61479 24.92744 39.42542 1.000 62.68560 254 THR B CA 1
ATOM 5352 C C . THR B 1 260 ? 20.24105 25.35170 38.91294 1.000 60.19818 254 THR B C 1
ATOM 5353 O O . THR B 1 260 ? 19.74542 24.82700 37.91415 1.000 60.26056 254 THR B O 1
ATOM 5357 N N . ALA B 1 272 ? 42.01148 20.85025 36.41734 1.000 56.84303 266 ALA B N 1
ATOM 5358 C CA . ALA B 1 272 ? 40.56340 20.97473 36.43914 1.000 56.38000 266 ALA B CA 1
ATOM 5359 C C . ALA B 1 272 ? 39.86752 19.61930 36.48459 1.000 63.18806 266 ALA B C 1
ATOM 5360 O O . ALA B 1 272 ? 38.88945 19.44641 37.21590 1.000 65.00826 266 ALA B O 1
ATOM 5362 N N . ASP B 1 273 ? 40.36507 18.66182 35.69704 1.000 64.44192 267 ASP B N 1
ATOM 5363 C CA . ASP B 1 273 ? 39.70077 17.36826 35.54595 1.000 68.63050 267 ASP B CA 1
ATOM 5364 C C . ASP B 1 273 ? 40.14448 16.35898 36.59557 1.000 64.96961 267 ASP B C 1
ATOM 5365 O O . ASP B 1 273 ? 39.31243 15.61852 37.13382 1.000 61.58630 267 ASP B O 1
ATOM 5370 N N . ASP B 1 274 ? 41.44102 16.31219 36.90232 1.000 62.70038 268 ASP B N 1
ATOM 5371 C CA . ASP B 1 274 ? 41.87652 15.51491 38.03875 1.000 61.35389 268 ASP B CA 1
ATOM 5372 C C . ASP B 1 274 ? 41.44359 16.13017 39.36457 1.000 57.84435 268 ASP B C 1
ATOM 5373 O O . ASP B 1 274 ? 41.58969 15.47285 40.39860 1.000 54.10607 268 ASP B O 1
ATOM 5378 N N . CYS B 1 275 ? 40.89727 17.35566 39.34937 1.000 55.90848 269 CYS B N 1
ATOM 5379 C CA . CYS B 1 275 ? 40.56215 18.06725 40.58299 1.000 51.32031 269 CYS B CA 1
ATOM 5380 C C . CYS B 1 275 ? 39.52306 17.31449 41.40892 1.000 43.96916 269 CYS B C 1
ATOM 5381 O O . CYS B 1 275 ? 39.79177 16.91100 42.54388 1.000 46.06330 269 CYS B O 1
ATOM 5384 N N . ILE B 1 276 ? 38.30808 17.15847 40.87003 1.000 48.46967 270 ILE B N 1
ATOM 5385 C CA . ILE B 1 276 ? 37.21370 16.56951 41.64238 1.000 42.39208 270 ILE B CA 1
ATOM 5386 C C . ILE B 1 276 ? 37.55688 15.14491 42.05763 1.000 41.18642 270 ILE B C 1
ATOM 5387 O O . ILE B 1 276 ? 37.35470 14.75111 43.21137 1.000 38.53950 270 ILE B O 1
ATOM 5392 N N . GLU B 1 277 ? 38.07454 14.34990 41.11827 1.000 47.19432 271 GLU B N 1
ATOM 5393 C CA . GLU B 1 277 ? 38.53357 13.00012 41.44415 1.000 44.11128 271 GLU B CA 1
ATOM 5394 C C . GLU B 1 277 ? 39.55163 13.02983 42.58087 1.000 43.53776 271 GLU B C 1
ATOM 5395 O O . GLU B 1 277 ? 39.36838 12.37158 43.60981 1.000 42.25551 271 GLU B O 1
ATOM 5401 N N . TRP B 1 278 ? 40.60923 13.83845 42.42914 1.000 41.56369 272 TRP B N 1
ATOM 5402 C CA . TRP B 1 278 ? 41.64717 13.93059 43.45629 1.000 38.57260 272 TRP B CA 1
ATOM 5403 C C . TRP B 1 278 ? 41.08030 14.34322 44.80965 1.000 39.30035 272 TRP B C 1
ATOM 5404 O O . TRP B 1 278 ? 41.52399 13.84176 45.85115 1.000 38.89422 272 TRP B O 1
ATOM 5415 N N . LEU B 1 279 ? 40.12996 15.28959 44.81987 1.000 39.75319 273 LEU B N 1
ATOM 5416 C CA . LEU B 1 279 ? 39.49772 15.69094 46.07092 1.000 36.10779 273 LEU B CA 1
ATOM 5417 C C . LEU B 1 279 ? 38.71350 14.53242 46.67688 1.000 38.10026 273 LEU B C 1
ATOM 5418 O O . LEU B 1 279 ? 38.66241 14.38259 47.90583 1.000 33.51952 273 LEU B O 1
ATOM 5423 N N . ASP B 1 280 ? 38.08366 13.71244 45.82263 1.000 41.92685 274 ASP B N 1
ATOM 5424 C CA . ASP B 1 280 ? 37.32388 12.55087 46.28374 1.000 42.42196 274 ASP B CA 1
ATOM 5425 C C . ASP B 1 280 ? 38.19545 11.58795 47.07152 1.000 41.76361 274 ASP B C 1
ATOM 5426 O O . ASP B 1 280 ? 37.66754 10.79029 47.85391 1.000 40.83104 274 ASP B O 1
ATOM 5431 N N . SER B 1 281 ? 39.51966 11.65678 46.89883 1.000 42.31925 275 SER B N 1
ATOM 5432 C CA . SER B 1 281 ? 40.41809 10.76350 47.61735 1.000 43.17937 275 SER B CA 1
ATOM 5433 C C . SER B 1 281 ? 40.81673 11.28789 48.98914 1.000 39.49617 275 SER B C 1
ATOM 5434 O O . SER B 1 281 ? 41.41070 10.53706 49.76219 1.000 35.44300 275 SER B O 1
ATOM 5437 N N . LYS B 1 282 ? 40.48903 12.52971 49.33569 1.000 35.49733 276 LYS B N 1
ATOM 5438 C CA . LYS B 1 282 ? 40.87132 13.03192 50.64902 1.000 33.73734 276 LYS B CA 1
ATOM 5439 C C . LYS B 1 282 ? 39.71688 12.89864 51.63806 1.000 34.55697 276 LYS B C 1
ATOM 5440 O O . LYS B 1 282 ? 38.55395 12.73661 51.25738 1.000 31.65517 276 LYS B O 1
ATOM 5446 N N . SER B 1 283 ? 40.06187 12.97565 52.92638 1.000 33.62268 277 SER B N 1
ATOM 5447 C CA . SER B 1 283 ? 39.07700 13.02049 53.99609 1.000 33.61210 277 SER B CA 1
ATOM 5448 C C . SER B 1 283 ? 38.30193 14.34284 53.97442 1.000 38.93996 277 SER B C 1
ATOM 5449 O O . SER B 1 283 ? 38.78030 15.34980 53.44358 1.000 34.87504 277 SER B O 1
ATOM 5452 N N . PRO B 1 284 ? 37.10416 14.36752 54.55168 1.000 35.34574 278 PRO B N 1
ATOM 5453 C CA . PRO B 1 284 ? 36.36112 15.62910 54.63318 1.000 37.78868 278 PRO B CA 1
ATOM 5454 C C . PRO B 1 284 ? 37.07010 16.63214 55.52576 1.000 37.24916 278 PRO B C 1
ATOM 5455 O O . PRO B 1 284 ? 37.75384 16.27135 56.48903 1.000 34.34387 278 PRO B O 1
ATOM 5459 N N . SER B 1 285 ? 36.89420 17.91157 55.19286 1.000 36.99728 279 SER B N 1
ATOM 5460 C CA . SER B 1 285 ? 37.46304 19.00086 55.97706 1.000 33.71702 279 SER B CA 1
ATOM 5461 C C . SER B 1 285 ? 38.97260 18.81849 56.12089 1.000 32.83757 279 SER B C 1
ATOM 5462 O O . SER B 1 285 ? 39.53304 18.88633 57.21727 1.000 28.96183 279 SER B O 1
ATOM 5465 N N . SER B 1 286 ? 39.62768 18.54768 54.99874 1.000 32.31190 280 SER B N 1
ATOM 5466 C CA . SER B 1 286 ? 41.06580 18.32666 55.00175 1.000 34.69283 280 SER B CA 1
ATOM 5467 C C . SER B 1 286 ? 41.84827 19.16320 53.99482 1.000 29.43288 280 SER B C 1
ATOM 5468 O O . SER B 1 286 ? 43.07206 19.28015 54.14523 1.000 30.28225 280 SER B O 1
ATOM 5471 N N . VAL B 1 287 ? 41.21762 19.72193 52.97421 1.000 23.71858 281 VAL B N 1
ATOM 5472 C CA . VAL B 1 287 ? 41.93700 20.30171 51.84597 1.000 31.30874 281 VAL B CA 1
ATOM 5473 C C . VAL B 1 287 ? 41.89794 21.82540 51.93516 1.000 31.94653 281 VAL B C 1
ATOM 5474 O O . VAL B 1 287 ? 40.82322 22.43969 51.89476 1.000 31.39720 281 VAL B O 1
ATOM 5478 N N . VAL B 1 288 ? 43.07344 22.43573 52.03835 1.000 33.51761 282 VAL B N 1
ATOM 5479 C CA . VAL B 1 288 ? 43.19982 23.87845 51.86487 1.000 31.35045 282 VAL B CA 1
ATOM 5480 C C . VAL B 1 288 ? 43.11071 24.16972 50.37119 1.000 31.12275 282 VAL B C 1
ATOM 5481 O O . VAL B 1 288 ? 43.95455 23.72550 49.59400 1.000 31.52113 282 VAL B O 1
ATOM 5485 N N . TYR B 1 289 ? 42.07498 24.88893 49.95514 1.000 26.31469 283 TYR B N 1
ATOM 5486 C CA . TYR B 1 289 ? 41.92212 25.25227 48.55268 1.000 28.36656 283 TYR B CA 1
ATOM 5487 C C . TYR B 1 289 ? 42.37942 26.69465 48.40164 1.000 25.89264 283 TYR B C 1
ATOM 5488 O O . TYR B 1 289 ? 41.99834 27.55335 49.21002 1.000 29.14429 283 TYR B O 1
ATOM 5497 N N . ILE B 1 290 ? 43.20813 26.95732 47.39412 1.000 27.55460 284 ILE B N 1
ATOM 5498 C CA . ILE B 1 290 ? 43.86102 28.25844 47.24208 1.000 28.19392 284 ILE B CA 1
ATOM 5499 C C . ILE B 1 290 ? 43.62514 28.78977 45.83720 1.000 28.38573 284 ILE B C 1
ATOM 5500 O O . ILE B 1 290 ? 44.05738 28.17723 44.85522 1.000 30.25092 284 ILE B O 1
ATOM 5505 N N . SER B 1 291 ? 42.99391 29.95436 45.73966 1.000 25.86043 285 SER B N 1
ATOM 5506 C CA . SER B 1 291 ? 42.87959 30.57569 44.43436 1.000 29.65822 285 SER B CA 1
ATOM 5507 C C . SER B 1 291 ? 42.63739 32.05622 44.60920 1.000 29.94502 285 SER B C 1
ATOM 5508 O O . SER B 1 291 ? 41.92201 32.47039 45.52849 1.000 26.12006 285 SER B O 1
ATOM 5511 N N . PHE B 1 292 ? 43.22631 32.83395 43.70080 1.000 32.74398 286 PHE B N 1
ATOM 5512 C CA . PHE B 1 292 ? 43.19275 34.28927 43.73758 1.000 33.00696 286 PHE B CA 1
ATOM 5513 C C . PHE B 1 292 ? 42.52992 34.86528 42.49066 1.000 34.42653 286 PHE B C 1
ATOM 5514 O O . PHE B 1 292 ? 42.78347 36.01132 42.11804 1.000 35.36227 286 PHE B O 1
ATOM 5522 N N . GLY B 1 293 ? 41.66410 34.07240 41.85127 1.000 34.34719 287 GLY B N 1
ATOM 5523 C CA . GLY B 1 293 ? 40.85771 34.52802 40.73759 1.000 39.22392 287 GLY B CA 1
ATOM 5524 C C . GLY B 1 293 ? 41.53352 34.49507 39.38093 1.000 40.38970 287 GLY B C 1
ATOM 5525 O O . GLY B 1 293 ? 42.39290 33.65551 39.12902 1.000 45.82553 287 GLY B O 1
ATOM 5526 N N . SER B 1 294 ? 41.15226 35.41782 38.49288 1.000 46.50586 288 SER B N 1
ATOM 5527 C CA . SER B 1 294 ? 41.62967 35.41673 37.11866 1.000 48.51066 288 SER B CA 1
ATOM 5528 C C . SER B 1 294 ? 42.60896 36.53444 36.80065 1.000 46.51148 288 SER B C 1
ATOM 5529 O O . SER B 1 294 ? 43.24848 36.48217 35.74549 1.000 51.75894 288 SER B O 1
ATOM 5532 N N . ILE B 1 295 ? 42.72877 37.55093 37.64987 1.000 39.54218 289 ILE B N 1
ATOM 5533 C CA . ILE B 1 295 ? 43.57820 38.67980 37.30158 1.000 45.36219 289 ILE B CA 1
ATOM 5534 C C . ILE B 1 295 ? 44.77664 38.76980 38.23929 1.000 43.22682 289 ILE B C 1
ATOM 5535 O O . ILE B 1 295 ? 45.85742 39.20932 37.82844 1.000 47.95194 289 ILE B O 1
ATOM 5540 N N . VAL B 1 296 ? 44.60941 38.35366 39.49823 1.000 44.39117 290 VAL B N 1
ATOM 5541 C CA . VAL B 1 296 ? 45.61442 38.67149 40.50655 1.000 43.52084 290 VAL B CA 1
ATOM 5542 C C . VAL B 1 296 ? 46.86433 37.84705 40.24515 1.000 46.39404 290 VAL B C 1
ATOM 5543 O O . VAL B 1 296 ? 46.79245 36.63249 40.01377 1.000 42.33376 290 VAL B O 1
ATOM 5547 N N . HIS B 1 297 ? 48.01378 38.51481 40.26197 1.000 45.98321 291 HIS B N 1
ATOM 5548 C CA . HIS B 1 297 ? 49.31670 37.86990 40.13579 1.000 47.29883 291 HIS B CA 1
ATOM 5549 C C . HIS B 1 297 ? 50.14557 38.30710 41.33295 1.000 46.76792 291 HIS B C 1
ATOM 5550 O O . HIS B 1 297 ? 50.63347 39.44148 41.37159 1.000 48.17643 291 HIS B O 1
ATOM 5557 N N . LEU B 1 298 ? 50.29942 37.41785 42.31152 1.000 44.85433 292 LEU B N 1
ATOM 5558 C CA . LEU B 1 298 ? 51.06900 37.78422 43.48808 1.000 40.08837 292 LEU B CA 1
ATOM 5559 C C . LEU B 1 298 ? 52.53068 38.00322 43.11741 1.000 42.92325 292 LEU B C 1
ATOM 5560 O O . LEU B 1 298 ? 52.99703 37.61580 42.04014 1.000 44.19138 292 LEU B O 1
ATOM 5565 N N . LYS B 1 299 ? 53.25313 38.64722 44.02851 1.000 37.96608 293 LYS B N 1
ATOM 5566 C CA . LYS B 1 299 ? 54.69772 38.71393 43.90563 1.000 45.02035 293 LYS B CA 1
ATOM 5567 C C . LYS B 1 299 ? 55.31246 37.35006 44.20999 1.000 43.55297 293 LYS B C 1
ATOM 5568 O O . LYS B 1 299 ? 54.77314 36.56350 44.99462 1.000 39.45209 293 LYS B O 1
ATOM 5574 N N . GLN B 1 300 ? 56.45496 37.07314 43.57180 1.000 42.11536 294 GLN B N 1
ATOM 5575 C CA . GLN B 1 300 ? 57.11193 35.77996 43.75208 1.000 41.72086 294 GLN B CA 1
ATOM 5576 C C . GLN B 1 300 ? 57.42080 35.53066 45.22485 1.000 43.55321 294 GLN B C 1
ATOM 5577 O O . GLN B 1 300 ? 57.14861 34.44506 45.75723 1.000 43.04234 294 GLN B O 1
ATOM 5583 N N . GLU B 1 301 ? 57.94633 36.55147 45.90696 1.000 39.31407 295 GLU B N 1
ATOM 5584 C CA . GLU B 1 301 ? 58.16196 36.56467 47.35120 1.000 39.72807 295 GLU B CA 1
ATOM 5585 C C . GLU B 1 301 ? 56.94263 36.06303 48.12047 1.000 39.74232 295 GLU B C 1
ATOM 5586 O O . GLU B 1 301 ? 57.08194 35.38761 49.14813 1.000 34.85366 295 GLU B O 1
ATOM 5592 N N . GLN B 1 302 ? 55.73898 36.40565 47.64220 1.000 43.74426 296 GLN B N 1
ATOM 5593 C CA . GLN B 1 302 ? 54.52429 35.97772 48.32965 1.000 35.97822 296 GLN B CA 1
ATOM 5594 C C . GLN B 1 302 ? 54.18637 34.52371 48.02752 1.000 31.97273 296 GLN B C 1
ATOM 5595 O O . GLN B 1 302 ? 53.72713 33.80060 48.91718 1.000 34.68759 296 GLN B O 1
ATOM 5601 N N . ILE B 1 303 ? 54.34369 34.10183 46.76965 1.000 31.99545 297 ILE B N 1
ATOM 5602 C CA . ILE B 1 303 ? 54.09303 32.71006 46.40233 1.000 33.89526 297 ILE B CA 1
ATOM 5603 C C . ILE B 1 303 ? 55.02212 31.80013 47.18306 1.000 35.73151 297 ILE B C 1
ATOM 5604 O O . ILE B 1 303 ? 54.62108 30.73243 47.68165 1.000 28.86571 297 ILE B O 1
ATOM 5609 N N . THR B 1 304 ? 56.28360 32.22911 47.29862 1.000 33.76400 298 THR B N 1
ATOM 5610 C CA . THR B 1 304 ? 57.30172 31.48486 48.02760 1.000 35.75558 298 THR B CA 1
ATOM 5611 C C . THR B 1 304 ? 56.91628 31.33523 49.48854 1.000 34.75301 298 THR B C 1
ATOM 5612 O O . THR B 1 304 ? 57.06186 30.25481 50.06979 1.000 29.35456 298 THR B O 1
ATOM 5616 N N . GLU B 1 305 ? 56.39176 32.40831 50.09171 1.000 33.99299 299 GLU B N 1
ATOM 5617 C CA . GLU B 1 305 ? 56.00055 32.34314 51.49445 1.000 30.60173 299 GLU B CA 1
ATOM 5618 C C . GLU B 1 305 ? 54.83325 31.38014 51.71598 1.000 30.59696 299 GLU B C 1
ATOM 5619 O O . GLU B 1 305 ? 54.75559 30.74176 52.77225 1.000 31.42200 299 GLU B O 1
ATOM 5625 N N . ILE B 1 306 ? 53.91509 31.26401 50.75259 1.000 32.13440 300 ILE B N 1
ATOM 5626 C CA . ILE B 1 306 ? 52.77599 30.36248 50.94140 1.000 29.87758 300 ILE B CA 1
ATOM 5627 C C . ILE B 1 306 ? 53.21828 28.91165 50.79790 1.000 30.15919 300 ILE B C 1
ATOM 5628 O O . ILE B 1 306 ? 52.76269 28.03228 51.53474 1.000 31.64461 300 ILE B O 1
ATOM 5633 N N . ALA B 1 307 ? 54.10731 28.63786 49.84276 1.000 33.81055 301 ALA B N 1
ATOM 5634 C CA . ALA B 1 307 ? 54.55507 27.26514 49.62868 1.000 29.38713 301 ALA B CA 1
ATOM 5635 C C . ALA B 1 307 ? 55.25628 26.71910 50.86530 1.000 29.38335 301 ALA B C 1
ATOM 5636 O O . ALA B 1 307 ? 55.03607 25.56829 51.25734 1.000 32.68470 301 ALA B O 1
ATOM 5638 N N . TYR B 1 308 ? 56.09623 27.53848 51.49953 1.000 35.79008 302 TYR B N 1
ATOM 5639 C CA . TYR B 1 308 ? 56.83906 27.09022 52.67266 1.000 33.76431 302 TYR B CA 1
ATOM 5640 C C . TYR B 1 308 ? 55.89247 26.82631 53.83321 1.000 31.76824 302 TYR B C 1
ATOM 5641 O O . TYR B 1 308 ? 55.97737 25.78463 54.49792 1.000 34.83769 302 TYR B O 1
ATOM 5650 N N . ALA B 1 309 ? 54.97505 27.76043 54.08256 1.000 29.79541 303 ALA B N 1
ATOM 5651 C CA . ALA B 1 309 ? 53.91614 27.54010 55.06313 1.000 30.83043 303 ALA B CA 1
ATOM 5652 C C . ALA B 1 309 ? 53.18048 26.23813 54.78646 1.000 27.69809 303 ALA B C 1
ATOM 5653 O O . ALA B 1 309 ? 52.88052 25.47310 55.71055 1.000 31.37964 303 ALA B O 1
ATOM 5655 N N . LEU B 1 310 ? 52.91990 25.95134 53.51039 1.000 27.68417 304 LEU B N 1
ATOM 5656 C CA . LEU B 1 310 ? 52.20047 24.73159 53.14951 1.000 30.51824 304 LEU B CA 1
ATOM 5657 C C . LEU B 1 310 ? 53.05441 23.48795 53.38663 1.000 34.59659 304 LEU B C 1
ATOM 5658 O O . LEU B 1 310 ? 52.54313 22.44018 53.81345 1.000 31.88074 304 LEU B O 1
ATOM 5663 N N . MET B 1 311 ? 54.35000 23.59005 53.08454 1.000 35.22651 305 MET B N 1
ATOM 5664 C CA . MET B 1 311 ? 55.30801 22.51527 53.35718 1.000 36.47345 305 MET B CA 1
ATOM 5665 C C . MET B 1 311 ? 55.46582 22.28780 54.85899 1.000 33.89327 305 MET B C 1
ATOM 5666 O O . MET B 1 311 ? 55.43358 21.14811 55.33907 1.000 39.63361 305 MET B O 1
ATOM 5671 N N . ASN B 1 312 ? 55.63573 23.37753 55.61026 1.000 31.18534 306 ASN B N 1
ATOM 5672 C CA . ASN B 1 312 ? 55.83145 23.32841 57.05793 1.000 29.38606 306 ASN B CA 1
ATOM 5673 C C . ASN B 1 312 ? 54.65852 22.67107 57.78720 1.000 36.52165 306 ASN B C 1
ATOM 5674 O O . ASN B 1 312 ? 54.86004 21.74844 58.58417 1.000 39.58315 306 ASN B O 1
ATOM 5679 N N . ILE B 1 313 ? 53.42717 23.17903 57.59123 1.000 32.36455 307 ILE B N 1
ATOM 5680 C CA . ILE B 1 313 ? 52.29511 22.60872 58.33232 1.000 38.59196 307 ILE B CA 1
ATOM 5681 C C . ILE B 1 313 ? 51.79409 21.30304 57.75037 1.000 33.52606 307 ILE B C 1
ATOM 5682 O O . ILE B 1 313 ? 50.95786 20.63802 58.38307 1.000 32.71659 307 ILE B O 1
ATOM 5687 N N . ASN B 1 314 ? 52.25660 20.92730 56.56329 1.000 35.26723 308 ASN B N 1
ATOM 5688 C CA . ASN B 1 314 ? 52.08072 19.56237 56.07748 1.000 34.52996 308 ASN B CA 1
ATOM 5689 C C . ASN B 1 314 ? 50.59958 19.22874 55.91542 1.000 36.94199 308 ASN B C 1
ATOM 5690 O O . ASN B 1 314 ? 50.14457 18.14147 56.26896 1.000 36.05447 308 ASN B O 1
ATOM 5695 N N . ILE B 1 315 ? 49.84584 20.17842 55.38975 1.000 30.93120 309 ILE B N 1
ATOM 5696 C CA . ILE B 1 315 ? 48.40817 20.04837 55.21124 1.000 36.13830 309 ILE B CA 1
ATOM 5697 C C . ILE B 1 315 ? 48.13456 19.70157 53.76188 1.000 35.23515 309 ILE B C 1
ATOM 5698 O O . ILE B 1 315 ? 48.91130 20.03626 52.86547 1.000 35.53916 309 ILE B O 1
ATOM 5703 N N . SER B 1 316 ? 47.01510 19.02831 53.52842 1.000 32.26020 310 SER B N 1
ATOM 5704 C CA . SER B 1 316 ? 46.56268 18.78490 52.17298 1.000 31.52085 310 SER B CA 1
ATOM 5705 C C . SER B 1 316 ? 46.14398 20.10594 51.53915 1.000 32.66681 310 SER B C 1
ATOM 5706 O O . SER B 1 316 ? 45.66734 21.01550 52.22637 1.000 25.60198 310 SER B O 1
ATOM 5709 N N . PHE B 1 317 ? 46.35976 20.23379 50.22768 1.000 30.80481 311 PHE B N 1
ATOM 5710 C CA . PHE B 1 317 ? 45.97396 21.47644 49.56909 1.000 30.62126 311 PHE B CA 1
ATOM 5711 C C . PHE B 1 317 ? 45.77948 21.26951 48.07461 1.000 31.98604 311 PHE B C 1
ATOM 5712 O O . PHE B 1 317 ? 46.41503 20.41494 47.45428 1.000 32.34236 311 PHE B O 1
ATOM 5720 N N . LEU B 1 318 ? 44.93075 22.11644 47.50575 1.000 27.37038 312 LEU B N 1
ATOM 5721 C CA . LEU B 1 318 ? 44.74373 22.23877 46.06686 1.000 29.29509 312 LEU B CA 1
ATOM 5722 C C . LEU B 1 318 ? 45.01557 23.69284 45.72116 1.000 29.72583 312 LEU B C 1
ATOM 5723 O O . LEU B 1 318 ? 44.30370 24.58712 46.18622 1.000 30.15124 312 LEU B O 1
ATOM 5728 N N . TRP B 1 319 ? 46.05630 23.94338 44.93354 1.000 32.66832 313 TRP B N 1
ATOM 5729 C CA . TRP B 1 319 ? 46.52051 25.29892 44.67594 1.000 30.31814 313 TRP B CA 1
ATOM 5730 C C . TRP B 1 319 ? 46.32285 25.62158 43.20409 1.000 30.94511 313 TRP B C 1
ATOM 5731 O O . TRP B 1 319 ? 46.85700 24.92185 42.34053 1.000 31.88770 313 TRP B O 1
ATOM 5742 N N . VAL B 1 320 ? 45.53571 26.66022 42.92136 1.000 32.38017 314 VAL B N 1
ATOM 5743 C CA . VAL B 1 320 ? 45.41993 27.20044 41.56704 1.000 33.19655 314 VAL B CA 1
ATOM 5744 C C . VAL B 1 320 ? 46.56812 28.18162 41.35494 1.000 38.42618 314 VAL B C 1
ATOM 5745 O O . VAL B 1 320 ? 46.76631 29.10884 42.14937 1.000 37.71181 314 VAL B O 1
ATOM 5749 N N . MET B 1 321 ? 47.34941 27.97014 40.29743 1.000 41.81287 315 MET B N 1
ATOM 5750 C CA . MET B 1 321 ? 48.44453 28.88030 39.96161 1.000 39.62769 315 MET B CA 1
ATOM 5751 C C . MET B 1 321 ? 48.27447 29.24735 38.49834 1.000 42.87947 315 MET B C 1
ATOM 5752 O O . MET B 1 321 ? 48.77293 28.56001 37.60509 1.000 34.21879 315 MET B O 1
ATOM 5757 N N . LYS B 1 322 ? 47.52534 30.32006 38.27980 1.000 42.65298 316 LYS B N 1
ATOM 5758 C CA . LYS B 1 322 ? 47.20756 30.78373 36.94554 1.000 50.40467 316 LYS B CA 1
ATOM 5759 C C . LYS B 1 322 ? 48.48917 31.18862 36.23441 1.000 51.94720 316 LYS B C 1
ATOM 5760 O O . LYS B 1 322 ? 49.24077 32.01937 36.76368 1.000 54.66909 316 LYS B O 1
ATOM 5766 N N . PRO B 1 323 ? 48.79346 30.62176 35.07189 1.000 54.41156 317 PRO B N 1
ATOM 5767 C CA . PRO B 1 323 ? 49.95685 31.07972 34.30455 1.000 57.17104 317 PRO B CA 1
ATOM 5768 C C . PRO B 1 323 ? 49.66039 32.37013 33.55577 1.000 58.50214 317 PRO B C 1
ATOM 5769 O O . PRO B 1 323 ? 48.50015 32.66391 33.22465 1.000 56.37673 317 PRO B O 1
ATOM 5773 N N . PRO B 1 324 ? 50.68536 33.19059 33.30800 1.000 63.41399 318 PRO B N 1
ATOM 5774 C CA . PRO B 1 324 ? 50.51600 34.35366 32.42529 1.000 62.64765 318 PRO B CA 1
ATOM 5775 C C . PRO B 1 324 ? 50.14894 33.92144 31.01485 1.000 68.47893 318 PRO B C 1
ATOM 5776 O O . PRO B 1 324 ? 50.76514 33.01814 30.44796 1.000 65.08342 318 PRO B O 1
ATOM 5780 N N . GLN B 1 325 ? 49.17403 34.61860 30.43487 1.000 74.15082 319 GLN B N 1
ATOM 5781 C CA . GLN B 1 325 ? 48.41729 34.12564 29.28676 1.000 75.81779 319 GLN B CA 1
ATOM 5782 C C . GLN B 1 325 ? 49.28836 33.98113 28.03354 1.000 78.29921 319 GLN B C 1
ATOM 5783 O O . GLN B 1 325 ? 50.51266 34.14435 28.05110 1.000 76.39927 319 GLN B O 1
ATOM 5789 N N . LYS B 1 326 ? 48.62452 33.65664 26.91589 1.000 81.69656 320 LYS B N 1
ATOM 5790 C CA . LYS B 1 326 ? 49.29054 33.59486 25.61799 1.000 79.24645 320 LYS B CA 1
ATOM 5791 C C . LYS B 1 326 ? 49.98400 34.90870 25.29026 1.000 81.36473 320 LYS B C 1
ATOM 5792 O O . LYS B 1 326 ? 51.04984 34.91733 24.66343 1.000 83.65394 320 LYS B O 1
ATOM 5798 N N . ASP B 1 327 ? 49.39034 36.03364 25.70748 1.000 83.87102 321 ASP B N 1
ATOM 5799 C CA . ASP B 1 327 ? 49.97688 37.34355 25.43607 1.000 84.52788 321 ASP B CA 1
ATOM 5800 C C . ASP B 1 327 ? 51.36108 37.50025 26.05893 1.000 81.39418 321 ASP B C 1
ATOM 5801 O O . ASP B 1 327 ? 52.14879 38.32788 25.58615 1.000 82.40394 321 ASP B O 1
ATOM 5806 N N . SER B 1 328 ? 51.66582 36.73292 27.10927 1.000 79.33577 322 SER B N 1
ATOM 5807 C CA . SER B 1 328 ? 52.99407 36.67803 27.71911 1.000 78.86630 322 SER B CA 1
ATOM 5808 C C . SER B 1 328 ? 53.40250 38.00387 28.36001 1.000 79.37088 322 SER B C 1
ATOM 5809 O O . SER B 1 328 ? 54.58697 38.34857 28.38283 1.000 80.81749 322 SER B O 1
ATOM 5812 N N . TYR B 1 329 ? 52.43865 38.75602 28.89550 1.000 77.98630 323 TYR B N 1
ATOM 5813 C CA . TYR B 1 329 ? 52.75692 40.03779 29.51853 1.000 77.12638 323 TYR B CA 1
ATOM 5814 C C . TYR B 1 329 ? 53.36076 39.86484 30.90793 1.000 77.25129 323 TYR B C 1
ATOM 5815 O O . TYR B 1 329 ? 54.21630 40.66395 31.31160 1.000 77.97429 323 TYR B O 1
ATOM 5824 N N . ASP B 1 330 ? 52.94268 38.83110 31.63496 1.000 75.78453 324 ASP B N 1
ATOM 5825 C CA . ASP B 1 330 ? 53.32498 38.59290 33.02013 1.000 71.22761 324 ASP B CA 1
ATOM 5826 C C . ASP B 1 330 ? 54.39545 37.50083 33.11258 1.000 71.29391 324 ASP B C 1
ATOM 5827 O O . ASP B 1 330 ? 54.73090 36.84104 32.12598 1.000 72.10468 324 ASP B O 1
ATOM 5832 N N . LYS B 1 331 ? 54.93172 37.30829 34.32154 1.000 67.42915 325 LYS B N 1
ATOM 5833 C CA . LYS B 1 331 ? 56.04215 36.38680 34.55593 1.000 64.85437 325 LYS B CA 1
ATOM 5834 C C . LYS B 1 331 ? 55.58432 35.17184 35.35801 1.000 64.70776 325 LYS B C 1
ATOM 5835 O O . LYS B 1 331 ? 54.86325 35.30663 36.35125 1.000 65.56858 325 LYS B O 1
ATOM 5841 N N . GLN B 1 332 ? 56.02791 33.98511 34.93174 1.000 64.11224 326 GLN B N 1
ATOM 5842 C CA . GLN B 1 332 ? 55.51084 32.71719 35.44752 1.000 61.33324 326 GLN B CA 1
ATOM 5843 C C . GLN B 1 332 ? 56.22383 32.31624 36.73820 1.000 60.15570 326 GLN B C 1
ATOM 5844 O O . GLN B 1 332 ? 57.43210 32.04926 36.72676 1.000 60.75841 326 GLN B O 1
ATOM 5850 N N . HIS B 1 333 ? 55.46024 32.22537 37.83629 1.000 57.33043 327 HIS B N 1
ATOM 5851 C CA . HIS B 1 333 ? 55.96183 31.87113 39.16566 1.000 55.38611 327 HIS B CA 1
ATOM 5852 C C . HIS B 1 333 ? 56.76340 30.56899 39.18349 1.000 55.65801 327 HIS B C 1
ATOM 5853 O O . HIS B 1 333 ? 56.69030 29.76214 38.24882 1.000 57.24174 327 HIS B O 1
ATOM 5860 N N . VAL B 1 334 ? 57.53314 30.36146 40.25307 1.000 51.29645 328 VAL B N 1
ATOM 5861 C CA . VAL B 1 334 ? 58.20337 29.09634 40.51674 1.000 46.69812 328 VAL B CA 1
ATOM 5862 C C . VAL B 1 334 ? 58.05565 28.77736 41.99873 1.000 46.08077 328 VAL B C 1
ATOM 5863 O O . VAL B 1 334 ? 57.90555 29.67082 42.83838 1.000 47.77563 328 VAL B O 1
ATOM 5867 N N . LEU B 1 335 ? 58.08908 27.49694 42.30925 1.000 41.60155 329 LEU B N 1
ATOM 5868 C CA . LEU B 1 335 ? 57.96751 26.98069 43.65847 1.000 38.70967 329 LEU B CA 1
ATOM 5869 C C . LEU B 1 335 ? 59.34240 26.71165 44.23952 1.000 39.22189 329 LEU B C 1
ATOM 5870 O O . LEU B 1 335 ? 60.34788 26.73091 43.52352 1.000 40.76260 329 LEU B O 1
ATOM 5875 N N . PRO B 1 336 ? 59.43859 26.47562 45.54654 1.000 37.09816 330 PRO B N 1
ATOM 5876 C CA . PRO B 1 336 ? 60.73945 26.12880 46.13396 1.000 35.90945 330 PRO B CA 1
ATOM 5877 C C . PRO B 1 336 ? 61.24370 24.79412 45.60670 1.000 39.16867 330 PRO B C 1
ATOM 5878 O O . PRO B 1 336 ? 60.48959 23.98446 45.05764 1.000 38.31186 330 PRO B O 1
ATOM 5882 N N . GLN B 1 337 ? 62.54609 24.56583 45.78931 1.000 40.27192 331 GLN B N 1
ATOM 5883 C CA . GLN B 1 337 ? 63.17943 23.39214 45.19166 1.000 40.79861 331 GLN B CA 1
ATOM 5884 C C . GLN B 1 337 ? 62.54649 22.10283 45.71044 1.000 39.40452 331 GLN B C 1
ATOM 5885 O O . GLN B 1 337 ? 62.37543 21.91735 46.91850 1.000 42.04416 331 GLN B O 1
ATOM 5891 N N . GLY B 1 338 ? 62.18967 21.21573 44.78267 1.000 39.93367 332 GLY B N 1
ATOM 5892 C CA . GLY B 1 338 ? 61.57412 19.94403 45.13703 1.000 35.45637 332 GLY B CA 1
ATOM 5893 C C . GLY B 1 338 ? 60.24827 20.07144 45.85597 1.000 40.87745 332 GLY B C 1
ATOM 5894 O O . GLY B 1 338 ? 59.91713 19.20991 46.67991 1.000 38.75351 332 GLY B O 1
ATOM 5895 N N . PHE B 1 339 ? 59.47159 21.12396 45.55745 1.000 37.59098 333 PHE B N 1
ATOM 5896 C CA . PHE B 1 339 ? 58.24541 21.38357 46.30563 1.000 37.79623 333 PHE B CA 1
ATOM 5897 C C . PHE B 1 339 ? 57.27863 20.22590 46.17368 1.000 32.80840 333 PHE B C 1
ATOM 5898 O O . PHE B 1 339 ? 56.74146 19.74007 47.17017 1.000 33.67203 333 PHE B O 1
ATOM 5906 N N . LEU B 1 340 ? 57.06511 19.75825 44.94539 1.000 35.89072 334 LEU B N 1
ATOM 5907 C CA . LEU B 1 340 ? 56.04156 18.74717 44.70507 1.000 39.33894 334 LEU B CA 1
ATOM 5908 C C . LEU B 1 340 ? 56.38755 17.40377 45.34132 1.000 34.70153 334 LEU B C 1
ATOM 5909 O O . LEU B 1 340 ? 55.47658 16.67766 45.76322 1.000 38.72563 334 LEU B O 1
ATOM 5914 N N . GLU B 1 341 ? 57.68824 17.06501 45.43872 1.000 39.45091 335 GLU B N 1
ATOM 5915 C CA . GLU B 1 341 ? 58.12053 15.80292 46.03737 1.000 34.46039 335 GLU B CA 1
ATOM 5916 C C . GLU B 1 341 ? 58.15533 15.85226 47.55965 1.000 37.66071 335 GLU B C 1
ATOM 5917 O O . GLU B 1 341 ? 58.03189 14.80793 48.20889 1.000 41.15127 335 GLU B O 1
ATOM 5923 N N . LYS B 1 342 ? 58.37170 17.03026 48.14665 1.000 36.98793 336 LYS B N 1
ATOM 5924 C CA . LYS B 1 342 ? 58.26090 17.17207 49.59586 1.000 35.36776 336 LYS B CA 1
ATOM 5925 C C . LYS B 1 342 ? 56.81427 16.98794 50.05385 1.000 38.97480 336 LYS B C 1
ATOM 5926 O O . LYS B 1 342 ? 56.54351 16.33282 51.07058 1.000 37.87495 336 LYS B O 1
ATOM 5932 N N . VAL B 1 343 ? 55.87030 17.57947 49.32279 1.000 34.29227 337 VAL B N 1
ATOM 5933 C CA . VAL B 1 343 ? 54.47158 17.47418 49.71866 1.000 38.77724 337 VAL B CA 1
ATOM 5934 C C . VAL B 1 343 ? 53.84787 16.17362 49.21482 1.000 41.16838 337 VAL B C 1
ATOM 5935 O O . VAL B 1 343 ? 52.95401 15.61492 49.86516 1.000 36.91130 337 VAL B O 1
ATOM 5939 N N . GLY B 1 344 ? 54.31237 15.66018 48.08062 1.000 43.17407 338 GLY B N 1
ATOM 5940 C CA . GLY B 1 344 ? 53.78928 14.39812 47.58888 1.000 46.07878 338 GLY B CA 1
ATOM 5941 C C . GLY B 1 344 ? 52.33523 14.53441 47.18443 1.000 40.63483 338 GLY B C 1
ATOM 5942 O O . GLY B 1 344 ? 51.94794 15.46943 46.47956 1.000 39.64109 338 GLY B O 1
ATOM 5943 N N . GLU B 1 345 ? 51.51615 13.59744 47.65075 1.000 43.45905 339 GLU B N 1
ATOM 5944 C CA . GLU B 1 345 ? 50.11751 13.49869 47.25452 1.000 45.25464 339 GLU B CA 1
ATOM 5945 C C . GLU B 1 345 ? 49.20113 14.38392 48.08489 1.000 41.96449 339 GLU B C 1
ATOM 5946 O O . GLU B 1 345 ? 48.03362 14.55817 47.72338 1.000 37.47278 339 GLU B O 1
ATOM 5952 N N . LYS B 1 346 ? 49.69471 14.91403 49.20315 1.000 40.69835 340 LYS B N 1
ATOM 5953 C CA . LYS B 1 346 ? 48.92738 15.88669 49.96542 1.000 41.91499 340 LYS B CA 1
ATOM 5954 C C . LYS B 1 346 ? 48.70560 17.17036 49.17491 1.000 38.96600 340 LYS B C 1
ATOM 5955 O O . LYS B 1 346 ? 47.68533 17.83533 49.36077 1.000 38.69777 340 LYS B O 1
ATOM 5961 N N . GLY B 1 347 ? 49.63165 17.51759 48.28675 1.000 39.33220 341 GLY B N 1
ATOM 5962 C CA . GLY B 1 347 ? 49.60206 18.77741 47.55689 1.000 36.98896 341 GLY B CA 1
ATOM 5963 C C . GLY B 1 347 ? 49.23237 18.55701 46.10173 1.000 36.77622 341 GLY B C 1
ATOM 5964 O O . GLY B 1 347 ? 49.67805 17.59266 45.48468 1.000 35.46273 341 GLY B O 1
ATOM 5965 N N . LYS B 1 348 ? 48.41022 19.45744 45.56596 1.000 34.35964 342 LYS B N 1
ATOM 5966 C CA . LYS B 1 348 ? 48.05530 19.46256 44.15522 1.000 34.20622 342 LYS B CA 1
ATOM 5967 C C . LYS B 1 348 ? 48.01669 20.90135 43.66194 1.000 37.47152 342 LYS B C 1
ATOM 5968 O O . LYS B 1 348 ? 47.50374 21.79165 44.34477 1.000 36.19879 342 LYS B O 1
ATOM 5974 N N . VAL B 1 349 ? 48.56907 21.11491 42.47574 1.000 36.48991 343 VAL B N 1
ATOM 5975 C CA . VAL B 1 349 ? 48.68052 22.42624 41.86731 1.000 34.88187 343 VAL B CA 1
ATOM 5976 C C . VAL B 1 349 ? 48.13649 22.33342 40.45551 1.000 37.16369 343 VAL B C 1
ATOM 5977 O O . VAL B 1 349 ? 48.52378 21.43894 39.69643 1.000 41.51639 343 VAL B O 1
ATOM 5981 N N . VAL B 1 350 ? 47.25650 23.26691 40.10018 1.000 34.95622 344 VAL B N 1
ATOM 5982 C CA . VAL B 1 350 ? 46.63898 23.31594 38.78681 1.000 37.10875 344 VAL B CA 1
ATOM 5983 C C . VAL B 1 350 ? 46.74134 24.73965 38.26493 1.000 41.88141 344 VAL B C 1
ATOM 5984 O O . VAL B 1 350 ? 47.00078 25.68829 39.01275 1.000 37.12624 344 VAL B O 1
ATOM 5988 N N . LYS B 1 351 ? 46.54521 24.87443 36.95121 1.000 43.32436 345 LYS B N 1
ATOM 5989 C CA . LYS B 1 351 ? 46.48820 26.18542 36.31877 1.000 43.98866 345 LYS B CA 1
ATOM 5990 C C . LYS B 1 351 ? 45.10665 26.81519 36.41410 1.000 39.40917 345 LYS B C 1
ATOM 5991 O O . LYS B 1 351 ? 45.00114 28.04422 36.35887 1.000 45.16098 345 LYS B O 1
ATOM 5997 N N . TRP B 1 352 ? 44.05713 26.00289 36.55427 1.000 45.41457 346 TRP B N 1
ATOM 5998 C CA . TRP B 1 352 ? 42.68078 26.47973 36.54745 1.000 40.18197 346 TRP B CA 1
ATOM 5999 C C . TRP B 1 352 ? 41.77605 25.38403 37.09989 1.000 45.88834 346 TRP B C 1
ATOM 6000 O O . TRP B 1 352 ? 41.96818 24.20379 36.79795 1.000 50.64471 346 TRP B O 1
ATOM 6011 N N . SER B 1 353 ? 40.78862 25.77909 37.89975 1.000 41.25373 347 SER B N 1
ATOM 6012 C CA . SER B 1 353 ? 39.97812 24.82081 38.62875 1.000 41.15439 347 SER B CA 1
ATOM 6013 C C . SER B 1 353 ? 38.50185 25.00446 38.32742 1.000 40.49600 347 SER B C 1
ATOM 6014 O O . SER B 1 353 ? 38.05176 26.11181 38.02431 1.000 42.12227 347 SER B O 1
ATOM 6017 N N . PRO B 1 354 ? 37.73397 23.94147 38.39803 1.000 42.94118 348 PRO B N 1
ATOM 6018 C CA . PRO B 1 354 ? 36.28056 24.10527 38.44406 1.000 38.86955 348 PRO B CA 1
ATOM 6019 C C . PRO B 1 354 ? 35.91670 24.62441 39.82047 1.000 39.33369 348 PRO B C 1
ATOM 6020 O O . PRO B 1 354 ? 35.64639 23.82856 40.72428 1.000 41.72474 348 PRO B O 1
ATOM 6024 N N . GLN B 1 355 ? 35.97915 25.94280 40.02544 1.000 37.21573 349 GLN B N 1
ATOM 6025 C CA . GLN B 1 355 ? 35.92886 26.44146 41.39614 1.000 35.96223 349 GLN B CA 1
ATOM 6026 C C . GLN B 1 355 ? 34.55969 26.18922 42.01704 1.000 37.14293 349 GLN B C 1
ATOM 6027 O O . GLN B 1 355 ? 34.46775 25.79799 43.18918 1.000 34.87496 349 GLN B O 1
ATOM 6033 N N . GLU B 1 356 ? 33.49245 26.38150 41.23305 1.000 36.18485 350 GLU B N 1
ATOM 6034 C CA . GLU B 1 356 ? 32.13577 26.06404 41.67769 1.000 40.00829 350 GLU B CA 1
ATOM 6035 C C . GLU B 1 356 ? 32.01645 24.64069 42.21892 1.000 36.81345 350 GLU B C 1
ATOM 6036 O O . GLU B 1 356 ? 31.46483 24.41657 43.30200 1.000 39.73928 350 GLU B O 1
ATOM 6042 N N . GLN B 1 357 ? 32.49543 23.66156 41.45595 1.000 39.47170 351 GLN B N 1
ATOM 6043 C CA . GLN B 1 357 ? 32.45438 22.27676 41.91384 1.000 38.21569 351 GLN B CA 1
ATOM 6044 C C . GLN B 1 357 ? 33.41596 22.05784 43.07236 1.000 38.76817 351 GLN B C 1
ATOM 6045 O O . GLN B 1 357 ? 33.07456 21.37362 44.04280 1.000 34.66556 351 GLN B O 1
ATOM 6051 N N . VAL B 1 358 ? 34.62572 22.63328 42.98309 1.000 35.59691 352 VAL B N 1
ATOM 6052 C CA . VAL B 1 358 ? 35.62022 22.47299 44.03977 1.000 31.57610 352 VAL B CA 1
ATOM 6053 C C . VAL B 1 358 ? 35.05228 22.93715 45.37130 1.000 32.38923 352 VAL B C 1
ATOM 6054 O O . VAL B 1 358 ? 35.24738 22.28963 46.40837 1.000 33.46233 352 VAL B O 1
ATOM 6058 N N . LEU B 1 359 ? 34.32776 24.05573 45.36429 1.000 30.44074 353 LEU B N 1
ATOM 6059 C CA . LEU B 1 359 ? 33.89802 24.67974 46.61084 1.000 32.68898 353 LEU B CA 1
ATOM 6060 C C . LEU B 1 359 ? 32.70484 23.99178 47.25855 1.000 36.97111 353 LEU B C 1
ATOM 6061 O O . LEU B 1 359 ? 32.52766 24.11362 48.47718 1.000 34.98538 353 LEU B O 1
ATOM 6066 N N . SER B 1 360 ? 31.87947 23.28427 46.48742 1.000 37.63966 354 SER B N 1
ATOM 6067 C CA . SER B 1 360 ? 30.82341 22.46255 47.06165 1.000 38.08033 354 SER B CA 1
ATOM 6068 C C . SER B 1 360 ? 31.31671 21.08559 47.48630 1.000 36.83421 354 SER B C 1
ATOM 6069 O O . SER B 1 360 ? 30.49181 20.21374 47.78334 1.000 42.75476 354 SER B O 1
ATOM 6072 N N . HIS B 1 361 ? 32.63026 20.86685 47.52481 1.000 37.59105 355 HIS B N 1
ATOM 6073 C CA . HIS B 1 361 ? 33.19055 19.54936 47.80923 1.000 36.67642 355 HIS B CA 1
ATOM 6074 C C . HIS B 1 361 ? 33.52106 19.42659 49.29051 1.000 36.12151 355 HIS B C 1
ATOM 6075 O O . HIS B 1 361 ? 34.20009 20.29094 49.85490 1.000 31.35107 355 HIS B O 1
ATOM 6082 N N . GLN B 1 362 ? 33.04642 18.34033 49.90985 1.000 29.65088 356 GLN B N 1
ATOM 6083 C CA . GLN B 1 362 ? 33.16493 18.16604 51.35293 1.000 30.42381 356 GLN B CA 1
ATOM 6084 C C . GLN B 1 362 ? 34.60673 18.04360 51.82009 1.000 31.42014 356 GLN B C 1
ATOM 6085 O O . GLN B 1 362 ? 34.87030 18.20262 53.01361 1.000 30.72031 356 GLN B O 1
ATOM 6091 N N . SER B 1 363 ? 35.53663 17.71267 50.92496 1.000 31.30146 357 SER B N 1
ATOM 6092 C CA . SER B 1 363 ? 36.93009 17.57639 51.33293 1.000 33.88147 357 SER B CA 1
ATOM 6093 C C . SER B 1 363 ? 37.54179 18.90293 51.79387 1.000 36.01727 357 SER B C 1
ATOM 6094 O O . SER B 1 363 ? 38.58513 18.89029 52.46393 1.000 30.56282 357 SER B O 1
ATOM 6097 N N . LEU B 1 364 ? 36.91445 20.04011 51.47463 1.000 30.47181 358 LEU B N 1
ATOM 6098 C CA . LEU B 1 364 ? 37.55973 21.32854 51.71140 1.000 32.08234 358 LEU B CA 1
ATOM 6099 C C . LEU B 1 364 ? 37.58922 21.67233 53.19366 1.000 30.98669 358 LEU B C 1
ATOM 6100 O O . LEU B 1 364 ? 36.57878 21.58330 53.88808 1.000 30.52113 358 LEU B O 1
ATOM 6105 N N . ALA B 1 365 ? 38.75362 22.08661 53.68335 1.000 32.46728 359 ALA B N 1
ATOM 6106 C CA . ALA B 1 365 ? 38.79015 22.61359 55.03871 1.000 31.12849 359 ALA B CA 1
ATOM 6107 C C . ALA B 1 365 ? 38.60507 24.12803 55.08430 1.000 33.52625 359 ALA B C 1
ATOM 6108 O O . ALA B 1 365 ? 38.00876 24.63384 56.04212 1.000 27.45469 359 ALA B O 1
ATOM 6110 N N . CYS B 1 366 ? 39.07956 24.85063 54.06681 1.000 31.76000 360 CYS B N 1
ATOM 6111 C CA . CYS B 1 366 ? 38.99657 26.30586 54.00732 1.000 30.82226 360 CYS B CA 1
ATOM 6112 C C . CYS B 1 366 ? 39.34441 26.74798 52.59216 1.000 30.28956 360 CYS B C 1
ATOM 6113 O O . CYS B 1 366 ? 39.61490 25.92731 51.71048 1.000 30.52475 360 CYS B O 1
ATOM 6116 N N . PHE B 1 367 ? 39.35936 28.06531 52.39671 1.000 29.68018 361 PHE B N 1
ATOM 6117 C CA . PHE B 1 367 ? 39.51289 28.70187 51.08645 1.000 26.67500 361 PHE B CA 1
ATOM 6118 C C . PHE B 1 367 ? 40.34240 29.97559 51.27117 1.000 26.73131 361 PHE B C 1
ATOM 6119 O O . PHE B 1 367 ? 39.84916 30.98323 51.78988 1.000 21.19197 361 PHE B O 1
ATOM 6127 N N . VAL B 1 368 ? 41.61103 29.91470 50.86625 1.000 26.12413 362 VAL B N 1
ATOM 6128 C CA . VAL B 1 368 ? 42.47625 31.08762 50.82303 1.000 21.05834 362 VAL B CA 1
ATOM 6129 C C . VAL B 1 368 ? 42.13237 31.84289 49.54417 1.000 24.13861 362 VAL B C 1
ATOM 6130 O O . VAL B 1 368 ? 42.37707 31.34450 48.44140 1.000 21.80024 362 VAL B O 1
ATOM 6134 N N . THR B 1 369 ? 41.55756 33.05034 49.68764 1.000 22.25772 363 THR B N 1
ATOM 6135 C CA . THR B 1 369 ? 40.92116 33.74433 48.57038 1.000 22.95078 363 THR B CA 1
ATOM 6136 C C . THR B 1 369 ? 41.29808 35.21807 48.53972 1.000 22.65934 363 THR B C 1
ATOM 6137 O O . THR B 1 369 ? 41.47133 35.86019 49.57878 1.000 25.48484 363 THR B O 1
ATOM 6141 N N . HIS B 1 370 ? 41.34376 35.76750 47.33704 1.000 20.64510 364 HIS B N 1
ATOM 6142 C CA . HIS B 1 370 ? 41.56152 37.19932 47.22354 1.000 23.78126 364 HIS B CA 1
ATOM 6143 C C . HIS B 1 370 ? 40.30535 38.01539 47.51286 1.000 27.93997 364 HIS B C 1
ATOM 6144 O O . HIS B 1 370 ? 40.36369 39.25365 47.44078 1.000 24.70032 364 HIS B O 1
ATOM 6151 N N . CYS B 1 371 ? 39.17537 37.35563 47.80950 1.000 26.03260 365 CYS B N 1
ATOM 6152 C CA . CYS B 1 371 ? 37.94792 38.01508 48.25505 1.000 25.64513 365 CYS B CA 1
ATOM 6153 C C . CYS B 1 371 ? 37.29534 38.86936 47.17317 1.000 23.53605 365 CYS B C 1
ATOM 6154 O O . CYS B 1 371 ? 36.61455 39.84115 47.48011 1.000 26.26335 365 CYS B O 1
ATOM 6157 N N . GLY B 1 372 ? 37.47795 38.52219 45.90530 1.000 26.62137 366 GLY B N 1
ATOM 6158 C CA . GLY B 1 372 ? 36.58931 39.03636 44.88754 1.000 26.08591 366 GLY B CA 1
ATOM 6159 C C . GLY B 1 372 ? 35.16374 38.63430 45.20141 1.000 27.58107 366 GLY B C 1
ATOM 6160 O O . GLY B 1 372 ? 34.92133 37.65536 45.91054 1.000 27.27931 366 GLY B O 1
ATOM 6161 N N . TRP B 1 373 ? 34.20492 39.42672 44.71660 1.000 29.13072 367 TRP B N 1
ATOM 6162 C CA . TRP B 1 373 ? 32.84177 39.22541 45.18743 1.000 24.55708 367 TRP B CA 1
ATOM 6163 C C . TRP B 1 373 ? 32.29831 37.87411 44.74597 1.000 26.53256 367 TRP B C 1
ATOM 6164 O O . TRP B 1 373 ? 31.62492 37.19300 45.51972 1.000 29.97713 367 TRP B O 1
ATOM 6175 N N . ASN B 1 374 ? 32.55687 37.48057 43.50195 1.000 22.88474 368 ASN B N 1
ATOM 6176 C CA . ASN B 1 374 ? 31.99675 36.23174 43.00689 1.000 28.10347 368 ASN B CA 1
ATOM 6177 C C . ASN B 1 374 ? 32.55607 35.04475 43.77450 1.000 31.09845 368 ASN B C 1
ATOM 6178 O O . ASN B 1 374 ? 31.81956 34.10780 44.10176 1.000 29.99638 368 ASN B O 1
ATOM 6183 N N . SER B 1 375 ? 33.86113 35.06529 44.06485 1.000 26.44285 369 SER B N 1
ATOM 6184 C CA . SER B 1 375 ? 34.44765 34.01843 44.89207 1.000 27.58481 369 SER B CA 1
ATOM 6185 C C . SER B 1 375 ? 33.93687 34.10908 46.31616 1.000 27.69765 369 SER B C 1
ATOM 6186 O O . SER B 1 375 ? 33.83967 33.08974 47.00616 1.000 27.96971 369 SER B O 1
ATOM 6189 N N . SER B 1 376 ? 33.61958 35.32392 46.77569 1.000 29.23495 370 SER B N 1
ATOM 6190 C CA . SER B 1 376 ? 33.11709 35.50118 48.13409 1.000 27.68007 370 SER B CA 1
ATOM 6191 C C . SER B 1 376 ? 31.69540 34.96950 48.26103 1.000 28.52697 370 SER B C 1
ATOM 6192 O O . SER B 1 376 ? 31.35840 34.31105 49.25395 1.000 30.84809 370 SER B O 1
ATOM 6195 N N . MET B 1 377 ? 30.84915 35.23932 47.26409 1.000 28.74430 371 MET B N 1
ATOM 6196 C CA . MET B 1 377 ? 29.48252 34.71144 47.28239 1.000 31.48547 371 MET B CA 1
ATOM 6197 C C . MET B 1 377 ? 29.46642 33.19107 47.12638 1.000 31.87351 371 MET B C 1
ATOM 6198 O O . MET B 1 377 ? 28.61499 32.51078 47.71963 1.000 32.49910 371 MET B O 1
ATOM 6203 N N . GLU B 1 378 ? 30.38905 32.64544 46.33163 1.000 28.86410 372 GLU B N 1
ATOM 6204 C CA . GLU B 1 378 ? 30.48763 31.19512 46.18660 1.000 34.85256 372 GLU B CA 1
ATOM 6205 C C . GLU B 1 378 ? 30.98183 30.52469 47.46920 1.000 30.83400 372 GLU B C 1
ATOM 6206 O O . GLU B 1 378 ? 30.56238 29.40387 47.78086 1.000 30.02497 372 GLU B O 1
ATOM 6212 N N . ALA B 1 379 ? 31.88822 31.17915 48.20410 1.000 26.66259 373 ALA B N 1
ATOM 6213 C CA . ALA B 1 379 ? 32.32570 30.67406 49.50119 1.000 26.05073 373 ALA B CA 1
ATOM 6214 C C . ALA B 1 379 ? 31.17642 30.62083 50.48607 1.000 32.06719 373 ALA B C 1
ATOM 6215 O O . ALA B 1 379 ? 30.94455 29.58929 51.13140 1.000 30.71168 373 ALA B O 1
ATOM 6217 N N . LEU B 1 380 ? 30.47184 31.75011 50.64720 1.000 25.81889 374 LEU B N 1
ATOM 6218 C CA . LEU B 1 380 ? 29.41116 31.84172 51.64290 1.000 23.96519 374 LEU B CA 1
ATOM 6219 C C . LEU B 1 380 ? 28.28192 30.88910 51.33129 1.000 26.21260 374 LEU B C 1
ATOM 6220 O O . LEU B 1 380 ? 27.67793 30.31084 52.24424 1.000 22.35836 374 LEU B O 1
ATOM 6225 N N . ALA B 1 381 ? 27.96136 30.73904 50.05033 1.000 23.63336 375 ALA B N 1
ATOM 6226 C CA . ALA B 1 381 ? 26.81760 29.93831 49.66754 1.000 25.85456 375 ALA B CA 1
ATOM 6227 C C . ALA B 1 381 ? 27.12726 28.45485 49.66633 1.000 25.59600 375 ALA B C 1
ATOM 6228 O O . ALA B 1 381 ? 26.20718 27.65351 49.50685 1.000 24.49366 375 ALA B O 1
ATOM 6230 N N . ASN B 1 382 ? 28.39048 28.07779 49.84850 1.000 30.91467 376 ASN B N 1
ATOM 6231 C CA . ASN B 1 382 ? 28.79700 26.68580 49.98604 1.000 25.45035 376 ASN B CA 1
ATOM 6232 C C . ASN B 1 382 ? 29.24650 26.34314 51.40221 1.000 24.79060 376 ASN B C 1
ATOM 6233 O O . ASN B 1 382 ? 29.75491 25.24161 51.62977 1.000 28.28720 376 ASN B O 1
ATOM 6238 N N . GLY B 1 383 ? 29.08481 27.25189 52.35482 1.000 23.23309 377 GLY B N 1
ATOM 6239 C CA . GLY B 1 383 ? 29.47579 26.97171 53.72326 1.000 25.90499 377 GLY B CA 1
ATOM 6240 C C . GLY B 1 383 ? 30.97110 26.82796 53.98717 1.000 29.06855 377 GLY B C 1
ATOM 6241 O O . GLY B 1 383 ? 31.35002 26.10227 54.91152 1.000 23.20628 377 GLY B O 1
ATOM 6242 N N . ILE B 1 384 ? 31.82989 27.52429 53.23872 1.000 31.69899 378 ILE B N 1
ATOM 6243 C CA . ILE B 1 384 ? 33.28366 27.32289 53.30386 1.000 32.75723 378 ILE B CA 1
ATOM 6244 C C . ILE B 1 384 ? 33.94766 28.46554 54.05545 1.000 28.51937 378 ILE B C 1
ATOM 6245 O O . ILE B 1 384 ? 33.79731 29.63278 53.67510 1.000 33.14316 378 ILE B O 1
ATOM 6250 N N . ARG B 1 385 ? 34.73852 28.12113 55.07528 1.000 29.98700 379 ARG B N 1
ATOM 6251 C CA . ARG B 1 385 ? 35.56662 29.09004 55.78884 1.000 29.47274 379 ARG B CA 1
ATOM 6252 C C . ARG B 1 385 ? 36.60944 29.70742 54.86655 1.000 30.26064 379 ARG B C 1
ATOM 6253 O O . ARG B 1 385 ? 37.05915 29.08020 53.90684 1.000 27.86349 379 ARG B O 1
ATOM 6261 N N . VAL B 1 386 ? 37.00392 30.95685 55.17287 1.000 30.09851 380 VAL B N 1
ATOM 6262 C CA . VAL B 1 386 ? 37.89925 31.71837 54.30589 1.000 24.86563 380 VAL B CA 1
ATOM 6263 C C . VAL B 1 386 ? 39.12810 32.18671 55.07689 1.000 22.33023 380 VAL B C 1
ATOM 6264 O O . VAL B 1 386 ? 39.06909 32.45281 56.28305 1.000 20.20577 380 VAL B O 1
ATOM 6268 N N . VAL B 1 387 ? 40.26378 32.23763 54.36505 1.000 24.81133 381 VAL B N 1
ATOM 6269 C CA . VAL B 1 387 ? 41.47983 32.96532 54.77335 1.000 21.72140 381 VAL B CA 1
ATOM 6270 C C . VAL B 1 387 ? 41.65409 34.08916 53.76359 1.000 20.74460 381 VAL B C 1
ATOM 6271 O O . VAL B 1 387 ? 41.75613 33.83670 52.55422 1.000 22.30011 381 VAL B O 1
ATOM 6275 N N . THR B 1 388 ? 41.64124 35.32456 54.24341 1.000 23.19233 382 THR B N 1
ATOM 6276 C CA . THR B 1 388 ? 41.50057 36.47990 53.36623 1.000 21.26958 382 THR B CA 1
ATOM 6277 C C . THR B 1 388 ? 42.88028 37.04467 53.05538 1.000 23.18150 382 THR B C 1
ATOM 6278 O O . THR B 1 388 ? 43.60316 37.45400 53.96996 1.000 20.29993 382 THR B O 1
ATOM 6282 N N . LEU B 1 389 ? 43.21980 37.07016 51.76294 1.000 20.18447 383 LEU B N 1
ATOM 6283 C CA . LEU B 1 389 ? 44.37093 37.78832 51.22608 1.000 24.87352 383 LEU B CA 1
ATOM 6284 C C . LEU B 1 389 ? 43.88604 38.73145 50.13490 1.000 24.14763 383 LEU B C 1
ATOM 6285 O O . LEU B 1 389 ? 44.21431 38.55328 48.95546 1.000 27.57666 383 LEU B O 1
ATOM 6290 N N . PRO B 1 390 ? 43.09242 39.74383 50.48214 1.000 26.68349 384 PRO B N 1
ATOM 6291 C CA . PRO B 1 390 ? 42.65563 40.69092 49.45802 1.000 24.12282 384 PRO B CA 1
ATOM 6292 C C . PRO B 1 390 ? 43.84598 41.45768 48.90214 1.000 29.49149 384 PRO B C 1
ATOM 6293 O O . PRO B 1 390 ? 44.90461 41.56755 49.52837 1.000 25.80614 384 PRO B O 1
ATOM 6297 N N . GLN B 1 391 ? 43.67330 41.96894 47.68556 1.000 27.95274 385 GLN B N 1
ATOM 6298 C CA . GLN B 1 391 ? 44.70768 42.77721 47.06053 1.000 31.90435 385 GLN B CA 1
ATOM 6299 C C . GLN B 1 391 ? 44.24097 44.21436 46.85174 1.000 32.84908 385 GLN B C 1
ATOM 6300 O O . GLN B 1 391 ? 44.81308 45.13457 47.44182 1.000 34.27151 385 GLN B O 1
ATOM 6306 N N . TRP B 1 392 ? 43.19750 44.43924 46.06398 1.000 24.44648 386 TRP B N 1
ATOM 6307 C CA . TRP B 1 392 ? 42.80425 45.79893 45.73007 1.000 33.70284 386 TRP B CA 1
ATOM 6308 C C . TRP B 1 392 ? 41.31045 45.82104 45.42551 1.000 30.62297 386 TRP B C 1
ATOM 6309 O O . TRP B 1 392 ? 40.61707 44.80997 45.58065 1.000 27.70319 386 TRP B O 1
ATOM 6320 N N . GLY B 1 393 ? 40.83092 46.97353 44.94951 1.000 34.41045 387 GLY B N 1
ATOM 6321 C CA . GLY B 1 393 ? 39.42187 47.14130 44.59726 1.000 24.72608 387 GLY B CA 1
ATOM 6322 C C . GLY B 1 393 ? 38.53766 46.83828 45.77291 1.000 22.42139 387 GLY B C 1
ATOM 6323 O O . GLY B 1 393 ? 38.86574 47.13900 46.92500 1.000 23.20167 387 GLY B O 1
ATOM 6324 N N . ASP B 1 394 ? 37.39368 46.21420 45.49269 1.000 33.09592 388 ASP B N 1
ATOM 6325 C CA . ASP B 1 394 ? 36.46642 45.86159 46.55774 1.000 26.60174 388 ASP B CA 1
ATOM 6326 C C . ASP B 1 394 ? 36.94838 44.68584 47.40820 1.000 26.21359 388 ASP B C 1
ATOM 6327 O O . ASP B 1 394 ? 36.26406 44.31894 48.36850 1.000 28.77761 388 ASP B O 1
ATOM 6332 N N . GLN B 1 395 ? 38.08232 44.06813 47.09680 1.000 21.98238 389 GLN B N 1
ATOM 6333 C CA . GLN B 1 395 ? 38.46726 42.89335 47.87465 1.000 21.30101 389 GLN B CA 1
ATOM 6334 C C . GLN B 1 395 ? 38.77350 43.25188 49.32366 1.000 19.87291 389 GLN B C 1
ATOM 6335 O O . GLN B 1 395 ? 38.59168 42.42658 50.21955 1.000 23.09885 389 GLN B O 1
ATOM 6341 N N . VAL B 1 396 ? 39.22592 44.47657 49.58258 1.000 26.69233 390 VAL B N 1
ATOM 6342 C CA . VAL B 1 396 ? 39.48919 44.90985 50.95213 1.000 23.12708 390 VAL B CA 1
ATOM 6343 C C . VAL B 1 396 ? 38.19999 45.00000 51.76515 1.000 26.98996 390 VAL B C 1
ATOM 6344 O O . VAL B 1 396 ? 38.18782 44.71238 52.97267 1.000 25.65380 390 VAL B O 1
ATOM 6348 N N . THR B 1 397 ? 37.10608 45.44328 51.13324 1.000 24.41249 391 THR B N 1
ATOM 6349 C CA . THR B 1 397 ? 35.81816 45.49681 51.82369 1.000 28.24479 391 THR B CA 1
ATOM 6350 C C . THR B 1 397 ? 35.24602 44.09466 52.04330 1.000 22.27559 391 THR B C 1
ATOM 6351 O O . THR B 1 397 ? 34.81323 43.75522 53.14443 1.000 22.84631 391 THR B O 1
ATOM 6355 N N . ASN B 1 398 ? 35.25524 43.25522 51.01721 1.000 25.18871 392 ASN B N 1
ATOM 6356 C CA . ASN B 1 398 ? 34.65858 41.93136 51.19411 1.000 26.53207 392 ASN B CA 1
ATOM 6357 C C . ASN B 1 398 ? 35.40190 41.13304 52.26364 1.000 27.66803 392 ASN B C 1
ATOM 6358 O O . ASN B 1 398 ? 34.77739 40.42446 53.07173 1.000 23.68970 392 ASN B O 1
ATOM 6363 N N . ALA B 1 399 ? 36.73870 41.26410 52.30845 1.000 23.41507 393 ALA B N 1
ATOM 6364 C CA . ALA B 1 399 ? 37.51998 40.60912 53.35808 1.000 22.73376 393 ALA B CA 1
ATOM 6365 C C . ALA B 1 399 ? 37.16723 41.14860 54.73855 1.000 26.34112 393 ALA B C 1
ATOM 6366 O O . ALA B 1 399 ? 37.07914 40.38248 55.70646 1.000 25.47260 393 ALA B O 1
ATOM 6368 N N . LYS B 1 400 ? 36.98501 42.47180 54.86157 1.000 24.59196 394 LYS B N 1
ATOM 6369 C CA . LYS B 1 400 ? 36.47889 43.01130 56.12040 1.000 22.82070 394 LYS B CA 1
ATOM 6370 C C . LYS B 1 400 ? 35.15001 42.34904 56.51062 1.000 23.40569 394 LYS B C 1
ATOM 6371 O O . LYS B 1 400 ? 34.94134 41.98385 57.67698 1.000 22.54378 394 LYS B O 1
ATOM 6377 N N . PHE B 1 401 ? 34.25271 42.15386 55.54133 1.000 26.17742 395 PHE B N 1
ATOM 6378 C CA . PHE B 1 401 ? 32.91542 41.63343 55.85908 1.000 23.33978 395 PHE B CA 1
ATOM 6379 C C . PHE B 1 401 ? 32.94926 40.14827 56.16095 1.000 26.29220 395 PHE B C 1
ATOM 6380 O O . PHE B 1 401 ? 32.30623 39.69638 57.10657 1.000 30.65514 395 PHE B O 1
ATOM 6388 N N . LEU B 1 402 ? 33.71845 39.38193 55.38451 1.000 28.95547 396 LEU B N 1
ATOM 6389 C CA . LEU B 1 402 ? 33.85505 37.95218 55.62551 1.000 26.84032 396 LEU B CA 1
ATOM 6390 C C . LEU B 1 402 ? 34.32848 37.64800 57.04194 1.000 27.87648 396 LEU B C 1
ATOM 6391 O O . LEU B 1 402 ? 33.72347 36.83221 57.74599 1.000 30.86261 396 LEU B O 1
ATOM 6396 N N . VAL B 1 403 ? 35.41922 38.28535 57.47286 1.000 30.49507 397 VAL B N 1
ATOM 6397 C CA . VAL B 1 403 ? 36.03376 37.97035 58.76527 1.000 26.97602 397 VAL B CA 1
ATOM 6398 C C . VAL B 1 403 ? 35.20729 38.53308 59.91995 1.000 29.40290 397 VAL B C 1
ATOM 6399 O O . VAL B 1 403 ? 35.02702 37.88403 60.95777 1.000 30.96843 397 VAL B O 1
ATOM 6403 N N . ASP B 1 404 ? 34.70624 39.75346 59.76795 1.000 29.55818 398 ASP B N 1
ATOM 6404 C CA . ASP B 1 404 ? 34.24356 40.54579 60.89778 1.000 28.22008 398 ASP B CA 1
ATOM 6405 C C . ASP B 1 404 ? 32.74101 40.71250 60.97818 1.000 21.57786 398 ASP B C 1
ATOM 6406 O O . ASP B 1 404 ? 32.23335 41.01267 62.06077 1.000 24.22067 398 ASP B O 1
ATOM 6411 N N . VAL B 1 405 ? 32.02239 40.54500 59.88331 1.000 23.16064 399 VAL B N 1
ATOM 6412 C CA . VAL B 1 405 ? 30.56101 40.59488 59.89573 1.000 27.29205 399 VAL B CA 1
ATOM 6413 C C . VAL B 1 405 ? 29.96771 39.21646 59.69349 1.000 25.77966 399 VAL B C 1
ATOM 6414 O O . VAL B 1 405 ? 29.25275 38.70719 60.55407 1.000 25.55810 399 VAL B O 1
ATOM 6418 N N . PHE B 1 406 ? 30.24153 38.60201 58.54431 1.000 26.28308 400 PHE B N 1
ATOM 6419 C CA . PHE B 1 406 ? 29.71090 37.28230 58.24622 1.000 29.59776 400 PHE B CA 1
ATOM 6420 C C . PHE B 1 406 ? 30.30333 36.23388 59.17209 1.000 33.32129 400 PHE B C 1
ATOM 6421 O O . PHE B 1 406 ? 29.65186 35.21085 59.44092 1.000 33.06837 400 PHE B O 1
ATOM 6429 N N . GLY B 1 407 ? 31.51728 36.47583 59.66877 1.000 25.63223 401 GLY B N 1
ATOM 6430 C CA . GLY B 1 407 ? 32.12182 35.63402 60.68628 1.000 26.24033 401 GLY B CA 1
ATOM 6431 C C . GLY B 1 407 ? 32.57037 34.28353 60.18514 1.000 28.31666 401 GLY B C 1
ATOM 6432 O O . GLY B 1 407 ? 32.46637 33.29320 60.92031 1.000 30.78508 401 GLY B O 1
ATOM 6433 N N . VAL B 1 408 ? 33.03584 34.20483 58.94147 1.000 25.71669 402 VAL B N 1
ATOM 6434 C CA . VAL B 1 408 ? 33.29478 32.92566 58.29230 1.000 25.87267 402 VAL B CA 1
ATOM 6435 C C . VAL B 1 408 ? 34.79322 32.67399 58.07896 1.000 26.75446 402 VAL B C 1
ATOM 6436 O O . VAL B 1 408 ? 35.15523 31.77827 57.30940 1.000 28.91730 402 VAL B O 1
ATOM 6440 N N . GLY B 1 409 ? 35.68271 33.41543 58.73484 1.000 25.01655 403 GLY B N 1
ATOM 6441 C CA . GLY B 1 409 ? 37.09310 33.06010 58.62934 1.000 29.78698 403 GLY B CA 1
ATOM 6442 C C . GLY B 1 409 ? 38.03466 34.09239 59.23419 1.000 23.52535 403 GLY B C 1
ATOM 6443 O O . GLY B 1 409 ? 37.63521 34.91639 60.06083 1.000 26.19813 403 GLY B O 1
ATOM 6444 N N . VAL B 1 410 ? 39.30314 34.02390 58.79549 1.000 28.15042 404 VAL B N 1
ATOM 6445 C CA . VAL B 1 410 ? 40.41865 34.73245 59.42478 1.000 21.52674 404 VAL B CA 1
ATOM 6446 C C . VAL B 1 410 ? 41.07620 35.67108 58.42563 1.000 21.14670 404 VAL B C 1
ATOM 6447 O O . VAL B 1 410 ? 41.15151 35.38341 57.22687 1.000 22.01443 404 VAL B O 1
ATOM 6451 N N . ARG B 1 411 ? 41.57861 36.79996 58.93468 1.000 22.60430 405 ARG B N 1
ATOM 6452 C CA . ARG B 1 411 ? 42.32234 37.75828 58.11945 1.000 25.89515 405 ARG B CA 1
ATOM 6453 C C . ARG B 1 411 ? 43.78664 37.35014 57.95481 1.000 22.34061 405 ARG B C 1
ATOM 6454 O O . ARG B 1 411 ? 44.50378 37.17187 58.94862 1.000 22.85360 405 ARG B O 1
ATOM 6462 N N . LEU B 1 412 ? 44.24490 37.25605 56.70398 1.000 21.26935 406 LEU B N 1
ATOM 6463 C CA . LEU B 1 412 ? 45.66680 37.02769 56.42206 1.000 22.42711 406 LEU B CA 1
ATOM 6464 C C . LEU B 1 412 ? 46.40021 38.28010 55.94437 1.000 26.76133 406 LEU B C 1
ATOM 6465 O O . LEU B 1 412 ? 47.52402 38.53877 56.38860 1.000 26.88672 406 LEU B O 1
ATOM 6470 N N . SER B 1 413 ? 45.82211 39.06830 55.04594 1.000 22.78674 407 SER B N 1
ATOM 6471 C CA . SER B 1 413 ? 46.43679 40.32615 54.64502 1.000 27.39510 407 SER B CA 1
ATOM 6472 C C . SER B 1 413 ? 45.37522 41.41771 54.62212 1.000 31.41834 407 SER B C 1
ATOM 6473 O O . SER B 1 413 ? 44.19743 41.19030 54.94357 1.000 29.08261 407 SER B O 1
ATOM 6476 N N . ARG B 1 414 ? 45.81666 42.60519 54.20940 1.000 30.55072 408 ARG B N 1
ATOM 6477 C CA . ARG B 1 414 ? 44.97789 43.78101 54.10870 1.000 31.79828 408 ARG B CA 1
ATOM 6478 C C . ARG B 1 414 ? 45.00576 44.41156 52.73255 1.000 28.83672 408 ARG B C 1
ATOM 6479 O O . ARG B 1 414 ? 44.22627 45.33892 52.49271 1.000 25.80230 408 ARG B O 1
ATOM 6487 N N . GLY B 1 415 ? 45.86646 43.96072 51.82941 1.000 22.04953 409 GLY B N 1
ATOM 6488 C CA . GLY B 1 415 ? 45.81447 44.44532 50.46837 1.000 25.57779 409 GLY B CA 1
ATOM 6489 C C . GLY B 1 415 ? 46.89274 45.44921 50.11960 1.000 32.75329 409 GLY B C 1
ATOM 6490 O O . GLY B 1 415 ? 47.91289 45.58551 50.79735 1.000 29.45192 409 GLY B O 1
ATOM 6491 N N . ASP B 1 416 ? 46.62572 46.18858 49.03361 1.000 33.03638 410 ASP B N 1
ATOM 6492 C CA . ASP B 1 416 ? 47.67822 46.89027 48.30115 1.000 35.36657 410 ASP B CA 1
ATOM 6493 C C . ASP B 1 416 ? 48.31256 48.00272 49.12724 1.000 33.46396 410 ASP B C 1
ATOM 6494 O O . ASP B 1 416 ? 49.53529 48.17814 49.09877 1.000 35.29763 410 ASP B O 1
ATOM 6499 N N . LEU B 1 417 ? 47.50142 48.75292 49.87480 1.000 38.08309 411 LEU B N 1
ATOM 6500 C CA . LEU B 1 417 ? 48.02874 49.78558 50.75918 1.000 31.57982 411 LEU B CA 1
ATOM 6501 C C . LEU B 1 417 ? 48.97482 49.20519 51.79918 1.000 36.62562 411 LEU B C 1
ATOM 6502 O O . LEU B 1 417 ? 49.88980 49.89888 52.26920 1.000 34.79760 411 LEU B O 1
ATOM 6507 N N . GLU B 1 418 ? 48.74459 47.95173 52.19725 1.000 32.20703 412 GLU B N 1
ATOM 6508 C CA . GLU B 1 418 ? 49.58493 47.30645 53.20102 1.000 38.94385 412 GLU B CA 1
ATOM 6509 C C . GLU B 1 418 ? 51.02945 47.20033 52.72128 1.000 40.43470 412 GLU B C 1
ATOM 6510 O O . GLU B 1 418 ? 51.96280 47.55367 53.45049 1.000 37.08311 412 GLU B O 1
ATOM 6516 N N . ASP B 1 419 ? 51.22523 46.72440 51.49028 1.000 39.97357 413 ASP B N 1
ATOM 6517 C CA . ASP B 1 419 ? 52.54324 46.65362 50.86462 1.000 42.18172 413 ASP B CA 1
ATOM 6518 C C . ASP B 1 419 ? 53.53591 45.93072 51.77060 1.000 44.64383 413 ASP B C 1
ATOM 6519 O O . ASP B 1 419 ? 54.63375 46.41912 52.05555 1.000 45.60949 413 ASP B O 1
ATOM 6524 N N . ARG B 1 420 ? 53.11121 44.77012 52.26689 1.000 38.82037 414 ARG B N 1
ATOM 6525 C CA . ARG B 1 420 ? 53.97804 43.88094 53.01857 1.000 40.33020 414 ARG B CA 1
ATOM 6526 C C . ARG B 1 420 ? 53.77361 42.47130 52.50877 1.000 35.76910 414 ARG B C 1
ATOM 6527 O O . ARG B 1 420 ? 52.66635 42.09549 52.12176 1.000 33.21047 414 ARG B O 1
ATOM 6535 N N . ILE B 1 421 ? 54.86261 41.71773 52.45791 1.000 38.73570 415 ILE B N 1
ATOM 6536 C CA . ILE B 1 421 ? 54.77877 40.28880 52.19939 1.000 31.29984 415 ILE B CA 1
ATOM 6537 C C . ILE B 1 421 ? 54.39444 39.61439 53.50494 1.000 27.94767 415 ILE B C 1
ATOM 6538 O O . ILE B 1 421 ? 55.02535 39.84929 54.53921 1.000 29.86438 415 ILE B O 1
ATOM 6543 N N . ILE B 1 422 ? 53.30866 38.84603 53.47931 1.000 26.68880 416 ILE B N 1
ATOM 6544 C CA . ILE B 1 422 ? 52.86122 38.10433 54.65510 1.000 26.91829 416 ILE B CA 1
ATOM 6545 C C . ILE B 1 422 ? 53.79592 36.91450 54.83737 1.000 28.96076 416 ILE B C 1
ATOM 6546 O O . ILE B 1 422 ? 53.80631 36.00781 53.99226 1.000 24.13400 416 ILE B O 1
ATOM 6551 N N . PRO B 1 423 ? 54.55264 36.84864 55.92416 1.000 26.87098 417 PRO B N 1
ATOM 6552 C CA . PRO B 1 423 ? 55.53526 35.76960 56.06336 1.000 30.51624 417 PRO B CA 1
ATOM 6553 C C . PRO B 1 423 ? 54.84559 34.44070 56.36383 1.000 30.22605 417 PRO B C 1
ATOM 6554 O O . PRO B 1 423 ? 53.72855 34.38787 56.88094 1.000 29.45837 417 PRO B O 1
ATOM 6558 N N . ARG B 1 424 ? 55.55252 33.35633 56.02677 1.000 27.78962 418 ARG B N 1
ATOM 6559 C CA . ARG B 1 424 ? 54.98873 32.01011 56.06152 1.000 24.11228 418 ARG B CA 1
ATOM 6560 C C . ARG B 1 424 ? 54.42594 31.66908 57.43170 1.000 27.21182 418 ARG B C 1
ATOM 6561 O O . ARG B 1 424 ? 53.41903 30.95881 57.53616 1.000 30.09962 418 ARG B O 1
ATOM 6569 N N . GLU B 1 425 ? 55.04348 32.17349 58.49744 1.000 26.07266 419 GLU B N 1
ATOM 6570 C CA . GLU B 1 425 ? 54.58014 31.79526 59.82493 1.000 28.84827 419 GLU B CA 1
ATOM 6571 C C . GLU B 1 425 ? 53.20214 32.37032 60.11221 1.000 31.72293 419 GLU B C 1
ATOM 6572 O O . GLU B 1 425 ? 52.40466 31.74343 60.81782 1.000 28.70710 419 GLU B O 1
ATOM 6578 N N . GLU B 1 426 ? 52.89765 33.54158 59.55281 1.000 30.72516 420 GLU B N 1
ATOM 6579 C CA . GLU B 1 426 ? 51.56626 34.10451 59.70695 1.000 30.07546 420 GLU B CA 1
ATOM 6580 C C . GLU B 1 426 ? 50.55809 33.28766 58.92093 1.000 25.02965 420 GLU B C 1
ATOM 6581 O O . GLU B 1 426 ? 49.50931 32.90586 59.44666 1.000 31.71776 420 GLU B O 1
ATOM 6587 N N . ILE B 1 427 ? 50.88065 32.98599 57.66395 1.000 25.98702 421 ILE B N 1
ATOM 6588 C CA . ILE B 1 427 ? 50.08191 32.05394 56.87936 1.000 25.48682 421 ILE B CA 1
ATOM 6589 C C . ILE B 1 427 ? 49.81540 30.77438 57.66147 1.000 30.53234 421 ILE B C 1
ATOM 6590 O O . ILE B 1 427 ? 48.68181 30.28669 57.70592 1.000 26.52011 421 ILE B O 1
ATOM 6595 N N . GLU B 1 428 ? 50.86703 30.18082 58.24457 1.000 29.08477 422 GLU B N 1
ATOM 6596 C CA . GLU B 1 428 ? 50.69272 28.91983 58.96580 1.000 29.21271 422 GLU B CA 1
ATOM 6597 C C . GLU B 1 428 ? 49.74628 29.09755 60.13608 1.000 29.85003 422 GLU B C 1
ATOM 6598 O O . GLU B 1 428 ? 48.95992 28.19871 60.44841 1.000 29.09026 422 GLU B O 1
ATOM 6604 N N . LEU B 1 429 ? 49.81325 30.25736 60.79516 1.000 29.70606 423 LEU B N 1
ATOM 6605 C CA . LEU B 1 429 ? 48.96605 30.51768 61.95343 1.000 32.03583 423 LEU B CA 1
ATOM 6606 C C . LEU B 1 429 ? 47.49866 30.66831 61.56468 1.000 31.54442 423 LEU B C 1
ATOM 6607 O O . LEU B 1 429 ? 46.62074 30.17280 62.27684 1.000 32.71169 423 LEU B O 1
ATOM 6612 N N . ARG B 1 430 ? 47.20007 31.36328 60.46036 1.000 32.70815 424 ARG B N 1
ATOM 6613 C CA . ARG B 1 430 ? 45.79484 31.50528 60.06541 1.000 28.63727 424 ARG B CA 1
ATOM 6614 C C . ARG B 1 430 ? 45.21572 30.16312 59.63771 1.000 29.47038 424 ARG B C 1
ATOM 6615 O O . ARG B 1 430 ? 44.04837 29.85797 59.92431 1.000 26.77674 424 ARG B O 1
ATOM 6623 N N . LEU B 1 431 ? 46.02296 29.33315 58.97275 1.000 31.99776 425 LEU B N 1
ATOM 6624 C CA . LEU B 1 431 ? 45.53138 28.02156 58.57093 1.000 28.75485 425 LEU B CA 1
ATOM 6625 C C . LEU B 1 431 ? 45.14269 27.18509 59.78475 1.000 29.67425 425 LEU B C 1
ATOM 6626 O O . LEU B 1 431 ? 44.10320 26.50690 59.77667 1.000 26.73614 425 LEU B O 1
ATOM 6631 N N . LEU B 1 432 ? 45.93015 27.26287 60.85577 1.000 28.14290 426 LEU B N 1
ATOM 6632 C CA . LEU B 1 432 ? 45.59653 26.53560 62.07428 1.000 28.43145 426 LEU B CA 1
ATOM 6633 C C . LEU B 1 432 ? 44.39884 27.14845 62.77106 1.000 32.59436 426 LEU B C 1
ATOM 6634 O O . LEU B 1 432 ? 43.64351 26.44308 63.44886 1.000 33.94013 426 LEU B O 1
ATOM 6639 N N . GLU B 1 433 ? 44.26452 28.47666 62.69197 1.000 32.34391 427 GLU B N 1
ATOM 6640 C CA . GLU B 1 433 ? 43.11045 29.15274 63.28177 1.000 29.77602 427 GLU B CA 1
ATOM 6641 C C . GLU B 1 433 ? 41.82737 28.75045 62.57864 1.000 31.86463 427 GLU B C 1
ATOM 6642 O O . GLU B 1 433 ? 40.78296 28.57030 63.21671 1.000 37.92041 427 GLU B O 1
ATOM 6648 N N . VAL B 1 434 ? 41.88592 28.60419 61.25799 1.000 29.51279 428 VAL B N 1
ATOM 6649 C CA . VAL B 1 434 ? 40.67690 28.38877 60.48757 1.000 28.72171 428 VAL B CA 1
ATOM 6650 C C . VAL B 1 434 ? 40.32063 26.89924 60.44406 1.000 34.47462 428 VAL B C 1
ATOM 6651 O O . VAL B 1 434 ? 39.14445 26.55185 60.27254 1.000 25.73755 428 VAL B O 1
ATOM 6655 N N . THR B 1 435 ? 41.30202 26.01898 60.67793 1.000 34.74892 429 THR B N 1
ATOM 6656 C CA . THR B 1 435 ? 41.13293 24.56936 60.61831 1.000 33.49944 429 THR B CA 1
ATOM 6657 C C . THR B 1 435 ? 40.87985 23.91839 61.97170 1.000 36.58161 429 THR B C 1
ATOM 6658 O O . THR B 1 435 ? 40.29067 22.83689 62.00681 1.000 36.48633 429 THR B O 1
ATOM 6662 N N . SER B 1 436 ? 41.32589 24.51311 63.08038 1.000 37.12182 430 SER B N 1
ATOM 6663 C CA . SER B 1 436 ? 41.13683 23.85796 64.37479 1.000 38.80138 430 SER B CA 1
ATOM 6664 C C . SER B 1 436 ? 41.16729 24.82530 65.55923 1.000 43.19150 430 SER B C 1
ATOM 6665 O O . SER B 1 436 ? 40.78977 24.45071 66.67778 1.000 45.98781 430 SER B O 1
ATOM 6668 N N . GLY B 1 437 ? 41.62637 26.05539 65.33929 1.000 34.71794 431 GLY B N 1
ATOM 6669 C CA . GLY B 1 437 ? 41.69076 27.01820 66.42509 1.000 39.13678 431 GLY B CA 1
ATOM 6670 C C . GLY B 1 437 ? 40.29607 27.45611 66.85506 1.000 46.91588 431 GLY B C 1
ATOM 6671 O O . GLY B 1 437 ? 39.41012 27.67495 66.02872 1.000 47.41945 431 GLY B O 1
ATOM 6672 N N . GLU B 1 438 ? 40.13351 27.65650 68.16851 1.000 48.41008 432 GLU B N 1
ATOM 6673 C CA . GLU B 1 438 ? 38.86250 27.52874 68.88562 1.000 50.29375 432 GLU B CA 1
ATOM 6674 C C . GLU B 1 438 ? 37.62519 28.06341 68.16376 1.000 44.28278 432 GLU B C 1
ATOM 6675 O O . GLU B 1 438 ? 36.55891 27.44170 68.21361 1.000 49.75044 432 GLU B O 1
ATOM 6681 N N . LYS B 1 439 ? 37.73885 29.18938 67.46860 1.000 48.58006 433 LYS B N 1
ATOM 6682 C CA . LYS B 1 439 ? 36.61109 29.62943 66.65659 1.000 43.97550 433 LYS B CA 1
ATOM 6683 C C . LYS B 1 439 ? 36.36470 28.74224 65.43430 1.000 39.51651 433 LYS B C 1
ATOM 6684 O O . LYS B 1 439 ? 35.41048 29.00378 64.69909 1.000 30.62257 433 LYS B O 1
ATOM 6690 N N . ALA B 1 440 ? 37.19642 27.72402 65.18523 1.000 36.35573 434 ALA B N 1
ATOM 6691 C CA . ALA B 1 440 ? 37.10389 26.97522 63.93316 1.000 35.77880 434 ALA B CA 1
ATOM 6692 C C . ALA B 1 440 ? 35.73672 26.31895 63.77294 1.000 35.62549 434 ALA B C 1
ATOM 6693 O O . ALA B 1 440 ? 35.08829 26.46127 62.72721 1.000 33.49489 434 ALA B O 1
ATOM 6695 N N . THR B 1 441 ? 35.27696 25.59230 64.79454 1.000 36.22377 435 THR B N 1
ATOM 6696 C CA . THR B 1 441 ? 33.94068 25.00832 64.69971 1.000 38.57081 435 THR B CA 1
ATOM 6697 C C . THR B 1 441 ? 32.87137 26.09725 64.70280 1.000 35.04537 435 THR B C 1
ATOM 6698 O O . THR B 1 441 ? 31.84705 25.97451 64.01994 1.000 35.63609 435 THR B O 1
ATOM 6702 N N . GLU B 1 442 ? 33.10467 27.17125 65.45731 1.000 37.34983 436 GLU B N 1
ATOM 6703 C CA . GLU B 1 442 ? 32.23982 28.34810 65.40915 1.000 37.38269 436 GLU B CA 1
ATOM 6704 C C . GLU B 1 442 ? 32.15769 28.91523 63.98957 1.000 35.96445 436 GLU B C 1
ATOM 6705 O O . GLU B 1 442 ? 31.06256 29.11563 63.45385 1.000 30.72693 436 GLU B O 1
ATOM 6711 N N . MET B 1 443 ? 33.31206 29.16097 63.35318 1.000 31.55344 437 MET B N 1
ATOM 6712 C CA . MET B 1 443 ? 33.31973 29.76916 62.01934 1.000 32.09210 437 MET B CA 1
ATOM 6713 C C . MET B 1 443 ? 32.79086 28.83365 60.95009 1.000 30.23390 437 MET B C 1
ATOM 6714 O O . MET B 1 443 ? 32.31338 29.30103 59.90333 1.000 27.50886 437 MET B O 1
ATOM 6719 N N . LYS B 1 444 ? 32.89247 27.52697 61.18550 1.000 27.81326 438 LYS B N 1
ATOM 6720 C CA . LYS B 1 444 ? 32.23060 26.55161 60.33406 1.000 29.09450 438 LYS B CA 1
ATOM 6721 C C . LYS B 1 444 ? 30.71090 26.60367 60.51090 1.000 26.65596 438 LYS B C 1
ATOM 6722 O O . LYS B 1 444 ? 29.96049 26.54768 59.52742 1.000 22.72166 438 LYS B O 1
ATOM 6728 N N . HIS B 1 445 ? 30.23969 26.70966 61.75353 1.000 25.71954 439 HIS B N 1
ATOM 6729 C CA . HIS B 1 445 ? 28.80082 26.83660 61.97000 1.000 32.17355 439 HIS B CA 1
ATOM 6730 C C . HIS B 1 445 ? 28.26206 28.09181 61.28848 1.000 27.77208 439 HIS B C 1
ATOM 6731 O O . HIS B 1 445 ? 27.26192 28.02558 60.56338 1.000 25.75175 439 HIS B O 1
ATOM 6738 N N . ASN B 1 446 ? 28.95808 29.22888 61.45974 1.000 27.55839 440 ASN B N 1
ATOM 6739 C CA . ASN B 1 446 ? 28.56701 30.48240 60.80099 1.000 28.09393 440 ASN B CA 1
ATOM 6740 C C . ASN B 1 446 ? 28.44831 30.29949 59.29773 1.000 25.76228 440 ASN B C 1
ATOM 6741 O O . ASN B 1 446 ? 27.49195 30.77973 58.66929 1.000 23.22174 440 ASN B O 1
ATOM 6746 N N . ALA B 1 447 ? 29.44945 29.65052 58.69675 1.000 22.62426 441 ALA B N 1
ATOM 6747 C CA . ALA B 1 447 ? 29.42490 29.40550 57.26252 1.000 23.73343 441 ALA B CA 1
ATOM 6748 C C . ALA B 1 447 ? 28.19410 28.58382 56.86104 1.000 25.73685 441 ALA B C 1
ATOM 6749 O O . ALA B 1 447 ? 27.57266 28.84496 55.82399 1.000 23.18887 441 ALA B O 1
ATOM 6751 N N . LEU B 1 448 ? 27.83851 27.57852 57.66552 1.000 23.84687 442 LEU B N 1
ATOM 6752 C CA . LEU B 1 448 ? 26.78542 26.65892 57.25478 1.000 23.85962 442 LEU B CA 1
ATOM 6753 C C . LEU B 1 448 ? 25.44608 27.36141 57.26025 1.000 23.37402 442 LEU B C 1
ATOM 6754 O O . LEU B 1 448 ? 24.63996 27.17690 56.34602 1.000 21.45427 442 LEU B O 1
ATOM 6759 N N . ARG B 1 449 ? 25.24150 28.24277 58.24043 1.000 27.13482 443 ARG B N 1
ATOM 6760 C CA . ARG B 1 449 ? 24.02120 29.03355 58.29580 1.000 23.16334 443 ARG B CA 1
ATOM 6761 C C . ARG B 1 449 ? 23.92299 29.97415 57.09963 1.000 28.11386 443 ARG B C 1
ATOM 6762 O O . ARG B 1 449 ? 22.84901 30.10492 56.50671 1.000 25.34968 443 ARG B O 1
ATOM 6770 N N . TRP B 1 450 ? 25.04240 30.60247 56.68903 1.000 26.11851 444 TRP B N 1
ATOM 6771 C CA . TRP B 1 450 ? 25.01625 31.39378 55.46438 1.000 20.15587 444 TRP B CA 1
ATOM 6772 C C . TRP B 1 450 ? 24.68832 30.53360 54.25278 1.000 23.64771 444 TRP B C 1
ATOM 6773 O O . TRP B 1 450 ? 23.97487 30.97917 53.34922 1.000 30.69983 444 TRP B O 1
ATOM 6784 N N . LYS B 1 451 ? 25.22458 29.31235 54.19716 1.000 23.11523 445 LYS B N 1
ATOM 6785 C CA . LYS B 1 451 ? 24.83473 28.36398 53.15299 1.000 26.79730 445 LYS B CA 1
ATOM 6786 C C . LYS B 1 451 ? 23.34437 28.04483 53.22140 1.000 25.23878 445 LYS B C 1
ATOM 6787 O O . LYS B 1 451 ? 22.68190 27.95173 52.18853 1.000 24.96694 445 LYS B O 1
ATOM 6793 N N . LYS B 1 452 ? 22.81231 27.87528 54.43553 1.000 25.15736 446 LYS B N 1
ATOM 6794 C CA . LYS B 1 452 ? 21.37775 27.65463 54.63060 1.000 27.09646 446 LYS B CA 1
ATOM 6795 C C . LYS B 1 452 ? 20.53969 28.83117 54.12886 1.000 28.57739 446 LYS B C 1
ATOM 6796 O O . LYS B 1 452 ? 19.53074 28.63397 53.44469 1.000 28.12969 446 LYS B O 1
ATOM 6802 N N . ALA B 1 453 ? 20.92269 30.06711 54.46879 1.000 28.70082 447 ALA B N 1
ATOM 6803 C CA . ALA B 1 453 ? 20.10264 31.19992 54.05141 1.000 31.87373 447 ALA B CA 1
ATOM 6804 C C . ALA B 1 453 ? 20.29315 31.52223 52.58120 1.000 26.94921 447 ALA B C 1
ATOM 6805 O O . ALA B 1 453 ? 19.35314 31.99304 51.93773 1.000 29.56745 447 ALA B O 1
ATOM 6807 N N . ALA B 1 454 ? 21.48860 31.28348 52.03373 1.000 29.49514 448 ALA B N 1
ATOM 6808 C CA . ALA B 1 454 ? 21.68491 31.46024 50.59731 1.000 23.82043 448 ALA B CA 1
ATOM 6809 C C . ALA B 1 454 ? 20.76539 30.53655 49.81754 1.000 26.33829 448 ALA B C 1
ATOM 6810 O O . ALA B 1 454 ? 20.13756 30.94062 48.83445 1.000 25.59745 448 ALA B O 1
ATOM 6812 N N . GLU B 1 455 ? 20.70008 29.27543 50.23251 1.000 26.87318 449 GLU B N 1
ATOM 6813 C CA . GLU B 1 455 ? 19.81886 28.32233 49.57119 1.000 25.89848 449 GLU B CA 1
ATOM 6814 C C . GLU B 1 455 ? 18.36560 28.75263 49.70347 1.000 24.61553 449 GLU B C 1
ATOM 6815 O O . GLU B 1 455 ? 17.62249 28.79620 48.71575 1.000 24.09452 449 GLU B O 1
ATOM 6821 N N . GLU B 1 456 ? 17.95501 29.11466 50.91659 1.000 26.02833 450 GLU B N 1
ATOM 6822 C CA . GLU B 1 456 ? 16.59863 29.60645 51.13040 1.000 25.49199 450 GLU B CA 1
ATOM 6823 C C . GLU B 1 456 ? 16.27511 30.77826 50.20873 1.000 29.38830 450 GLU B C 1
ATOM 6824 O O . GLU B 1 456 ? 15.22021 30.79728 49.55570 1.000 26.73860 450 GLU B O 1
ATOM 6830 N N . ALA B 1 457 ? 17.19970 31.74797 50.11402 1.000 23.99588 451 ALA B N 1
ATOM 6831 C CA . ALA B 1 457 ? 16.97525 32.93188 49.29675 1.000 24.04504 451 ALA B CA 1
ATOM 6832 C C . ALA B 1 457 ? 16.66817 32.59277 47.84573 1.000 24.06092 451 ALA B C 1
ATOM 6833 O O . ALA B 1 457 ? 15.94363 33.33149 47.17188 1.000 28.09369 451 ALA B O 1
ATOM 6835 N N . VAL B 1 458 ? 17.25744 31.52533 47.31283 1.000 26.47056 452 VAL B N 1
ATOM 6836 C CA . VAL B 1 458 ? 17.08534 31.23695 45.89424 1.000 28.37419 452 VAL B CA 1
ATOM 6837 C C . VAL B 1 458 ? 16.10863 30.10075 45.63772 1.000 29.63849 452 VAL B C 1
ATOM 6838 O O . VAL B 1 458 ? 15.86191 29.76365 44.47155 1.000 29.69236 452 VAL B O 1
ATOM 6842 N N . ALA B 1 459 ? 15.53503 29.51544 46.68678 1.000 29.76195 453 ALA B N 1
ATOM 6843 C CA . ALA B 1 459 ? 14.47046 28.52951 46.53623 1.000 31.68985 453 ALA B CA 1
ATOM 6844 C C . ALA B 1 459 ? 13.24484 29.19467 45.89979 1.000 33.31864 453 ALA B C 1
ATOM 6845 O O . ALA B 1 459 ? 13.18114 30.42100 45.77962 1.000 36.32407 453 ALA B O 1
ATOM 6847 N N . LYS B 1 460 ? 12.25929 28.37669 45.49064 1.000 29.53192 454 LYS B N 1
ATOM 6848 C CA . LYS B 1 460 ? 11.22833 28.85522 44.56168 1.000 35.15641 454 LYS B CA 1
ATOM 6849 C C . LYS B 1 460 ? 10.54278 30.11926 45.05079 1.000 36.25047 454 LYS B C 1
ATOM 6850 O O . LYS B 1 460 ? 10.21666 31.01092 44.25531 1.000 40.59819 454 LYS B O 1
ATOM 6856 N N . ASP B 1 461 ? 10.30057 30.21861 46.34913 1.000 33.49680 455 ASP B N 1
ATOM 6857 C CA . ASP B 1 461 ? 9.66013 31.41338 46.87157 1.000 38.57330 455 ASP B CA 1
ATOM 6858 C C . ASP B 1 461 ? 10.53235 32.15715 47.87271 1.000 34.94853 455 ASP B C 1
ATOM 6859 O O . ASP B 1 461 ? 10.01074 32.88107 48.72556 1.000 33.97514 455 ASP B O 1
ATOM 6864 N N . GLY B 1 462 ? 11.84792 32.00288 47.77405 1.000 27.60934 456 GLY B N 1
ATOM 6865 C CA . GLY B 1 462 ? 12.74847 32.79236 48.58801 1.000 32.66181 456 GLY B CA 1
ATOM 6866 C C . GLY B 1 462 ? 12.76881 34.25290 48.15085 1.000 30.82493 456 GLY B C 1
ATOM 6867 O O . GLY B 1 462 ? 12.27029 34.61928 47.08627 1.000 28.00439 456 GLY B O 1
ATOM 6868 N N . SER B 1 463 ? 13.37268 35.08821 49.00590 1.000 26.47602 457 SER B N 1
ATOM 6869 C CA . SER B 1 463 ? 13.55688 36.51132 48.71983 1.000 30.47473 457 SER B CA 1
ATOM 6870 C C . SER B 1 463 ? 14.10720 36.75331 47.31329 1.000 32.37716 457 SER B C 1
ATOM 6871 O O . SER B 1 463 ? 13.49325 37.46522 46.50790 1.000 29.27389 457 SER B O 1
ATOM 6874 N N . SER B 1 464 ? 15.26886 36.15738 46.99263 1.000 31.88801 458 SER B N 1
ATOM 6875 C CA . SER B 1 464 ? 15.93130 36.49230 45.73080 1.000 28.14279 458 SER B CA 1
ATOM 6876 C C . SER B 1 464 ? 15.15154 35.99076 44.52413 1.000 31.19535 458 SER B C 1
ATOM 6877 O O . SER B 1 464 ? 15.17172 36.62526 43.46702 1.000 31.84381 458 SER B O 1
ATOM 6880 N N . SER B 1 465 ? 14.46604 34.85655 44.64982 1.000 33.20972 459 SER B N 1
ATOM 6881 C CA . SER B 1 465 ? 13.62072 34.40191 43.55027 1.000 36.63079 459 SER B CA 1
ATOM 6882 C C . SER B 1 465 ? 12.39365 35.29313 43.39319 1.000 28.97838 459 SER B C 1
ATOM 6883 O O . SER B 1 465 ? 12.02065 35.65275 42.27126 1.000 28.15966 459 SER B O 1
ATOM 6886 N N . LYS B 1 466 ? 11.76717 35.67760 44.50407 1.000 30.11096 460 LYS B N 1
ATOM 6887 C CA . LYS B 1 466 ? 10.67929 36.65244 44.42907 1.000 29.23401 460 LYS B CA 1
ATOM 6888 C C . LYS B 1 466 ? 11.17024 37.94249 43.79049 1.000 37.32588 460 LYS B C 1
ATOM 6889 O O . LYS B 1 466 ? 10.51753 38.50526 42.90052 1.000 35.41109 460 LYS B O 1
ATOM 6895 N N . ASN B 1 467 ? 12.34186 38.41779 44.23217 1.000 34.65919 461 ASN B N 1
ATOM 6896 C CA . ASN B 1 467 ? 12.90515 39.64445 43.68379 1.000 35.87313 461 ASN B CA 1
ATOM 6897 C C . ASN B 1 467 ? 13.07990 39.53760 42.17636 1.000 35.46038 461 ASN B C 1
ATOM 6898 O O . ASN B 1 467 ? 12.81114 40.49346 41.44114 1.000 41.86346 461 ASN B O 1
ATOM 6903 N N . LEU B 1 468 ? 13.49416 38.36294 41.69582 1.000 37.94250 462 LEU B N 1
ATOM 6904 C CA . LEU B 1 468 ? 13.80344 38.19828 40.27955 1.000 41.52959 462 LEU B CA 1
ATOM 6905 C C . LEU B 1 468 ? 12.54064 38.11733 39.42840 1.000 47.15921 462 LEU B C 1
ATOM 6906 O O . LEU B 1 468 ? 12.49762 38.67366 38.32379 1.000 53.44464 462 LEU B O 1
ATOM 6911 N N . GLN B 1 469 ? 11.49854 37.44547 39.92577 1.000 44.75391 463 GLN B N 1
ATOM 6912 C CA . GLN B 1 469 ? 10.25943 37.36100 39.16408 1.000 50.15281 463 GLN B CA 1
ATOM 6913 C C . GLN B 1 469 ? 9.59008 38.72114 39.03673 1.000 48.45936 463 GLN B C 1
ATOM 6914 O O . GLN B 1 469 ? 8.98057 39.01240 38.00380 1.000 53.17617 463 GLN B O 1
ATOM 6920 N N . GLU B 1 470 ? 9.69466 39.56615 40.06291 1.000 50.09321 464 GLU B N 1
ATOM 6921 C CA . GLU B 1 470 ? 9.10061 40.89741 39.98096 1.000 53.33932 464 GLU B CA 1
ATOM 6922 C C . GLU B 1 470 ? 9.86516 41.81304 39.03143 1.000 55.35672 464 GLU B C 1
ATOM 6923 O O . GLU B 1 470 ? 9.29013 42.79681 38.54764 1.000 58.54291 464 GLU B O 1
ATOM 6929 N N . PHE B 1 471 ? 11.14135 41.51639 38.75048 1.000 54.89408 465 PHE B N 1
ATOM 6930 C CA . PHE B 1 471 ? 11.86523 42.27488 37.73241 1.000 54.25427 465 PHE B CA 1
ATOM 6931 C C . PHE B 1 471 ? 11.42509 41.85527 36.33220 1.000 56.77161 465 PHE B C 1
ATOM 6932 O O . PHE B 1 471 ? 11.07400 42.70443 35.50404 1.000 55.43702 465 PHE B O 1
ATOM 6940 N N . VAL B 1 472 ? 11.44879 40.54555 36.05345 1.000 55.19111 466 VAL B N 1
ATOM 6941 C CA . VAL B 1 472 ? 10.83183 40.01698 34.83668 1.000 55.92547 466 VAL B CA 1
ATOM 6942 C C . VAL B 1 472 ? 9.41756 40.56498 34.68551 1.000 59.07227 466 VAL B C 1
ATOM 6943 O O . VAL B 1 472 ? 9.01044 40.97655 33.59208 1.000 62.35132 466 VAL B O 1
ATOM 6947 N N . ASP B 1 473 ? 8.65943 40.59851 35.79033 1.000 59.34726 467 ASP B N 1
ATOM 6948 C CA . ASP B 1 473 ? 7.33283 41.21143 35.81107 1.000 55.94228 467 ASP B CA 1
ATOM 6949 C C . ASP B 1 473 ? 7.36183 42.59767 35.18417 1.000 62.09860 467 ASP B C 1
ATOM 6950 O O . ASP B 1 473 ? 6.71799 42.84532 34.15799 1.000 64.50780 467 ASP B O 1
ATOM 6955 N N . GLU B 1 474 ? 8.13172 43.51009 35.79320 1.000 59.94343 468 GLU B N 1
ATOM 6956 C CA . GLU B 1 474 ? 8.12811 44.91796 35.40114 1.000 61.87439 468 GLU B CA 1
ATOM 6957 C C . GLU B 1 474 ? 8.30599 45.10320 33.90439 1.000 64.14941 468 GLU B C 1
ATOM 6958 O O . GLU B 1 474 ? 7.82977 46.09626 33.33956 1.000 66.16262 468 GLU B O 1
ATOM 6964 N N . LEU B 1 475 ? 8.99584 44.17091 33.24763 1.000 63.85121 469 LEU B N 1
ATOM 6965 C CA . LEU B 1 475 ? 9.25315 44.32350 31.82268 1.000 67.48654 469 LEU B CA 1
ATOM 6966 C C . LEU B 1 475 ? 8.01548 43.98223 31.00495 1.000 65.56291 469 LEU B C 1
ATOM 6967 O O . LEU B 1 475 ? 7.72655 44.64470 30.00092 1.000 67.65600 469 LEU B O 1
ATOM 6972 N N . ASN B 1 476 ? 7.26857 42.96265 31.42899 1.000 63.55227 470 ASN B N 1
ATOM 6973 C CA . ASN B 1 476 ? 5.95490 42.71994 30.84703 1.000 66.07009 470 ASN B CA 1
ATOM 6974 C C . ASN B 1 476 ? 5.00622 43.87122 31.17019 1.000 69.22443 470 ASN B C 1
ATOM 6975 O O . ASN B 1 476 ? 4.29029 44.37118 30.29373 1.000 70.14772 470 ASN B O 1
ATOM 6980 N N . ASN B 1 477 ? 5.00099 44.31762 32.42325 1.000 67.12450 471 ASN B N 1
ATOM 6981 C CA . ASN B 1 477 ? 4.23085 45.49047 32.80606 1.000 67.15071 471 ASN B CA 1
ATOM 6982 C C . ASN B 1 477 ? 4.82248 46.72872 32.13839 1.000 68.74329 471 ASN B C 1
ATOM 6983 O O . ASN B 1 477 ? 4.09577 47.57198 31.61629 1.000 68.60091 471 ASN B O 1
#

Sequence (878 aa):
SLHVFLVSAPGQGNVTPMLRLAKSLASKGLLVTFSTPESYGKEMRKTNDDISDQPILIGEGSIRFEFLDDEWDAYATHLERVGKQNLPRMFKKHEEEGRPISCIINNPFIPWVPEVAESLGIPSALLWVQSCASFSSYYHFFNDLVSFPTESNLKKDVCLPSMPMLKYDEVPLLLYPIVPLPIISLKNAMLRQQKNLSKTFCVLVDTFQQLEDELIHYLSKLCPIRPIGPLFKISDCIEWLDSKSPSSVVYISFGSIVHLKQEQITEIAYALMNINISFLWVMKPPQKDSYDKQHVLPQGFLEKVGEKGKVVKWSPQEQVLSHQSLACFVTHCGWNSSMEALANGIRVVTLPQWGDQVTNAKFLVDVFGVGVRLSRGDLEDRIIPREEIELRLLEVTSGEKATEMKHNALRWKKAAEEAVAKDGSSSKNLQEFVDELNNFLHVFLVSAPGQGNVTPMLRLAKSLASKGLLVTFSTPESYGKEMRKTNPILIGEGSIRFEFLDDEWDEDAYATHLERVGKQNLPRMFKKHEEEGRPISCIINNPFIPWVPEVAESLGIPSALLWVQSCASFSSYYHFFNDLVSFPTESNLKKDVCLPSMPMLKYDEVPLLLYPIVPLPIISLKNAMLRQQKNLSKTFCVLVDTFQQLEDELIHYLSKLCPIRPIGPLFKISDTADDCIEWLDSKSPSSVVYISFGSIVHLKQEQITEIAYALMNINISFLWVMKPPQKDSYDKQHVLPQGFLEKVGEKGKVVKWSPQEQVLSHQSLACFVTHCGWNSSMEALANGIRVVTLPQWGDQVTNAKFLVDVFGVGVRLSRGDLEDRIIPREEIELRLLEVTSGEKATEMKHNALRWKKAAEEAVAKDGSSSKNLQEFVDELNN

Nearest PDB structures (foldseek):
  8i90-assembly1_A  TM=1.002E+00  e=6.411E-86  Nemophila menziesii
  8i90-assembly2_B  TM=9.836E-01  e=9.626E-77  Nemophila menziesii
  8i8z-assembly1_A  TM=9.752E-01  e=2.902E-75  Nemophila menziesii
  8i94-assembly2_B  TM=9.706E-01  e=6.783E-71  Nemophila menziesii
  8inh-assembly2_A  TM=9.438E-01  e=7.279E-57  Ziziphus jujuba var. spinosa

Organism: Nemophila menziesii (NCBI:txid79376)

Radius of gyration: 33.56 Å; Cα contacts (8 Å, |Δi|>4): 1714; chains: 2; bounding box: 84×89×82 Å

Foldseek 3Di:
DAEAEEEEEADPLTQVLSVLVQLLVQLVAYEYEYEYEVVRVVVVVVVDCVLPQFWDRHNNGTYGYDYQHLVPLVSLVSCLVSCLPRVVVVQVVQVVVVHGHQEYEYELSNLCVLVSCVVVPHAYEYEYSFALLLVQLLLCLLVVPWDAADPVRQFDWTDGPLDPIHTNLQHFQLSHHPADDVSVSSNVSSSSNSVCLVSHDAYEYADFCVLSVRSQVVCCVPPHYQHQHPSNVLRVQVVLLVPADFQFEEEEDEDDPDQDDLLLVAQQLVLCLPVLTAYEYAQAQDDPVPPDHGHDYPPCSCVSNDSRYDYDNDDPLLVNLLRRRHNAYAYLQGRNSLRSNLLNLHAYEYDHAHGNSLNSLCCSVPPLPQAHYQDSYDVVPDRRGSVVVNVRVCCCRPNDCNVVSSVSSVVSNVSNVQQSPCPHSSVVSSVVVVVVSVVD/DEEEEEFEADCLTQVLSVLVQLLLQQVAYHYEYEYACCRVVVVVVVHCAHHHNGGYHYDYQYLVPPDLVVLVSCCVSVLPGVCVVQVCCVVVPRHHLEYEYELLNLCVLVSCVVVPHAYAYEYRFDLLLLQLLLCLLVVPWDAADPVRQFDWTDGPLDPIATNLQHFQLRRHDDDPVSVSVNVSSNSNSVCLVSHDAYEYCDFCVLSVRSQVVCCVPPHYQHQDPSCCSRVCAVVQQVLLVPADFLFEEEEDADDPDDDDLLQVAQQLVLCLVVLTAYEYAQAADDPVPPDDGHDYPPCSCVSNPSSYHYHNDHPVLSNLLRRNHNAYEYLQGRNSLLSNLLNLHAYEHDHAGGNSLNSLCCRCPPLNQAYYQDRHPVRPDRRGNVSVNVRVCCCRPNPCNVVNSVSSVVSNVLNCQQSPCPHSSNVSSVVVVVVSVD

InterPro domains:
  IPR002213 UDP-glucuronosyl/UDP-glucosyltransferase [PF00201] (269-405)
  IPR002213 UDP-glucuronosyl/UDP-glucosyltransferase [cd03784] (9-469)
  IPR035595 UDP-glycosyltransferase family, conserved site [PS00375] (346-389)